Protein AF-0000000078517265 (afdb_homodimer)

Nearest PDB structures (foldseek):
  6vfk-assembly1_B  TM=3.745E-01  e=6.851E-01  synthetic construct
  5k7v-assembly1_B  TM=3.439E-01  e=7.958E-01  synthetic construct
  2j9q-assembly1_A  TM=2.031E-01  e=3.837E+00  Homo sapiens
  6vfk-assembly1_B  TM=3.744E-01  e=7.510E-01  synthetic construct
  5k7v-assembly1_B  TM=3.438E-01  e=9.396E-01  synthetic construct

Sequence (1140 aa):
MSFQGPTTSAFSFDLAKSSLQQRGIVERVEAGDERDMTQEPSPLASPSAPNEKLETRQTLDPLWTLPKAEALRLCQVYEEEMGIMYPVLELSEILEQVHLLYGPMDRALGPTHQPNGHNGLAREDIHILRVVFACALTAEASGLSEQAIALFDSVREVQDNCVWGSPEIKNIIFLTLVSMFYFQMDEEILAWRTVGIVERMCLEKGLHRRETLNQPTIIAVGKDRVLRLFWSIYILDMRWSFGTGMPFALEDTDIDPWLPEPTENTPYLRVMIRYSRIAAKVWKFIAAFNNTNEIKKEEMNYLDWQVLRWVHAIPDSLRLDNPSSAESGTAVEGTRSLRRLRALLYLRANQLRMLIHRPVLHTSAHVNQYPGESETVVEIAKDTIRFITRLNDTSDIYHLQQVAFNWFLVSALAALFLAVAQAPTQFSGSCKEEFYWALELVKGVSAQSYISRRLWKSIRSLRKLGPQLGLGVQKKRLNIEAGVESEHSNIHGSPQLPQSTIPESQTPQNGEQMTQELMEWFEAVGSLEDQIMGMGTGPVPDRGPYQQMPDGGFVFDYGEELSSVMKDFFMSFQGPTTSAFSFDLAKSSLQQRGIVERVEAGDERDMTQEPSPLASPSAPNEKLETRQTLDPLWTLPKAEALRLCQVYEEEMGIMYPVLELSEILEQVHLLYGPMDRALGPTHQPNGHNGLAREDIHILRVVFACALTAEASGLSEQAIALFDSVREVQDNCVWGSPEIKNIIFLTLVSMFYFQMDEEILAWRTVGIVERMCLEKGLHRRETLNQPTIIAVGKDRVLRLFWSIYILDMRWSFGTGMPFALEDTDIDPWLPEPTENTPYLRVMIRYSRIAAKVWKFIAAFNNTNEIKKEEMNYLDWQVLRWVHAIPDSLRLDNPSSAESGTAVEGTRSLRRLRALLYLRANQLRMLIHRPVLHTSAHVNQYPGESETVVEIAKDTIRFITRLNDTSDIYHLQQVAFNWFLVSALAALFLAVAQAPTQFSGSCKEEFYWALELVKGVSAQSYISRRLWKSIRSLRKLGPQLGLGVQKKRLNIEAGVESEHSNIHGSPQLPQSTIPESQTPQNGEQMTQELMEWFEAVGSLEDQIMGMGTGPVPDRGPYQQMPDGGFVFDYGEELSSVMKDFF

Foldseek 3Di:
DDDFADLALLNLLVLLVVLCVVVVLFPDPDPPPLVPQPCPDQPVRPPPPPPPCPDPPVPAQLQQVAWLVRLLVLLVLLCLPPCLQQVLDDSVVLNVVSCQQQPPHRTRDGCPVPVQAGSPHGPLSVLQSLLSSLLSQLLQVQADDPSSVSSNVVCVVVLVCLLPDQLDSSSLSNLLSVLSSCLSNVVLVVSLVSLLSSLVNCVVQPLLEPVSCPDPSNVVVPSLSSQSSNLSSLLSNQVSCSHRNHDGDDDPVNGDPPNDHHDPSNQSSVLSSLVSNLSNVLNVQLVVCVVPVDHDPVSLVVSLVSLVVSLVVRDPLQHQPPLPDLPSVSCPDDDPSSNLSNLLSLLSSLSSNLSSLLSCLSALVSCVVCVPSLVVSLVSLLSLLVSLLSCVVPHCSCVSRVSSSVSSLSSSLSSLSSNCSRPVQVRLVVCLVSNLSSLVVLQPRPLPRPSSSVSLSSLVVVLSSFVLLLPPPPPPPPCPPPPPPDPDDDDPDDDPDPPPPPVPPCSPDGSVVSSVSSSRRSVSSNVVVVVVVPPDPDPPDDDDDPPCPPPHDPPPCVPPVVVVVSVVSD/DDDFADLALLNLLVLLVVLCVVVVLFPDPDPPPVVPQPCPDQPPRPPPPPPPCPDPPVPAQLQQVAWLVRLLVLLVLLCLPPCLQQVLDDSVVLNVVSCQQQPPHRTRDPCPVPVQAGSPHGPLSVLQSLLSSLLSQLLQVQADDPSSVSSNVVCVVVLVCLLPDQLDSSSLSNLLSVLSSCLSNVVLVVSLVSLLSSLVNCVVQPLLEQVSCPDPSNVVVPSLSSQSSNLSSLLSNQVSCSHRNHDGDDDPVNGDPPNDHHDPSNQSSVLSSLVSNLSNVLNVQLVVCVVPVDHDVVSLVVSLVSLVVSLVVRDPQQHQPPLPDLPSVSCPDDDPSSNLSNLLSLLSSLSSNLSSLLSCLSALVSCVVCVPSLVVSLVSLLSLLVNLLSCVVPHCSCVSRVSSSVSSLSSSLSSLSSNCSRPVQVRLVVCLVSNLSSLVVLQPRPLPRPSSSVSLSSLVVVLSSFVLLLPPPDPPPPCPVPPPPDPDDDDDDDDPDPPPPPVPPCSPDGSVVSSVSSSRRSVSSNVVVVVVVPPDPDPPDDDDDPPPPPPHDPPPCVPPVVVVVSVVSD

Secondary structure (DSSP, 8-state):
-----TTSHHHHHHHHHHHHHHTTSS----TTTTTTTS----TTTS---S-----------GGGGSBHHHHHHHHHHHIIIIITTS-SS-HHHHHHHHHHHHTTSSB-------TT-BTTB-HHHHHHHHHHHHHHHHHHTTT--HHHHHHHHTTHHHHHHHHHS---HHHHHHHHHHHHHHHHTT-HHHHHHHHHHHHHHHHHHTTTSGGGGGSHHHHHH-HHHHHHHHHHHHHHHHHHHHHHT---S--GGGS-TTPPPPPTT-HHHHHHHHHHHHHHHHHHHHHHHHHH----HHHHHHHHHHHHHHHHHS-TTT----TTSTT-HHHHSS-HHHHHHHHHHHHHHHHHHHHHHGGGGSSHHHHHH-HHHHHHHHHHHHHHHHHHHHHHHH-SHHHH-HHHHHHHHHHHHHHHHHHHHH-HHHHTTTTHHHHHHHHHHHHHS-TTSHHHHHHHHHHHHHHTTSTTS-----------------------------------------HHHHHHHHHHHHHHHHHHHHHHHTS------S-S-----TTS-----THHHHHHHHHHH-/-----TTSHHHHHHHHHHHHHHTTSS----TTGGGTTS----TTTS---S-----------GGGGSBHHHHHHHHHHHIIIIITTS-SS-HHHHHHHHHHHHTTSSB-------TT-BTTB-HHHHHHHHHHHHHHHHHHTTT--HHHHHHHHTTHHHHHHHHHS---HHHHHHHHHHHHHHHHTT-HHHHHHHHHHHHHHHHHHTTTSGGGGGSHHHHHH-HHHHHHHHHHHHHHHHHHHHHHT---S--GGGS-TTPPPP-TT-HHHHHHHHHHHHHHHHHHHHHHHHHH-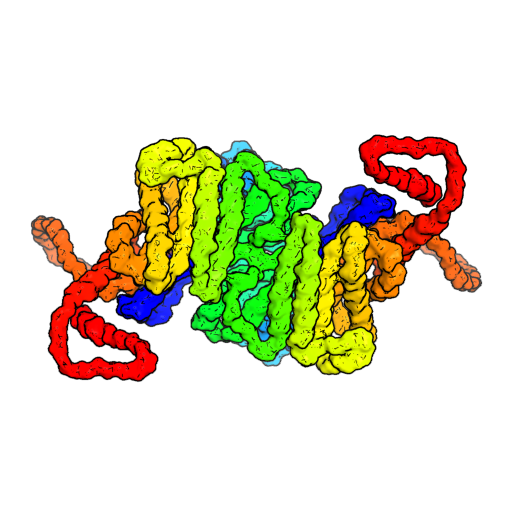---HHHHHHHHHHHHHHHHHS-TTT----TTSTT-HHHHSS-HHHHHHHHHHHHHHHHHHHHHHGGGGSSHHHHHH-HHHHHHHHHHHHHHHHHHHHHHHH-SHHHHTHHHHHHHHHHHHHHHHHHHHH-HHHHTTTTHHHHHHHHHHHHHS-TTSHHHHHHHHHHHHHHTTSTTS-----------------------------------------HHHHHHHHHHHHHHHHHHHHHHHTS------S-S-----SS------THHHHHHHHHHH-

Radius of gyration: 35.01 Å; Cα contacts (8 Å, |Δi|>4): 1255; chains: 2; bounding box: 109×111×101 Å

Organism: Penicillium expansum (NCBI:txid27334)

pLDDT: mean 73.61, std 25.41, range [21.16, 98.69]

Solvent-accessible surface area (backbone atoms only — not comparable to full-atom values): 63531 Å² total; per-residue (Å²): 129,72,40,64,20,85,64,18,41,63,33,36,45,50,52,26,48,50,51,31,35,74,69,63,69,30,79,83,72,72,79,72,70,66,63,71,70,72,64,63,69,49,88,79,56,55,63,72,60,77,71,64,74,66,65,82,61,81,72,72,59,58,66,54,72,42,41,45,70,54,51,55,49,27,51,51,45,26,35,66,73,41,31,64,62,42,44,64,63,55,68,71,57,54,52,52,49,48,49,40,49,19,46,96,45,61,42,36,61,67,83,60,80,44,93,82,19,45,75,84,36,46,57,68,54,52,55,40,47,38,42,44,43,19,37,21,43,14,44,73,47,57,31,62,34,71,68,20,49,49,31,42,60,74,43,47,67,56,54,50,49,43,72,76,43,70,64,43,68,69,44,43,48,38,46,45,45,49,17,52,33,32,38,49,50,59,34,50,65,60,15,40,52,41,36,50,52,39,48,49,34,38,50,39,52,23,66,48,36,55,79,45,51,73,35,68,76,38,51,72,73,28,53,59,54,52,37,29,34,49,52,35,51,54,43,50,37,46,54,37,16,47,63,46,25,43,84,53,55,78,56,72,70,72,36,38,85,76,41,72,74,56,61,83,90,40,56,59,41,55,55,43,53,55,48,46,57,51,48,52,53,52,48,53,52,51,37,49,25,73,65,69,74,55,85,55,63,68,60,42,53,50,53,45,49,50,51,54,50,51,58,68,66,42,56,73,88,50,43,66,61,59,76,85,46,92,70,28,62,58,68,69,43,72,54,71,62,49,31,49,53,17,51,48,53,53,51,48,52,43,49,52,43,33,60,59,35,42,69,33,41,74,39,47,69,38,32,71,75,36,50,70,53,39,51,49,30,49,50,43,25,41,50,53,37,51,47,52,51,49,41,45,73,75,39,64,58,46,75,55,40,43,76,71,51,42,54,56,49,46,40,24,49,24,50,48,48,21,38,28,57,44,38,22,80,72,35,26,74,77,44,44,66,44,52,51,52,47,38,53,55,56,39,68,41,55,75,80,22,64,57,37,44,51,52,42,49,57,46,44,68,50,35,78,44,20,74,78,55,70,74,75,74,74,79,75,72,83,69,79,66,80,72,80,71,82,74,86,82,82,80,82,78,77,87,74,75,82,69,82,72,66,79,66,76,73,66,82,77,56,48,60,58,54,37,50,39,50,48,49,29,51,52,46,54,31,46,52,47,53,58,62,65,61,66,68,86,65,83,71,78,87,64,83,78,81,79,69,65,81,93,68,75,79,74,77,75,63,60,58,67,60,45,52,62,50,48,75,75,98,129,71,40,64,19,85,64,17,41,64,33,36,45,50,49,28,48,51,52,30,36,73,69,65,70,30,80,82,71,72,80,72,70,65,64,70,69,72,64,62,70,50,89,79,54,55,64,73,61,75,70,64,73,62,65,81,60,83,71,72,58,56,66,54,72,41,40,44,70,55,51,54,49,27,54,51,47,26,35,66,73,43,30,63,62,41,44,64,65,54,68,73,58,54,50,51,49,50,49,40,49,19,47,95,45,61,43,36,61,65,82,59,79,42,93,82,19,45,75,83,35,46,59,67,54,52,54,38,47,36,41,43,42,19,38,21,43,14,45,73,47,58,32,62,32,72,66,21,50,50,31,42,60,73,42,47,68,55,54,50,49,42,72,76,43,70,66,42,67,68,44,43,49,39,46,45,46,50,17,51,33,31,39,48,49,60,32,50,66,61,15,40,53,40,36,52,54,39,49,50,35,38,49,39,51,22,67,49,37,55,77,44,50,74,35,67,76,37,50,72,73,30,54,60,54,52,37,30,34,48,52,35,50,55,44,51,37,47,54,38,16,46,61,47,26,43,86,53,56,78,55,72,70,72,35,40,85,75,40,72,74,55,60,82,89,40,57,60,41,56,54,41,53,56,49,46,58,52,48,52,54,50,49,52,52,51,37,49,25,72,65,68,73,53,84,55,63,68,60,42,52,50,52,45,49,50,50,54,51,50,58,69,65,43,56,75,89,51,43,66,60,59,76,86,46,92,70,27,60,58,67,69,44,71,54,70,63,49,33,48,52,18,50,49,52,54,50,49,52,44,51,53,44,32,62,60,36,43,69,33,42,72,39,50,68,37,32,69,74,36,52,69,54,40,49,48,30,48,49,44,27,42,49,52,36,51,45,53,52,50,40,46,73,74,41,65,58,46,76,55,39,43,76,71,51,42,54,57,48,47,41,26,49,24,50,46,48,20,38,29,57,45,36,23,79,73,35,27,73,76,44,43,66,45,52,52,52,47,40,54,55,56,39,69,40,55,76,77,23,63,56,37,44,51,52,43,49,58,48,42,70,51,34,78,45,18,74,78,55,72,74,74,75,74,78,74,71,82,68,77,70,78,71,80,72,83,73,89,78,86,84,85,80,74,88,77,76,85,70,82,74,66,79,68,76,74,63,80,77,57,51,60,58,54,37,50,38,50,49,50,28,51,51,46,54,30,46,51,48,54,59,62,65,61,65,66,86,65,85,73,79,86,66,84,78,79,81,71,69,80,90,72,72,80,75,77,75,64,61,58,66,60,48,52,62,51,47,76,74,99

Structure (mmCIF, N/CA/C/O backbone):
data_AF-0000000078517265-model_v1
#
loop_
_entity.id
_entity.type
_entity.pdbx_description
1 polymer 'Casein kinase II, regulatory subunit'
#
loop_
_atom_site.group_PDB
_atom_site.id
_atom_site.type_symbol
_atom_site.label_atom_id
_atom_site.label_alt_id
_atom_site.label_comp_id
_atom_site.label_asym_id
_atom_site.label_entity_id
_atom_site.label_seq_id
_atom_site.pdbx_PDB_ins_code
_atom_site.Cartn_x
_atom_site.Cartn_y
_atom_site.Cartn_z
_atom_site.occupancy
_atom_site.B_iso_or_equiv
_atom_site.auth_seq_id
_atom_site.auth_comp_id
_atom_site.auth_asym_id
_atom_site.auth_atom_id
_atom_site.pdbx_PDB_model_num
ATOM 1 N N . MET A 1 1 ? -18.078 10.227 -3.197 1 58.44 1 MET A N 1
ATOM 2 C CA . MET A 1 1 ? -17.828 10.281 -1.758 1 58.44 1 MET A CA 1
ATOM 3 C C . MET A 1 1 ? -16.672 9.367 -1.362 1 58.44 1 MET A C 1
ATOM 5 O O . MET A 1 1 ? -16.562 8.25 -1.874 1 58.44 1 MET A O 1
ATOM 9 N N . SER A 1 2 ? -15.664 10.016 -0.666 1 76.75 2 SER A N 1
ATOM 10 C CA . SER A 1 2 ? -14.523 9.234 -0.197 1 76.75 2 SER A CA 1
ATOM 11 C C . SER A 1 2 ? -14.734 8.758 1.236 1 76.75 2 SER A C 1
ATOM 13 O O . SER A 1 2 ? -15.383 9.438 2.033 1 76.75 2 SER A O 1
ATOM 15 N N . PHE A 1 3 ? -14.383 7.613 1.518 1 78.44 3 PHE A N 1
ATOM 16 C CA . PHE A 1 3 ? -14.484 6.996 2.834 1 78.44 3 PHE A CA 1
ATOM 17 C C . PHE A 1 3 ? -13.734 7.816 3.877 1 78.44 3 PHE A C 1
ATOM 19 O O . PHE A 1 3 ? -12.648 8.328 3.605 1 78.44 3 PHE A O 1
ATOM 26 N N . GLN A 1 4 ? -14.391 8.078 4.973 1 73.88 4 GLN A N 1
ATOM 27 C CA . GLN A 1 4 ? -13.773 8.75 6.109 1 73.88 4 GLN A CA 1
ATOM 28 C C . GLN A 1 4 ? -13.523 7.781 7.258 1 73.88 4 GLN A C 1
ATOM 30 O O . GLN A 1 4 ? -14.461 7.367 7.945 1 73.88 4 GLN A O 1
ATOM 35 N N . GLY A 1 5 ? -12.297 7.539 7.59 1 79.62 5 GLY A N 1
ATOM 36 C CA . GLY A 1 5 ? -11.938 6.574 8.617 1 79.62 5 GLY A CA 1
ATOM 37 C C . GLY A 1 5 ? -12.016 7.141 10.023 1 79.62 5 GLY A C 1
ATOM 38 O O . GLY A 1 5 ? -12.281 8.328 10.203 1 79.62 5 GLY A O 1
ATOM 39 N N . PRO A 1 6 ? -11.766 6.355 10.938 1 78.19 6 PRO A N 1
ATOM 40 C CA . PRO A 1 6 ? -12.016 6.688 12.344 1 78.19 6 PRO A CA 1
ATOM 41 C C . PRO A 1 6 ? -11.047 7.738 12.883 1 78.19 6 PRO A C 1
ATOM 43 O O . PRO A 1 6 ? -11.281 8.305 13.953 1 78.19 6 PRO A O 1
ATOM 46 N N . THR A 1 7 ? -10 7.984 12.234 1 82.44 7 THR A N 1
ATOM 47 C CA . THR A 1 7 ? -9.047 8.953 12.75 1 82.44 7 THR A CA 1
ATOM 48 C C . THR A 1 7 ? -9.328 10.344 12.195 1 82.44 7 THR A C 1
ATOM 50 O O . THR A 1 7 ? -8.688 11.32 12.594 1 82.44 7 THR A O 1
ATOM 53 N N . THR A 1 8 ? -10.281 10.422 11.32 1 78.5 8 THR A N 1
ATOM 54 C CA . THR A 1 8 ? -10.555 11.695 10.656 1 78.5 8 THR A CA 1
ATOM 55 C C . THR A 1 8 ? -11.477 12.555 11.508 1 78.5 8 THR A C 1
ATOM 57 O O . THR A 1 8 ? -12.219 12.039 12.352 1 78.5 8 THR A O 1
ATOM 60 N N . SER A 1 9 ? -11.367 13.812 11.281 1 74.06 9 SER A N 1
ATOM 61 C CA . SER A 1 9 ? -12.289 14.734 11.93 1 74.06 9 SER A CA 1
ATOM 62 C C . SER A 1 9 ? -13.711 14.555 11.406 1 74.06 9 SER A C 1
ATOM 64 O O . SER A 1 9 ? -14.68 14.672 12.156 1 74.06 9 SER A O 1
ATOM 66 N N . ALA A 1 10 ? -13.781 14.234 10.125 1 73.56 10 ALA A N 1
ATOM 67 C CA . ALA A 1 10 ? -15.094 14.008 9.516 1 73.56 10 ALA A CA 1
ATOM 68 C C . ALA A 1 10 ? -15.836 12.883 10.227 1 73.56 10 ALA A C 1
ATOM 70 O O . ALA A 1 10 ? -17.047 12.961 10.422 1 73.56 10 ALA A O 1
ATOM 71 N N . PHE A 1 11 ? -15.156 11.898 10.609 1 74.56 11 PHE A N 1
ATOM 72 C CA . PHE A 1 11 ? -15.742 10.797 11.352 1 74.56 11 PHE A CA 1
ATOM 73 C C . PHE A 1 11 ? -16.344 11.289 12.672 1 74.56 11 PHE A C 1
ATOM 75 O O . PHE A 1 11 ? -17.453 10.922 13.031 1 74.56 11 PHE A O 1
ATOM 82 N N . SER A 1 12 ? -15.594 12.117 13.344 1 73.69 12 SER A N 1
ATOM 83 C CA . SER A 1 12 ? -16.031 12.656 14.625 1 73.69 12 SER A CA 1
ATOM 84 C C . SER A 1 12 ? -17.266 13.539 14.453 1 73.69 12 SER A C 1
ATOM 86 O O . SER A 1 12 ? -18.219 13.453 15.25 1 73.69 12 SER A O 1
ATOM 88 N N . PHE A 1 13 ? -17.25 14.281 13.445 1 73.81 13 PHE A N 1
ATOM 89 C CA . PHE A 1 13 ? -18.391 15.156 13.188 1 73.81 13 PHE A CA 1
ATOM 90 C C . PHE A 1 13 ? -19.625 14.344 12.852 1 73.81 13 PHE A C 1
ATOM 92 O O . PHE A 1 13 ? -20.734 14.664 13.305 1 73.81 13 PHE A O 1
ATOM 99 N N . ASP A 1 14 ? -19.406 13.312 12.078 1 74.94 14 ASP A N 1
ATOM 100 C CA . ASP A 1 14 ? -20.531 12.445 11.703 1 74.94 14 ASP A CA 1
ATOM 101 C C . ASP A 1 14 ? -21.109 11.75 12.93 1 74.94 14 ASP A C 1
ATOM 103 O O . ASP A 1 14 ? -22.328 11.602 13.047 1 74.94 14 ASP A O 1
ATOM 107 N N . LEU A 1 15 ? -20.25 11.328 13.75 1 76.12 15 LEU A N 1
ATOM 108 C CA . LEU A 1 15 ? -20.688 10.688 14.984 1 76.12 15 LEU A CA 1
ATOM 109 C C . LEU A 1 15 ? -21.469 11.672 15.859 1 76.12 15 LEU A C 1
ATOM 111 O O . LEU A 1 15 ? -22.5 11.32 16.438 1 76.12 15 LEU A O 1
ATOM 115 N N . ALA A 1 16 ? -20.953 12.836 15.961 1 74 16 ALA A N 1
ATOM 116 C CA . ALA A 1 16 ? -21.625 13.867 16.734 1 74 16 ALA A CA 1
ATOM 117 C C . ALA A 1 16 ? -23 14.18 16.156 1 74 16 ALA A C 1
ATOM 119 O O . ALA A 1 16 ? -24 14.258 16.891 1 74 16 ALA A O 1
ATOM 120 N N . LYS A 1 17 ? -23.031 14.195 14.875 1 71.75 17 LYS A N 1
ATOM 121 C CA . LYS A 1 17 ? -24.281 14.484 14.188 1 71.75 17 LYS A CA 1
ATOM 122 C C . LYS A 1 17 ? -25.297 13.367 14.422 1 71.75 17 LYS A C 1
ATOM 124 O O . LYS A 1 17 ? -26.469 13.633 14.711 1 71.75 17 LYS A O 1
ATOM 129 N N . SER A 1 18 ? -24.844 12.203 14.266 1 74.94 18 SER A N 1
ATOM 130 C CA . SER A 1 18 ? -25.719 11.055 14.453 1 74.94 18 SER A CA 1
ATOM 131 C C . SER A 1 18 ? -26.266 10.992 15.875 1 74.94 18 SER A C 1
ATOM 133 O O . SER A 1 18 ? -27.438 10.664 16.078 1 74.94 18 SER A O 1
ATOM 135 N N . SER A 1 19 ? -25.422 11.273 16.797 1 71.25 19 SER A N 1
ATOM 136 C CA . SER A 1 19 ? -25.828 11.273 18.188 1 71.25 19 SER A CA 1
ATOM 137 C C . SER A 1 19 ? -26.875 12.359 18.469 1 71.25 19 SER A C 1
ATOM 139 O O . SER A 1 19 ? -27.844 12.133 19.172 1 71.25 19 SER A O 1
ATOM 141 N N . LEU A 1 20 ? -26.688 13.453 17.859 1 69.94 20 LEU A N 1
ATOM 142 C CA . LEU A 1 20 ? -27.609 14.562 18.047 1 69.94 20 LEU A CA 1
ATOM 143 C C . LEU A 1 20 ? -28.953 14.289 17.359 1 69.94 20 LEU A C 1
ATOM 145 O O . LEU A 1 20 ? -30 14.648 17.875 1 69.94 20 LEU A O 1
ATOM 149 N N . GLN A 1 21 ? -28.875 13.594 16.25 1 70.44 21 GLN A N 1
ATOM 150 C CA . GLN A 1 21 ? -30.094 13.203 15.547 1 70.44 21 GLN A CA 1
ATOM 151 C C . GLN A 1 21 ? -30.875 12.164 16.344 1 70.44 21 GLN A C 1
ATOM 153 O O . GLN A 1 21 ? -32.094 12.242 16.422 1 70.44 21 GLN A O 1
ATOM 158 N N . GLN A 1 22 ? -30.125 11.281 16.875 1 69.31 22 GLN A N 1
ATOM 159 C CA . GLN A 1 22 ? -30.766 10.234 17.672 1 69.31 22 GLN A CA 1
ATOM 160 C C . GLN A 1 22 ? -31.422 10.812 18.922 1 69.31 22 GLN A C 1
ATOM 162 O O . GLN A 1 22 ? -32.438 10.289 19.375 1 69.31 22 GLN A O 1
ATOM 167 N N . ARG A 1 23 ? -30.891 11.852 19.359 1 67.5 23 ARG A N 1
ATOM 168 C CA . ARG A 1 23 ? -31.422 12.477 20.562 1 67.5 23 ARG A CA 1
ATOM 169 C C . ARG A 1 23 ? -32.5 13.5 20.219 1 67.5 23 ARG A C 1
ATOM 171 O O . ARG A 1 23 ? -33.125 14.078 21.094 1 67.5 23 ARG A O 1
ATOM 178 N N . GLY A 1 24 ? -32.812 13.531 18.812 1 56.16 24 GLY A N 1
ATOM 179 C CA . GLY A 1 24 ? -33.875 14.383 18.359 1 56.16 24 GLY A CA 1
ATOM 180 C C . GLY A 1 24 ? -33.531 15.859 18.359 1 56.16 24 GLY A C 1
ATOM 181 O O . GLY A 1 24 ? -34.406 16.719 18.297 1 56.16 24 GLY A O 1
ATOM 182 N N . ILE A 1 25 ? -32.25 16.078 18.656 1 55.47 25 ILE A N 1
ATOM 183 C CA . ILE A 1 25 ? -31.781 17.453 18.75 1 55.47 25 ILE A CA 1
ATOM 184 C C . ILE A 1 25 ? -31.672 18.047 17.344 1 55.47 25 ILE A C 1
ATOM 186 O O . ILE A 1 25 ? -32 19.219 17.141 1 55.47 25 ILE A O 1
ATOM 190 N N . VAL A 1 26 ? -31.234 17.234 16.312 1 55.22 26 VAL A N 1
ATOM 191 C CA . VAL A 1 26 ? -31.094 17.672 14.93 1 55.22 26 VAL A CA 1
ATOM 192 C C . VAL A 1 26 ? -32.062 16.875 14.039 1 55.22 26 VAL A C 1
ATOM 194 O O . VAL A 1 26 ? -32.281 15.688 14.273 1 55.22 26 VAL A O 1
ATOM 197 N N . GLU A 1 27 ? -32.938 17.641 13.18 1 49.97 27 GLU A N 1
ATOM 198 C CA . GLU A 1 27 ? -33.844 16.953 12.266 1 49.97 27 GLU A CA 1
ATOM 199 C C . GLU A 1 27 ? -33.062 16.203 11.188 1 49.97 27 GLU A C 1
ATOM 201 O O . GLU A 1 27 ? -31.953 16.594 10.812 1 49.97 27 GLU A O 1
ATOM 206 N N . ARG A 1 28 ? -33.594 15.125 10.984 1 50.66 28 ARG A N 1
ATOM 207 C CA . ARG A 1 28 ? -33.062 14.297 9.906 1 50.66 28 ARG A CA 1
ATOM 208 C C . ARG A 1 28 ? -33.094 15.047 8.578 1 50.66 28 ARG A C 1
ATOM 210 O O . ARG A 1 28 ? -34.156 15.477 8.117 1 50.66 28 ARG A O 1
ATOM 217 N N . VAL A 1 29 ? -32.312 15.898 8.086 1 43.12 29 VAL A N 1
ATOM 218 C CA . VAL A 1 29 ? -32.281 16.516 6.758 1 43.12 29 VAL A CA 1
ATOM 219 C C . VAL A 1 29 ? -32.312 15.422 5.691 1 43.12 29 VAL A C 1
ATOM 221 O O . VAL A 1 29 ? -31.625 14.414 5.789 1 43.12 29 VAL A O 1
ATOM 224 N N . GLU A 1 30 ? -33.312 15.422 4.805 1 39.75 30 GLU A N 1
ATOM 225 C CA . GLU A 1 30 ? -33.438 14.531 3.658 1 39.75 30 GLU A CA 1
ATOM 226 C C . GLU A 1 30 ? -32.125 14.406 2.902 1 39.75 30 GLU A C 1
ATOM 228 O O . GLU A 1 30 ? -31.344 15.359 2.852 1 39.75 30 GLU A O 1
ATOM 233 N N . ALA A 1 31 ? -31.719 13.227 2.502 1 38.75 31 ALA A N 1
ATOM 234 C CA . ALA A 1 31 ? -30.578 12.672 1.776 1 38.75 31 ALA A CA 1
ATOM 235 C C . ALA A 1 31 ? -30.188 13.562 0.595 1 38.75 31 ALA A C 1
ATOM 237 O O . ALA A 1 31 ? -29.188 13.312 -0.073 1 38.75 31 ALA A O 1
ATOM 238 N N . GLY A 1 32 ? -31.078 14.312 -0.061 1 36.41 32 GLY A N 1
ATOM 239 C CA . GLY A 1 32 ? -30.891 14.953 -1.352 1 36.41 32 GLY A CA 1
ATOM 240 C C . GLY A 1 32 ? -29.766 15.977 -1.347 1 36.41 32 GLY A C 1
ATOM 241 O O . GLY A 1 32 ? -29.156 16.25 -2.383 1 36.41 32 GLY A O 1
ATOM 242 N N . ASP A 1 33 ? -29.734 16.938 -0.465 1 36.53 33 ASP A N 1
ATOM 243 C CA . ASP A 1 33 ? -28.891 18.125 -0.525 1 36.53 33 ASP A CA 1
ATOM 244 C C . ASP A 1 33 ? -27.438 17.781 -0.214 1 36.53 33 ASP A C 1
ATOM 246 O O . ASP A 1 33 ? -26.562 18.641 -0.272 1 36.53 33 ASP A O 1
ATOM 250 N N . GLU A 1 34 ? -27.188 16.859 0.436 1 36.44 34 GLU A N 1
ATOM 251 C CA . GLU A 1 34 ? -25.844 16.516 0.884 1 36.44 34 GLU A CA 1
ATOM 252 C C . GLU A 1 34 ? -24.984 16.031 -0.281 1 36.44 34 GLU A C 1
ATOM 254 O O . GLU A 1 34 ? -23.766 15.844 -0.128 1 36.44 34 GLU A O 1
ATOM 259 N N . ARG A 1 35 ? -25.609 15.68 -1.319 1 38.56 35 ARG A N 1
ATOM 260 C CA . ARG A 1 35 ? -24.891 15.188 -2.49 1 38.56 35 ARG A CA 1
ATOM 261 C C . ARG A 1 35 ? -23.953 16.25 -3.033 1 38.56 35 ARG A C 1
ATOM 263 O O . ARG A 1 35 ? -22.953 15.93 -3.691 1 38.56 35 ARG A O 1
ATOM 270 N N . ASP A 1 36 ? -24.422 17.453 -3.193 1 34.28 36 ASP A N 1
ATOM 271 C CA . ASP A 1 36 ? -23.766 18.516 -3.947 1 34.28 36 ASP A CA 1
ATOM 272 C C . ASP A 1 36 ? -22.453 18.953 -3.277 1 34.28 36 ASP A C 1
ATOM 274 O O . ASP A 1 36 ? -21.578 19.516 -3.928 1 34.28 36 ASP A O 1
ATOM 278 N N . MET A 1 37 ? -22.422 19.047 -1.951 1 34.25 37 MET A N 1
ATOM 279 C CA . MET A 1 37 ? -21.406 19.828 -1.273 1 34.25 37 MET A CA 1
ATOM 280 C C . MET A 1 37 ? -20.062 19.109 -1.272 1 34.25 37 MET A C 1
ATOM 282 O O . MET A 1 37 ? -19.016 19.719 -1.048 1 34.25 37 MET A O 1
ATOM 286 N N . THR A 1 38 ? -20.016 17.906 -1.103 1 36.75 38 THR A N 1
ATOM 287 C CA . THR A 1 38 ? -18.766 17.234 -0.768 1 36.75 38 THR A CA 1
ATOM 288 C C . THR A 1 38 ? -17.859 17.141 -1.992 1 36.75 38 THR A C 1
ATOM 290 O O . THR A 1 38 ? -16.688 16.797 -1.874 1 36.75 38 THR A O 1
ATOM 293 N N . GLN A 1 39 ? -18.438 16.922 -3.145 1 37.62 39 GLN A N 1
ATOM 294 C CA . GLN A 1 39 ? -17.484 16.562 -4.199 1 37.62 39 GLN A CA 1
ATOM 295 C C . GLN A 1 39 ? -17 17.812 -4.926 1 37.62 39 GLN A C 1
ATOM 297 O O . GLN A 1 39 ? -17.562 18.219 -5.938 1 37.62 39 GLN A O 1
ATOM 302 N N . GLU A 1 40 ? -16.766 18.891 -4.242 1 38.66 40 GLU A N 1
ATOM 303 C CA . GLU A 1 40 ? -16.141 19.812 -5.188 1 38.66 40 GLU A CA 1
ATOM 304 C C . GLU A 1 40 ? -15 19.141 -5.941 1 38.66 40 GLU A C 1
ATOM 306 O O . GLU A 1 40 ? -14.203 18.406 -5.348 1 38.66 40 GLU A O 1
ATOM 311 N N . PRO A 1 41 ? -15.109 19.188 -7.215 1 41.38 41 PRO A N 1
ATOM 312 C CA . PRO A 1 41 ? -14.094 18.547 -8.047 1 41.38 41 PRO A CA 1
ATOM 313 C C . PRO A 1 41 ? -12.672 18.984 -7.688 1 41.38 41 PRO A C 1
ATOM 315 O O . PRO A 1 41 ? -12.461 20.094 -7.219 1 41.38 41 PRO A O 1
ATOM 318 N N . SER A 1 42 ? -11.898 18.141 -7.23 1 47.06 42 SER A N 1
ATOM 319 C CA . SER A 1 42 ? -10.461 18.359 -7.094 1 47.06 42 SER A CA 1
ATOM 320 C C . SER A 1 42 ? -9.953 19.375 -8.125 1 47.06 42 SER A C 1
ATOM 322 O O . SER A 1 42 ? -10.414 19.391 -9.266 1 47.06 42 SER A O 1
ATOM 324 N N . PRO A 1 43 ? -9.523 20.594 -7.691 1 45.12 43 PRO A N 1
ATOM 325 C CA . PRO A 1 43 ? -8.977 21.484 -8.703 1 45.12 43 PRO A CA 1
ATOM 326 C C . PRO A 1 43 ? -8.25 20.75 -9.82 1 45.12 43 PRO A C 1
ATOM 328 O O . PRO A 1 43 ? -8.195 21.234 -10.961 1 45.12 43 PRO A O 1
ATOM 331 N N . LEU A 1 44 ? -7.551 19.719 -9.438 1 47.31 44 LEU A N 1
ATOM 332 C CA . LEU A 1 44 ? -6.773 19 -10.438 1 47.31 44 LEU A CA 1
ATOM 333 C C . LEU A 1 44 ? -7.664 18.062 -11.242 1 47.31 44 LEU A C 1
ATOM 335 O O . LEU A 1 44 ? -7.23 17.5 -12.258 1 47.31 44 LEU A O 1
ATOM 339 N N . ALA A 1 45 ? -8.805 17.625 -10.617 1 44.31 45 ALA A N 1
ATOM 340 C CA . ALA A 1 45 ? -9.617 16.625 -11.305 1 44.31 45 ALA A CA 1
ATOM 341 C C . ALA A 1 45 ? -10.195 17.188 -12.602 1 44.31 45 ALA A C 1
ATOM 343 O O . ALA A 1 45 ? -10.93 16.484 -13.305 1 44.31 45 ALA A O 1
ATOM 344 N N . SER A 1 46 ? -10.641 18.469 -12.68 1 33.91 46 SER A N 1
ATOM 345 C CA . SER A 1 46 ? -11.281 18.719 -13.969 1 33.91 46 SER A CA 1
ATOM 346 C C . SER A 1 46 ? -10.453 18.172 -15.125 1 33.91 46 SER A C 1
ATOM 348 O O . SER A 1 46 ? -9.281 18.547 -15.281 1 33.91 46 SER A O 1
ATOM 350 N N . PRO A 1 47 ? -10.742 17 -15.492 1 35.38 47 PRO A N 1
ATOM 351 C CA . PRO A 1 47 ? -10.117 16.781 -16.797 1 35.38 47 PRO A CA 1
ATOM 352 C C . PRO A 1 47 ? -9.914 18.062 -17.594 1 35.38 47 PRO A C 1
ATOM 354 O O . PRO A 1 47 ? -10.758 18.969 -17.547 1 35.38 47 PRO A O 1
ATOM 357 N N . SER A 1 48 ? -8.852 18.594 -17.703 1 32.81 48 SER A N 1
ATOM 358 C CA . SER A 1 48 ? -8.82 19.625 -18.734 1 32.81 48 SER A CA 1
ATOM 359 C C . SER A 1 48 ? -9.891 19.375 -19.797 1 32.81 48 SER A C 1
ATOM 361 O O . SER A 1 48 ? -10.008 18.266 -20.312 1 32.81 48 SER A O 1
ATOM 363 N N . ALA A 1 49 ? -11.172 19.891 -19.766 1 29.84 49 ALA A N 1
ATOM 364 C CA . ALA A 1 49 ? -11.859 19.938 -21.047 1 29.84 49 ALA A CA 1
ATOM 365 C C . ALA A 1 49 ? -10.914 19.578 -22.203 1 29.84 49 ALA A C 1
ATOM 367 O O . ALA A 1 49 ? -9.711 19.828 -22.109 1 29.84 49 ALA A O 1
ATOM 368 N N . PRO A 1 50 ? -11.367 18.672 -23.156 1 31.11 50 PRO A N 1
ATOM 369 C CA . PRO A 1 50 ? -10.508 18.781 -24.328 1 31.11 50 PRO A CA 1
ATOM 370 C C . PRO A 1 50 ? -9.82 20.141 -24.438 1 31.11 50 PRO A C 1
ATOM 372 O O . PRO A 1 50 ? -10.453 21.172 -24.203 1 31.11 50 PRO A O 1
ATOM 375 N N . ASN A 1 51 ? -8.688 20.297 -24.016 1 30.59 51 ASN A N 1
ATOM 376 C CA . ASN A 1 51 ? -8 21.469 -24.531 1 30.59 51 ASN A CA 1
ATOM 377 C C . ASN A 1 51 ? -8.68 22.016 -25.781 1 30.59 51 ASN A C 1
ATOM 379 O O . ASN A 1 51 ? -8.711 21.344 -26.812 1 30.59 51 ASN A O 1
ATOM 383 N N . GLU A 1 52 ? -9.828 22.625 -25.844 1 32.16 52 GLU A N 1
ATOM 384 C CA . GLU A 1 52 ? -9.828 23.547 -26.984 1 32.16 52 GLU A CA 1
ATOM 385 C C . GLU A 1 52 ? -8.414 23.781 -27.5 1 32.16 52 GLU A C 1
ATOM 387 O O . GLU A 1 52 ? -7.441 23.688 -26.734 1 32.16 52 GLU A O 1
ATOM 392 N N . LYS A 1 53 ? -8.266 23.656 -28.797 1 31.16 53 LYS A N 1
ATOM 393 C CA . LYS A 1 53 ? -7.113 24.188 -29.516 1 31.16 53 LYS A CA 1
ATOM 394 C C . LYS A 1 53 ? -6.504 25.359 -28.781 1 31.16 53 LYS A C 1
ATOM 396 O O . LYS A 1 53 ? -6.961 26.5 -28.938 1 31.16 53 LYS A O 1
ATOM 401 N N . LEU A 1 54 ? -6.492 25.406 -27.547 1 32.97 54 LEU A N 1
ATOM 402 C CA . LEU A 1 54 ? -5.559 26.531 -27.453 1 32.97 54 LEU A CA 1
ATOM 403 C C . LEU A 1 54 ? -4.617 26.562 -28.656 1 32.97 54 LEU A C 1
ATOM 405 O O . LEU A 1 54 ? -3.99 25.547 -28.984 1 32.97 54 LEU A O 1
ATOM 409 N N . GLU A 1 55 ? -4.914 27.234 -29.672 1 33.25 55 GLU A N 1
ATOM 410 C CA . GLU A 1 55 ? -3.977 27.688 -30.688 1 33.25 55 GLU A CA 1
ATOM 411 C C . GLU A 1 55 ? -2.533 27.438 -30.266 1 33.25 55 GLU A C 1
ATOM 413 O O . GLU A 1 55 ? -2.213 27.531 -29.078 1 33.25 55 GLU A O 1
ATOM 418 N N . THR A 1 56 ? -1.712 26.656 -30.875 1 34.38 56 THR A N 1
ATOM 419 C CA . THR A 1 56 ? -0.257 26.609 -30.969 1 34.38 56 THR A CA 1
ATOM 420 C C . THR A 1 56 ? 0.365 27.891 -30.422 1 34.38 56 THR A C 1
ATOM 422 O O . THR A 1 56 ? 0.895 28.703 -31.188 1 34.38 56 THR A O 1
ATOM 425 N N . ARG A 1 57 ? -0.417 28.734 -29.953 1 35.62 57 ARG A N 1
ATOM 426 C CA . ARG A 1 57 ? 0.514 29.766 -29.516 1 35.62 57 ARG A CA 1
ATOM 427 C C . ARG A 1 57 ? 1.652 29.172 -28.688 1 35.62 57 ARG A C 1
ATOM 429 O O . ARG A 1 57 ? 1.43 28.297 -27.859 1 35.62 57 ARG A O 1
ATOM 436 N N . GLN A 1 58 ? 2.799 29.016 -29.062 1 43.41 58 GLN A N 1
ATOM 437 C CA . GLN A 1 58 ? 4.117 28.703 -28.531 1 43.41 58 GLN A CA 1
ATOM 438 C C . GLN A 1 58 ? 4.18 28.969 -27.031 1 43.41 58 GLN A C 1
ATOM 440 O O . GLN A 1 58 ? 4.543 30.062 -26.594 1 43.41 58 GLN A O 1
ATOM 445 N N . THR A 1 59 ? 3.213 28.484 -26.188 1 54.25 59 THR A N 1
ATOM 446 C CA . THR A 1 59 ? 3.195 28.828 -24.766 1 54.25 59 THR A CA 1
ATOM 447 C C 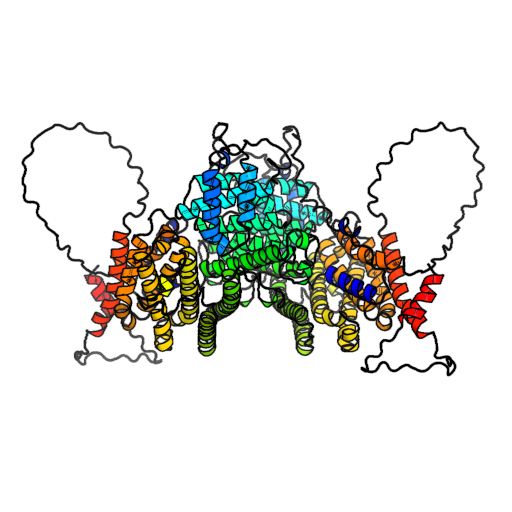. THR A 1 59 ? 4.543 28.531 -24.125 1 54.25 59 THR A C 1
ATOM 449 O O . THR A 1 59 ? 5.133 27.469 -24.359 1 54.25 59 THR A O 1
ATOM 452 N N . LEU A 1 60 ? 5.242 29.453 -23.719 1 68.81 60 LEU A N 1
ATOM 453 C CA . LEU A 1 60 ? 6.562 29.422 -23.094 1 68.81 60 LEU A CA 1
ATOM 454 C C . LEU A 1 60 ? 6.586 28.438 -21.922 1 68.81 60 LEU A C 1
ATOM 456 O O . LEU A 1 60 ? 5.617 28.344 -21.172 1 68.81 60 LEU A O 1
ATOM 460 N N . ASP A 1 61 ? 7.355 27.422 -21.953 1 84.38 61 ASP A N 1
ATOM 461 C CA . ASP A 1 61 ? 7.629 26.531 -20.828 1 84.38 61 ASP A CA 1
ATOM 462 C C . ASP A 1 61 ? 7.668 27.312 -19.516 1 84.38 61 ASP A C 1
ATOM 464 O O . ASP A 1 61 ? 8.445 28.266 -19.375 1 84.38 61 ASP A O 1
ATOM 468 N N . PRO A 1 62 ? 6.719 26.953 -18.672 1 89.38 62 PRO A N 1
ATOM 469 C CA . PRO A 1 62 ? 6.613 27.688 -17.406 1 89.38 62 PRO A CA 1
ATOM 470 C C . PRO A 1 62 ? 7.945 27.766 -16.656 1 89.38 62 PRO A C 1
ATOM 472 O O . PRO A 1 62 ? 8.148 28.672 -15.844 1 89.38 62 PRO A O 1
ATOM 475 N N . LEU A 1 63 ? 8.805 26.906 -16.906 1 88.81 63 LEU A N 1
ATOM 476 C CA . LEU A 1 63 ? 10.109 26.906 -16.234 1 88.81 63 LEU A CA 1
ATOM 477 C C . LEU A 1 63 ? 10.922 28.141 -16.641 1 88.81 63 LEU A C 1
ATOM 479 O O . LEU A 1 63 ? 11.656 28.703 -15.82 1 88.81 63 LEU A O 1
ATOM 483 N N . TRP A 1 64 ? 10.648 28.531 -17.891 1 81.62 64 TRP A N 1
ATOM 484 C CA . TRP A 1 64 ? 11.484 29.594 -18.422 1 81.62 64 TRP A CA 1
ATOM 485 C C . TRP A 1 64 ? 10.945 30.969 -18.031 1 81.62 64 TRP A C 1
ATOM 487 O O . TRP A 1 64 ? 11.617 31.984 -18.203 1 81.62 64 TRP A O 1
ATOM 497 N N . THR A 1 65 ? 9.828 30.906 -17.438 1 84.25 65 THR A N 1
ATOM 498 C CA . THR A 1 65 ? 9.258 32.156 -16.953 1 84.25 65 THR A CA 1
ATOM 499 C C . THR A 1 65 ? 9.797 32.5 -15.57 1 84.25 65 THR A C 1
ATOM 501 O O . THR A 1 65 ? 9.664 33.625 -15.102 1 84.25 65 THR A O 1
ATOM 504 N N . LEU A 1 66 ? 10.539 31.578 -14.953 1 89.88 66 LEU A N 1
ATOM 505 C CA . LEU A 1 66 ? 11.078 31.781 -13.617 1 89.88 66 LEU A CA 1
ATOM 506 C C . LEU A 1 66 ? 12.508 32.312 -13.68 1 89.88 66 LEU A C 1
ATOM 508 O O . LEU A 1 66 ? 13.398 31.641 -14.195 1 89.88 66 LEU A O 1
ATOM 512 N N . PRO A 1 67 ? 12.703 33.531 -13.219 1 91 67 PRO A N 1
ATOM 513 C CA . PRO A 1 67 ? 14.086 34.031 -13.164 1 91 67 PRO A CA 1
ATOM 514 C C . PRO A 1 67 ? 14.969 33.219 -12.219 1 91 67 PRO A C 1
ATOM 516 O O . PRO A 1 67 ? 14.461 32.562 -11.297 1 91 67 PRO A O 1
ATOM 519 N N . LYS A 1 68 ? 16.281 33.281 -12.406 1 92 68 LYS A N 1
ATOM 520 C CA . LYS A 1 68 ? 17.25 32.5 -11.641 1 92 68 LYS A CA 1
ATOM 521 C C . LYS A 1 68 ? 17.156 32.844 -10.148 1 92 68 LYS A C 1
ATOM 523 O O . LYS A 1 68 ? 17.172 31.922 -9.312 1 92 68 LYS A O 1
ATOM 528 N N . ALA A 1 69 ? 17.078 34.094 -9.852 1 93.5 69 ALA A N 1
ATOM 529 C CA . ALA A 1 69 ? 17.016 34.5 -8.453 1 93.5 69 ALA A CA 1
ATOM 530 C C . ALA A 1 69 ? 15.773 33.938 -7.766 1 93.5 69 ALA A C 1
ATOM 532 O O . ALA A 1 69 ? 15.836 33.531 -6.602 1 93.5 69 ALA A O 1
ATOM 533 N N . GLU A 1 70 ? 14.703 33.938 -8.523 1 94.75 70 GLU A N 1
ATOM 534 C CA . GLU A 1 70 ? 13.469 33.375 -7.988 1 94.75 70 GLU A CA 1
ATOM 535 C C . GLU A 1 70 ? 13.578 31.875 -7.801 1 94.75 70 GLU A C 1
ATOM 537 O O . GLU A 1 70 ? 13.086 31.312 -6.816 1 94.75 70 GLU A O 1
ATOM 542 N N . ALA A 1 71 ? 14.18 31.234 -8.727 1 95.19 71 ALA A N 1
ATOM 543 C CA . ALA A 1 71 ? 14.383 29.797 -8.633 1 95.19 71 ALA A CA 1
ATOM 544 C C . ALA A 1 71 ? 15.203 29.438 -7.391 1 95.19 71 ALA A C 1
ATOM 546 O O . ALA A 1 71 ? 14.867 28.5 -6.676 1 95.19 71 ALA A O 1
ATOM 547 N N . LEU A 1 72 ? 16.266 30.188 -7.137 1 96.31 72 LEU A N 1
ATOM 548 C CA . LEU A 1 72 ? 17.094 29.969 -5.965 1 96.31 72 LEU A CA 1
ATOM 549 C C . LEU A 1 72 ? 16.312 30.219 -4.68 1 96.31 72 LEU A C 1
ATOM 551 O O . LEU A 1 72 ? 16.438 29.453 -3.713 1 96.31 72 LEU A O 1
ATOM 555 N N . ARG A 1 73 ? 15.531 31.219 -4.68 1 97 73 ARG A N 1
ATOM 556 C CA . ARG A 1 73 ? 14.695 31.531 -3.525 1 97 73 ARG A CA 1
ATOM 557 C C . ARG A 1 73 ? 13.695 30.406 -3.258 1 97 73 ARG A C 1
ATOM 559 O O . ARG A 1 73 ? 13.469 30.031 -2.105 1 97 73 ARG A O 1
ATOM 566 N N . LEU A 1 74 ? 13.094 29.906 -4.305 1 96.69 74 LEU A N 1
ATOM 567 C CA . LEU A 1 74 ? 12.102 28.844 -4.172 1 96.69 74 LEU A CA 1
ATOM 568 C C . LEU A 1 74 ? 12.734 27.578 -3.596 1 96.69 74 LEU A C 1
ATOM 570 O O . LEU A 1 74 ? 12.086 26.844 -2.842 1 96.69 74 LEU A O 1
ATOM 574 N N . CYS A 1 75 ? 13.961 27.297 -3.963 1 97.62 75 CYS A N 1
ATOM 575 C CA . CYS A 1 75 ? 14.656 26.172 -3.371 1 97.62 75 CYS A CA 1
ATOM 576 C C . CYS A 1 75 ? 14.797 26.344 -1.862 1 97.62 75 CYS A C 1
ATOM 578 O O . CYS A 1 75 ? 14.656 25.375 -1.108 1 97.62 75 CYS A O 1
ATOM 580 N N . GLN A 1 76 ? 15.055 27.578 -1.438 1 95.94 76 GLN A N 1
ATOM 581 C CA . GLN A 1 76 ? 15.18 27.875 -0.014 1 95.94 76 GLN A CA 1
ATOM 582 C C . GLN A 1 76 ? 13.844 27.719 0.7 1 95.94 76 GLN A C 1
ATOM 584 O O . GLN A 1 76 ? 13.781 27.188 1.81 1 95.94 76 GLN A O 1
ATOM 589 N N . VAL A 1 77 ? 12.859 28.188 0.035 1 93.19 77 VAL A N 1
ATOM 590 C CA . VAL A 1 77 ? 11.523 28.062 0.6 1 93.19 77 VAL A CA 1
ATOM 591 C C . VAL A 1 77 ? 11.156 26.594 0.746 1 93.19 77 VAL A C 1
ATOM 593 O O . VAL A 1 77 ? 10.609 26.188 1.775 1 93.19 77 VAL A O 1
ATOM 596 N N . TYR A 1 78 ? 11.406 25.859 -0.286 1 95.12 78 TYR A N 1
ATOM 597 C CA . TYR A 1 78 ? 11.148 24.422 -0.231 1 95.12 78 TYR A CA 1
ATOM 598 C C . TYR A 1 78 ? 11.867 23.781 0.948 1 95.12 78 TYR A C 1
ATOM 600 O O . TYR A 1 78 ? 11.281 22.984 1.685 1 95.12 78 TYR A O 1
ATOM 608 N N . GLU A 1 79 ? 13.141 24.109 1.1 1 94.88 79 GLU A N 1
ATOM 609 C CA . GLU A 1 79 ? 13.945 23.547 2.176 1 94.88 79 GLU A CA 1
ATOM 610 C C . GLU A 1 79 ? 13.375 23.906 3.543 1 94.88 79 GLU A C 1
ATOM 612 O O . GLU A 1 79 ? 13.258 23.047 4.422 1 94.88 79 GLU A O 1
ATOM 617 N N . GLU A 1 80 ? 12.945 25.016 3.697 1 90.19 80 GLU A N 1
ATOM 618 C CA . GLU A 1 80 ? 12.445 25.484 4.984 1 90.19 80 GLU A CA 1
ATOM 619 C C . GLU A 1 80 ? 11.094 24.859 5.32 1 90.19 80 GLU A C 1
ATOM 621 O O . GLU A 1 80 ? 10.828 24.531 6.477 1 90.19 80 GLU A O 1
ATOM 626 N N . GLU A 1 81 ? 10.344 24.672 4.301 1 87.94 81 GLU A N 1
ATOM 627 C CA . GLU A 1 81 ? 8.969 24.266 4.559 1 87.94 81 GLU A CA 1
ATOM 628 C C . GLU A 1 81 ? 8.836 22.734 4.516 1 87.94 81 GLU A C 1
ATOM 630 O O . GLU A 1 81 ? 7.992 22.172 5.203 1 87.94 81 GLU A O 1
ATOM 635 N N . MET A 1 82 ? 9.586 22.094 3.703 1 92.69 82 MET A N 1
ATOM 636 C CA . MET A 1 82 ? 9.391 20.656 3.512 1 92.69 82 MET A CA 1
ATOM 637 C C . MET A 1 82 ? 10.711 19.906 3.658 1 92.69 82 MET A C 1
ATOM 639 O O . MET A 1 82 ? 10.773 18.875 4.348 1 92.69 82 MET A O 1
ATOM 643 N N . GLY A 1 83 ? 11.766 20.438 3.086 1 94.94 83 GLY A N 1
ATOM 644 C CA . GLY A 1 83 ? 13.039 19.734 3.006 1 94.94 83 GLY A CA 1
ATOM 645 C C . GLY A 1 83 ? 13.633 19.422 4.367 1 94.94 83 GLY A C 1
ATOM 646 O O . GLY A 1 83 ? 14.203 18.344 4.566 1 94.94 83 GLY A O 1
ATOM 647 N N . ILE A 1 84 ? 13.445 20.297 5.277 1 92.56 84 ILE A N 1
ATOM 648 C CA . ILE A 1 84 ? 14.023 20.125 6.605 1 92.56 84 ILE A CA 1
ATOM 649 C C . ILE A 1 84 ? 13.32 18.984 7.328 1 92.56 84 ILE A C 1
ATOM 651 O O . ILE A 1 84 ? 13.93 18.281 8.141 1 92.56 84 ILE A O 1
ATOM 655 N N . MET A 1 85 ? 12.094 18.812 7.074 1 94.56 85 MET A N 1
ATOM 656 C CA . MET A 1 85 ? 11.32 17.75 7.727 1 94.56 85 MET A CA 1
ATOM 657 C C . MET A 1 85 ? 11.5 16.422 7.012 1 94.56 85 MET A C 1
ATOM 659 O O . MET A 1 85 ? 11.656 15.383 7.656 1 94.56 85 MET A O 1
ATOM 663 N N . TYR A 1 86 ? 11.414 16.484 5.688 1 96.44 86 TYR A N 1
ATOM 664 C CA . TYR A 1 86 ? 11.539 15.305 4.84 1 96.44 86 TYR A CA 1
ATOM 665 C C . TYR A 1 86 ? 12.641 15.484 3.811 1 96.44 86 TYR A C 1
ATOM 667 O O . TYR A 1 86 ? 12.375 15.828 2.656 1 96.44 86 TYR A O 1
ATOM 675 N N . PRO A 1 87 ? 13.852 15.188 4.211 1 96.75 87 PRO A N 1
ATOM 676 C CA . PRO A 1 87 ? 15.023 15.492 3.389 1 96.75 87 PRO A CA 1
ATOM 677 C C . PRO A 1 87 ? 15.25 14.469 2.273 1 96.75 87 PRO A C 1
ATOM 679 O O . PRO A 1 87 ? 16.281 13.789 2.252 1 96.75 87 PRO A O 1
ATOM 682 N N . VAL A 1 88 ? 14.383 14.469 1.292 1 97.44 88 VAL A N 1
ATOM 683 C CA . VAL A 1 88 ? 14.523 13.57 0.152 1 97.44 88 VAL A CA 1
ATOM 684 C C . VAL A 1 88 ? 15.5 14.156 -0.86 1 97.44 88 VAL A C 1
ATOM 686 O O . VAL A 1 88 ? 15.977 13.453 -1.753 1 97.44 88 VAL A O 1
ATOM 689 N N . LEU A 1 89 ? 15.781 15.477 -0.761 1 96.94 89 LEU A N 1
ATOM 690 C CA . LEU A 1 89 ? 16.75 16.188 -1.573 1 96.94 89 LEU A CA 1
ATOM 691 C C . LEU A 1 89 ? 17.766 16.922 -0.693 1 96.94 89 LEU A C 1
ATOM 693 O O . LEU A 1 89 ? 17.5 17.156 0.49 1 96.94 89 LEU A O 1
ATOM 697 N N . GLU A 1 90 ? 18.891 17.172 -1.292 1 94.62 90 GLU A N 1
ATOM 698 C CA . GLU A 1 90 ? 19.891 18.016 -0.636 1 94.62 90 GLU A CA 1
ATOM 699 C C . GLU A 1 90 ? 19.859 19.438 -1.19 1 94.62 90 GLU A C 1
ATOM 701 O O . GLU A 1 90 ? 19.984 19.641 -2.4 1 94.62 90 GLU A O 1
ATOM 706 N N . LEU A 1 91 ? 19.75 20.344 -0.267 1 95.56 91 LEU A N 1
ATOM 707 C CA . LEU A 1 91 ? 19.609 21.734 -0.682 1 95.56 91 LEU A CA 1
ATOM 708 C C . LEU A 1 91 ? 20.812 22.172 -1.516 1 95.56 91 LEU A C 1
ATOM 710 O O . LEU A 1 91 ? 20.656 22.844 -2.541 1 95.56 91 LEU A O 1
ATOM 714 N N . SER A 1 92 ? 22.047 21.844 -1.062 1 95.38 92 SER A N 1
ATOM 715 C CA . SER A 1 92 ? 23.25 22.25 -1.781 1 95.38 92 SER A CA 1
ATOM 716 C C . SER A 1 92 ? 23.234 21.734 -3.215 1 95.38 92 SER A C 1
ATOM 718 O O . SER A 1 92 ? 23.625 22.438 -4.141 1 95.38 92 SER A O 1
ATOM 720 N N . GLU A 1 93 ? 22.703 20.578 -3.342 1 94.31 93 GLU A N 1
ATOM 721 C CA . GLU A 1 93 ? 22.672 19.953 -4.664 1 94.31 93 GLU A CA 1
ATOM 722 C C . GLU A 1 93 ? 21.656 20.641 -5.57 1 94.31 93 GLU A C 1
ATOM 724 O O . GLU A 1 93 ? 21.922 20.859 -6.754 1 94.31 93 GLU A O 1
ATOM 729 N N . ILE A 1 94 ? 20.484 20.922 -5.035 1 96.19 94 ILE A N 1
ATOM 730 C CA . ILE A 1 94 ? 19.453 21.516 -5.879 1 96.19 94 ILE A CA 1
ATOM 731 C C . ILE A 1 94 ? 19.844 22.953 -6.254 1 96.19 94 ILE A C 1
ATOM 733 O O . ILE A 1 94 ? 19.562 23.406 -7.359 1 96.19 94 ILE A O 1
ATOM 737 N N . LEU A 1 95 ? 20.531 23.672 -5.363 1 96.44 95 LEU A N 1
ATOM 738 C CA . LEU A 1 95 ? 21.031 25.016 -5.684 1 96.44 95 LEU A CA 1
ATOM 739 C C . LEU A 1 95 ? 22.062 24.953 -6.805 1 96.44 95 LEU A C 1
ATOM 741 O O . LEU A 1 95 ? 22.047 25.797 -7.711 1 96.44 95 LEU A O 1
ATOM 745 N N . GLU A 1 96 ? 22.953 23.984 -6.703 1 94.31 96 GLU A N 1
ATOM 746 C CA . GLU A 1 96 ? 23.938 23.797 -7.758 1 94.31 96 GLU A CA 1
ATOM 747 C C . GLU A 1 96 ? 23.266 23.484 -9.094 1 94.31 96 GLU A C 1
ATOM 749 O O . GLU A 1 96 ? 23.703 23.969 -10.141 1 94.31 96 GLU A O 1
ATOM 754 N N . GLN A 1 97 ? 22.266 22.688 -9.055 1 93.88 97 GLN A N 1
ATOM 755 C CA . GLN A 1 97 ? 21.531 22.328 -10.266 1 93.88 97 GLN A CA 1
ATOM 756 C C . GLN A 1 97 ? 20.859 23.547 -10.883 1 93.88 97 GLN A C 1
ATOM 758 O O . GLN A 1 97 ? 20.781 23.672 -12.109 1 93.88 97 GLN A O 1
ATOM 763 N N . VAL A 1 98 ? 20.328 24.453 -10.031 1 93.81 98 VAL A N 1
ATOM 764 C CA . VAL A 1 98 ? 19.719 25.688 -10.539 1 93.81 98 VAL A CA 1
ATOM 765 C C . VAL A 1 98 ? 20.781 26.531 -11.234 1 93.81 98 VAL A C 1
ATOM 767 O O . VAL A 1 98 ? 20.531 27.094 -12.305 1 93.81 98 VAL A O 1
ATOM 770 N N . HIS A 1 99 ? 21.969 26.641 -10.633 1 91.69 99 HIS A N 1
ATOM 771 C CA . HIS A 1 99 ? 23.047 27.391 -11.258 1 91.69 99 HIS A CA 1
ATOM 772 C C . HIS A 1 99 ? 23.406 26.812 -12.617 1 91.69 99 HIS A C 1
ATOM 774 O O . HIS A 1 99 ? 23.688 27.562 -13.562 1 91.69 99 HIS A O 1
ATOM 780 N N . LEU A 1 100 ? 23.391 25.5 -12.672 1 88.44 100 LEU A N 1
ATOM 781 C CA . LEU A 1 100 ? 23.703 24.844 -13.93 1 88.44 100 LEU A CA 1
ATOM 782 C C . LEU A 1 100 ? 22.594 25.062 -14.953 1 88.44 100 LEU A C 1
ATOM 784 O O . LEU A 1 100 ? 22.875 25.266 -16.141 1 88.44 100 LEU A O 1
ATOM 788 N N . LEU A 1 101 ? 21.391 24.969 -14.5 1 88.31 101 LEU A N 1
ATOM 789 C CA . LEU A 1 101 ? 20.234 25.094 -15.375 1 88.31 101 LEU A CA 1
ATOM 790 C C . LEU A 1 101 ? 20.172 26.484 -16 1 88.31 101 LEU A C 1
ATOM 792 O O . LEU A 1 101 ? 19.859 26.625 -17.188 1 88.31 101 LEU A O 1
ATOM 796 N N . TYR A 1 102 ? 20.438 27.484 -15.258 1 85.81 102 TYR A N 1
ATOM 797 C CA . TYR A 1 102 ? 20.297 28.859 -15.719 1 85.81 102 TYR A CA 1
ATOM 798 C C . TYR A 1 102 ? 21.609 29.391 -16.297 1 85.81 102 TYR A C 1
ATOM 800 O O . TYR A 1 102 ? 21.609 30.297 -17.125 1 85.81 102 TYR A O 1
ATOM 808 N N . GLY A 1 103 ? 22.672 28.719 -15.953 1 78.81 103 GLY A N 1
ATOM 809 C CA . GLY A 1 103 ? 23.953 29.234 -16.391 1 78.81 103 GLY A CA 1
ATOM 810 C C . GLY A 1 103 ? 24.203 30.672 -15.961 1 78.81 103 GLY A C 1
ATOM 811 O O . GLY A 1 103 ? 23.656 31.125 -14.945 1 78.81 103 GLY A O 1
ATOM 812 N N . PRO A 1 104 ? 25.047 31.266 -16.766 1 74.19 104 PRO A N 1
ATOM 813 C CA . PRO A 1 104 ? 25.359 32.656 -16.406 1 74.19 104 PRO A CA 1
ATOM 814 C C . PRO A 1 104 ? 24.219 33.625 -16.75 1 74.19 104 PRO A C 1
ATOM 816 O O . PRO A 1 104 ? 24.219 34.781 -16.281 1 74.19 104 PRO A O 1
ATOM 819 N N . MET A 1 105 ? 23.266 33 -17.484 1 65.75 105 MET A N 1
ATOM 820 C CA . MET A 1 105 ? 22.172 33.875 -17.891 1 65.75 105 MET A CA 1
ATOM 821 C C . MET A 1 105 ? 21.094 33.938 -16.812 1 65.75 105 MET A C 1
ATOM 823 O O . MET A 1 105 ? 21.016 33.031 -15.961 1 65.75 105 MET A O 1
ATOM 827 N N . ASP A 1 106 ? 20.484 35 -16.672 1 64.75 106 ASP A N 1
ATOM 828 C CA . ASP A 1 106 ? 19.438 35.25 -15.688 1 64.75 106 ASP A CA 1
ATOM 829 C C . ASP A 1 106 ? 18.141 34.531 -16.047 1 64.75 106 ASP A C 1
ATOM 831 O O . ASP A 1 106 ? 17.156 34.594 -15.305 1 64.75 106 ASP A O 1
ATOM 835 N N . ARG A 1 107 ? 18.109 34 -17.312 1 59.16 107 ARG A N 1
ATOM 836 C CA . ARG A 1 107 ? 16.922 33.219 -17.703 1 59.16 107 ARG A CA 1
ATOM 837 C C . ARG A 1 107 ? 17.281 31.797 -18.062 1 59.16 107 ARG A C 1
ATOM 839 O O . ARG A 1 107 ? 18.391 31.531 -18.531 1 59.16 107 ARG A O 1
ATOM 846 N N . ALA A 1 108 ? 16.406 30.875 -17.516 1 56.94 108 ALA A N 1
ATOM 847 C CA . ALA A 1 108 ? 16.641 29.469 -17.844 1 56.94 108 ALA A CA 1
ATOM 848 C C . ALA A 1 108 ? 16.875 29.297 -19.344 1 56.94 108 ALA A C 1
ATOM 850 O O . ALA A 1 108 ? 16.203 29.922 -20.156 1 56.94 108 ALA A O 1
ATOM 851 N N . LEU A 1 109 ? 18 28.844 -19.797 1 55.94 109 LEU A N 1
ATOM 852 C CA . LEU A 1 109 ? 18.344 28.672 -21.203 1 55.94 109 LEU A CA 1
ATOM 853 C C . LEU A 1 109 ? 17.328 27.781 -21.906 1 55.94 109 LEU A C 1
ATOM 855 O O . LEU A 1 109 ? 16.781 26.859 -21.297 1 55.94 109 LEU A O 1
ATOM 859 N N . GLY A 1 110 ? 16.438 28.375 -22.734 1 53.25 110 GLY A N 1
ATOM 860 C CA . GLY A 1 110 ? 15.43 27.703 -23.547 1 53.25 110 GLY A CA 1
ATOM 861 C C . GLY A 1 110 ? 15.727 26.234 -23.781 1 53.25 110 GLY A C 1
ATOM 862 O O . GLY A 1 110 ? 16.828 25.766 -23.484 1 53.25 110 GLY A O 1
ATOM 863 N N . PRO A 1 111 ? 14.648 25.406 -23.953 1 50.47 111 PRO A N 1
ATOM 864 C CA . PRO A 1 111 ? 14.789 23.969 -24.219 1 50.47 111 PRO A CA 1
ATOM 865 C C . PRO A 1 111 ? 15.945 23.672 -25.172 1 50.47 111 PRO A C 1
ATOM 867 O O . PRO A 1 111 ? 15.844 23.938 -26.375 1 50.47 111 PRO A O 1
ATOM 870 N N . THR A 1 112 ? 17.016 24.266 -25.047 1 47.03 112 THR A N 1
ATOM 871 C CA . THR A 1 112 ? 17.891 23.594 -26.016 1 47.03 112 THR A CA 1
ATOM 872 C C . THR A 1 112 ? 17.766 22.078 -25.906 1 47.03 112 THR A C 1
ATOM 874 O O . THR A 1 112 ? 17.953 21.516 -24.828 1 47.03 112 THR A O 1
ATOM 877 N N . HIS A 1 113 ? 16.797 21.578 -26.625 1 45.72 113 HIS A N 1
ATOM 878 C CA . HIS A 1 113 ? 16.469 20.172 -26.797 1 45.72 113 HIS A CA 1
ATOM 879 C C . HIS A 1 113 ? 17.719 19.297 -26.688 1 45.72 113 HIS A C 1
ATOM 881 O O . HIS A 1 113 ? 18.328 18.953 -27.719 1 45.72 113 HIS A O 1
ATOM 887 N N . GLN A 1 114 ? 18.609 19.516 -25.812 1 47.5 114 GLN A N 1
ATOM 888 C CA . GLN A 1 114 ? 19.609 18.453 -25.859 1 47.5 114 GLN A CA 1
ATOM 889 C C . GLN A 1 114 ? 19.109 17.172 -25.203 1 47.5 114 GLN A C 1
ATOM 891 O O . GLN A 1 114 ? 18.625 17.203 -24.078 1 47.5 114 GLN A O 1
ATOM 896 N N . PRO A 1 115 ? 18.875 16.156 -26.016 1 48.59 115 PRO A N 1
ATOM 897 C CA . PRO A 1 115 ? 18.312 14.844 -25.672 1 48.59 115 PRO A CA 1
ATOM 898 C C . PRO A 1 115 ? 18.719 14.375 -24.266 1 48.59 115 PRO A C 1
ATOM 900 O O . PRO A 1 115 ? 17.938 13.711 -23.578 1 48.59 115 PRO A O 1
ATOM 903 N N . ASN A 1 116 ? 20.062 14.57 -23.891 1 51.12 116 ASN A N 1
ATOM 904 C CA . ASN A 1 116 ? 20.672 13.906 -22.75 1 51.12 116 ASN A CA 1
ATOM 905 C C . ASN A 1 116 ? 20.828 14.859 -21.562 1 51.12 116 ASN A C 1
ATOM 907 O O . ASN A 1 116 ? 21.531 14.555 -20.609 1 51.12 116 ASN A O 1
ATOM 911 N N . GLY A 1 117 ? 20.141 15.977 -21.469 1 57.97 117 GLY A N 1
ATOM 912 C CA . GLY A 1 117 ? 20.359 16.891 -20.359 1 57.97 117 GLY A CA 1
ATOM 913 C C . GLY A 1 117 ? 20.641 18.312 -20.812 1 57.97 117 GLY A C 1
ATOM 914 O O . GLY A 1 117 ? 20.641 18.609 -22 1 57.97 117 GLY A O 1
ATOM 915 N N . HIS A 1 118 ? 20.312 19.234 -20.094 1 57.41 118 HIS A N 1
ATOM 916 C CA . HIS A 1 118 ? 20.578 20.656 -20.359 1 57.41 118 HIS A CA 1
ATOM 917 C C . HIS A 1 118 ? 21.75 21.172 -19.531 1 57.41 118 HIS A C 1
ATOM 919 O O . HIS A 1 118 ? 21.703 21.125 -18.297 1 57.41 118 HIS A O 1
ATOM 925 N N . ASN A 1 119 ? 22.656 21.609 -20.203 1 64.19 119 ASN A N 1
ATOM 926 C CA . ASN A 1 119 ? 23.797 22.234 -19.531 1 64.19 119 ASN A CA 1
ATOM 927 C C . ASN A 1 119 ? 24.406 21.297 -18.484 1 64.19 119 ASN A C 1
ATOM 929 O O . ASN A 1 119 ? 24.703 21.719 -17.359 1 64.19 119 ASN A O 1
ATOM 933 N N . GLY A 1 120 ? 24.344 19.969 -18.766 1 72.25 120 GLY A N 1
ATOM 934 C CA . GLY A 1 120 ? 24.953 19 -17.875 1 72.25 120 GLY A CA 1
ATOM 935 C C . GLY A 1 120 ? 23.969 18.438 -16.859 1 72.25 120 GLY A C 1
ATOM 936 O O . GLY A 1 120 ? 24.328 17.562 -16.078 1 72.25 120 GLY A O 1
ATOM 937 N N . LEU A 1 121 ? 22.844 18.984 -16.938 1 84.5 121 LEU A N 1
ATOM 938 C CA . LEU A 1 121 ? 21.844 18.516 -15.984 1 84.5 121 LEU A CA 1
ATOM 939 C C . LEU A 1 121 ? 20.969 17.438 -16.625 1 84.5 121 LEU A C 1
ATOM 941 O O . LEU A 1 121 ? 20.484 17.609 -17.75 1 84.5 121 LEU A O 1
ATOM 945 N N . ALA A 1 122 ? 20.906 16.344 -15.93 1 87.19 122 ALA A N 1
ATOM 946 C CA . ALA A 1 122 ? 20.047 15.25 -16.406 1 87.19 122 ALA A CA 1
ATOM 947 C C . ALA A 1 122 ? 18.578 15.695 -16.469 1 87.19 122 ALA A C 1
ATOM 949 O O . ALA A 1 122 ? 18.156 16.531 -15.68 1 87.19 122 ALA A O 1
ATOM 950 N N . ARG A 1 123 ? 17.844 15.211 -17.422 1 89.12 123 ARG A N 1
ATOM 951 C CA . ARG A 1 123 ? 16.438 15.547 -17.609 1 89.12 123 ARG A CA 1
ATOM 952 C C . ARG A 1 123 ? 15.633 15.289 -16.344 1 89.12 123 ARG A C 1
ATOM 954 O O . ARG A 1 123 ? 14.727 16.047 -16.016 1 89.12 123 ARG A O 1
ATOM 961 N N . GLU A 1 124 ? 15.938 14.195 -15.672 1 92.5 124 GLU A N 1
ATOM 962 C CA . GLU A 1 124 ? 15.234 13.836 -14.445 1 92.5 124 GLU A CA 1
ATOM 963 C C . GLU A 1 124 ? 15.406 14.898 -13.367 1 92.5 124 GLU A C 1
ATOM 965 O O . GLU A 1 124 ? 14.484 15.18 -12.602 1 92.5 124 GLU A O 1
ATOM 970 N N . ASP A 1 125 ? 16.547 15.508 -13.383 1 94.75 125 ASP A N 1
ATOM 971 C CA . ASP A 1 125 ? 16.812 16.547 -12.391 1 94.75 125 ASP A CA 1
ATOM 972 C C . ASP A 1 125 ? 16 17.797 -12.68 1 94.75 125 ASP A C 1
ATOM 974 O O . ASP A 1 125 ? 15.578 18.5 -11.75 1 94.75 125 ASP A O 1
ATOM 978 N N . ILE A 1 126 ? 15.828 18.078 -13.914 1 93.62 126 ILE A N 1
ATOM 979 C CA . ILE A 1 126 ? 15.031 19.234 -14.305 1 93.62 126 ILE A CA 1
ATOM 980 C C . ILE A 1 126 ? 13.578 19.016 -13.891 1 93.62 126 ILE A C 1
ATOM 982 O O . ILE A 1 126 ? 12.922 19.938 -13.383 1 93.62 126 ILE A O 1
ATOM 986 N N . HIS A 1 127 ? 13.047 17.766 -14.133 1 95.75 127 HIS A N 1
ATOM 987 C CA . HIS A 1 127 ? 11.695 17.438 -13.703 1 95.75 127 HIS A CA 1
ATOM 988 C C . HIS A 1 127 ? 11.531 17.625 -12.195 1 95.75 127 HIS A C 1
ATOM 990 O O . HIS A 1 127 ? 10.516 18.141 -11.727 1 95.75 127 HIS A O 1
ATOM 996 N N . ILE A 1 128 ? 12.531 17.156 -11.492 1 97.62 128 ILE A N 1
ATOM 997 C CA . ILE A 1 128 ? 12.508 17.266 -10.039 1 97.62 128 ILE A CA 1
ATOM 998 C C . ILE A 1 128 ? 12.477 18.734 -9.625 1 97.62 128 ILE A C 1
ATOM 1000 O O . ILE A 1 128 ? 11.695 19.109 -8.758 1 97.62 128 ILE A O 1
ATOM 1004 N N . LEU A 1 129 ? 13.305 19.562 -10.281 1 96.69 129 LEU A N 1
ATOM 1005 C CA . LEU A 1 129 ? 13.344 20.984 -9.969 1 96.69 129 LEU A CA 1
ATOM 1006 C C . LEU A 1 129 ? 11.984 21.625 -10.211 1 96.69 129 LEU A C 1
ATOM 1008 O O . LEU A 1 129 ? 11.539 22.469 -9.422 1 96.69 129 LEU A O 1
ATOM 1012 N N . ARG A 1 130 ? 11.375 21.281 -11.289 1 96.94 130 ARG A N 1
ATOM 1013 C CA . ARG A 1 130 ? 10.055 21.828 -11.602 1 96.94 130 ARG A CA 1
ATOM 1014 C C . ARG A 1 130 ? 9.078 21.562 -10.469 1 96.94 130 ARG A C 1
ATOM 1016 O O . ARG A 1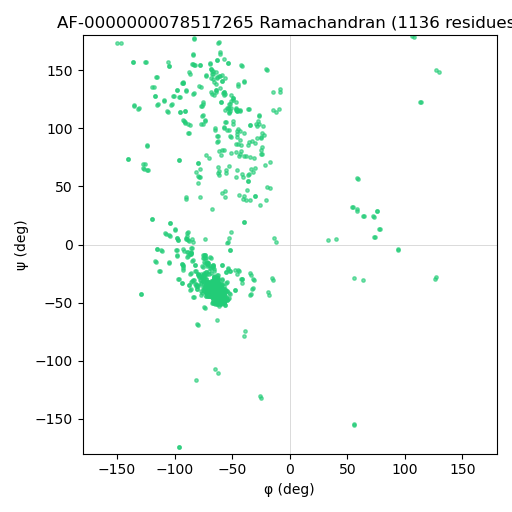 130 ? 8.312 22.453 -10.078 1 96.94 130 ARG A O 1
ATOM 1023 N N . VAL A 1 131 ? 9.039 20.344 -9.906 1 97.94 131 VAL A N 1
ATOM 1024 C CA . VAL A 1 131 ? 8.102 19.984 -8.852 1 97.94 131 VAL A CA 1
ATOM 1025 C C . VAL A 1 131 ? 8.508 20.672 -7.547 1 97.94 131 VAL A C 1
ATOM 1027 O O . VAL A 1 131 ? 7.652 21.062 -6.746 1 97.94 131 VAL A O 1
ATOM 1030 N N . VAL A 1 132 ? 9.844 20.797 -7.344 1 98 132 VAL A N 1
ATOM 1031 C CA . VAL A 1 132 ? 10.328 21.516 -6.168 1 98 132 VAL A CA 1
ATOM 1032 C C . VAL A 1 132 ? 9.797 22.953 -6.188 1 98 132 VAL A C 1
ATOM 1034 O O . VAL A 1 132 ? 9.273 23.438 -5.18 1 98 132 VAL A O 1
ATOM 1037 N N . PHE A 1 133 ? 9.922 23.594 -7.375 1 97.56 133 PHE A N 1
ATOM 1038 C CA . PHE A 1 133 ? 9.414 24.953 -7.52 1 97.56 133 PHE A CA 1
ATOM 1039 C C . PHE A 1 133 ? 7.91 25 -7.293 1 97.56 133 PHE A C 1
ATOM 1041 O O . PHE A 1 133 ? 7.402 25.906 -6.617 1 97.56 133 PHE A O 1
ATOM 1048 N N . ALA A 1 134 ? 7.203 24.047 -7.828 1 96.69 134 ALA A N 1
ATOM 1049 C CA . ALA A 1 134 ? 5.75 23.984 -7.68 1 96.69 134 ALA A CA 1
ATOM 1050 C C . ALA A 1 134 ? 5.355 23.844 -6.211 1 96.69 134 ALA A C 1
ATOM 1052 O O . ALA A 1 134 ? 4.43 24.516 -5.742 1 96.69 134 ALA A O 1
ATOM 1053 N N . CYS A 1 135 ? 6.031 22.984 -5.469 1 94.81 135 CYS A N 1
ATOM 1054 C CA . CYS A 1 135 ? 5.758 22.797 -4.051 1 94.81 135 CYS A CA 1
ATOM 1055 C C . CYS A 1 135 ? 5.984 24.078 -3.268 1 94.81 135 CYS A C 1
ATOM 1057 O O . CYS A 1 135 ? 5.16 24.469 -2.434 1 94.81 135 CYS A O 1
ATOM 1059 N N . ALA A 1 136 ? 7.102 24.75 -3.564 1 94.81 136 ALA A N 1
ATOM 1060 C CA . ALA A 1 136 ? 7.441 25.984 -2.865 1 94.81 136 ALA A CA 1
ATOM 1061 C C . ALA A 1 136 ? 6.418 27.078 -3.15 1 94.81 136 ALA A C 1
ATOM 1063 O O . ALA A 1 136 ? 5.969 27.766 -2.234 1 94.81 136 ALA A O 1
ATOM 1064 N N . LEU A 1 137 ? 6.066 27.203 -4.43 1 93.75 137 LEU A N 1
ATOM 1065 C CA . LEU A 1 137 ? 5.094 28.203 -4.832 1 93.75 137 LEU A CA 1
ATOM 1066 C C . LEU A 1 137 ? 3.75 27.969 -4.156 1 93.75 137 LEU A C 1
ATOM 1068 O O . LEU A 1 137 ? 3.1 28.922 -3.709 1 93.75 137 LEU A O 1
ATOM 1072 N N . THR A 1 138 ? 3.33 26.766 -4.094 1 89.5 138 THR A N 1
ATOM 1073 C CA . THR A 1 138 ? 2.053 26.422 -3.477 1 89.5 138 THR A CA 1
ATOM 1074 C C . THR A 1 138 ? 2.09 26.688 -1.974 1 89.5 138 THR A C 1
ATOM 1076 O O . THR A 1 138 ? 1.112 27.172 -1.398 1 89.5 138 THR A O 1
ATOM 1079 N N . ALA A 1 139 ? 3.176 26.344 -1.346 1 84.75 139 ALA A N 1
ATOM 1080 C CA . ALA A 1 139 ? 3.324 26.594 0.086 1 84.75 139 ALA A CA 1
ATOM 1081 C C . ALA A 1 139 ? 3.238 28.078 0.398 1 84.75 139 ALA A C 1
ATOM 1083 O O . ALA A 1 139 ? 2.604 28.484 1.377 1 84.75 139 ALA A O 1
ATOM 1084 N N . GLU A 1 140 ? 3.855 28.844 -0.469 1 84.31 140 GLU A N 1
ATOM 1085 C CA . GLU A 1 140 ? 3.863 30.297 -0.266 1 84.31 140 GLU A CA 1
ATOM 1086 C C . GLU A 1 140 ? 2.482 30.891 -0.522 1 84.31 140 GLU A C 1
ATOM 1088 O O . GLU A 1 140 ? 2.104 31.875 0.108 1 84.31 140 GLU A O 1
ATOM 1093 N N . ALA A 1 141 ? 1.827 30.281 -1.472 1 78.38 141 ALA A N 1
ATOM 1094 C CA . ALA A 1 141 ? 0.531 30.828 -1.867 1 78.38 141 ALA A CA 1
ATOM 1095 C C . ALA A 1 141 ? -0.595 30.234 -1.026 1 78.38 141 ALA A C 1
ATOM 1097 O O . ALA A 1 141 ? -1.774 30.438 -1.321 1 78.38 141 ALA A O 1
ATOM 1098 N N . SER A 1 142 ? -0.281 29.531 -0.002 1 73 142 SER A N 1
ATOM 1099 C CA . SER A 1 142 ? -1.246 28.922 0.912 1 73 142 SER A CA 1
ATOM 1100 C C . SER A 1 142 ? -2.188 27.984 0.177 1 73 142 SER A C 1
ATOM 1102 O O . SER A 1 142 ? -3.402 28.016 0.386 1 73 142 SER A O 1
ATOM 1104 N N . GLY A 1 143 ? -1.631 27.391 -0.903 1 70.38 143 GLY A N 1
ATOM 1105 C CA . GLY A 1 143 ? -2.355 26.25 -1.448 1 70.38 143 GLY A CA 1
ATOM 1106 C C . GLY A 1 143 ? -2.646 26.391 -2.932 1 70.38 143 GLY A C 1
ATOM 1107 O O . GLY A 1 143 ? -2.867 25.391 -3.617 1 70.38 143 GLY A O 1
ATOM 1108 N N . LEU A 1 144 ? -2.795 27.578 -3.396 1 75.12 144 LEU A N 1
ATOM 1109 C CA . LEU A 1 144 ? -3.141 27.672 -4.812 1 75.12 144 LEU A CA 1
ATOM 1110 C C . LEU A 1 144 ? -2.246 28.672 -5.531 1 75.12 144 LEU A C 1
ATOM 1112 O O . LEU A 1 144 ? -2.182 29.844 -5.145 1 75.12 144 LEU A O 1
ATOM 1116 N N . SER A 1 145 ? -1.533 28.141 -6.445 1 85.88 145 SER A N 1
ATOM 1117 C CA . SER A 1 145 ? -0.667 28.922 -7.312 1 85.88 145 SER A CA 1
ATOM 1118 C C . SER A 1 145 ? -0.79 28.484 -8.766 1 85.88 145 SER A C 1
ATOM 1120 O O . SER A 1 145 ? -0.503 27.344 -9.102 1 85.88 145 SER A O 1
ATOM 1122 N N . GLU A 1 146 ? -1.194 29.391 -9.57 1 88.25 146 GLU A N 1
ATOM 1123 C CA . GLU A 1 146 ? -1.341 29.078 -10.992 1 88.25 146 GLU A CA 1
ATOM 1124 C C . GLU A 1 146 ? -0.001 28.688 -11.617 1 88.25 146 GLU A C 1
ATOM 1126 O O . GLU A 1 146 ? 0.06 27.812 -12.477 1 88.25 146 GLU A O 1
ATOM 1131 N N . GLN A 1 147 ? 0.953 29.438 -11.156 1 91.94 147 GLN A N 1
ATOM 1132 C CA . GLN A 1 147 ? 2.289 29.125 -11.656 1 91.94 147 GLN A CA 1
ATOM 1133 C C . GLN A 1 147 ? 2.729 27.734 -11.234 1 91.94 147 GLN A C 1
ATOM 1135 O O . GLN A 1 147 ? 3.387 27.031 -12.008 1 91.94 147 GLN A O 1
ATOM 1140 N N . ALA A 1 148 ? 2.422 27.344 -10.023 1 94.06 148 ALA A N 1
ATOM 1141 C CA . ALA A 1 148 ? 2.75 26.016 -9.539 1 94.06 148 ALA A CA 1
ATOM 1142 C C . ALA A 1 148 ? 2.055 24.938 -10.367 1 94.06 148 ALA A C 1
ATOM 1144 O O . ALA A 1 148 ? 2.672 23.938 -10.742 1 94.06 148 ALA A O 1
ATOM 1145 N N . ILE A 1 149 ? 0.785 25.203 -10.734 1 92.5 149 ILE A N 1
ATOM 1146 C CA . ILE A 1 149 ? -0.003 24.25 -11.508 1 92.5 149 ILE A CA 1
ATOM 1147 C C . ILE A 1 149 ? 0.584 24.125 -12.914 1 92.5 149 ILE A C 1
ATOM 1149 O O . ILE A 1 149 ? 0.68 23.016 -13.453 1 92.5 149 ILE A O 1
ATOM 1153 N N . ALA A 1 150 ? 0.955 25.234 -13.445 1 93.69 150 ALA A N 1
ATOM 1154 C CA . ALA A 1 150 ? 1.539 25.234 -14.781 1 93.69 150 ALA A CA 1
ATOM 1155 C C . ALA A 1 150 ? 2.84 24.422 -14.812 1 93.69 150 ALA A C 1
ATOM 1157 O O . ALA A 1 150 ? 3.092 23.672 -15.75 1 93.69 150 ALA A O 1
ATOM 1158 N N . LEU A 1 151 ? 3.68 24.625 -13.797 1 94.81 151 LEU A N 1
ATOM 1159 C CA . LEU A 1 151 ? 4.93 23.891 -13.688 1 94.81 151 LEU A CA 1
ATOM 1160 C C . LEU A 1 151 ? 4.66 22.391 -13.562 1 94.81 151 LEU A C 1
ATOM 1162 O O . LEU A 1 151 ? 5.309 21.578 -14.227 1 94.81 151 LEU A O 1
ATOM 1166 N N . PHE A 1 152 ? 3.66 22.062 -12.828 1 94.44 152 PHE A N 1
ATOM 1167 C CA . PHE A 1 152 ? 3.324 20.656 -12.609 1 94.44 152 PHE A CA 1
ATOM 1168 C C . PHE A 1 152 ? 2.74 20.031 -13.867 1 94.44 152 PHE A C 1
ATOM 1170 O O . PHE A 1 152 ? 3.045 18.891 -14.195 1 94.44 152 PHE A O 1
ATOM 1177 N N . ASP A 1 153 ? 1.927 20.734 -14.523 1 92.5 153 ASP A N 1
ATOM 1178 C CA . ASP A 1 153 ? 1.305 20.234 -15.742 1 92.5 153 ASP A CA 1
ATOM 1179 C C . ASP A 1 153 ? 2.359 19.859 -16.781 1 92.5 153 ASP A C 1
ATOM 1181 O O . ASP A 1 153 ? 2.16 18.938 -17.578 1 92.5 153 ASP A O 1
ATOM 1185 N N . SER A 1 154 ? 3.408 20.531 -16.719 1 92.44 154 SER A N 1
ATOM 1186 C CA . SER A 1 154 ? 4.477 20.281 -17.688 1 92.44 154 SER A CA 1
ATOM 1187 C C . SER A 1 154 ? 5.168 18.953 -17.422 1 92.44 154 SER A C 1
ATOM 1189 O O . SER A 1 154 ? 5.883 18.438 -18.281 1 92.44 154 SER A O 1
ATOM 1191 N N . VAL A 1 155 ? 4.969 18.359 -16.234 1 94.44 155 VAL A N 1
ATOM 1192 C CA . VAL A 1 155 ? 5.645 17.109 -15.922 1 94.44 155 VAL A CA 1
ATOM 1193 C C . VAL A 1 155 ? 4.613 16.016 -15.648 1 94.44 155 VAL A C 1
ATOM 1195 O O . VAL A 1 155 ? 4.93 14.992 -15.039 1 94.44 155 VAL A O 1
ATOM 1198 N N . ARG A 1 156 ? 3.439 16.125 -16.094 1 91.81 156 ARG A N 1
ATOM 1199 C CA . ARG A 1 156 ? 2.385 15.141 -15.867 1 91.81 156 ARG A CA 1
ATOM 1200 C C . ARG A 1 156 ? 2.713 13.82 -16.562 1 91.81 156 ARG A C 1
ATOM 1202 O O . ARG A 1 156 ? 2.461 12.742 -16.016 1 91.81 156 ARG A O 1
ATOM 1209 N N . GLU A 1 157 ? 3.172 13.984 -17.719 1 90.81 157 GLU A N 1
ATOM 1210 C CA . GLU A 1 157 ? 3.543 12.781 -18.469 1 90.81 157 GLU A CA 1
ATOM 1211 C C . GLU A 1 157 ? 4.652 12.008 -17.75 1 90.81 157 GLU A C 1
ATOM 1213 O O . GLU A 1 157 ? 4.664 10.781 -17.766 1 90.81 157 GLU A O 1
ATOM 1218 N N . VAL A 1 158 ? 5.566 12.742 -17.172 1 93.38 158 VAL A N 1
ATOM 1219 C CA . VAL A 1 158 ? 6.66 12.125 -16.438 1 93.38 158 VAL A CA 1
ATOM 1220 C C . VAL A 1 158 ? 6.105 11.359 -15.234 1 93.38 158 VAL A C 1
ATOM 1222 O O . VAL A 1 158 ? 6.59 10.266 -14.906 1 93.38 158 VAL A O 1
ATOM 1225 N N . GLN A 1 159 ? 5.129 11.938 -14.648 1 94 159 GLN A N 1
ATOM 1226 C CA . GLN A 1 159 ? 4.469 11.289 -13.523 1 94 159 GLN A CA 1
ATOM 1227 C C . GLN A 1 159 ? 3.928 9.914 -13.922 1 94 159 GLN A C 1
ATOM 1229 O O . GLN A 1 159 ? 4.137 8.93 -13.211 1 94 159 GLN A O 1
ATOM 1234 N N . ASP A 1 160 ? 3.295 9.867 -15.055 1 92.31 160 ASP A N 1
ATOM 1235 C CA . ASP A 1 160 ? 2.744 8.617 -15.555 1 92.31 160 ASP A CA 1
ATOM 1236 C C . ASP A 1 160 ? 3.852 7.605 -15.852 1 92.31 160 ASP A C 1
ATOM 1238 O O . ASP A 1 160 ? 3.76 6.441 -15.453 1 92.31 160 ASP A O 1
ATOM 1242 N N . ASN A 1 161 ? 4.855 8.109 -16.438 1 92.25 161 ASN A N 1
ATOM 1243 C CA . ASN A 1 161 ? 5.965 7.238 -16.797 1 92.25 161 ASN A CA 1
ATOM 1244 C C . ASN A 1 161 ? 6.66 6.66 -15.578 1 92.25 161 ASN A C 1
ATOM 1246 O O . ASN A 1 161 ? 7.137 5.523 -15.602 1 92.25 161 ASN A O 1
ATOM 1250 N N . CYS A 1 162 ? 6.719 7.438 -14.547 1 93.94 162 CYS A N 1
ATOM 1251 C CA . CYS A 1 162 ? 7.383 6.984 -13.328 1 93.94 162 CYS A CA 1
ATOM 1252 C C . CYS A 1 162 ? 6.582 5.879 -12.656 1 93.94 162 CYS A C 1
ATOM 1254 O O . CYS A 1 162 ? 7.156 4.941 -12.102 1 93.94 162 CYS A O 1
ATOM 1256 N N . VAL A 1 163 ? 5.258 5.953 -12.758 1 94.5 163 VAL A N 1
ATOM 1257 C CA . VAL A 1 163 ? 4.391 4.977 -12.109 1 94.5 163 VAL A CA 1
ATOM 1258 C C . VAL A 1 163 ? 4.566 3.611 -12.766 1 94.5 163 VAL A C 1
ATOM 1260 O O . VAL A 1 163 ? 4.609 2.586 -12.086 1 94.5 163 VAL A O 1
ATOM 1263 N N . TRP A 1 164 ? 4.695 3.641 -14.055 1 92.94 164 TRP A N 1
ATOM 1264 C CA . TRP A 1 164 ? 4.707 2.385 -14.797 1 92.94 164 TRP A CA 1
ATOM 1265 C C . TRP A 1 164 ? 6.137 1.956 -15.117 1 92.94 164 TRP A C 1
ATOM 1267 O O . TRP A 1 164 ? 6.363 0.857 -15.625 1 92.94 164 TRP A O 1
ATOM 1277 N N . GLY A 1 165 ? 7.117 2.82 -14.766 1 90.06 165 GLY A N 1
ATOM 1278 C CA . GLY A 1 165 ? 8.508 2.527 -15.086 1 90.06 165 GLY A CA 1
ATOM 1279 C C . GLY A 1 165 ? 9.266 1.88 -13.945 1 90.06 165 GLY A C 1
ATOM 1280 O O . GLY A 1 165 ? 8.656 1.466 -12.953 1 90.06 165 GLY A O 1
ATOM 1281 N N . SER A 1 166 ? 10.547 1.712 -14.156 1 90.62 166 SER A N 1
ATOM 1282 C CA . SER A 1 166 ? 11.414 1.117 -13.148 1 90.62 166 SER A CA 1
ATOM 1283 C C . SER A 1 166 ? 11.547 2.02 -11.93 1 90.62 166 SER A C 1
ATOM 1285 O O . SER A 1 166 ? 11.562 3.246 -12.055 1 90.62 166 SER A O 1
ATOM 1287 N N . PRO A 1 167 ? 11.68 1.401 -10.797 1 93.44 167 PRO A N 1
ATOM 1288 C CA . PRO A 1 167 ? 11.766 2.193 -9.57 1 93.44 167 PRO A CA 1
ATOM 1289 C C . PRO A 1 167 ? 13.156 2.779 -9.344 1 93.44 167 PRO A C 1
ATOM 1291 O O . PRO A 1 167 ? 13.742 2.594 -8.273 1 93.44 167 PRO A O 1
ATOM 1294 N N . GLU A 1 168 ? 13.609 3.559 -10.281 1 93 168 GLU A N 1
ATOM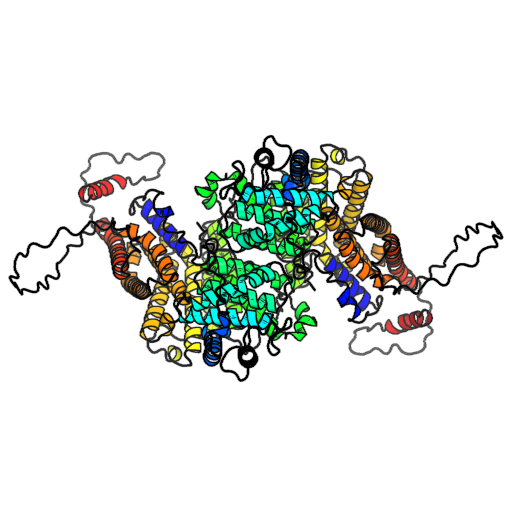 1295 C CA . GLU A 1 168 ? 14.875 4.254 -10.086 1 93 168 GLU A CA 1
ATOM 1296 C C . GLU A 1 168 ? 14.773 5.297 -8.984 1 93 168 GLU A C 1
ATOM 1298 O O . GLU A 1 168 ? 13.711 5.891 -8.773 1 93 168 GLU A O 1
ATOM 1303 N N . ILE A 1 169 ? 15.852 5.535 -8.305 1 95.12 169 ILE A N 1
ATOM 1304 C CA . ILE A 1 169 ? 15.859 6.414 -7.145 1 95.12 169 ILE A CA 1
ATOM 1305 C C . ILE A 1 169 ? 15.336 7.793 -7.539 1 95.12 169 ILE A C 1
ATOM 1307 O O . ILE A 1 169 ? 14.539 8.391 -6.812 1 95.12 169 ILE A O 1
ATOM 1311 N N . LYS A 1 170 ? 15.727 8.344 -8.664 1 94.88 170 LYS A N 1
ATOM 1312 C CA . LYS A 1 170 ? 15.273 9.656 -9.102 1 94.88 170 LYS A CA 1
ATOM 1313 C C . LYS A 1 170 ? 13.773 9.664 -9.367 1 94.88 170 LYS A C 1
ATOM 1315 O O . LYS A 1 170 ? 13.094 10.664 -9.125 1 94.88 170 LYS A O 1
ATOM 1320 N N . ASN A 1 171 ? 13.227 8.523 -9.906 1 96.44 171 ASN A N 1
ATOM 1321 C CA . ASN A 1 171 ? 11.789 8.398 -10.102 1 96.44 171 ASN A CA 1
ATOM 1322 C C . ASN A 1 171 ? 11.039 8.391 -8.773 1 96.44 171 ASN A C 1
ATOM 1324 O O . ASN A 1 171 ? 9.961 8.977 -8.656 1 96.44 171 ASN A O 1
ATOM 1328 N N . ILE A 1 172 ? 11.641 7.688 -7.793 1 97.69 172 ILE A N 1
ATOM 1329 C CA . ILE A 1 172 ? 11.055 7.625 -6.461 1 97.69 172 ILE A CA 1
ATOM 1330 C C . ILE A 1 172 ? 11.023 9.016 -5.84 1 97.69 172 ILE A C 1
ATOM 1332 O O . ILE A 1 172 ? 10 9.438 -5.289 1 97.69 172 ILE A O 1
ATOM 1336 N N . ILE A 1 173 ? 12.117 9.766 -5.969 1 98.12 173 ILE A N 1
ATOM 1337 C CA . ILE A 1 173 ? 12.203 11.125 -5.445 1 98.12 173 ILE A CA 1
ATOM 1338 C C . ILE A 1 173 ? 11.164 12.008 -6.125 1 98.12 173 ILE A C 1
ATOM 1340 O O . ILE A 1 173 ? 10.43 12.734 -5.453 1 98.12 173 ILE A O 1
ATOM 1344 N N . PHE A 1 174 ? 11.117 11.898 -7.43 1 98.06 174 PHE A N 1
ATOM 1345 C CA . PHE A 1 174 ? 10.18 12.703 -8.211 1 98.06 174 PHE A CA 1
ATOM 1346 C C . PHE A 1 174 ? 8.75 12.469 -7.746 1 98.06 174 PHE A C 1
ATOM 1348 O O . PHE A 1 174 ? 8.016 13.422 -7.473 1 98.06 174 PHE A O 1
ATOM 1355 N N . LEU A 1 175 ? 8.289 11.211 -7.621 1 98.5 175 LEU A N 1
ATOM 1356 C CA . LEU A 1 175 ? 6.914 10.883 -7.238 1 98.5 175 LEU A CA 1
ATOM 1357 C C . LEU A 1 175 ? 6.648 11.281 -5.793 1 98.5 175 LEU A C 1
ATOM 1359 O O . LEU A 1 175 ? 5.52 11.641 -5.441 1 98.5 175 LEU A O 1
ATOM 1363 N N . THR A 1 176 ? 7.66 11.18 -4.945 1 98.69 176 THR A N 1
ATOM 1364 C CA . THR A 1 176 ? 7.5 11.641 -3.572 1 98.69 176 THR A CA 1
ATOM 1365 C C . THR A 1 176 ? 7.172 13.133 -3.539 1 98.69 176 THR A C 1
ATOM 1367 O O . THR A 1 176 ? 6.285 13.562 -2.801 1 98.69 176 THR A O 1
ATOM 1370 N N . LEU A 1 177 ? 7.906 13.891 -4.371 1 98.56 177 LEU A N 1
ATOM 1371 C CA . LEU A 1 177 ? 7.66 15.32 -4.453 1 98.56 177 LEU A CA 1
ATOM 1372 C C . LEU A 1 177 ? 6.27 15.602 -5.016 1 98.56 177 LEU A C 1
ATOM 1374 O O . LEU A 1 177 ? 5.594 16.531 -4.574 1 98.56 177 LEU A O 1
ATOM 1378 N N . VAL A 1 178 ? 5.891 14.797 -5.973 1 98.12 178 VAL A N 1
ATOM 1379 C CA . VAL A 1 178 ? 4.547 14.922 -6.531 1 98.12 178 VAL A CA 1
ATOM 1380 C C . VAL A 1 178 ? 3.508 14.695 -5.434 1 98.12 178 VAL A C 1
ATOM 1382 O O . VAL A 1 178 ? 2.514 15.422 -5.355 1 98.12 178 VAL A O 1
ATOM 1385 N N . SER A 1 179 ? 3.725 13.703 -4.648 1 97.75 179 SER A N 1
ATOM 1386 C CA . SER A 1 179 ? 2.83 13.43 -3.529 1 97.75 179 SER A CA 1
ATOM 1387 C C . SER A 1 179 ? 2.766 14.609 -2.57 1 97.75 179 SER A C 1
ATOM 1389 O O . SER A 1 179 ? 1.683 15 -2.133 1 97.75 179 SER A O 1
ATOM 1391 N N . MET A 1 180 ? 3.889 15.164 -2.25 1 96.25 180 MET A N 1
ATOM 1392 C CA . MET A 1 180 ? 3.945 16.328 -1.372 1 96.25 180 MET A CA 1
ATOM 1393 C C . MET A 1 180 ? 3.215 17.516 -1.993 1 96.25 180 MET A C 1
ATOM 1395 O O . MET A 1 180 ? 2.545 18.281 -1.291 1 96.25 180 MET A O 1
ATOM 1399 N N . PHE A 1 181 ? 3.412 17.672 -3.289 1 95.5 181 PHE A N 1
ATOM 1400 C CA . PHE A 1 181 ? 2.725 18.75 -4.008 1 95.5 181 PHE A CA 1
ATOM 1401 C C . PHE A 1 181 ? 1.213 18.609 -3.867 1 95.5 181 PHE A C 1
ATOM 1403 O O . PHE A 1 181 ? 0.516 19.578 -3.588 1 95.5 181 PHE A O 1
ATOM 1410 N N . TYR A 1 182 ? 0.697 17.375 -4.062 1 92.25 182 TYR A N 1
ATOM 1411 C CA . TYR A 1 182 ? -0.73 17.125 -3.893 1 92.25 182 TYR A CA 1
ATOM 1412 C C . TYR A 1 182 ? -1.184 17.469 -2.48 1 92.25 182 TYR A C 1
ATOM 1414 O O . TYR A 1 182 ? -2.26 18.047 -2.293 1 92.25 182 TYR A O 1
ATOM 1422 N N . PHE A 1 183 ? -0.4 17.156 -1.557 1 90.5 183 PHE A N 1
ATOM 1423 C CA . PHE A 1 183 ? -0.757 17.484 -0.179 1 90.5 183 PHE A CA 1
ATOM 1424 C C . PHE A 1 183 ? -0.853 18.984 0.024 1 90.5 183 PHE A C 1
ATOM 1426 O O . PHE A 1 183 ? -1.772 19.469 0.686 1 90.5 183 PHE A O 1
ATOM 1433 N N . GLN A 1 184 ? 0.146 19.672 -0.542 1 86.5 184 GLN A N 1
ATOM 1434 C CA . GLN A 1 184 ? 0.162 21.125 -0.399 1 86.5 184 GLN A CA 1
ATOM 1435 C C . GLN A 1 184 ? -1.061 21.75 -1.058 1 86.5 184 GLN A C 1
ATOM 1437 O O . GLN A 1 184 ? -1.518 22.828 -0.639 1 86.5 184 GLN A O 1
ATOM 1442 N N . MET A 1 185 ? -1.572 21.047 -2.023 1 84.06 185 MET A N 1
ATOM 1443 C CA . MET A 1 185 ? -2.758 21.547 -2.719 1 84.06 185 MET A CA 1
ATOM 1444 C C . MET A 1 185 ? -4.031 21.078 -2.016 1 84.06 185 MET A C 1
ATOM 1446 O O . MET A 1 185 ? -5.129 21.219 -2.555 1 84.06 185 MET A O 1
ATOM 1450 N N . ASP A 1 186 ? -3.848 20.422 -0.929 1 80.12 186 ASP A N 1
ATOM 1451 C CA . ASP A 1 186 ? -4.941 19.953 -0.086 1 80.12 186 ASP A CA 1
ATOM 1452 C C . ASP A 1 186 ? -5.656 18.766 -0.73 1 80.12 186 ASP A C 1
ATOM 1454 O O . ASP A 1 186 ? -6.867 18.594 -0.566 1 80.12 186 ASP A O 1
ATOM 1458 N N . GLU A 1 187 ? -4.98 18.094 -1.558 1 86.56 187 GLU A N 1
ATOM 1459 C CA . GLU A 1 187 ? -5.445 16.812 -2.08 1 86.56 187 GLU A CA 1
ATOM 1460 C C . GLU A 1 187 ? -4.855 15.656 -1.285 1 86.56 187 GLU A C 1
ATOM 1462 O O . GLU A 1 187 ? -4.043 14.891 -1.806 1 86.56 187 GLU A O 1
ATOM 1467 N N . GLU A 1 188 ? -5.371 15.539 -0.134 1 87.25 188 GLU A N 1
ATOM 1468 C CA . GLU A 1 188 ? -4.773 14.617 0.831 1 87.25 188 GLU A CA 1
ATOM 1469 C C . GLU A 1 188 ? -4.93 13.172 0.382 1 87.25 188 GLU A C 1
ATOM 1471 O O . GLU A 1 188 ? -4.02 12.359 0.565 1 87.25 188 GLU A O 1
ATOM 1476 N N . ILE A 1 189 ? -6.09 12.875 -0.213 1 90.94 189 ILE A N 1
ATOM 1477 C CA . ILE A 1 189 ? -6.355 11.5 -0.619 1 90.94 189 ILE A CA 1
ATOM 1478 C C . ILE A 1 189 ? -5.422 11.117 -1.766 1 90.94 189 ILE A C 1
ATOM 1480 O O . ILE A 1 189 ? -4.852 10.023 -1.769 1 90.94 189 ILE A O 1
ATOM 1484 N N . LEU A 1 190 ? -5.293 12.031 -2.711 1 93.25 190 LEU A N 1
ATOM 1485 C CA . LEU A 1 190 ? -4.387 11.758 -3.822 1 93.25 190 LEU A CA 1
ATOM 1486 C C . LEU A 1 190 ? -2.943 11.672 -3.34 1 93.25 190 LEU A C 1
ATOM 1488 O O . LEU A 1 190 ? -2.156 10.883 -3.867 1 93.25 190 LEU A O 1
ATOM 1492 N N . ALA A 1 191 ? -2.57 12.57 -2.395 1 94.94 191 ALA A N 1
ATOM 1493 C CA . ALA A 1 191 ? -1.244 12.484 -1.791 1 94.94 191 ALA A CA 1
ATOM 1494 C C . ALA A 1 191 ? -1.025 11.125 -1.139 1 94.94 191 ALA A C 1
ATOM 1496 O O . ALA A 1 191 ? 0.019 10.5 -1.33 1 94.94 191 ALA A O 1
ATOM 1497 N N . TRP A 1 192 ? -2.043 10.656 -0.414 1 96.06 192 TRP A N 1
ATOM 1498 C CA . TRP A 1 192 ? -1.999 9.375 0.278 1 96.06 192 TRP A CA 1
ATOM 1499 C C . TRP A 1 192 ? -1.876 8.219 -0.716 1 96.06 192 TRP A C 1
ATOM 1501 O O . TRP A 1 192 ? -1.062 7.312 -0.527 1 96.06 192 TRP A O 1
ATOM 1511 N N . ARG A 1 193 ? -2.662 8.211 -1.798 1 96.75 193 ARG A N 1
ATOM 1512 C CA . ARG A 1 193 ? -2.59 7.172 -2.818 1 96.75 193 ARG A CA 1
ATOM 1513 C C . ARG A 1 193 ? -1.216 7.148 -3.48 1 96.75 193 ARG A C 1
ATOM 1515 O O . ARG A 1 193 ? -0.639 6.078 -3.688 1 96.75 193 ARG A O 1
ATOM 1522 N N . THR A 1 194 ? -0.676 8.359 -3.797 1 97.5 194 THR A N 1
ATOM 1523 C CA . THR A 1 194 ? 0.59 8.484 -4.508 1 97.5 194 THR A CA 1
ATOM 1524 C C . THR A 1 194 ? 1.747 7.992 -3.646 1 97.5 194 THR A C 1
ATOM 1526 O O . THR A 1 194 ? 2.639 7.293 -4.133 1 97.5 194 THR A O 1
ATOM 1529 N N . VAL A 1 195 ? 1.719 8.359 -2.379 1 98 195 VAL A N 1
ATOM 1530 C CA . VAL A 1 195 ? 2.818 7.945 -1.518 1 98 195 VAL A CA 1
ATOM 1531 C C . VAL A 1 195 ? 2.805 6.426 -1.361 1 98 195 VAL A C 1
ATOM 1533 O O . VAL A 1 195 ? 3.854 5.805 -1.173 1 98 195 VAL A O 1
ATOM 1536 N N . GLY A 1 196 ? 1.62 5.82 -1.452 1 97 196 GLY A N 1
ATOM 1537 C CA . GLY A 1 196 ? 1.539 4.371 -1.454 1 97 196 GLY A CA 1
ATOM 1538 C C . GLY A 1 196 ? 2.271 3.734 -2.621 1 97 196 GLY A C 1
ATOM 1539 O O . GLY A 1 196 ? 2.916 2.695 -2.463 1 97 196 GLY A O 1
ATOM 1540 N N . ILE A 1 197 ? 2.133 4.355 -3.797 1 97.38 197 ILE A N 1
ATOM 1541 C CA . ILE A 1 197 ? 2.844 3.867 -4.973 1 97.38 197 ILE A CA 1
ATOM 1542 C C . ILE A 1 197 ? 4.352 3.955 -4.738 1 97.38 197 ILE A C 1
ATOM 1544 O O . ILE A 1 197 ? 5.082 3.002 -5.016 1 97.38 197 ILE A O 1
ATOM 1548 N N . VAL A 1 198 ? 4.746 5.078 -4.184 1 97.75 198 VAL A N 1
ATOM 1549 C CA . VAL A 1 198 ? 6.164 5.348 -3.955 1 97.75 198 VAL A CA 1
ATOM 1550 C C . VAL A 1 198 ? 6.715 4.355 -2.932 1 97.75 198 VAL A C 1
ATOM 1552 O O . VAL A 1 198 ? 7.844 3.879 -3.068 1 97.75 198 VAL A O 1
ATOM 1555 N N . GLU A 1 199 ? 5.969 4.141 -1.951 1 97.25 199 GLU A N 1
ATOM 1556 C CA . GLU A 1 199 ? 6.391 3.193 -0.925 1 97.25 199 GLU A CA 1
ATOM 1557 C C . GLU A 1 199 ? 6.617 1.805 -1.516 1 97.25 199 GLU A C 1
ATOM 1559 O O . GLU A 1 199 ? 7.582 1.125 -1.166 1 97.25 199 GLU A O 1
ATOM 1564 N N . ARG A 1 200 ? 5.758 1.323 -2.387 1 96.62 200 ARG A N 1
ATOM 1565 C CA . ARG A 1 200 ? 5.93 0.028 -3.037 1 96.62 200 ARG A CA 1
ATOM 1566 C C . ARG A 1 200 ? 7.152 0.032 -3.947 1 96.62 200 ARG A C 1
ATOM 1568 O O . ARG A 1 200 ? 7.84 -0.984 -4.082 1 96.62 200 ARG A O 1
ATOM 1575 N N . MET A 1 201 ? 7.402 1.171 -4.574 1 96.81 201 MET A N 1
ATOM 1576 C CA . MET A 1 201 ? 8.617 1.282 -5.375 1 96.81 201 MET A CA 1
ATOM 1577 C C . MET A 1 201 ? 9.859 1.132 -4.504 1 96.81 201 MET A C 1
ATOM 1579 O O . MET A 1 201 ? 10.852 0.528 -4.926 1 96.81 201 MET A O 1
ATOM 1583 N N . CYS A 1 202 ? 9.828 1.665 -3.275 1 96.56 202 CYS A N 1
ATOM 1584 C CA . CYS A 1 202 ? 10.93 1.487 -2.34 1 96.56 202 CYS A CA 1
ATOM 1585 C C . CYS A 1 202 ? 11.125 0.015 -1.995 1 96.56 202 CYS A C 1
ATOM 1587 O O . CYS A 1 202 ? 12.258 -0.461 -1.897 1 96.56 202 CYS A O 1
ATOM 1589 N N . LEU A 1 203 ? 10.031 -0.66 -1.809 1 95.75 203 LEU A N 1
ATOM 1590 C CA . LEU A 1 203 ? 10.094 -2.08 -1.474 1 95.75 203 LEU A CA 1
ATOM 1591 C C . LEU A 1 203 ? 10.68 -2.887 -2.627 1 95.75 203 LEU A C 1
ATOM 1593 O O . LEU A 1 203 ? 11.445 -3.824 -2.404 1 95.75 203 LEU A O 1
ATOM 1597 N N . GLU A 1 204 ? 10.297 -2.459 -3.846 1 94.12 204 GLU A N 1
ATOM 1598 C CA . GLU A 1 204 ? 10.836 -3.123 -5.027 1 94.12 204 GLU A CA 1
ATOM 1599 C C . GLU A 1 204 ? 12.359 -3.021 -5.066 1 94.12 204 GLU A C 1
ATOM 1601 O O . GLU A 1 204 ? 13.039 -3.947 -5.516 1 94.12 204 GLU A O 1
ATOM 1606 N N . LYS A 1 205 ? 12.852 -1.896 -4.562 1 93.5 205 LYS A N 1
ATOM 1607 C CA . LYS A 1 205 ? 14.297 -1.68 -4.551 1 93.5 205 LYS A CA 1
ATOM 1608 C C . LYS A 1 205 ? 14.938 -2.283 -3.303 1 93.5 205 LYS A C 1
ATOM 1610 O O . LYS A 1 205 ? 16.156 -2.379 -3.207 1 93.5 205 LYS A O 1
ATOM 1615 N N . GLY A 1 206 ? 14.141 -2.734 -2.398 1 93.81 206 GLY A N 1
ATOM 1616 C CA . GLY A 1 206 ? 14.633 -3.357 -1.18 1 93.81 206 GLY A CA 1
ATOM 1617 C C . GLY A 1 206 ? 15.172 -2.357 -0.172 1 93.81 206 GLY A C 1
ATOM 1618 O O . GLY A 1 206 ? 16.016 -2.697 0.657 1 93.81 206 GLY A O 1
ATOM 1619 N N . LEU A 1 207 ? 14.664 -1.114 -0.155 1 95.56 207 LEU A N 1
ATOM 1620 C CA . LEU A 1 207 ? 15.227 -0.062 0.684 1 95.56 207 LEU A CA 1
ATOM 1621 C C . LEU A 1 207 ? 14.836 -0.266 2.145 1 95.56 207 LEU A C 1
ATOM 1623 O O . LEU A 1 207 ? 15.391 0.383 3.035 1 95.56 207 LEU A O 1
ATOM 1627 N N . HIS A 1 208 ? 13.906 -1.158 2.441 1 94.69 208 HIS A N 1
ATOM 1628 C CA . HIS A 1 208 ? 13.461 -1.438 3.803 1 94.69 208 HIS A CA 1
ATOM 1629 C C . HIS A 1 208 ? 14.367 -2.473 4.473 1 94.69 208 HIS A C 1
ATOM 1631 O O . HIS A 1 208 ? 14.133 -2.846 5.625 1 94.69 208 HIS A O 1
ATOM 1637 N N . ARG A 1 209 ? 15.297 -2.943 3.723 1 93.81 209 ARG A N 1
ATOM 1638 C CA . ARG A 1 209 ? 16.219 -3.967 4.211 1 93.81 209 ARG A CA 1
ATOM 1639 C C . ARG A 1 209 ? 17.641 -3.443 4.262 1 93.81 209 ARG A C 1
ATOM 1641 O O . ARG A 1 209 ? 18.094 -2.77 3.336 1 93.81 209 ARG A O 1
ATOM 1648 N N . ARG A 1 210 ? 18.438 -3.83 5.238 1 91.75 210 ARG A N 1
ATOM 1649 C CA . ARG A 1 210 ? 19.812 -3.367 5.406 1 91.75 210 ARG A CA 1
ATOM 1650 C C . ARG A 1 210 ? 20.734 -3.984 4.355 1 91.75 210 ARG A C 1
ATOM 1652 O O . ARG A 1 210 ? 21.703 -3.357 3.928 1 91.75 210 ARG A O 1
ATOM 1659 N N . GLU A 1 211 ? 20.438 -5.176 3.893 1 87.5 211 GLU A N 1
ATOM 1660 C CA . GLU A 1 211 ? 21.297 -5.902 2.955 1 87.5 211 GLU A CA 1
ATOM 1661 C C . GLU A 1 211 ? 21.406 -5.156 1.628 1 87.5 211 GLU A C 1
ATOM 1663 O O . GLU A 1 211 ? 22.438 -5.254 0.945 1 87.5 211 GLU A O 1
ATOM 1668 N N . THR A 1 212 ? 20.375 -4.426 1.291 1 90.25 212 THR A N 1
ATOM 1669 C CA . THR A 1 212 ? 20.344 -3.729 0.01 1 90.25 212 THR A CA 1
ATOM 1670 C C . THR A 1 212 ? 21.25 -2.496 0.039 1 90.25 212 THR A C 1
ATOM 1672 O O . THR A 1 212 ? 21.656 -2 -1.01 1 90.25 212 THR A O 1
ATOM 1675 N N . LEU A 1 213 ? 21.578 -2.029 1.21 1 89.94 213 LEU A N 1
ATOM 1676 C CA . LEU A 1 213 ? 22.359 -0.806 1.352 1 89.94 213 LEU A CA 1
ATOM 1677 C C . LEU A 1 213 ? 23.781 -1 0.822 1 89.94 213 LEU A C 1
ATOM 1679 O O . LEU A 1 213 ? 24.469 -0.027 0.5 1 89.94 213 LEU A O 1
ATOM 1683 N N . ASN A 1 214 ? 24.141 -2.225 0.694 1 88.5 214 ASN A N 1
ATOM 1684 C CA . ASN A 1 214 ? 25.516 -2.506 0.26 1 88.5 214 ASN A CA 1
ATOM 1685 C C . ASN A 1 214 ? 25.578 -2.797 -1.236 1 88.5 214 ASN A C 1
ATOM 1687 O O . ASN A 1 214 ? 26.656 -3.055 -1.777 1 88.5 214 ASN A O 1
ATOM 1691 N N . GLN A 1 215 ? 24.516 -2.652 -1.922 1 87.75 215 GLN A N 1
ATOM 1692 C CA . GLN A 1 215 ? 24.484 -2.824 -3.371 1 87.75 215 GLN A CA 1
ATOM 1693 C C . GLN A 1 215 ? 25.172 -1.653 -4.07 1 87.75 215 GLN A C 1
ATOM 1695 O O . GLN A 1 215 ? 25.062 -0.507 -3.635 1 87.75 215 GLN A O 1
ATOM 1700 N N . PRO A 1 216 ? 25.828 -1.898 -5.156 1 85.94 216 PRO A N 1
ATOM 1701 C CA . PRO A 1 216 ? 26.609 -0.866 -5.852 1 85.94 216 PRO A CA 1
ATOM 1702 C C . PRO A 1 216 ? 25.75 0.316 -6.293 1 85.94 216 PRO A C 1
ATOM 1704 O O . PRO A 1 216 ? 26.172 1.467 -6.207 1 85.94 216 PRO A O 1
ATOM 1707 N N . THR A 1 217 ? 24.547 0.016 -6.742 1 85.12 217 THR A N 1
ATOM 1708 C CA . THR A 1 217 ? 23.688 1.086 -7.219 1 85.12 217 THR A CA 1
ATOM 1709 C C . THR A 1 217 ? 23.297 2.018 -6.074 1 85.12 217 THR A C 1
ATOM 1711 O O . THR A 1 217 ? 23.141 3.227 -6.277 1 85.12 217 THR A O 1
ATOM 1714 N N . ILE A 1 218 ? 23.203 1.492 -4.887 1 90 218 ILE A N 1
ATOM 1715 C CA . ILE A 1 218 ? 22.828 2.27 -3.713 1 90 218 ILE A CA 1
ATOM 1716 C C . ILE A 1 218 ? 24.031 3.037 -3.189 1 90 218 ILE A C 1
ATOM 1718 O O . ILE A 1 218 ? 23.922 4.199 -2.801 1 90 218 ILE A O 1
ATOM 1722 N N . ILE A 1 219 ? 25.125 2.414 -3.242 1 90.31 219 ILE A N 1
ATOM 1723 C CA . ILE A 1 219 ? 26.375 3.055 -2.807 1 90.31 219 ILE A CA 1
ATOM 1724 C C . ILE A 1 219 ? 26.672 4.262 -3.695 1 90.31 219 ILE A C 1
ATOM 1726 O O . ILE A 1 219 ? 27.109 5.305 -3.209 1 90.31 219 ILE A O 1
ATOM 1730 N N . ALA A 1 220 ? 26.375 4.094 -4.953 1 89.62 220 ALA A N 1
ATOM 1731 C CA . ALA A 1 220 ? 26.609 5.176 -5.902 1 89.62 220 ALA A CA 1
ATOM 1732 C C . ALA A 1 220 ? 25.766 6.398 -5.566 1 89.62 220 ALA A C 1
ATOM 1734 O O . ALA A 1 220 ? 26.203 7.535 -5.719 1 89.62 220 ALA A O 1
ATOM 1735 N N . VAL A 1 221 ? 24.594 6.191 -5.105 1 90.75 221 VAL A N 1
ATOM 1736 C CA . VAL A 1 221 ? 23.688 7.281 -4.75 1 90.75 221 VAL A CA 1
ATOM 1737 C C . VAL A 1 221 ? 24.047 7.824 -3.369 1 90.75 221 VAL A C 1
ATOM 1739 O O . VAL A 1 221 ? 23.969 9.031 -3.131 1 90.75 221 VAL A O 1
ATOM 1742 N N . GLY A 1 222 ? 24.453 7 -2.492 1 92.12 222 GLY A N 1
ATOM 1743 C CA . GLY A 1 222 ? 24.75 7.332 -1.108 1 92.12 222 GLY A CA 1
ATOM 1744 C C . GLY A 1 222 ? 23.797 6.676 -0.123 1 92.12 222 GLY A C 1
ATOM 1745 O O . GLY A 1 222 ? 22.594 6.926 -0.153 1 92.12 222 GLY A O 1
ATOM 1746 N N . LYS A 1 223 ? 24.344 5.945 0.752 1 93.38 223 LYS A N 1
ATOM 1747 C CA . LYS A 1 223 ? 23.562 5.191 1.722 1 93.38 223 LYS A CA 1
ATOM 1748 C C . LYS A 1 223 ? 22.688 6.121 2.562 1 93.38 223 LYS A C 1
ATOM 1750 O O . LYS A 1 223 ? 21.5 5.859 2.762 1 93.38 223 LYS A O 1
ATOM 1755 N N . ASP A 1 224 ? 23.297 7.191 3.002 1 93.88 224 ASP A N 1
ATOM 1756 C CA . ASP A 1 224 ? 22.562 8.117 3.861 1 93.88 224 ASP A CA 1
ATOM 1757 C C . ASP A 1 224 ? 21.391 8.75 3.117 1 93.88 224 ASP A C 1
ATOM 1759 O O . ASP A 1 224 ? 20.312 8.93 3.686 1 93.88 224 ASP A O 1
ATOM 1763 N N . ARG A 1 225 ? 21.578 9.078 1.901 1 93.62 225 ARG A N 1
ATOM 1764 C CA . ARG A 1 225 ? 20.516 9.664 1.079 1 93.62 225 ARG A CA 1
ATOM 1765 C C . ARG A 1 225 ? 19.344 8.703 0.916 1 93.62 225 ARG A C 1
ATOM 1767 O O . ARG A 1 225 ? 18.188 9.109 1.007 1 93.62 225 ARG A O 1
ATOM 1774 N N . VAL A 1 226 ? 19.703 7.48 0.663 1 95.69 226 VAL A N 1
ATOM 1775 C CA . VAL A 1 226 ? 18.688 6.461 0.453 1 95.69 226 VAL A CA 1
ATOM 1776 C C . VAL A 1 226 ? 17.906 6.227 1.749 1 95.69 226 VAL A C 1
ATOM 1778 O O . VAL A 1 226 ? 16.688 6.055 1.729 1 95.69 226 VAL A O 1
ATOM 1781 N N . LEU A 1 227 ? 18.609 6.234 2.861 1 96.5 227 LEU A N 1
ATOM 1782 C CA . LEU A 1 227 ? 17.953 6.047 4.152 1 96.5 227 LEU A CA 1
ATOM 1783 C C . LEU A 1 227 ? 17 7.203 4.457 1 96.5 227 LEU A C 1
ATOM 1785 O O . LEU A 1 227 ? 15.883 6.984 4.914 1 96.5 227 LEU A O 1
ATOM 1789 N N . ARG A 1 228 ? 17.438 8.422 4.227 1 97 228 ARG A N 1
ATOM 1790 C CA . ARG A 1 228 ? 16.562 9.578 4.418 1 97 228 ARG A CA 1
ATOM 1791 C C . ARG A 1 228 ? 15.328 9.492 3.535 1 97 228 ARG A C 1
ATOM 1793 O O . ARG A 1 228 ? 14.227 9.82 3.971 1 97 228 ARG A O 1
ATOM 1800 N N . LEU A 1 229 ? 15.562 9.078 2.303 1 97.31 229 LEU A N 1
ATOM 1801 C CA . LEU A 1 229 ? 14.469 8.93 1.351 1 97.31 229 LEU A CA 1
ATOM 1802 C C . LEU A 1 229 ? 13.438 7.918 1.854 1 97.31 229 LEU A C 1
ATOM 1804 O O . LEU A 1 229 ? 12.25 8.227 1.932 1 97.31 229 LEU A O 1
ATOM 1808 N N . PHE A 1 230 ? 13.891 6.707 2.266 1 97.75 230 PHE A N 1
ATOM 1809 C CA . PHE A 1 230 ? 13 5.637 2.703 1 97.75 230 PHE A CA 1
ATOM 1810 C C . PHE A 1 230 ? 12.211 6.062 3.934 1 97.75 230 PHE A C 1
ATOM 1812 O O . PHE A 1 230 ? 10.992 5.906 3.979 1 97.75 230 PHE A O 1
ATOM 1819 N N . TRP A 1 231 ? 12.859 6.59 4.898 1 97.81 231 TRP A N 1
ATOM 1820 C CA . TRP A 1 231 ? 12.195 6.938 6.148 1 97.81 231 TRP A CA 1
ATOM 1821 C C . TRP A 1 231 ? 11.242 8.117 5.953 1 97.81 231 TRP A C 1
ATOM 1823 O O . TRP A 1 231 ? 10.195 8.188 6.602 1 97.81 231 TRP A O 1
ATOM 1833 N N . SER A 1 232 ? 11.633 9.109 5.09 1 98.31 232 SER A N 1
ATOM 1834 C CA . SER A 1 232 ? 10.703 10.195 4.781 1 98.31 232 SER A CA 1
ATOM 1835 C C . SER A 1 232 ? 9.398 9.656 4.207 1 98.31 232 SER A C 1
ATOM 1837 O O . SER A 1 232 ? 8.32 10.086 4.605 1 98.31 232 SER A O 1
ATOM 1839 N N . ILE A 1 233 ? 9.492 8.703 3.301 1 98.19 233 ILE A N 1
ATOM 1840 C CA . ILE A 1 233 ? 8.32 8.125 2.646 1 98.19 233 ILE A CA 1
ATOM 1841 C C . ILE A 1 233 ? 7.496 7.34 3.666 1 98.19 233 ILE A C 1
ATOM 1843 O O . ILE A 1 233 ? 6.27 7.434 3.684 1 98.19 233 ILE A O 1
ATOM 1847 N N . TYR A 1 234 ? 8.18 6.594 4.504 1 97.44 234 TYR A N 1
ATOM 1848 C CA . TYR A 1 234 ? 7.523 5.836 5.562 1 97.44 234 TYR A CA 1
ATOM 1849 C C . TYR A 1 234 ? 6.711 6.758 6.465 1 97.44 234 TYR A C 1
ATOM 1851 O O . TYR A 1 234 ? 5.551 6.473 6.773 1 97.44 234 TYR A O 1
ATOM 1859 N N . ILE A 1 235 ? 7.27 7.887 6.855 1 97.62 235 ILE A N 1
ATOM 1860 C CA . ILE A 1 235 ? 6.637 8.836 7.766 1 97.62 235 ILE A CA 1
ATOM 1861 C C . ILE A 1 235 ? 5.465 9.516 7.062 1 97.62 235 ILE A C 1
ATOM 1863 O O . ILE A 1 235 ? 4.398 9.703 7.656 1 97.62 235 ILE A O 1
ATOM 1867 N N . LEU A 1 236 ? 5.688 9.922 5.832 1 97.75 236 LEU A N 1
ATOM 1868 C CA . LEU A 1 236 ? 4.633 10.594 5.086 1 97.75 236 LEU A CA 1
ATOM 1869 C C . LEU A 1 236 ? 3.414 9.688 4.93 1 97.75 236 LEU A C 1
ATOM 1871 O O . LEU A 1 236 ? 2.275 10.148 5.066 1 97.75 236 LEU A O 1
ATOM 1875 N N . ASP A 1 237 ? 3.637 8.43 4.609 1 97.25 237 ASP A N 1
ATOM 1876 C CA . ASP A 1 237 ? 2.523 7.492 4.496 1 97.25 237 ASP A CA 1
ATOM 1877 C C . ASP A 1 237 ? 1.751 7.402 5.812 1 97.25 237 ASP A C 1
ATOM 1879 O O . ASP A 1 237 ? 0.518 7.398 5.812 1 97.25 237 ASP A O 1
ATOM 1883 N N . MET A 1 238 ? 2.449 7.332 6.91 1 96.06 238 MET A N 1
ATOM 1884 C CA . MET A 1 238 ? 1.829 7.254 8.227 1 96.06 238 MET A CA 1
ATOM 1885 C C . MET A 1 238 ? 1.012 8.508 8.523 1 96.06 238 MET A C 1
ATOM 1887 O O . MET A 1 238 ? -0.143 8.414 8.945 1 96.06 238 MET A O 1
ATOM 1891 N N . ARG A 1 239 ? 1.641 9.594 8.336 1 94.75 239 ARG A N 1
ATOM 1892 C CA . ARG A 1 239 ? 0.986 10.867 8.625 1 94.75 239 ARG A CA 1
ATOM 1893 C C . ARG A 1 239 ? -0.299 11.016 7.816 1 94.75 239 ARG A C 1
ATOM 1895 O O . ARG A 1 239 ? -1.345 11.367 8.367 1 94.75 239 ARG A O 1
ATOM 1902 N N . TRP A 1 240 ? -0.214 10.773 6.566 1 94.31 240 TRP A N 1
ATOM 1903 C CA . TRP A 1 240 ? -1.36 11.008 5.695 1 94.31 240 TRP A CA 1
ATOM 1904 C C . TRP A 1 240 ? -2.414 9.922 5.875 1 94.31 240 TRP A C 1
ATOM 1906 O O . TRP A 1 240 ? -3.596 10.141 5.605 1 94.31 240 TRP A O 1
ATOM 1916 N N . SER A 1 241 ? -2.014 8.719 6.297 1 94.69 241 SER A N 1
ATOM 1917 C CA . SER A 1 241 ? -2.99 7.703 6.664 1 94.69 241 SER A CA 1
ATOM 1918 C C . SER A 1 241 ? -3.85 8.164 7.84 1 94.69 241 SER A C 1
ATOM 1920 O O . SER A 1 241 ? -5.074 8.031 7.809 1 94.69 241 SER A O 1
ATOM 1922 N N . PHE A 1 242 ? -3.236 8.773 8.836 1 92.56 242 PHE A N 1
ATOM 1923 C CA . PHE A 1 242 ? -3.99 9.312 9.961 1 92.56 242 PHE A CA 1
ATOM 1924 C C . PHE A 1 242 ? -4.898 10.453 9.508 1 92.56 242 PHE A C 1
ATOM 1926 O O . PHE A 1 242 ? -6.008 10.609 10.023 1 92.56 242 PHE A O 1
ATOM 1933 N N . GLY A 1 243 ? -4.34 11.219 8.57 1 89.06 243 GLY A N 1
ATOM 1934 C CA . GLY A 1 243 ? -5.121 12.344 8.078 1 89.06 243 GLY A CA 1
ATOM 1935 C C . GLY A 1 243 ? -6.348 11.922 7.289 1 89.06 243 GLY A C 1
ATOM 1936 O O . GLY A 1 243 ? -7.406 12.539 7.395 1 89.06 243 GLY A O 1
ATOM 1937 N N . THR A 1 244 ? -6.25 10.883 6.527 1 88.31 244 THR A N 1
ATOM 1938 C CA . THR A 1 244 ? -7.344 10.43 5.676 1 88.31 244 THR A CA 1
ATOM 1939 C C . THR A 1 244 ? -8.18 9.367 6.383 1 88.31 244 THR A C 1
ATOM 1941 O O . THR A 1 244 ? -9.312 9.094 5.977 1 88.31 244 THR A O 1
ATOM 1944 N N . GLY A 1 245 ? -7.609 8.781 7.461 1 91 245 GLY A N 1
ATOM 1945 C CA . GLY A 1 245 ? -8.297 7.719 8.172 1 91 245 GLY A CA 1
ATOM 1946 C C . GLY A 1 245 ? -8.219 6.379 7.469 1 91 245 GLY A C 1
ATOM 1947 O O . GLY A 1 245 ? -9.008 5.477 7.742 1 91 245 GLY A O 1
ATOM 1948 N N . MET A 1 246 ? -7.348 6.285 6.492 1 93.62 246 MET A N 1
ATOM 1949 C CA . MET A 1 246 ? -7.133 5.039 5.762 1 93.62 246 MET A CA 1
ATOM 1950 C C . MET A 1 246 ? -5.824 4.379 6.188 1 93.62 246 MET A C 1
ATOM 1952 O O . MET A 1 246 ? -4.891 5.062 6.617 1 93.62 246 MET A O 1
ATOM 1956 N N . PRO A 1 247 ? -5.746 3.1 6.055 1 93.5 247 PRO A N 1
ATOM 1957 C CA . PRO A 1 247 ? -4.609 2.375 6.625 1 93.5 247 PRO A CA 1
ATOM 1958 C C . PRO A 1 247 ? -3.295 2.678 5.91 1 93.5 247 PRO A C 1
ATOM 1960 O O . PRO A 1 247 ? -3.299 3.031 4.727 1 93.5 247 PRO A O 1
ATOM 1963 N N . PHE A 1 248 ? -2.207 2.582 6.668 1 92.69 248 PHE A N 1
ATOM 1964 C CA . PHE A 1 248 ? -0.873 2.686 6.09 1 92.69 248 PHE A CA 1
ATOM 1965 C C . PHE A 1 248 ? -0.417 1.341 5.539 1 92.69 248 PHE A C 1
ATOM 1967 O O . PHE A 1 248 ? -0.978 0.299 5.883 1 92.69 248 PHE A O 1
ATOM 1974 N N . ALA A 1 249 ? 0.556 1.395 4.738 1 87.38 249 ALA A N 1
ATOM 1975 C CA . ALA A 1 249 ? 0.862 0.23 3.912 1 87.38 249 ALA A CA 1
ATOM 1976 C C . ALA A 1 249 ? 1.951 -0.625 4.551 1 87.38 249 ALA A C 1
ATOM 1978 O O . ALA A 1 249 ? 2.041 -1.827 4.289 1 87.38 249 ALA A O 1
ATOM 1979 N N . LEU A 1 250 ? 2.832 -0.076 5.285 1 92.19 250 LEU A N 1
ATOM 1980 C CA . LEU A 1 250 ? 4.027 -0.815 5.676 1 92.19 250 LEU A CA 1
ATOM 1981 C C . LEU A 1 250 ? 4.059 -1.047 7.184 1 92.19 250 LEU A C 1
ATOM 1983 O O . LEU A 1 250 ? 4.086 -0.091 7.961 1 92.19 250 LEU A O 1
ATOM 1987 N N . GLU A 1 251 ? 4.094 -2.307 7.531 1 91 251 GLU A N 1
ATOM 1988 C CA . GLU A 1 251 ? 4.18 -2.707 8.938 1 91 251 GLU A CA 1
ATOM 1989 C C . GLU A 1 251 ? 5.625 -2.686 9.422 1 91 251 GLU A C 1
ATOM 1991 O O . GLU A 1 251 ? 6.555 -2.887 8.641 1 91 251 GLU A O 1
ATOM 1996 N N . ASP A 1 252 ? 5.742 -2.514 10.711 1 87.94 252 ASP A N 1
ATOM 1997 C CA . ASP A 1 252 ? 7.07 -2.482 11.312 1 87.94 252 ASP A CA 1
ATOM 1998 C C . ASP A 1 252 ? 7.785 -3.82 11.133 1 87.94 252 ASP A C 1
ATOM 2000 O O . ASP A 1 252 ? 9.008 -3.863 11 1 87.94 252 ASP A O 1
ATOM 2004 N N . THR A 1 253 ? 7.035 -4.871 11.148 1 88.75 253 THR A N 1
ATOM 2005 C CA . THR A 1 253 ? 7.617 -6.203 11.023 1 88.75 253 THR A CA 1
ATOM 2006 C C . THR A 1 253 ? 8.219 -6.406 9.641 1 88.75 253 THR A C 1
ATOM 2008 O O . THR A 1 253 ? 9.055 -7.293 9.438 1 88.75 253 THR A O 1
ATOM 2011 N N . ASP A 1 254 ? 7.828 -5.613 8.695 1 92.5 254 ASP A N 1
ATOM 2012 C CA . ASP A 1 254 ? 8.32 -5.746 7.332 1 92.5 254 ASP A CA 1
ATOM 2013 C C . ASP A 1 254 ? 9.594 -4.934 7.125 1 92.5 254 ASP A C 1
ATOM 2015 O O . ASP A 1 254 ? 10.258 -5.059 6.094 1 92.5 254 ASP A O 1
ATOM 2019 N N . ILE A 1 255 ? 9.945 -4.098 8.078 1 94.19 255 ILE A N 1
ATOM 2020 C CA . ILE A 1 255 ? 11.164 -3.297 8.023 1 94.19 255 ILE A CA 1
ATOM 2021 C C . ILE A 1 255 ? 12.258 -3.975 8.836 1 94.19 255 ILE A C 1
ATOM 2023 O O . ILE A 1 255 ? 12.031 -4.398 9.969 1 94.19 255 ILE A O 1
ATOM 2027 N N . ASP A 1 256 ? 13.422 -4.086 8.281 1 94.06 256 ASP A N 1
ATOM 2028 C CA . ASP A 1 256 ? 14.57 -4.625 9 1 94.06 256 ASP A CA 1
ATOM 2029 C C . ASP A 1 256 ? 14.797 -3.879 10.312 1 94.06 256 ASP A C 1
ATOM 2031 O O . ASP A 1 256 ? 15.016 -2.666 10.32 1 94.06 256 ASP A O 1
ATOM 2035 N N . PRO A 1 257 ? 14.695 -4.566 11.43 1 91.38 257 PRO A N 1
ATOM 2036 C CA . PRO A 1 257 ? 14.891 -3.902 12.719 1 91.38 257 PRO A CA 1
ATOM 2037 C C . PRO A 1 257 ? 16.266 -3.266 12.852 1 91.38 257 PRO A C 1
ATOM 2039 O O . PRO A 1 257 ? 16.453 -2.355 13.664 1 91.38 257 PRO A O 1
ATOM 2042 N N . TRP A 1 258 ? 17.156 -3.682 12.031 1 92.12 258 TRP A N 1
ATOM 2043 C CA . TRP A 1 258 ? 18.531 -3.168 12.117 1 92.12 258 TRP A CA 1
ATOM 2044 C C . TRP A 1 258 ? 18.797 -2.162 11.008 1 92.12 258 TRP A C 1
ATOM 2046 O O . TRP A 1 258 ? 19.953 -1.8 10.766 1 92.12 258 TRP A O 1
ATOM 2056 N N . LEU A 1 259 ? 17.781 -1.844 10.328 1 94.12 259 LEU A N 1
ATOM 2057 C CA . LEU A 1 259 ? 17.953 -0.788 9.336 1 94.12 259 LEU A CA 1
ATOM 2058 C C . LEU A 1 259 ? 18.406 0.51 9.992 1 94.12 259 LEU A C 1
ATOM 2060 O O . LEU A 1 259 ? 17.719 1.028 10.883 1 94.12 259 LEU A O 1
ATOM 2064 N N . PRO A 1 260 ? 19.469 1.014 9.602 1 92.19 260 PRO A N 1
ATOM 2065 C CA . PRO A 1 260 ? 19.984 2.209 10.266 1 92.19 260 PRO A CA 1
ATOM 2066 C C . PRO A 1 260 ? 19.062 3.416 10.125 1 92.19 260 PRO A C 1
ATOM 2068 O O . PRO A 1 260 ? 18.391 3.561 9.102 1 92.19 260 PRO A O 1
ATOM 2071 N N . GLU A 1 261 ? 19.016 4.18 11.156 1 90.88 261 GLU A N 1
ATOM 2072 C CA . GLU A 1 261 ? 18.375 5.492 11.062 1 90.88 261 GLU A CA 1
ATOM 2073 C C . GLU A 1 261 ? 19.281 6.5 10.367 1 90.88 261 GLU A C 1
ATOM 2075 O O . GLU A 1 261 ? 20.5 6.301 10.297 1 90.88 261 GLU A O 1
ATOM 2080 N N . PRO A 1 262 ? 18.609 7.488 9.781 1 90.19 262 PRO A N 1
ATOM 2081 C CA . PRO A 1 262 ? 19.453 8.484 9.102 1 90.19 262 PRO A CA 1
ATOM 2082 C C . PRO A 1 262 ? 20.422 9.18 10.055 1 90.19 262 PRO A C 1
ATOM 2084 O O . PRO A 1 262 ? 20.281 9.078 11.273 1 90.19 262 PRO A O 1
ATOM 2087 N N . THR A 1 263 ? 21.422 9.867 9.539 1 82.56 263 THR A N 1
ATOM 2088 C CA . THR A 1 263 ? 22.516 10.484 10.281 1 82.56 263 THR A CA 1
ATOM 2089 C C . THR A 1 263 ? 21.984 11.562 11.227 1 82.56 263 THR A C 1
ATOM 2091 O O . THR A 1 263 ? 20.828 11.961 11.133 1 82.56 263 THR A O 1
ATOM 2094 N N . GLU A 1 264 ? 22.875 12.031 11.977 1 76.62 264 GLU A N 1
ATOM 2095 C CA . GLU A 1 264 ? 22.547 12.938 13.07 1 76.62 264 GLU A CA 1
ATOM 2096 C C . GLU A 1 264 ? 22.188 14.32 12.547 1 76.62 264 GLU A C 1
ATOM 2098 O O . GLU A 1 264 ? 21.531 15.109 13.242 1 76.62 264 GLU A O 1
ATOM 2103 N N . ASN A 1 265 ? 22.391 14.531 11.328 1 82.81 265 ASN A N 1
ATOM 2104 C CA . ASN A 1 265 ? 22.125 15.859 10.781 1 82.81 265 ASN A CA 1
ATOM 2105 C C . ASN A 1 265 ? 20.656 16.031 10.414 1 82.81 265 ASN A C 1
ATOM 2107 O O . ASN A 1 265 ? 20.25 17.078 9.922 1 82.81 265 ASN A O 1
ATOM 2111 N N . THR A 1 266 ? 19.859 15.062 10.664 1 89.81 266 THR A N 1
ATOM 2112 C CA . THR A 1 266 ? 18.422 15.148 10.422 1 89.81 266 THR A CA 1
ATOM 2113 C C . THR A 1 266 ? 17.641 14.805 11.68 1 89.81 266 THR A C 1
ATOM 2115 O O . THR A 1 266 ? 16.906 13.812 11.703 1 89.81 266 THR A O 1
ATOM 2118 N N . PRO A 1 267 ? 17.703 15.633 12.641 1 91.38 267 PRO A N 1
ATOM 2119 C CA . PRO A 1 267 ? 17.125 15.289 13.945 1 91.38 267 PRO A CA 1
ATOM 2120 C C . PRO A 1 267 ? 15.602 15.148 13.898 1 91.38 267 PRO A C 1
ATOM 2122 O O . PRO A 1 267 ? 15.039 14.258 14.547 1 91.38 267 PRO A O 1
ATOM 2125 N N . TYR A 1 268 ? 14.984 16.031 13.172 1 95.44 268 TYR A N 1
ATOM 2126 C CA . TYR A 1 268 ? 13.531 15.945 13.094 1 95.44 268 TYR A CA 1
ATOM 2127 C C . TYR A 1 268 ? 13.086 14.602 12.531 1 95.44 268 TYR A C 1
ATOM 2129 O O . TYR A 1 268 ? 12.156 13.977 13.055 1 95.44 268 TYR A O 1
ATOM 2137 N N . LEU A 1 269 ? 13.75 14.172 11.461 1 96.25 269 LEU A N 1
ATOM 2138 C CA . LEU A 1 269 ? 13.422 12.898 10.828 1 96.25 269 LEU A CA 1
ATOM 2139 C C . LEU A 1 269 ? 13.578 11.75 11.812 1 96.25 269 LEU A C 1
ATOM 2141 O O . LEU A 1 269 ? 12.734 10.852 11.867 1 96.25 269 LEU A O 1
ATOM 2145 N N . ARG A 1 270 ? 14.562 11.734 12.594 1 95.19 270 ARG A N 1
ATOM 2146 C CA . ARG A 1 270 ? 14.82 10.68 13.57 1 95.19 270 ARG A CA 1
ATOM 2147 C C . ARG A 1 270 ? 13.734 10.641 14.633 1 95.19 270 ARG A C 1
ATOM 2149 O O . ARG A 1 270 ? 13.258 9.57 15.016 1 95.19 270 ARG A O 1
ATOM 2156 N N . VAL A 1 271 ? 13.398 11.828 15.086 1 96.62 271 VAL A N 1
ATOM 2157 C CA . VAL A 1 271 ? 12.344 11.945 16.078 1 96.62 271 VAL A CA 1
ATOM 2158 C C . VAL A 1 271 ? 11.031 11.406 15.516 1 96.62 271 VAL A C 1
ATOM 2160 O O . VAL A 1 271 ? 10.289 10.703 16.203 1 96.62 271 VAL A O 1
ATOM 2163 N N . MET A 1 272 ? 10.82 11.68 14.242 1 97.5 272 MET A N 1
ATOM 2164 C CA . MET A 1 272 ? 9.555 11.297 13.609 1 97.5 272 MET A CA 1
ATOM 2165 C C . MET A 1 272 ? 9.523 9.805 13.32 1 97.5 272 MET A C 1
ATOM 2167 O O . MET A 1 272 ? 8.445 9.211 13.227 1 97.5 272 MET A O 1
ATOM 2171 N N . ILE A 1 273 ? 10.664 9.156 13.109 1 96.5 273 ILE A N 1
ATOM 2172 C CA . ILE A 1 273 ? 10.703 7.703 12.953 1 96.5 273 ILE A CA 1
ATOM 2173 C C . ILE A 1 273 ? 10.125 7.039 14.203 1 96.5 273 ILE A C 1
ATOM 2175 O O . ILE A 1 273 ? 9.258 6.168 14.109 1 96.5 273 ILE A O 1
ATOM 2179 N N . ARG A 1 274 ? 10.539 7.48 15.359 1 95.69 274 ARG A N 1
ATOM 2180 C CA . ARG A 1 274 ? 10.055 6.938 16.625 1 95.69 274 ARG A CA 1
ATOM 2181 C C . ARG A 1 274 ? 8.578 7.258 16.812 1 95.69 274 ARG A C 1
ATOM 2183 O O . ARG A 1 274 ? 7.809 6.414 17.297 1 95.69 274 ARG A O 1
ATOM 2190 N N . TYR A 1 275 ? 8.273 8.492 16.5 1 97.56 275 TYR A N 1
ATOM 2191 C CA . TYR A 1 275 ? 6.871 8.883 16.547 1 97.56 275 TYR A CA 1
ATOM 2192 C C . TYR A 1 275 ? 6.012 7.93 15.719 1 97.56 275 TYR A C 1
ATOM 2194 O O . TYR A 1 275 ? 4.953 7.492 16.172 1 97.56 275 TYR A O 1
ATOM 2202 N N . SER A 1 276 ? 6.445 7.617 14.516 1 96.62 276 SER A N 1
ATOM 2203 C CA . SER A 1 276 ? 5.672 6.809 13.578 1 96.62 276 SER A CA 1
ATOM 2204 C C . SER A 1 276 ? 5.52 5.379 14.078 1 96.62 276 SER A C 1
ATOM 2206 O O . SER A 1 276 ? 4.496 4.734 13.836 1 96.62 276 SER A O 1
ATOM 2208 N N . ARG A 1 277 ? 6.457 4.875 14.773 1 95.56 277 ARG A N 1
ATOM 2209 C CA . ARG A 1 277 ? 6.355 3.541 15.352 1 95.56 277 ARG A CA 1
ATOM 2210 C C . ARG A 1 277 ? 5.262 3.488 16.422 1 95.56 277 ARG A C 1
ATOM 2212 O O . ARG A 1 277 ? 4.508 2.516 16.484 1 95.56 277 ARG A O 1
ATOM 2219 N N . ILE A 1 278 ? 5.172 4.496 17.266 1 97.31 278 ILE A N 1
ATOM 2220 C CA . ILE A 1 278 ? 4.113 4.586 18.266 1 97.31 278 ILE A CA 1
ATOM 2221 C C . ILE A 1 278 ? 2.764 4.773 17.562 1 97.31 278 ILE A C 1
ATOM 2223 O O . ILE A 1 278 ? 1.765 4.176 17.969 1 97.31 278 ILE A O 1
ATOM 2227 N N . ALA A 1 279 ? 2.834 5.672 16.562 1 97.5 279 ALA A N 1
ATOM 2228 C CA . ALA A 1 279 ? 1.611 5.945 15.812 1 97.5 279 ALA A CA 1
ATOM 2229 C C . ALA A 1 279 ? 1.041 4.664 15.211 1 97.5 279 ALA A C 1
ATOM 2231 O O . ALA A 1 279 ? -0.178 4.488 15.148 1 97.5 279 ALA A O 1
ATOM 2232 N N . ALA A 1 280 ? 1.879 3.795 14.727 1 96 280 ALA A N 1
ATOM 2233 C CA . ALA A 1 280 ? 1.43 2.521 14.172 1 96 280 ALA A CA 1
ATOM 2234 C C . ALA A 1 280 ? 0.689 1.695 15.219 1 96 280 ALA A C 1
ATOM 2236 O O . ALA A 1 280 ? -0.329 1.068 14.914 1 96 280 ALA A O 1
ATOM 2237 N N . LYS A 1 281 ? 1.157 1.651 16.406 1 96.25 281 LYS A N 1
ATOM 2238 C CA . LYS A 1 281 ? 0.489 0.946 17.5 1 96.25 281 LYS A CA 1
ATOM 2239 C C . LYS A 1 281 ? -0.859 1.584 17.812 1 96.25 281 LYS A C 1
ATOM 2241 O O . LYS A 1 281 ? -1.834 0.881 18.094 1 96.25 281 LYS A O 1
ATOM 2246 N N . VAL A 1 282 ? -0.831 2.885 17.844 1 96.88 282 VAL A N 1
ATOM 2247 C CA . VAL A 1 282 ? -2.066 3.613 18.109 1 96.88 282 VAL A CA 1
ATOM 2248 C C . VAL A 1 282 ? -3.102 3.295 17.031 1 96.88 282 VAL A C 1
ATOM 2250 O O . VAL A 1 282 ? -4.285 3.125 17.344 1 96.88 282 VAL A O 1
ATOM 2253 N N . TRP A 1 283 ? -2.643 3.242 15.805 1 95.81 283 TRP A N 1
ATOM 2254 C CA . TRP A 1 283 ? -3.543 2.895 14.711 1 95.81 283 TRP A CA 1
ATOM 2255 C C . TRP A 1 283 ? -4.207 1.545 14.961 1 95.81 283 TRP A C 1
ATOM 2257 O O . TRP A 1 283 ? -5.422 1.402 14.781 1 95.81 283 TRP A O 1
ATOM 2267 N N . LYS A 1 284 ? -3.449 0.565 15.32 1 93.94 284 LYS A N 1
ATOM 2268 C CA . LYS A 1 284 ? -3.982 -0.769 15.586 1 93.94 284 LYS A CA 1
ATOM 2269 C C . LYS A 1 284 ? -4.98 -0.747 16.734 1 93.94 284 LYS A C 1
ATOM 2271 O O . LYS A 1 284 ? -5.984 -1.459 16.703 1 93.94 284 LYS A O 1
ATOM 2276 N N . PHE A 1 285 ? -4.672 0.048 17.734 1 95.5 285 PHE A N 1
ATOM 2277 C CA . PHE A 1 285 ? -5.562 0.208 18.875 1 95.5 285 PHE A CA 1
ATOM 2278 C C . PHE A 1 285 ? -6.906 0.779 18.438 1 95.5 285 PHE A C 1
ATOM 2280 O O . PHE A 1 285 ? -7.961 0.267 18.812 1 95.5 285 PHE A O 1
ATOM 2287 N N . ILE A 1 286 ? -6.848 1.779 17.625 1 93.81 286 ILE A N 1
ATOM 2288 C CA . ILE A 1 286 ? -8.062 2.441 17.156 1 93.81 286 ILE A CA 1
ATOM 2289 C C . ILE A 1 286 ? -8.852 1.496 16.266 1 93.81 286 ILE A C 1
ATOM 2291 O O . ILE A 1 286 ? -10.07 1.398 16.375 1 93.81 286 ILE A O 1
ATOM 2295 N N . ALA A 1 287 ? -8.141 0.842 15.383 1 90.75 287 ALA A N 1
ATOM 2296 C CA . ALA A 1 287 ? -8.789 -0.104 14.484 1 90.75 287 ALA A CA 1
ATOM 2297 C C . ALA A 1 287 ? -9.477 -1.222 15.258 1 90.75 287 ALA A C 1
ATOM 2299 O O . ALA A 1 287 ? -10.594 -1.624 14.922 1 90.75 287 ALA A O 1
ATOM 2300 N N . ALA A 1 288 ? -8.812 -1.722 16.25 1 90.69 288 ALA A N 1
ATOM 2301 C CA . ALA A 1 288 ? -9.383 -2.777 17.078 1 90.69 288 ALA A CA 1
ATOM 2302 C C . ALA A 1 288 ? -10.656 -2.301 17.781 1 90.69 288 ALA A C 1
ATOM 2304 O O . ALA A 1 288 ? -11.648 -3.033 17.844 1 90.69 288 ALA A O 1
ATOM 2305 N N . PHE A 1 289 ? -10.633 -1.129 18.266 1 90.75 289 PHE A N 1
ATOM 2306 C CA . PHE A 1 289 ? -11.805 -0.549 18.906 1 90.75 289 PHE A CA 1
ATOM 2307 C C . PHE A 1 289 ? -12.961 -0.416 17.922 1 90.75 289 PHE A C 1
ATOM 2309 O O . PHE A 1 289 ? -14.102 -0.732 18.25 1 90.75 289 PHE A O 1
ATOM 2316 N N . ASN A 1 290 ? -12.625 0.071 16.781 1 87.31 290 ASN A N 1
ATOM 2317 C CA . ASN A 1 290 ? -13.656 0.266 15.766 1 87.31 290 ASN A CA 1
ATOM 2318 C C . ASN A 1 290 ? -14.305 -1.057 15.359 1 87.31 290 ASN A C 1
ATOM 2320 O O . ASN A 1 290 ? -15.469 -1.09 14.961 1 87.31 290 ASN A O 1
ATOM 2324 N N . ASN A 1 291 ? -13.539 -2.09 15.453 1 88.06 291 ASN A N 1
ATOM 2325 C CA . ASN A 1 291 ? -14.031 -3.408 15.07 1 88.06 291 ASN A CA 1
ATOM 2326 C C . ASN A 1 291 ? -14.859 -4.047 16.188 1 88.06 291 ASN A C 1
ATOM 2328 O O . ASN A 1 291 ? -15.836 -4.742 15.914 1 88.06 291 ASN A O 1
ATOM 2332 N N . THR A 1 292 ? -14.539 -3.828 17.469 1 88.31 292 THR A N 1
ATOM 2333 C CA . THR A 1 292 ? -15.148 -4.566 18.578 1 88.31 292 THR A CA 1
ATOM 2334 C C . THR A 1 292 ? -16.016 -3.65 19.422 1 88.31 292 THR A C 1
ATOM 2336 O O . THR A 1 292 ? -16.844 -4.121 20.203 1 88.31 292 THR A O 1
ATOM 2339 N N . ASN A 1 293 ? -15.75 -2.342 19.375 1 85.62 293 ASN A N 1
ATOM 2340 C CA . ASN A 1 293 ? -16.406 -1.343 20.219 1 85.62 293 ASN A CA 1
ATOM 2341 C C . ASN A 1 293 ? -16.094 -1.557 21.688 1 85.62 293 ASN A C 1
ATOM 2343 O O . ASN A 1 293 ? -16.906 -1.227 22.562 1 85.62 293 ASN A O 1
ATOM 2347 N N . GLU A 1 294 ? -14.953 -2.213 21.906 1 89.44 294 GLU A N 1
ATOM 2348 C CA . GLU A 1 294 ? -14.492 -2.436 23.281 1 89.44 294 GLU A CA 1
ATOM 2349 C C . GLU A 1 294 ? -13.266 -1.577 23.594 1 89.44 294 GLU A C 1
ATOM 2351 O O . GLU A 1 294 ? -12.266 -1.62 22.875 1 89.44 294 GLU A O 1
ATOM 2356 N N . ILE A 1 295 ? -13.445 -0.814 24.656 1 91.38 295 ILE A N 1
ATOM 2357 C CA . ILE A 1 295 ? -12.328 0.042 25.062 1 91.38 295 ILE A CA 1
ATOM 2358 C C . ILE A 1 295 ? -11.445 -0.698 26.062 1 91.38 295 ILE A C 1
ATOM 2360 O O . ILE A 1 295 ? -11.898 -1.082 27.141 1 91.38 295 ILE A O 1
ATOM 2364 N N . LYS A 1 296 ? -10.273 -0.961 25.688 1 94.25 296 LYS A N 1
ATOM 2365 C CA . LYS A 1 296 ? -9.273 -1.514 26.594 1 94.25 296 LYS A CA 1
ATOM 2366 C C . LYS A 1 296 ? -8.516 -0.404 27.328 1 94.25 296 LYS A C 1
ATOM 2368 O O . LYS A 1 296 ? -7.469 0.05 26.859 1 94.25 296 LYS A O 1
ATOM 2373 N N . LYS A 1 297 ? -8.922 -0.067 28.5 1 94.12 297 LYS A N 1
ATOM 2374 C CA . LYS A 1 297 ? -8.445 1.09 29.25 1 94.12 297 LYS A CA 1
ATOM 2375 C C . LYS A 1 297 ? -6.949 0.986 29.531 1 94.12 297 LYS A C 1
ATOM 2377 O O . LYS A 1 297 ? -6.219 1.974 29.406 1 94.12 297 LYS A O 1
ATOM 2382 N N . GLU A 1 298 ? -6.48 -0.208 29.859 1 95 298 GLU A N 1
ATOM 2383 C CA . GLU A 1 298 ? -5.066 -0.392 30.172 1 95 298 GLU A CA 1
ATOM 2384 C C . GLU A 1 298 ? -4.184 -0.128 28.969 1 95 298 GLU A C 1
ATOM 2386 O O . GLU A 1 298 ? -3.145 0.524 29.078 1 95 298 GLU A O 1
ATOM 2391 N N . GLU A 1 299 ? -4.629 -0.636 27.875 1 96.25 299 GLU A N 1
ATOM 2392 C CA . GLU A 1 299 ? -3.885 -0.405 26.641 1 96.25 299 GLU A CA 1
ATOM 2393 C C . GLU A 1 299 ? -3.916 1.068 26.25 1 96.25 299 GLU A C 1
ATOM 2395 O O . GLU A 1 299 ? -2.924 1.605 25.75 1 96.25 299 GLU A O 1
ATOM 2400 N N . MET A 1 300 ? -5.074 1.711 26.422 1 96.69 300 MET A N 1
ATOM 2401 C CA . MET A 1 300 ? -5.238 3.133 26.125 1 96.69 300 MET A CA 1
ATOM 2402 C C . MET A 1 300 ? -4.246 3.969 26.938 1 96.69 300 MET A C 1
ATOM 2404 O O . MET A 1 300 ? -3.537 4.805 26.375 1 96.69 300 MET A O 1
ATOM 2408 N N . ASN A 1 301 ? -4.195 3.707 28.188 1 96.19 301 ASN A N 1
ATOM 2409 C CA . ASN A 1 301 ? -3.312 4.461 29.078 1 96.19 301 ASN A CA 1
ATOM 2410 C C . ASN A 1 301 ? -1.846 4.148 28.797 1 96.19 301 ASN A C 1
ATOM 2412 O O . ASN A 1 301 ? -0.985 5.02 28.922 1 96.19 301 ASN A O 1
ATOM 2416 N N . TYR A 1 302 ? -1.594 2.928 28.484 1 97.56 302 TYR A N 1
ATOM 2417 C CA . TYR A 1 302 ? -0.227 2.545 28.156 1 97.56 302 TYR A CA 1
ATOM 2418 C C . TYR A 1 302 ? 0.256 3.287 26.906 1 97.56 302 TYR A C 1
ATOM 2420 O O . TYR A 1 302 ? 1.395 3.758 26.859 1 97.56 302 TYR A O 1
ATOM 2428 N N . LEU A 1 303 ? -0.55 3.355 25.875 1 97.81 303 LEU A N 1
ATOM 2429 C CA . LEU A 1 303 ? -0.196 4.066 24.656 1 97.81 303 LEU A CA 1
ATOM 2430 C C . LEU A 1 303 ? -0.007 5.555 24.922 1 97.81 303 LEU A C 1
ATOM 2432 O O . LEU A 1 303 ? 0.904 6.18 24.375 1 97.81 303 LEU A O 1
ATOM 2436 N N . ASP A 1 304 ? -0.915 6.133 25.734 1 97.75 304 ASP A N 1
ATOM 2437 C CA . ASP A 1 304 ? -0.758 7.531 26.109 1 97.75 304 ASP A CA 1
ATOM 2438 C C . ASP A 1 304 ? 0.582 7.762 26.812 1 97.75 304 ASP A C 1
ATOM 2440 O O . ASP A 1 304 ? 1.261 8.758 26.547 1 97.75 304 ASP A O 1
ATOM 2444 N N . TRP A 1 305 ? 0.879 6.848 27.672 1 97.56 305 TRP A N 1
ATOM 2445 C CA . TRP A 1 305 ? 2.16 6.918 28.375 1 97.56 305 TRP A CA 1
ATOM 2446 C C . TRP A 1 305 ? 3.32 6.844 27.391 1 97.56 305 TRP A C 1
ATOM 2448 O O . TRP A 1 305 ? 4.324 7.547 27.547 1 97.56 305 TRP A O 1
ATOM 2458 N N . GLN A 1 306 ? 3.277 6.008 26.391 1 98.06 306 GLN A N 1
ATOM 2459 C CA . GLN A 1 306 ? 4.324 5.895 25.375 1 98.06 306 GLN A CA 1
ATOM 2460 C C . GLN A 1 306 ? 4.52 7.211 24.641 1 98.06 306 GLN A C 1
ATOM 2462 O O . GLN A 1 306 ? 5.645 7.578 24.297 1 98.06 306 GLN A O 1
ATOM 2467 N N . VAL A 1 307 ? 3.432 7.902 24.344 1 97.88 307 VAL A N 1
ATOM 2468 C CA . VAL A 1 307 ? 3.523 9.188 23.656 1 97.88 307 VAL A CA 1
ATOM 2469 C C . VAL A 1 307 ? 4.23 10.203 24.562 1 97.88 307 VAL A C 1
ATOM 2471 O O . VAL A 1 307 ? 5.098 10.945 24.094 1 97.88 307 VAL A O 1
ATOM 2474 N N . LEU A 1 308 ? 3.844 10.219 25.828 1 96.75 308 LEU A N 1
ATOM 2475 C CA . LEU A 1 308 ? 4.461 11.156 26.766 1 96.75 308 LEU A CA 1
ATOM 2476 C C . LEU A 1 308 ? 5.941 10.844 26.953 1 96.75 308 LEU A C 1
ATOM 2478 O O . LEU A 1 308 ? 6.762 11.758 27.062 1 96.75 308 LEU A O 1
ATOM 2482 N N . ARG A 1 309 ? 6.266 9.586 26.969 1 96.88 309 ARG A N 1
ATOM 2483 C CA . ARG A 1 309 ? 7.668 9.188 27.047 1 96.88 309 ARG A CA 1
ATOM 2484 C C . ARG A 1 309 ? 8.438 9.648 25.812 1 96.88 309 ARG A C 1
ATOM 2486 O O . ARG A 1 309 ? 9.586 10.07 25.906 1 96.88 309 ARG A O 1
ATOM 2493 N N . TRP A 1 310 ? 7.84 9.484 24.656 1 97.19 310 TRP A N 1
ATOM 2494 C CA . TRP A 1 310 ? 8.43 9.961 23.422 1 97.19 310 TRP A CA 1
ATOM 2495 C C . TRP A 1 310 ? 8.688 11.469 23.469 1 97.19 310 TRP A C 1
ATOM 2497 O O . TRP A 1 310 ? 9.742 11.938 23.031 1 97.19 310 TRP A O 1
ATOM 2507 N N . VAL A 1 311 ? 7.777 12.273 24.031 1 96.06 311 VAL A N 1
ATOM 2508 C CA . VAL A 1 311 ? 7.93 13.727 24.141 1 96.06 311 VAL A CA 1
ATOM 2509 C C . VAL A 1 311 ? 9.148 14.039 25.016 1 96.06 311 VAL A C 1
ATOM 2511 O O . VAL A 1 311 ? 9.93 14.938 24.688 1 96.06 311 VAL A O 1
ATOM 2514 N N . HIS A 1 312 ? 9.297 13.273 26 1 94.31 312 HIS A N 1
ATOM 2515 C CA . HIS A 1 312 ? 10.398 13.5 26.938 1 94.31 312 HIS A CA 1
ATOM 2516 C C . HIS A 1 312 ? 11.734 13.109 26.297 1 94.31 312 HIS A C 1
ATOM 2518 O O . HIS A 1 312 ? 12.781 13.625 26.688 1 94.31 312 HIS A O 1
ATOM 2524 N N . ALA A 1 313 ? 11.68 12.266 25.344 1 94.25 313 ALA A N 1
ATOM 2525 C CA . ALA A 1 313 ? 12.906 11.773 24.719 1 94.25 313 ALA A CA 1
ATOM 2526 C C . ALA A 1 313 ? 13.32 12.664 23.547 1 94.25 313 ALA A C 1
ATOM 2528 O O . ALA A 1 313 ? 14.414 12.5 23 1 94.25 313 ALA A O 1
ATOM 2529 N N . ILE A 1 314 ? 12.477 13.625 23.203 1 95.19 314 ILE A N 1
ATOM 2530 C CA . ILE A 1 314 ? 12.82 14.555 22.125 1 95.19 314 ILE A CA 1
ATOM 2531 C C . ILE A 1 314 ? 14.047 15.375 22.531 1 95.19 314 ILE A C 1
ATOM 2533 O O . ILE A 1 314 ? 14.133 15.867 23.656 1 95.19 314 ILE A O 1
ATOM 2537 N N . PRO A 1 315 ? 15.039 15.492 21.625 1 92.44 315 PRO A N 1
ATOM 2538 C CA . PRO A 1 315 ? 16.203 16.312 21.938 1 92.44 315 PRO A CA 1
ATOM 2539 C C . PRO A 1 315 ? 15.836 17.734 22.359 1 92.44 315 PRO A C 1
ATOM 2541 O O . PRO A 1 315 ? 14.852 18.297 21.859 1 92.44 315 PRO A O 1
ATOM 2544 N N . ASP A 1 316 ? 16.672 18.391 23.094 1 89.12 316 ASP A N 1
ATOM 2545 C CA . ASP A 1 316 ? 16.391 19.688 23.688 1 89.12 316 ASP A CA 1
ATOM 2546 C C . ASP A 1 316 ? 16.188 20.75 22.609 1 89.12 316 ASP A C 1
ATOM 2548 O O . ASP A 1 316 ? 15.375 21.672 22.781 1 89.12 316 ASP A O 1
ATOM 2552 N N . SER A 1 317 ? 16.906 20.578 21.641 1 87.81 317 SER A N 1
ATOM 2553 C CA . SER A 1 317 ? 16.828 21.594 20.578 1 87.81 317 SER A CA 1
ATOM 2554 C C . SER A 1 317 ? 15.453 21.578 19.906 1 87.81 317 SER A C 1
ATOM 2556 O O . SER A 1 317 ? 15.023 22.594 19.359 1 87.81 317 SER A O 1
ATOM 2558 N N . LEU A 1 318 ? 14.703 20.438 20.016 1 91.94 318 LEU A N 1
ATOM 2559 C CA . LEU A 1 318 ? 13.438 20.281 19.312 1 91.94 318 LEU A CA 1
ATOM 2560 C C . LEU A 1 318 ? 12.273 20.172 20.297 1 91.94 318 LEU A C 1
ATOM 2562 O O . LEU A 1 318 ? 11.109 20.172 19.891 1 91.94 318 LEU A O 1
ATOM 2566 N N . ARG A 1 319 ? 12.562 20.156 21.531 1 89.81 319 ARG A N 1
ATOM 2567 C CA . ARG A 1 319 ? 11.516 19.969 22.531 1 89.81 319 ARG A CA 1
ATOM 2568 C C . ARG A 1 319 ? 10.938 21.312 22.969 1 89.81 319 ARG A C 1
ATOM 2570 O O . ARG A 1 319 ? 11.672 22.281 23.141 1 89.81 319 ARG A O 1
ATOM 2577 N N . LEU A 1 320 ? 9.633 21.359 23 1 84.38 320 LEU A N 1
ATOM 2578 C CA . LEU A 1 320 ? 8.977 22.531 23.547 1 84.38 320 LEU A CA 1
ATOM 2579 C C . LEU A 1 320 ? 8.719 22.375 25.047 1 84.38 320 LEU A C 1
ATOM 2581 O O . LEU A 1 320 ? 7.953 21.5 25.453 1 84.38 320 LEU A O 1
ATOM 2585 N N . ASP A 1 321 ? 9.5 23.047 25.812 1 71.62 321 ASP A N 1
ATOM 2586 C CA . ASP A 1 321 ? 9.336 22.969 27.25 1 71.62 321 ASP A CA 1
ATOM 2587 C C . ASP A 1 321 ? 8.25 23.922 27.734 1 71.62 321 ASP A C 1
ATOM 2589 O O . ASP A 1 321 ? 8.227 25.094 27.344 1 71.62 321 ASP A O 1
ATOM 2593 N N . ASN A 1 322 ? 7.324 23.594 28.484 1 64.38 322 ASN A N 1
ATOM 2594 C CA . ASN A 1 322 ? 6.285 24.344 29.188 1 64.38 322 ASN A CA 1
ATOM 2595 C C . ASN A 1 322 ? 5.422 25.141 28.203 1 64.38 322 ASN A C 1
ATOM 2597 O O . ASN A 1 322 ? 5.43 26.375 28.234 1 64.38 322 ASN A O 1
ATOM 2601 N N . PRO A 1 323 ? 4.762 24.516 27.188 1 61.75 323 PRO A N 1
ATOM 2602 C CA . PRO A 1 323 ? 4.047 25.203 26.109 1 61.75 323 PRO A CA 1
ATOM 2603 C C . PRO A 1 323 ? 2.986 26.172 26.625 1 61.75 323 PRO A C 1
ATOM 2605 O O . PRO A 1 323 ? 2.621 27.125 25.922 1 61.75 323 PRO A O 1
ATOM 2608 N N . SER A 1 324 ? 2.33 25.859 27.781 1 55.34 324 SER A N 1
ATOM 2609 C CA . SER A 1 324 ? 1.258 26.688 28.312 1 55.34 324 SER A CA 1
ATOM 2610 C C . SER A 1 324 ? 1.791 28.031 28.812 1 55.34 324 SER A C 1
ATOM 2612 O O . SER A 1 324 ? 1.021 28.969 29.016 1 55.34 324 SER A O 1
ATOM 2614 N N . SER A 1 325 ? 3.068 28.094 29.172 1 49.81 325 SER A N 1
ATOM 2615 C CA . SER A 1 325 ? 3.516 29.344 29.766 1 49.81 325 SER A CA 1
ATOM 2616 C C . SER A 1 325 ? 3.951 30.344 28.688 1 49.81 325 SER A C 1
ATOM 2618 O O . SER A 1 325 ? 4.676 29.984 27.766 1 49.81 325 SER A O 1
ATOM 2620 N N . ALA A 1 326 ? 3.088 31.328 28.406 1 48.31 326 ALA A N 1
ATOM 2621 C CA . ALA A 1 326 ? 3.336 32.5 27.562 1 48.31 326 ALA A CA 1
ATOM 2622 C C . ALA A 1 326 ? 4.832 32.75 27.375 1 48.31 326 ALA A C 1
ATOM 2624 O O . ALA A 1 326 ? 5.266 33.25 26.344 1 48.31 326 ALA A O 1
ATOM 2625 N N . GLU A 1 327 ? 5.535 32.594 28.406 1 46 327 GLU A N 1
ATOM 2626 C CA . GLU A 1 327 ? 6.926 32.969 28.641 1 46 327 GLU A CA 1
ATOM 2627 C C . GLU A 1 327 ? 7.879 31.844 28.234 1 46 327 GLU A C 1
ATOM 2629 O O . GLU A 1 327 ? 9.062 31.875 28.578 1 46 327 GLU A O 1
ATOM 2634 N N . SER A 1 328 ? 7.328 30.812 27.672 1 52.56 328 SER A N 1
ATOM 2635 C CA . SER A 1 328 ? 8.328 29.766 27.484 1 52.56 328 SER A CA 1
ATOM 2636 C C . SER A 1 328 ? 9.43 30.219 26.531 1 52.56 328 SER A C 1
ATOM 2638 O O . SER A 1 328 ? 9.148 30.547 25.375 1 52.56 328 SER A O 1
ATOM 2640 N N . GLY A 1 329 ? 10.336 30.781 27.094 1 52.84 329 GLY A N 1
ATOM 2641 C CA . GLY A 1 329 ? 11.547 31.25 26.422 1 52.84 329 GLY A CA 1
ATOM 2642 C C . GLY A 1 329 ? 11.945 30.391 25.234 1 52.84 329 GLY A C 1
ATOM 2643 O O . GLY A 1 329 ? 12.398 30.906 24.219 1 52.84 329 GLY A O 1
ATOM 2644 N N . THR A 1 330 ? 11.617 29.141 25.344 1 54.06 330 THR A N 1
ATOM 2645 C CA . THR A 1 330 ? 12.055 28.234 24.281 1 54.06 330 THR A CA 1
ATOM 2646 C C . THR A 1 330 ? 11.156 28.359 23.062 1 54.06 330 THR A C 1
ATOM 2648 O O . THR A 1 330 ? 11.586 28.078 21.938 1 54.06 330 THR A O 1
ATOM 2651 N N . ALA A 1 331 ? 9.938 28.734 23.297 1 56.75 331 ALA A N 1
ATOM 2652 C CA . ALA A 1 331 ? 9.016 28.859 22.172 1 56.75 331 ALA A CA 1
ATOM 2653 C C . ALA A 1 331 ? 9.414 30.031 21.266 1 56.75 331 ALA A C 1
ATOM 2655 O O . ALA A 1 331 ? 9.117 30.016 20.078 1 56.75 331 ALA A O 1
ATOM 2656 N N . VAL A 1 332 ? 10.156 30.859 21.891 1 62.31 332 VAL A N 1
ATOM 2657 C CA . VAL A 1 332 ? 10.477 32.062 21.141 1 62.31 332 VAL A CA 1
ATOM 2658 C C . VAL A 1 332 ? 11.953 32.062 20.766 1 62.31 332 VAL A C 1
ATOM 2660 O O . VAL A 1 332 ? 12.375 32.781 19.875 1 62.31 332 VAL A O 1
ATOM 2663 N N . GLU A 1 333 ? 12.617 31.078 21.281 1 71.56 333 GLU A N 1
ATOM 2664 C CA . GLU A 1 333 ? 14.047 31.062 21 1 71.56 333 GLU A CA 1
ATOM 2665 C C . GLU A 1 333 ? 14.359 30.234 19.766 1 71.56 333 GLU A C 1
ATOM 2667 O O . GLU A 1 333 ? 13.711 29.219 19.516 1 71.56 333 GLU A O 1
ATOM 2672 N N . GLY A 1 334 ? 15.242 30.766 19.016 1 77.75 334 GLY A N 1
ATOM 2673 C CA . GLY A 1 334 ? 15.734 30.016 17.875 1 77.75 334 GLY A CA 1
ATOM 2674 C C . GLY A 1 334 ? 15.227 30.562 16.547 1 77.75 334 GLY A C 1
ATOM 2675 O O . GLY A 1 334 ? 14.508 31.562 16.516 1 77.75 334 GLY A O 1
ATOM 2676 N N . THR A 1 335 ? 15.688 29.906 15.484 1 84.5 335 THR A N 1
ATOM 2677 C CA . THR A 1 335 ? 15.273 30.312 14.141 1 84.5 335 THR A CA 1
ATOM 2678 C C . THR A 1 335 ? 13.797 30 13.914 1 84.5 335 THR A C 1
ATOM 2680 O O . THR A 1 335 ? 13.211 29.203 14.648 1 84.5 335 THR A O 1
ATOM 2683 N N . ARG A 1 336 ? 13.172 30.641 13.055 1 86.69 336 ARG A N 1
ATOM 2684 C CA . ARG A 1 336 ? 11.766 30.422 12.727 1 86.69 336 ARG A CA 1
ATOM 2685 C C . ARG A 1 336 ? 11.508 28.953 12.398 1 86.69 336 ARG A C 1
ATOM 2687 O O . ARG A 1 336 ? 10.492 28.391 12.82 1 86.69 336 ARG A O 1
ATOM 2694 N N . SER A 1 337 ? 12.438 28.406 11.648 1 87.12 337 SER A N 1
ATOM 2695 C CA . SER A 1 337 ? 12.305 27 11.258 1 87.12 337 SER A CA 1
ATOM 2696 C C . SER A 1 337 ? 12.312 26.094 12.477 1 87.12 337 SER A C 1
ATOM 2698 O O . SER A 1 337 ? 11.547 25.125 12.531 1 87.12 337 SER A O 1
ATOM 2700 N N . LEU A 1 338 ? 13.102 26.391 13.383 1 89.5 338 LEU A N 1
ATOM 2701 C CA . LEU A 1 338 ? 13.195 25.578 14.586 1 89.5 338 LEU A CA 1
ATOM 2702 C C . LEU A 1 338 ? 11.93 25.703 15.43 1 89.5 338 LEU A C 1
ATOM 2704 O O . LEU A 1 338 ? 11.438 24.719 15.977 1 89.5 338 LEU A O 1
ATOM 2708 N N . ARG A 1 339 ? 11.445 26.922 15.562 1 89.19 339 ARG A N 1
ATOM 2709 C CA . ARG A 1 339 ? 10.219 27.141 16.312 1 89.19 339 ARG A CA 1
ATOM 2710 C C . ARG A 1 339 ? 9.047 26.406 15.68 1 89.19 339 ARG A C 1
ATOM 2712 O O . ARG A 1 339 ? 8.195 25.859 16.391 1 89.19 339 ARG A O 1
ATOM 2719 N N . ARG A 1 340 ? 9.047 26.422 14.414 1 91.12 340 ARG A N 1
ATOM 2720 C CA . ARG A 1 340 ? 7.996 25.719 13.695 1 91.12 340 ARG A CA 1
ATOM 2721 C C . ARG A 1 340 ? 8.07 24.219 13.953 1 91.12 340 ARG A C 1
ATOM 2723 O O . ARG A 1 340 ? 7.047 23.562 14.18 1 91.12 340 ARG A O 1
ATOM 2730 N N . LEU A 1 341 ? 9.281 23.672 13.883 1 92.81 341 LEU A N 1
ATOM 2731 C CA . LEU A 1 341 ? 9.461 22.234 14.117 1 92.81 341 LEU A CA 1
ATOM 2732 C C . LEU A 1 341 ? 9.039 21.859 15.531 1 92.81 341 LEU A C 1
ATOM 2734 O O . LEU A 1 341 ? 8.406 20.828 15.734 1 92.81 341 LEU A O 1
ATOM 2738 N N . ARG A 1 342 ? 9.344 22.734 16.469 1 92.75 342 ARG A N 1
ATOM 2739 C CA . ARG A 1 342 ? 8.953 22.484 17.859 1 92.75 342 ARG A CA 1
ATOM 2740 C C . ARG A 1 342 ? 7.438 22.5 18.016 1 92.75 342 ARG A C 1
ATOM 2742 O O . ARG A 1 342 ? 6.875 21.641 18.703 1 92.75 342 ARG A O 1
ATOM 2749 N N . ALA A 1 343 ? 6.844 23.469 17.359 1 92.5 343 ALA A N 1
ATOM 2750 C CA . ALA A 1 343 ? 5.391 23.578 17.406 1 92.5 343 ALA A CA 1
ATOM 2751 C C . ALA A 1 343 ? 4.73 22.344 16.797 1 92.5 343 ALA A C 1
ATOM 2753 O O . ALA A 1 343 ? 3.764 21.812 17.359 1 92.5 343 ALA A O 1
ATOM 2754 N N . LEU A 1 344 ? 5.273 21.875 15.688 1 93.44 344 LEU A N 1
ATOM 2755 C CA . LEU A 1 344 ? 4.719 20.703 15.008 1 93.44 344 LEU A CA 1
ATOM 2756 C C . LEU A 1 344 ? 4.828 19.453 15.875 1 93.44 344 LEU A C 1
ATOM 2758 O O . LEU A 1 344 ? 3.883 18.672 15.961 1 93.44 344 LEU A O 1
ATOM 2762 N N . LEU A 1 345 ? 5.961 19.234 16.484 1 95.81 345 LEU A N 1
ATOM 2763 C CA . LEU A 1 345 ? 6.168 18.047 17.312 1 95.81 345 LEU A CA 1
ATOM 2764 C C . LEU A 1 345 ? 5.246 18.062 18.531 1 95.81 345 LEU A C 1
ATOM 2766 O O . LEU A 1 345 ? 4.707 17.016 18.906 1 95.81 345 LEU A O 1
ATOM 2770 N N . TYR A 1 346 ? 5.082 19.266 19.062 1 94.94 346 TYR A N 1
ATOM 2771 C CA . TYR A 1 346 ? 4.172 19.406 20.203 1 94.94 346 TYR A CA 1
ATOM 2772 C C . TYR A 1 346 ? 2.744 19.062 19.797 1 94.94 346 TYR A C 1
ATOM 2774 O O . TYR A 1 346 ? 2.061 18.312 20.516 1 94.94 346 TYR A O 1
ATOM 2782 N N . LEU A 1 347 ? 2.346 19.609 18.703 1 95.44 347 LEU A N 1
ATOM 2783 C CA . LEU A 1 347 ? 0.981 19.391 18.234 1 95.44 347 LEU A CA 1
ATOM 2784 C C . LEU A 1 347 ? 0.78 17.938 17.828 1 95.44 347 LEU A C 1
ATOM 2786 O O . LEU A 1 347 ? -0.311 17.375 17.984 1 95.44 347 LEU A O 1
ATOM 2790 N N . ARG A 1 348 ? 1.785 17.328 17.281 1 96.25 348 ARG A N 1
ATOM 2791 C CA . ARG A 1 348 ? 1.694 15.922 16.906 1 96.25 348 ARG A CA 1
ATOM 2792 C C . ARG A 1 348 ? 1.505 15.039 18.125 1 96.25 348 ARG A C 1
ATOM 2794 O O . ARG A 1 348 ? 0.76 14.062 18.094 1 96.25 348 ARG A O 1
ATOM 2801 N N . ALA A 1 349 ? 2.203 15.328 19.188 1 96.88 349 ALA A N 1
ATOM 2802 C CA . ALA A 1 349 ? 2.004 14.602 20.438 1 96.88 349 ALA A CA 1
ATOM 2803 C C . ALA A 1 349 ? 0.557 14.711 20.906 1 96.88 349 ALA A C 1
ATOM 2805 O O . ALA A 1 349 ? -0.064 13.711 21.266 1 96.88 349 ALA A O 1
ATOM 2806 N N . ASN A 1 350 ? 0.057 15.945 20.891 1 96.44 350 ASN A N 1
ATOM 2807 C CA . ASN A 1 350 ? -1.32 16.172 21.312 1 96.44 350 ASN A CA 1
ATOM 2808 C C . ASN A 1 350 ? -2.311 15.422 20.422 1 96.44 350 ASN A C 1
ATOM 2810 O O . ASN A 1 350 ? -3.291 14.859 20.922 1 96.44 350 ASN A O 1
ATOM 2814 N N . GLN A 1 351 ? -2.014 15.492 19.172 1 95.81 351 GLN A N 1
ATOM 2815 C CA . GLN A 1 351 ? -2.902 14.828 18.234 1 95.81 351 GLN A CA 1
ATOM 2816 C C . GLN A 1 351 ? -2.986 13.328 18.5 1 95.81 351 GLN A C 1
ATOM 2818 O O . GLN A 1 351 ? -4.078 12.758 18.516 1 95.81 351 GLN A O 1
ATOM 2823 N N . LEU A 1 352 ? -1.879 12.688 18.703 1 97.31 352 LEU A N 1
ATOM 2824 C CA . LEU A 1 352 ? -1.857 11.25 18.953 1 97.31 352 LEU A CA 1
ATOM 2825 C C . LEU A 1 352 ? -2.576 10.922 20.266 1 97.31 352 LEU A C 1
ATOM 2827 O O . LEU A 1 352 ? -3.326 9.945 20.328 1 97.31 352 LEU A O 1
ATOM 2831 N N . ARG A 1 353 ? -2.32 11.711 21.25 1 97.62 353 ARG A N 1
ATOM 2832 C CA . ARG A 1 353 ? -2.98 11.492 22.531 1 97.62 353 ARG A CA 1
ATOM 2833 C C . ARG A 1 353 ? -4.488 11.688 22.406 1 97.62 353 ARG A C 1
ATOM 2835 O O . ARG A 1 353 ? -5.266 10.938 23 1 97.62 353 ARG A O 1
ATOM 2842 N N . MET A 1 354 ? -4.918 12.688 21.688 1 96.62 354 MET A N 1
ATOM 2843 C CA . MET A 1 354 ? -6.34 12.922 21.469 1 96.62 354 MET A CA 1
ATOM 2844 C C . MET A 1 354 ? -6.984 11.719 20.781 1 96.62 354 MET A C 1
ATOM 2846 O O . MET A 1 354 ? -8.078 11.297 21.156 1 96.62 354 MET A O 1
ATOM 2850 N N . LEU A 1 355 ? -6.301 11.156 19.797 1 95.88 355 LEU A N 1
ATOM 2851 C CA . LEU A 1 355 ? -6.824 10.023 19.047 1 95.88 355 LEU A CA 1
ATOM 2852 C C . LEU A 1 355 ? -6.902 8.781 19.938 1 95.88 355 LEU A C 1
ATOM 2854 O O . LEU A 1 355 ? -7.824 7.973 19.797 1 95.88 355 LEU A O 1
ATOM 2858 N N . ILE A 1 356 ? -5.941 8.609 20.828 1 97.38 356 ILE A N 1
ATOM 2859 C CA . ILE A 1 356 ? -5.91 7.473 21.75 1 97.38 356 ILE A CA 1
ATOM 2860 C C . ILE A 1 356 ? -7.141 7.508 22.656 1 97.38 356 ILE A C 1
ATOM 2862 O O . ILE A 1 356 ? -7.789 6.48 22.875 1 97.38 356 ILE A O 1
ATOM 2866 N N . HIS A 1 357 ? -7.551 8.695 23.062 1 96.5 357 HIS A N 1
ATOM 2867 C CA . HIS A 1 357 ? -8.602 8.828 24.078 1 96.5 357 HIS A CA 1
ATOM 2868 C C . HIS A 1 357 ? -9.961 9.086 23.422 1 96.5 357 HIS A C 1
ATOM 2870 O O . HIS A 1 357 ? -11 8.977 24.078 1 96.5 357 HIS A O 1
ATOM 2876 N N . ARG A 1 358 ? -10.008 9.328 22.219 1 93.44 358 ARG A N 1
ATOM 2877 C CA . ARG A 1 358 ? -11.203 9.758 21.516 1 93.44 358 ARG A CA 1
ATOM 2878 C C . ARG A 1 358 ? -12.312 8.711 21.625 1 93.44 358 ARG A C 1
ATOM 2880 O O . ARG A 1 358 ? -13.492 9.047 21.703 1 93.44 358 ARG A O 1
ATOM 2887 N N . PRO A 1 359 ? -12 7.438 21.625 1 92.38 359 PRO A N 1
ATOM 2888 C CA . PRO A 1 359 ? -13.055 6.418 21.688 1 92.38 359 PRO A CA 1
ATOM 2889 C C . PRO A 1 359 ? -13.977 6.602 22.891 1 92.38 359 PRO A C 1
ATOM 2891 O O . PRO A 1 359 ? -15.156 6.254 22.828 1 92.38 359 PRO A O 1
ATOM 2894 N N . VAL A 1 360 ? -13.578 7.223 23.922 1 94.81 360 VAL A N 1
ATOM 2895 C CA . VAL A 1 360 ? -14.367 7.402 25.125 1 94.81 360 VAL A CA 1
ATOM 2896 C C . VAL A 1 360 ? -15.469 8.43 24.875 1 94.81 360 VAL A C 1
ATOM 2898 O O . VAL A 1 360 ? -16.438 8.5 25.641 1 94.81 360 VAL A O 1
ATOM 2901 N N . LEU A 1 361 ? -15.305 9.18 23.797 1 92.94 361 LEU A N 1
ATOM 2902 C CA . LEU A 1 361 ? -16.281 10.227 23.484 1 92.94 361 LEU A CA 1
ATOM 2903 C C . LEU A 1 361 ? -17.297 9.727 22.469 1 92.94 361 LEU A C 1
ATOM 2905 O O . LEU A 1 361 ? -18.172 10.477 22.047 1 92.94 361 LEU A O 1
ATOM 2909 N N . HIS A 1 362 ? -17.281 8.516 22.047 1 89.62 362 HIS A N 1
ATOM 2910 C CA . HIS A 1 362 ? -18.109 8.039 20.938 1 89.62 362 HIS A CA 1
ATOM 2911 C C . HIS A 1 362 ? -19.578 7.945 21.344 1 89.62 362 HIS A C 1
ATOM 2913 O O . HIS A 1 362 ? -20.453 8.109 20.5 1 89.62 362 HIS A O 1
ATOM 2919 N N . THR A 1 363 ? -19.797 7.613 22.625 1 88.25 363 THR A N 1
ATOM 2920 C CA . THR A 1 363 ? -21.172 7.535 23.125 1 88.25 363 THR A CA 1
ATOM 2921 C C . THR A 1 363 ? -21.281 8.195 24.484 1 88.25 363 THR A C 1
ATOM 2923 O O . THR A 1 363 ? -20.281 8.359 25.188 1 88.25 363 THR A O 1
ATOM 2926 N N . SER A 1 364 ? -22.484 8.586 24.797 1 88.31 364 SER A N 1
ATOM 2927 C CA . SER A 1 364 ? -22.719 9.164 26.109 1 88.31 364 SER A CA 1
ATOM 2928 C C . SER A 1 364 ? -22.422 8.156 27.219 1 88.31 364 SER A C 1
ATOM 2930 O O . SER A 1 364 ? -21.969 8.531 28.312 1 88.31 364 SER A O 1
ATOM 2932 N N . ALA A 1 365 ? -22.656 6.895 26.938 1 90.5 365 ALA A N 1
ATOM 2933 C CA . ALA A 1 365 ? -22.391 5.828 27.906 1 90.5 365 ALA A CA 1
ATOM 2934 C C . ALA A 1 365 ? -20.906 5.719 28.203 1 90.5 365 ALA A C 1
ATOM 2936 O O . ALA A 1 365 ? -20.516 5.523 29.359 1 90.5 365 ALA A O 1
ATOM 2937 N N . HIS A 1 366 ? -20.094 5.891 27.219 1 92.56 366 HIS A N 1
ATOM 2938 C CA . HIS A 1 366 ? -18.641 5.816 27.406 1 92.56 366 HIS A CA 1
ATOM 2939 C C . HIS A 1 366 ? -18.125 7 28.219 1 92.56 366 HIS A C 1
ATOM 2941 O O . HIS A 1 366 ? -17.234 6.848 29.047 1 92.56 366 HIS A O 1
ATOM 2947 N N . VAL A 1 367 ? -18.688 8.148 27.969 1 93 367 VAL A N 1
ATOM 2948 C CA . VAL A 1 367 ?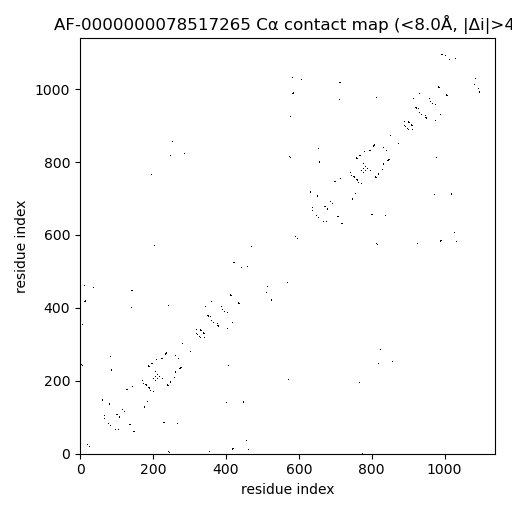 -18.266 9.352 28.672 1 93 367 VAL A CA 1
ATOM 2949 C C . VAL A 1 367 ? -18.5 9.188 30.172 1 93 367 VAL A C 1
ATOM 2951 O O . VAL A 1 367 ? -17.672 9.57 30.984 1 93 367 VAL A O 1
ATOM 2954 N N . ASN A 1 368 ? -19.641 8.578 30.453 1 92.44 368 ASN A N 1
ATOM 2955 C CA . ASN A 1 368 ? -20 8.375 31.844 1 92.44 368 ASN A CA 1
ATOM 2956 C C . ASN A 1 368 ? -19.141 7.277 32.5 1 92.44 368 ASN A C 1
ATOM 2958 O O . ASN A 1 368 ? -18.828 7.352 33.688 1 92.44 368 ASN A O 1
ATOM 2962 N N . GLN A 1 369 ? -18.812 6.297 31.75 1 93.69 369 GLN A N 1
ATOM 2963 C CA . GLN A 1 369 ? -18.047 5.16 32.25 1 93.69 369 GLN A CA 1
ATOM 2964 C C . GLN A 1 369 ? -16.578 5.531 32.469 1 93.69 369 GLN A C 1
ATOM 2966 O O . GLN A 1 369 ? -15.914 4.969 33.312 1 93.69 369 GLN A O 1
ATOM 2971 N N . TYR A 1 370 ? -16.094 6.48 31.672 1 94.69 370 TYR A N 1
ATOM 2972 C CA . TYR A 1 370 ? -14.688 6.867 31.703 1 94.69 370 TYR A CA 1
ATOM 2973 C C . TYR A 1 370 ? -14.539 8.375 31.891 1 94.69 370 TYR A C 1
ATOM 2975 O O . TYR A 1 370 ? -13.961 9.055 31.031 1 94.69 370 TYR A O 1
ATOM 2983 N N . PRO A 1 371 ? -14.922 8.945 32.969 1 94.25 371 PRO A N 1
ATOM 2984 C CA . PRO A 1 371 ? -14.914 10.398 33.125 1 94.25 371 PRO A CA 1
ATOM 2985 C C . PRO A 1 371 ? -13.508 10.992 33.125 1 94.25 371 PRO A C 1
ATOM 2987 O O . PRO A 1 371 ? -13.305 12.07 32.562 1 94.25 371 PRO A O 1
ATOM 2990 N N . GLY A 1 372 ? -12.531 10.242 33.719 1 94.88 372 GLY A N 1
ATOM 2991 C CA . GLY A 1 372 ? -11.156 10.734 33.75 1 94.88 372 GLY A CA 1
ATOM 2992 C C . GLY A 1 372 ? -10.562 10.859 32.344 1 94.88 372 GLY A C 1
ATOM 2993 O O . GLY A 1 372 ? -9.984 11.883 32 1 94.88 372 GLY A O 1
ATOM 2994 N N . GLU A 1 373 ? -10.727 9.844 31.594 1 95.5 373 GLU A N 1
ATOM 2995 C CA . GLU A 1 373 ? -10.203 9.82 30.234 1 95.5 373 GLU A CA 1
ATOM 2996 C C . GLU A 1 373 ? -10.93 10.828 29.344 1 95.5 373 GLU A C 1
ATOM 2998 O O . GLU A 1 373 ? -10.328 11.422 28.453 1 95.5 373 GLU A O 1
ATOM 3003 N N . SER A 1 374 ? -12.219 11.031 29.578 1 95.56 374 SER A N 1
ATOM 3004 C CA . SER A 1 374 ? -12.992 12.008 28.812 1 95.56 374 SER A CA 1
ATOM 3005 C C . SER A 1 374 ? -12.492 13.422 29.078 1 95.56 374 SER A C 1
ATOM 3007 O O . SER A 1 374 ? -12.398 14.234 28.141 1 95.56 374 SER A O 1
ATOM 3009 N N . GLU A 1 375 ? -12.188 13.695 30.266 1 95.75 375 GLU A N 1
ATOM 3010 C CA . GLU A 1 375 ? -11.641 15 30.594 1 95.75 375 GLU A CA 1
ATOM 3011 C C . GLU A 1 375 ? -10.258 15.203 29.969 1 95.75 375 GLU A C 1
ATOM 3013 O O . GLU A 1 375 ? -9.898 16.312 29.578 1 95.75 375 GLU A O 1
ATOM 3018 N N . THR A 1 376 ? -9.539 14.133 29.984 1 96.38 376 THR A N 1
ATOM 3019 C CA . THR A 1 376 ? -8.195 14.195 29.422 1 96.38 376 THR A CA 1
ATOM 3020 C C . THR A 1 376 ? -8.242 14.594 27.938 1 96.38 376 THR A C 1
ATOM 3022 O O . THR A 1 376 ? -7.5 15.477 27.516 1 96.38 376 THR A O 1
ATOM 3025 N N . VAL A 1 377 ? -9.07 13.93 27.172 1 96.62 377 VAL A N 1
ATOM 3026 C CA . VAL A 1 377 ? -9.141 14.203 25.734 1 96.62 377 VAL A CA 1
ATOM 3027 C C . VAL A 1 377 ? -9.625 15.641 25.5 1 96.62 377 VAL A C 1
ATOM 3029 O O . VAL A 1 377 ? -9.117 16.344 24.625 1 96.62 377 VAL A O 1
ATOM 3032 N N . VAL A 1 378 ? -10.547 16.125 26.266 1 96.19 378 VAL A N 1
ATOM 3033 C CA . VAL A 1 378 ? -11.07 17.484 26.125 1 96.19 378 VAL A CA 1
ATOM 3034 C C . VAL A 1 378 ? -9.984 18.5 26.484 1 96.19 378 VAL A C 1
ATOM 3036 O O . VAL A 1 378 ? -9.812 19.5 25.781 1 96.19 378 VAL A O 1
ATOM 3039 N N . GLU A 1 379 ? -9.25 18.203 27.516 1 96.75 379 GLU A N 1
ATOM 3040 C CA . GLU A 1 379 ? -8.188 19.125 27.922 1 96.75 379 GLU A CA 1
ATOM 3041 C C . GLU A 1 379 ? -7.09 19.203 26.859 1 96.75 379 GLU A C 1
ATOM 3043 O O . GLU A 1 379 ? -6.5 20.266 26.656 1 96.75 379 GLU A O 1
ATOM 3048 N N . ILE A 1 380 ? -6.766 18.109 26.297 1 96.81 380 ILE A N 1
ATOM 3049 C CA . ILE A 1 380 ? -5.758 18.094 25.234 1 96.81 380 ILE A CA 1
ATOM 3050 C C . ILE A 1 380 ? -6.25 18.922 24.047 1 96.81 380 ILE A C 1
ATOM 3052 O O . ILE A 1 380 ? -5.477 19.672 23.453 1 96.81 380 ILE A O 1
ATOM 3056 N N . ALA A 1 381 ? -7.492 18.719 23.688 1 96.06 381 ALA A N 1
ATOM 3057 C CA . ALA A 1 381 ? -8.078 19.5 22.578 1 96.06 381 ALA A CA 1
ATOM 3058 C C . ALA A 1 381 ? -8.031 20.984 22.875 1 96.06 381 ALA A C 1
ATOM 3060 O O . ALA A 1 381 ? -7.656 21.781 22.016 1 96.06 381 ALA A O 1
ATOM 3061 N N . LYS A 1 382 ? -8.43 21.359 24.078 1 95.75 382 LYS A N 1
ATOM 3062 C CA . LYS A 1 382 ? -8.375 22.75 24.5 1 95.75 382 LYS A CA 1
ATOM 3063 C C . LYS A 1 382 ? -6.953 23.297 24.406 1 95.75 382 LYS A C 1
ATOM 3065 O O . LYS A 1 382 ? -6.73 24.391 23.891 1 95.75 382 LYS A O 1
ATOM 3070 N N . ASP A 1 383 ? -6.051 22.516 24.953 1 95.5 383 ASP A N 1
ATOM 3071 C CA . ASP A 1 383 ? -4.645 22.922 24.953 1 95.5 383 ASP A CA 1
ATOM 3072 C C . ASP A 1 383 ? -4.148 23.141 23.516 1 95.5 383 ASP A C 1
ATOM 3074 O O . ASP A 1 383 ? -3.381 24.062 23.25 1 95.5 383 ASP A O 1
ATOM 3078 N N . THR A 1 384 ? -4.473 22.281 22.594 1 95.44 384 THR A N 1
ATOM 3079 C CA . THR A 1 384 ? -4.094 22.391 21.188 1 95.44 384 THR A CA 1
ATOM 3080 C C . THR A 1 384 ? -4.598 23.703 20.594 1 95.44 384 THR A C 1
ATOM 3082 O O . THR A 1 384 ? -3.852 24.422 19.922 1 95.44 384 THR A O 1
ATOM 3085 N N . ILE A 1 385 ? -5.84 24.031 20.891 1 93.81 385 ILE A N 1
ATOM 3086 C CA . ILE A 1 385 ? -6.445 25.25 20.375 1 93.81 385 ILE A CA 1
ATOM 3087 C C . ILE A 1 385 ? -5.766 26.469 21 1 93.81 385 ILE A C 1
ATOM 3089 O O . ILE A 1 385 ? -5.438 27.438 20.297 1 93.81 385 ILE A O 1
ATOM 3093 N N . ARG A 1 386 ? -5.566 26.422 22.297 1 94.31 386 ARG A N 1
ATOM 3094 C CA . ARG A 1 386 ? -4.883 27.516 22.984 1 94.31 386 ARG A CA 1
ATOM 3095 C C . ARG A 1 386 ? -3.492 27.75 22.391 1 94.31 386 ARG A C 1
ATOM 3097 O O . ARG A 1 386 ? -3.09 28.891 22.156 1 94.31 386 ARG A O 1
ATOM 3104 N N . PHE A 1 387 ? -2.822 26.703 22.203 1 93.44 387 PHE A N 1
ATOM 3105 C CA . PHE A 1 387 ? -1.462 26.781 21.672 1 93.44 387 PHE A CA 1
ATOM 3106 C C . PHE A 1 387 ? -1.452 27.391 20.281 1 93.44 387 PHE A C 1
ATOM 3108 O O . PHE A 1 387 ? -0.642 28.266 19.984 1 93.44 387 PHE A O 1
ATOM 3115 N N . ILE A 1 388 ? -2.295 26.891 19.375 1 92.12 388 ILE A N 1
ATOM 3116 C CA . ILE A 1 388 ? -2.334 27.375 18 1 92.12 388 ILE A CA 1
ATOM 3117 C C . ILE A 1 388 ? -2.73 28.859 18 1 92.12 388 ILE A C 1
ATOM 3119 O O . ILE A 1 388 ? -2.215 29.641 17.203 1 92.12 388 ILE A O 1
ATOM 3123 N N . THR A 1 389 ? -3.67 29.234 18.844 1 90.94 389 THR A N 1
ATOM 3124 C CA . THR A 1 389 ? -4.086 30.625 18.953 1 90.94 389 THR A CA 1
ATOM 3125 C C . THR A 1 389 ? -2.916 31.5 19.375 1 90.94 389 THR A C 1
ATOM 3127 O O . THR A 1 389 ? -2.695 32.562 18.797 1 90.94 389 THR A O 1
ATOM 3130 N N . ARG A 1 390 ? -2.256 31.031 20.359 1 90.12 390 ARG A N 1
ATOM 3131 C CA . ARG A 1 390 ? -1.084 31.781 20.812 1 90.12 390 ARG A CA 1
ATOM 3132 C C . ARG A 1 390 ? -0.031 31.859 19.719 1 90.12 390 ARG A C 1
ATOM 3134 O O . ARG A 1 390 ? 0.604 32.906 19.531 1 90.12 390 ARG A O 1
ATOM 3141 N N . LEU A 1 391 ? 0.213 30.797 19.078 1 88.94 391 LEU A N 1
ATOM 3142 C CA . LEU A 1 391 ? 1.162 30.766 17.969 1 88.94 391 LEU A CA 1
ATOM 3143 C C . LEU A 1 391 ? 0.775 31.766 16.891 1 88.94 391 LEU A C 1
ATOM 3145 O O . LEU A 1 391 ? 1.639 32.438 16.328 1 88.94 391 LEU A O 1
ATOM 3149 N N . ASN A 1 392 ? -0.434 31.797 16.562 1 86.81 392 ASN A N 1
ATOM 3150 C CA . ASN A 1 392 ? -0.94 32.75 15.562 1 86.81 392 ASN A CA 1
ATOM 3151 C C . ASN A 1 392 ? -0.76 34.188 16 1 86.81 392 ASN A C 1
ATOM 3153 O O . ASN A 1 392 ? -0.488 35.062 15.18 1 86.81 392 ASN A O 1
ATOM 3157 N N . ASP A 1 393 ? -0.907 34.438 17.25 1 86.19 393 ASP A N 1
ATOM 3158 C CA . ASP A 1 393 ? -0.838 35.781 17.797 1 86.19 393 ASP A CA 1
ATOM 3159 C C . ASP A 1 393 ? 0.61 36.25 17.906 1 86.19 393 ASP A C 1
ATOM 3161 O O . ASP A 1 393 ? 0.888 37.438 17.797 1 86.19 393 ASP A O 1
ATOM 3165 N N . THR A 1 394 ? 1.481 35.344 18.109 1 85.38 394 THR A N 1
ATOM 3166 C CA . THR A 1 394 ? 2.842 35.719 18.469 1 85.38 394 THR A CA 1
ATOM 3167 C C . THR A 1 394 ? 3.783 35.531 17.281 1 85.38 394 THR A C 1
ATOM 3169 O O . THR A 1 394 ? 4.918 36 17.297 1 85.38 394 THR A O 1
ATOM 3172 N N . SER A 1 395 ? 3.301 34.812 16.312 1 85 395 SER A N 1
ATOM 3173 C CA . SER A 1 395 ? 4.195 34.562 15.195 1 85 395 SER A CA 1
ATOM 3174 C C . SER A 1 395 ? 3.418 34.406 13.891 1 85 395 SER A C 1
ATOM 3176 O O . SER A 1 395 ? 2.186 34.438 13.891 1 85 395 SER A O 1
ATOM 3178 N N . ASP A 1 396 ? 4.184 34.312 12.812 1 82.06 396 ASP A N 1
ATOM 3179 C CA . ASP A 1 396 ? 3.561 34.125 11.5 1 82.06 396 ASP A CA 1
ATOM 3180 C C . ASP A 1 396 ? 3.596 32.688 11.07 1 82.06 396 ASP A C 1
ATOM 3182 O O . ASP A 1 396 ? 3.309 32.344 9.906 1 82.06 396 ASP A O 1
ATOM 3186 N N . ILE A 1 397 ? 3.9 31.828 11.945 1 83.19 397 ILE A N 1
ATOM 3187 C CA . ILE A 1 397 ? 4.082 30.422 11.625 1 83.19 397 ILE A CA 1
ATOM 3188 C C . ILE A 1 397 ? 2.75 29.812 11.203 1 83.19 397 ILE A C 1
ATOM 3190 O O . ILE A 1 397 ? 2.658 29.172 10.156 1 83.19 397 ILE A O 1
ATOM 3194 N N . TYR A 1 398 ? 1.787 30.016 11.977 1 82.38 398 TYR A N 1
ATOM 3195 C CA . TYR A 1 398 ? 0.482 29.422 11.68 1 82.38 398 TYR A CA 1
ATOM 3196 C C . TYR A 1 398 ? -0.083 29.984 10.383 1 82.38 398 TYR A C 1
ATOM 3198 O O . TYR A 1 398 ? -0.578 29.234 9.539 1 82.38 398 TYR A O 1
ATOM 3206 N N . HIS A 1 399 ? 0.073 31.234 10.164 1 74.5 399 HIS A N 1
ATOM 3207 C CA . HIS A 1 399 ? -0.501 31.891 8.992 1 74.5 399 HIS A CA 1
ATOM 3208 C C . HIS A 1 399 ? 0.17 31.406 7.707 1 74.5 399 HIS A C 1
ATOM 3210 O O . HIS A 1 399 ? -0.482 31.297 6.668 1 74.5 399 HIS A O 1
ATOM 3216 N N . LEU A 1 400 ? 1.382 31.094 7.809 1 70.38 400 LEU A N 1
ATOM 3217 C CA . LEU A 1 400 ? 2.139 30.719 6.621 1 70.38 400 LEU A CA 1
ATOM 3218 C C . LEU A 1 400 ? 1.978 29.234 6.324 1 70.38 400 LEU A C 1
ATOM 3220 O O . LEU A 1 400 ? 2.156 28.797 5.184 1 70.38 400 LEU A O 1
ATOM 3224 N N . GLN A 1 401 ? 1.693 28.469 7.309 1 76.19 401 GLN A N 1
ATOM 3225 C CA . GLN A 1 401 ? 1.56 27.031 7.129 1 76.19 401 GLN A CA 1
ATOM 3226 C C . GLN A 1 401 ? 0.19 26.547 7.594 1 76.19 401 GLN A C 1
ATOM 3228 O O . GLN A 1 401 ? 0.095 25.578 8.359 1 76.19 401 GLN A O 1
ATOM 3233 N N . GLN A 1 402 ? -0.745 26.969 6.973 1 71.94 402 GLN A N 1
ATOM 3234 C CA . GLN A 1 402 ? -2.111 26.719 7.418 1 71.94 402 GLN A CA 1
ATOM 3235 C C . GLN A 1 402 ? -2.537 25.297 7.121 1 71.94 402 GLN A C 1
ATOM 3237 O O . GLN A 1 402 ? -3.262 24.672 7.906 1 71.94 402 GLN A O 1
ATOM 3242 N N . VAL A 1 403 ? -2.004 24.75 6.043 1 72.19 403 VAL A N 1
ATOM 3243 C CA . VAL A 1 403 ? -2.457 23.422 5.652 1 72.19 403 VAL A CA 1
ATOM 3244 C C . VAL A 1 403 ? -2.035 22.391 6.703 1 72.19 403 VAL A C 1
ATOM 3246 O O . VAL A 1 403 ? -2.822 21.516 7.082 1 72.19 403 VAL A O 1
ATOM 3249 N N . ALA A 1 404 ? -0.89 22.469 7.164 1 75.31 404 ALA A N 1
ATOM 3250 C CA . ALA A 1 404 ? -0.385 21.516 8.156 1 75.31 404 ALA A CA 1
ATOM 3251 C C . ALA A 1 404 ? -1.031 21.75 9.516 1 75.31 404 ALA A C 1
ATOM 3253 O O . ALA A 1 404 ? -1.458 20.797 10.18 1 75.31 404 ALA A O 1
ATOM 3254 N N . PHE A 1 405 ? -1.188 23.016 9.938 1 82.56 405 PHE A N 1
ATOM 3255 C CA . PHE A 1 405 ? -1.641 23.312 11.289 1 82.56 405 PHE A CA 1
ATOM 3256 C C . PHE A 1 405 ? -3.158 23.203 11.391 1 82.56 405 PHE A C 1
ATOM 3258 O O . PHE A 1 405 ? -3.695 22.906 12.461 1 82.56 405 PHE A O 1
ATOM 3265 N N . ASN A 1 406 ? -3.801 23.328 10.305 1 80.12 406 ASN A N 1
ATOM 3266 C CA . ASN A 1 406 ? -5.254 23.219 10.32 1 80.12 406 ASN A CA 1
ATOM 3267 C C . ASN A 1 406 ? -5.703 21.797 10.648 1 80.12 406 ASN A C 1
ATOM 3269 O O . ASN A 1 406 ? -6.777 21.594 11.211 1 80.12 406 ASN A O 1
ATOM 3273 N N . TRP A 1 407 ? -4.93 20.953 10.25 1 82.81 407 TRP A N 1
ATOM 3274 C CA . TRP A 1 407 ? -5.254 19.578 10.586 1 82.81 407 TRP A CA 1
ATOM 3275 C C . TRP A 1 407 ? -5.391 19.406 12.102 1 82.81 407 TRP A C 1
ATOM 3277 O O . TRP A 1 407 ? -6.32 18.734 12.57 1 82.81 407 TRP A O 1
ATOM 3287 N N . PHE A 1 408 ? -4.508 19.984 12.797 1 90.62 408 PHE A N 1
ATOM 3288 C CA . PHE A 1 408 ? -4.535 19.891 14.25 1 90.62 408 PHE A CA 1
ATOM 3289 C C . PHE A 1 408 ? -5.715 20.656 14.828 1 90.62 408 PHE A C 1
ATOM 3291 O O . PHE A 1 408 ? -6.379 20.188 15.75 1 90.62 408 PHE A O 1
ATOM 3298 N N . LEU A 1 409 ? -5.922 21.812 14.234 1 88.19 409 LEU A N 1
ATOM 3299 C CA . LEU A 1 409 ? -6.996 22.672 14.711 1 88.19 409 LEU A CA 1
ATOM 3300 C C . LEU A 1 409 ? -8.352 22.016 14.523 1 88.19 409 LEU A C 1
ATOM 3302 O O . LEU A 1 409 ? -9.164 21.953 15.453 1 88.19 409 LEU A O 1
ATOM 3306 N N . VAL A 1 410 ? -8.578 21.469 13.391 1 83.44 410 VAL A N 1
ATOM 3307 C CA . VAL A 1 410 ? -9.867 20.859 13.07 1 83.44 410 VAL A CA 1
ATOM 3308 C C . VAL A 1 410 ? -10.062 19.594 13.898 1 83.44 410 VAL A C 1
ATOM 3310 O O . VAL A 1 410 ? -11.18 19.281 14.32 1 83.44 410 VAL A O 1
ATOM 3313 N N . SER A 1 411 ? -9.031 18.875 14.047 1 88.5 411 SER A N 1
ATOM 3314 C CA . SER A 1 411 ? -9.117 17.672 14.867 1 88.5 411 SER A CA 1
ATOM 3315 C C . SER A 1 411 ? -9.5 18 16.297 1 88.5 411 SER A C 1
ATOM 3317 O O . SER A 1 411 ? -10.305 17.297 16.922 1 88.5 411 SER A O 1
ATOM 3319 N N . ALA A 1 412 ? -8.867 19.047 16.797 1 91.88 412 ALA A N 1
ATOM 3320 C CA . ALA A 1 412 ? -9.195 19.469 18.156 1 91.88 412 ALA A CA 1
ATOM 3321 C C . ALA A 1 412 ? -10.633 19.969 18.25 1 91.88 412 ALA A C 1
ATOM 3323 O O . ALA A 1 412 ? -11.344 19.656 19.219 1 91.88 412 ALA A O 1
ATOM 3324 N N . LEU A 1 413 ? -11.016 20.672 17.312 1 86.56 413 LEU A N 1
ATOM 3325 C CA . LEU A 1 413 ? -12.383 21.188 17.266 1 86.56 413 LEU A CA 1
ATOM 3326 C C . LEU A 1 413 ? -13.383 20.031 17.188 1 86.56 413 LEU A C 1
ATOM 3328 O O . LEU A 1 413 ? -14.43 20.062 17.844 1 86.56 413 LEU A O 1
ATOM 3332 N N . ALA A 1 414 ? -13.102 19.094 16.375 1 84.81 414 ALA A N 1
ATOM 3333 C CA . ALA A 1 414 ? -13.977 17.938 16.234 1 84.81 414 ALA A CA 1
ATOM 3334 C C . ALA A 1 414 ? -14.109 17.188 17.562 1 84.81 414 ALA A C 1
ATOM 3336 O O . ALA A 1 414 ? -15.188 16.703 17.891 1 84.81 414 ALA A O 1
ATOM 3337 N N . ALA A 1 415 ? -13.016 17.062 18.234 1 90.06 415 ALA A N 1
ATOM 3338 C CA . ALA A 1 415 ? -13.047 16.391 19.531 1 90.06 415 ALA A CA 1
ATOM 3339 C C . ALA A 1 415 ? -13.93 17.156 20.516 1 90.06 415 ALA A C 1
ATOM 3341 O O . ALA A 1 415 ? -14.695 16.547 21.281 1 90.06 415 ALA A O 1
ATOM 3342 N N . LEU A 1 416 ? -13.82 18.484 20.562 1 89.44 416 LEU A N 1
ATOM 3343 C CA . LEU A 1 416 ? -14.648 19.297 21.438 1 89.44 416 LEU A CA 1
ATOM 3344 C C . LEU A 1 416 ? -16.125 19.172 21.078 1 89.44 416 LEU A C 1
ATOM 3346 O O . LEU A 1 416 ? -16.984 19.047 21.953 1 89.44 416 LEU A O 1
ATOM 3350 N N . PHE A 1 417 ? -16.328 19.188 19.859 1 82.38 417 PHE A N 1
ATOM 3351 C CA . PHE A 1 417 ? -17.703 19.047 19.375 1 82.38 417 PHE A CA 1
ATOM 3352 C C . PHE A 1 417 ? -18.281 17.703 19.797 1 82.38 417 PHE A C 1
ATOM 3354 O O . PHE A 1 417 ? -19.453 17.625 20.203 1 82.38 417 PHE A O 1
ATOM 3361 N N . LEU A 1 418 ? -17.516 16.703 19.578 1 86.19 418 LEU A N 1
ATOM 3362 C CA . LEU A 1 418 ? -17.953 15.359 19.969 1 86.19 418 LEU A CA 1
ATOM 3363 C C . LEU A 1 418 ? -18.219 15.281 21.453 1 86.19 418 LEU A C 1
ATOM 3365 O O . LEU A 1 418 ? -19.219 14.695 21.875 1 86.19 418 LEU A O 1
ATOM 3369 N N . ALA A 1 419 ? -17.391 15.883 22.25 1 90.06 419 ALA A N 1
ATOM 3370 C CA . ALA A 1 419 ? -17.562 15.891 23.703 1 90.06 419 ALA A CA 1
ATOM 3371 C C . ALA A 1 419 ? -18.844 16.625 24.094 1 90.06 419 ALA A C 1
ATOM 3373 O O . ALA A 1 419 ? -19.609 16.141 24.922 1 90.06 419 ALA A O 1
ATOM 3374 N N . VAL A 1 420 ? -19.094 17.688 23.484 1 83.62 420 VAL A N 1
ATOM 3375 C CA . VAL A 1 420 ? -20.266 18.516 23.812 1 83.62 420 VAL A CA 1
ATOM 3376 C C . VAL A 1 420 ? -21.531 17.812 23.328 1 83.62 420 VAL A C 1
ATOM 3378 O O . VAL A 1 420 ? -22.562 17.859 24 1 83.62 420 VAL A O 1
ATOM 3381 N N . ALA A 1 421 ? -21.422 17.156 22.172 1 78.94 421 ALA A N 1
ATOM 3382 C CA . ALA A 1 421 ? -22.578 16.438 21.641 1 78.94 421 ALA A CA 1
ATOM 3383 C C . ALA A 1 421 ? -22.969 15.273 22.547 1 78.94 421 ALA A C 1
ATOM 3385 O O . ALA A 1 421 ? -24.156 14.977 22.719 1 78.94 421 ALA A O 1
ATOM 3386 N N . GLN A 1 422 ? -22 14.625 23.156 1 85.56 422 GLN A N 1
ATOM 3387 C CA . GLN A 1 422 ? -22.25 13.43 23.969 1 85.56 422 GLN A CA 1
ATOM 3388 C C . GLN A 1 422 ? -22.578 13.797 25.406 1 85.56 422 GLN A C 1
ATOM 3390 O O . GLN A 1 422 ? -23.359 13.102 26.062 1 85.56 422 GLN A O 1
ATOM 3395 N N . ALA A 1 423 ? -21.938 14.859 25.891 1 87.44 423 ALA A N 1
ATOM 3396 C CA . ALA A 1 423 ? -22.141 15.289 27.281 1 87.44 423 ALA A CA 1
ATOM 3397 C C . ALA A 1 423 ? -22.188 16.812 27.375 1 87.44 423 ALA A C 1
ATOM 3399 O O . ALA A 1 423 ? -21.281 17.422 27.953 1 87.44 423 ALA A O 1
ATOM 3400 N N . PRO A 1 424 ? -23.188 17.391 26.969 1 81.75 424 PRO A N 1
ATOM 3401 C CA . PRO A 1 424 ? -23.281 18.859 26.906 1 81.75 424 PRO A CA 1
ATOM 3402 C C . PRO A 1 424 ? -23.203 19.516 28.281 1 81.75 424 PRO A C 1
ATOM 3404 O O . PRO A 1 424 ? -22.578 20.562 28.438 1 81.75 424 PRO A O 1
ATOM 3407 N N . THR A 1 425 ? -23.812 18.906 29.25 1 80 425 THR A N 1
ATOM 3408 C CA . THR A 1 425 ? -23.844 19.484 30.594 1 80 425 THR A CA 1
ATOM 3409 C C . THR A 1 425 ? -22.438 19.562 31.172 1 80 425 THR A C 1
ATOM 3411 O O . THR A 1 425 ? -22.109 20.516 31.891 1 80 425 THR A O 1
ATOM 3414 N N . GLN A 1 426 ? -21.734 18.688 30.781 1 87 426 GLN A N 1
ATOM 3415 C CA . GLN A 1 426 ? -20.391 18.609 31.359 1 87 426 GLN A CA 1
ATOM 3416 C C . GLN A 1 426 ? -19.422 19.5 30.609 1 87 426 GLN A C 1
ATOM 3418 O O . GLN A 1 426 ? -18.547 20.125 31.219 1 87 426 GLN A O 1
ATOM 3423 N N . PHE A 1 427 ? -19.516 19.578 29.312 1 89.44 427 PHE A N 1
ATOM 3424 C CA . PHE A 1 427 ? -18.391 20.094 28.547 1 89.44 427 PHE A CA 1
ATOM 3425 C C . PHE A 1 427 ? -18.766 21.391 27.828 1 89.44 427 PHE A C 1
ATOM 3427 O O . PHE A 1 427 ? -17.906 22.141 27.391 1 89.44 427 PHE A O 1
ATOM 3434 N N . SER A 1 428 ? -20 21.75 27.703 1 80.12 428 SER A N 1
ATOM 3435 C CA . SER A 1 428 ? -20.406 22.938 26.953 1 80.12 428 SER A CA 1
ATOM 3436 C C . SER A 1 428 ? -19.812 24.203 27.578 1 80.12 428 SER A C 1
ATOM 3438 O O . SER A 1 428 ? -19.266 25.047 26.875 1 80.12 428 SER A O 1
ATOM 3440 N N . GLY A 1 429 ? -19.922 24.328 28.859 1 81.5 429 GLY A N 1
ATOM 3441 C CA . GLY A 1 429 ? -19.406 25.5 29.547 1 81.5 429 GLY A CA 1
ATOM 3442 C C . GLY A 1 429 ? -17.891 25.531 29.609 1 81.5 429 GLY A C 1
ATOM 3443 O O . GLY A 1 429 ? -17.281 26.594 29.422 1 81.5 429 GLY A O 1
ATOM 3444 N N . SER A 1 430 ? -17.328 24.469 29.797 1 88.12 430 SER A N 1
ATOM 3445 C CA . SER A 1 430 ? -15.891 24.391 30.031 1 88.12 430 SER A CA 1
ATOM 3446 C C . SER A 1 430 ? -15.109 24.609 28.75 1 88.12 430 SER A C 1
ATOM 3448 O O . SER A 1 430 ? -13.938 25 28.797 1 88.12 430 SER A O 1
ATOM 3450 N N . CYS A 1 431 ? -15.695 24.328 27.625 1 89.19 431 CYS A N 1
ATOM 3451 C CA . CYS A 1 431 ? -14.945 24.391 26.375 1 89.19 431 CYS A CA 1
ATOM 3452 C C . CYS A 1 431 ? -15.352 25.594 25.531 1 89.19 431 CYS A C 1
ATOM 3454 O O . CYS A 1 431 ? -14.859 25.781 24.422 1 89.19 431 CYS A O 1
ATOM 3456 N N . LYS A 1 432 ? -16.094 26.453 26 1 83.88 432 LYS A N 1
ATOM 3457 C CA . LYS A 1 432 ? -16.688 27.547 25.234 1 83.88 432 LYS A CA 1
ATOM 3458 C C . LYS A 1 432 ? -15.617 28.484 24.703 1 83.88 432 LYS A C 1
ATOM 3460 O O . LYS A 1 432 ? -15.633 28.844 23.516 1 83.88 432 LYS A O 1
ATOM 3465 N N . GLU A 1 433 ? -14.742 28.906 25.547 1 88.25 433 GLU A N 1
ATOM 3466 C CA . GLU A 1 433 ? -13.719 29.859 25.156 1 88.25 433 GLU A CA 1
ATOM 3467 C C . GLU A 1 433 ? -12.844 29.297 24.031 1 88.25 433 GLU A C 1
ATOM 3469 O O . GLU A 1 433 ? -12.602 29.984 23.031 1 88.25 433 GLU A O 1
ATOM 3474 N N . GLU A 1 434 ? -12.367 28.141 24.234 1 91.12 434 GLU A N 1
ATOM 3475 C CA . GLU A 1 434 ? -11.5 27.516 23.234 1 91.12 434 GLU A CA 1
ATOM 3476 C C . GLU A 1 434 ? -12.25 27.281 21.938 1 91.12 434 GLU A C 1
ATOM 3478 O O . GLU A 1 434 ? -11.68 27.406 20.844 1 91.12 434 GLU A O 1
ATOM 3483 N N . PHE A 1 435 ? -13.445 26.953 22.094 1 83.88 435 PHE A N 1
ATOM 3484 C CA . PHE A 1 435 ? -14.273 26.781 20.906 1 83.88 435 PHE A CA 1
ATOM 3485 C C . PHE A 1 435 ? -14.344 28.062 20.109 1 83.88 435 PHE A C 1
ATOM 3487 O O . PHE A 1 435 ? -14.18 28.047 18.875 1 83.88 435 PHE A O 1
ATOM 3494 N N . TYR A 1 436 ? -14.508 29.188 20.766 1 80.75 436 TYR A N 1
ATOM 3495 C CA . TYR A 1 436 ? -14.57 30.484 20.094 1 80.75 436 TYR A CA 1
ATOM 3496 C C . TYR A 1 436 ? -13.234 30.844 19.469 1 80.75 436 TYR A C 1
ATOM 3498 O O . TYR A 1 436 ? -13.195 31.391 18.359 1 80.75 436 TYR A O 1
ATOM 3506 N N . TRP A 1 437 ? -12.195 30.562 20.172 1 87.19 437 TRP A N 1
ATOM 3507 C CA . TRP A 1 437 ? -10.867 30.812 19.609 1 87.19 437 TRP A CA 1
ATOM 3508 C C . TRP A 1 437 ? -10.648 30.031 18.328 1 87.19 437 TRP A C 1
ATOM 3510 O O . TRP A 1 437 ? -10.094 30.562 17.359 1 87.19 437 TRP A O 1
ATOM 3520 N N . ALA A 1 438 ? -11.031 28.797 18.359 1 85.88 438 ALA A N 1
ATOM 3521 C CA . ALA A 1 438 ? -10.859 27.953 17.188 1 85.88 438 ALA A CA 1
ATOM 3522 C C . ALA A 1 438 ? -11.656 28.484 16 1 85.88 438 ALA A C 1
ATOM 3524 O O . ALA A 1 438 ? -11.18 28.469 14.867 1 85.88 438 ALA A O 1
ATOM 3525 N N . LEU A 1 439 ? -12.82 28.984 16.234 1 77 439 LEU A N 1
ATOM 3526 C CA . LEU A 1 439 ? -13.664 29.516 15.172 1 77 439 LEU A CA 1
ATOM 3527 C C . LEU A 1 439 ? -13.062 30.797 14.594 1 77 439 LEU A C 1
ATOM 3529 O O . LEU A 1 439 ? -13.148 31.031 13.383 1 77 439 LEU A O 1
ATOM 3533 N N . GLU A 1 440 ? -12.516 31.562 15.461 1 80.81 440 GLU A N 1
ATOM 3534 C CA . GLU A 1 440 ? -11.867 32.781 15 1 80.81 440 GLU A CA 1
ATOM 3535 C C . GLU A 1 440 ? -10.672 32.469 14.102 1 80.81 440 GLU A C 1
ATOM 3537 O O . GLU A 1 440 ? -10.414 33.188 13.125 1 80.81 440 GLU A O 1
ATOM 3542 N N . LEU A 1 441 ? -9.953 31.469 14.461 1 82.31 441 LEU A N 1
ATOM 3543 C CA . LEU A 1 441 ? -8.812 31.047 13.648 1 82.31 441 LEU A CA 1
ATOM 3544 C C . LEU A 1 441 ? -9.266 30.547 12.281 1 82.31 441 LEU A C 1
ATOM 3546 O O . LEU A 1 441 ? -8.625 30.844 11.273 1 82.31 441 LEU A O 1
ATOM 3550 N N . VAL A 1 442 ? -10.305 29.859 12.266 1 73.69 442 VAL A N 1
ATOM 3551 C CA . VAL A 1 442 ? -10.82 29.281 11.031 1 73.69 442 VAL A CA 1
ATOM 3552 C C . VAL A 1 442 ? -11.328 30.406 10.117 1 73.69 442 VAL A C 1
ATOM 3554 O O . VAL A 1 442 ? -11.195 30.312 8.891 1 73.69 442 VAL A O 1
ATOM 3557 N N . LYS A 1 443 ? -11.914 31.438 10.734 1 67.88 443 LYS A N 1
ATOM 3558 C CA . LYS A 1 443 ? -12.406 32.594 9.984 1 67.88 443 LYS A CA 1
ATOM 3559 C C . LYS A 1 443 ? -11.266 33.281 9.25 1 67.88 443 LYS A C 1
ATOM 3561 O O . LYS A 1 443 ? -11.461 33.812 8.148 1 67.88 443 LYS A O 1
ATOM 3566 N N . GLY A 1 444 ? -10.164 33.375 9.891 1 63.38 444 GLY A N 1
ATOM 3567 C CA . GLY A 1 444 ? -9.016 34.031 9.312 1 63.38 444 GLY A CA 1
ATOM 3568 C C . GLY A 1 444 ? -8.406 33.281 8.141 1 63.38 444 GLY A C 1
ATOM 3569 O O . GLY A 1 444 ? -7.586 33.844 7.402 1 63.38 444 GLY A O 1
ATOM 3570 N N . VAL A 1 445 ? -8.75 32.031 8.07 1 60.88 445 VAL A N 1
ATOM 3571 C CA . VAL A 1 445 ? -8.172 31.25 6.98 1 60.88 445 VAL A CA 1
ATOM 3572 C C . VAL A 1 445 ? -8.883 31.578 5.672 1 60.88 445 VAL A C 1
ATOM 3574 O O . VAL A 1 445 ? -10.102 31.734 5.645 1 60.88 445 VAL A O 1
ATOM 3577 N N . SER A 1 446 ? -8.102 32.094 4.711 1 54.53 446 SER A N 1
ATOM 3578 C CA . SER A 1 446 ? -8.625 32.562 3.426 1 54.53 446 SER A CA 1
ATOM 3579 C C . SER A 1 446 ? -9.664 31.578 2.877 1 54.53 446 SER A C 1
ATOM 3581 O O . SER A 1 446 ? -9.43 30.375 2.838 1 54.53 446 SER A O 1
ATOM 3583 N N . ALA A 1 447 ? -10.93 32.031 2.773 1 50.94 447 ALA A N 1
ATOM 3584 C CA . ALA A 1 447 ? -12.055 31.328 2.174 1 50.94 447 ALA A CA 1
ATOM 3585 C C . ALA A 1 447 ? -11.648 30.672 0.858 1 50.94 447 ALA A C 1
ATOM 3587 O O . ALA A 1 447 ? -12.305 29.75 0.391 1 50.94 447 ALA A O 1
ATOM 3588 N N . GLN A 1 448 ? -10.648 31.234 0.361 1 49.75 448 GLN A N 1
ATOM 3589 C CA . GLN A 1 448 ? -10.242 30.75 -0.959 1 49.75 448 GLN A CA 1
ATOM 3590 C C . GLN A 1 448 ? -9.359 29.516 -0.852 1 49.75 448 GLN A C 1
ATOM 3592 O O . GLN A 1 448 ? -9.078 28.859 -1.857 1 49.75 448 GLN A O 1
ATOM 3597 N N . SER A 1 449 ? -8.953 29.344 0.351 1 53.31 449 SER A N 1
ATOM 3598 C CA . SER A 1 449 ? -8.078 28.188 0.478 1 53.31 449 SER A CA 1
ATOM 3599 C C . SER A 1 449 ? -8.883 26.891 0.425 1 53.31 449 SER A C 1
ATOM 3601 O O . SER A 1 449 ? -10.016 26.828 0.893 1 53.31 449 SER A O 1
ATOM 3603 N N . TYR A 1 450 ? -8.594 26.078 -0.486 1 52.22 450 TYR A N 1
ATOM 3604 C CA . TYR A 1 450 ? -9.227 24.766 -0.619 1 52.22 450 TYR A CA 1
ATOM 3605 C C . TYR A 1 450 ? -9.383 24.094 0.741 1 52.22 450 TYR A C 1
ATOM 3607 O O . TYR A 1 450 ? -10.414 23.484 1.02 1 52.22 450 TYR A O 1
ATOM 3615 N N . ILE A 1 451 ? -8.453 24.422 1.636 1 54.12 451 ILE A N 1
ATOM 3616 C CA . ILE A 1 451 ? -8.453 23.859 2.98 1 54.12 451 ILE A CA 1
ATOM 3617 C C . ILE A 1 451 ? -9.625 24.438 3.781 1 54.12 451 ILE A C 1
ATOM 3619 O O . ILE A 1 451 ? -10.32 23.703 4.492 1 54.12 451 ILE A O 1
ATOM 3623 N N . SER A 1 452 ? -9.656 25.703 3.555 1 56.97 452 SER A N 1
ATOM 3624 C CA . SER A 1 452 ? -10.727 26.375 4.289 1 56.97 452 SER A CA 1
ATOM 3625 C C . SER A 1 452 ? -12.094 25.875 3.85 1 56.97 452 SER A C 1
ATOM 3627 O O . SER A 1 452 ? -12.984 25.656 4.68 1 56.97 452 SER A O 1
ATOM 3629 N N . ARG A 1 453 ? -12.086 25.547 2.646 1 58.94 453 ARG A N 1
ATOM 3630 C CA . ARG A 1 453 ? -13.367 25.078 2.127 1 58.94 453 ARG A CA 1
ATOM 3631 C C . ARG A 1 453 ? -13.719 23.703 2.711 1 58.94 453 ARG A C 1
ATOM 3633 O O . ARG A 1 453 ? -14.867 23.469 3.092 1 58.94 453 ARG A O 1
ATOM 3640 N N . ARG A 1 454 ? -12.781 22.969 2.836 1 58.31 454 ARG A N 1
ATOM 3641 C CA . ARG A 1 454 ? -13.016 21.641 3.385 1 58.31 454 ARG A CA 1
ATOM 3642 C C . ARG A 1 454 ? -13.367 21.703 4.867 1 58.31 454 ARG A C 1
ATOM 3644 O O . ARG A 1 454 ? -14.25 20.984 5.336 1 58.31 454 ARG A O 1
ATOM 3651 N N . LEU A 1 455 ? -12.57 22.547 5.453 1 60.47 455 LEU A N 1
ATOM 3652 C CA . LEU A 1 455 ? -12.852 22.75 6.871 1 60.47 455 LEU A CA 1
ATOM 3653 C C . LEU A 1 455 ? -14.266 23.266 7.074 1 60.47 455 LEU A C 1
ATOM 3655 O O . LEU A 1 455 ? -14.992 22.781 7.945 1 60.47 455 LEU A O 1
ATOM 3659 N N . TRP A 1 456 ? -14.555 24.078 6.211 1 60.97 456 TRP A N 1
ATOM 3660 C CA . TRP A 1 456 ? -15.875 24.703 6.316 1 60.97 456 TRP A CA 1
ATOM 3661 C C . TRP A 1 456 ? -16.969 23.688 5.973 1 60.97 456 TRP A C 1
ATOM 3663 O O . TRP A 1 456 ? -18.016 23.672 6.617 1 60.97 456 TRP A O 1
ATOM 3673 N N . LYS A 1 457 ? -16.625 22.938 5.09 1 59.12 457 LYS A N 1
ATOM 3674 C CA . LYS A 1 457 ? -17.594 21.906 4.73 1 59.12 457 LYS A CA 1
ATOM 3675 C C . LYS A 1 457 ? -17.844 20.969 5.902 1 59.12 457 LYS A C 1
ATOM 3677 O O . LYS A 1 457 ? -18.984 20.578 6.152 1 59.12 457 LYS A O 1
ATOM 3682 N N . SER A 1 458 ? -16.812 20.688 6.496 1 56.44 458 SER A N 1
ATOM 3683 C CA . SER A 1 458 ? -16.938 19.797 7.656 1 56.44 458 SER A CA 1
ATOM 3684 C C . SER A 1 458 ? -17.719 20.484 8.773 1 56.44 458 SER A C 1
ATOM 3686 O O . SER A 1 458 ? -18.562 19.844 9.422 1 56.44 458 SER A O 1
ATOM 3688 N N . ILE A 1 459 ? -17.5 21.734 8.875 1 58.88 459 ILE A N 1
ATOM 3689 C CA . ILE A 1 459 ? -18.125 22.484 9.961 1 58.88 459 ILE A CA 1
ATOM 3690 C C . ILE A 1 459 ? -19.562 22.828 9.594 1 58.88 459 ILE A C 1
ATOM 3692 O O . ILE A 1 459 ? -20.453 22.781 10.445 1 58.88 459 ILE A O 1
ATOM 3696 N N . ARG A 1 460 ? -19.781 23.109 8.328 1 56.72 460 ARG A N 1
ATOM 3697 C CA . ARG A 1 460 ? -21.125 23.406 7.852 1 56.72 460 ARG A CA 1
ATOM 3698 C C . ARG A 1 460 ? -22.078 22.234 8.109 1 56.72 460 ARG A C 1
ATOM 3700 O O . ARG A 1 460 ? -23.25 22.438 8.414 1 56.72 460 ARG A O 1
ATOM 3707 N N . SER A 1 461 ? -21.531 21.141 7.836 1 52.06 461 SER A N 1
ATOM 3708 C CA . SER A 1 461 ? -22.359 19.984 8.141 1 52.06 461 SER A CA 1
ATOM 3709 C C . SER A 1 461 ? -22.844 20.016 9.586 1 52.06 461 SER A C 1
ATOM 3711 O O . SER A 1 461 ? -23.891 19.453 9.906 1 52.06 461 SER A O 1
ATOM 3713 N N . LEU A 1 462 ? -22.109 20.781 10.336 1 51.53 462 LEU A N 1
ATOM 3714 C CA . LEU A 1 462 ? -22.469 20.969 11.734 1 51.53 462 LEU A CA 1
ATOM 3715 C C . LEU A 1 462 ? -23.484 22.094 11.891 1 51.53 462 LEU A C 1
ATOM 3717 O O . LEU A 1 462 ? -24.297 22.094 12.82 1 51.53 462 LEU A O 1
ATOM 3721 N N . ARG A 1 463 ? -23.391 23.125 10.984 1 50.56 463 ARG A N 1
ATOM 3722 C CA . ARG A 1 463 ? -24.266 24.281 10.961 1 50.56 463 ARG A CA 1
ATOM 3723 C C . ARG A 1 463 ? -25.719 23.875 10.859 1 50.56 463 ARG A C 1
ATOM 3725 O O . ARG A 1 463 ? -26.594 24.484 11.477 1 50.56 463 ARG A O 1
ATOM 3732 N N . LYS A 1 464 ? -25.891 23.094 9.906 1 46.31 464 LYS A N 1
ATOM 3733 C CA . LYS A 1 464 ? -27.266 22.672 9.703 1 46.31 464 LYS A CA 1
ATOM 3734 C C . LYS A 1 464 ? -27.875 22.125 10.992 1 46.31 464 LYS A C 1
ATOM 3736 O O . LYS A 1 464 ? -29.094 21.953 11.086 1 46.31 464 LYS A O 1
ATOM 3741 N N . LEU A 1 465 ? -26.922 22.125 11.82 1 44.59 465 LEU A N 1
ATOM 3742 C CA . LEU A 1 465 ? -27.375 21.641 13.125 1 44.59 465 LEU A CA 1
ATOM 3743 C C . LEU A 1 465 ? -27.812 22.797 14.008 1 44.59 465 LEU A C 1
ATOM 3745 O O . LEU A 1 465 ? -28.641 22.625 14.906 1 44.59 465 LEU A O 1
ATOM 3749 N N . GLY A 1 466 ? -27.359 24.172 13.781 1 38.56 466 GLY A N 1
ATOM 3750 C CA . GLY A 1 466 ? -27.531 25.328 14.641 1 38.56 466 GLY A CA 1
ATOM 3751 C C . GLY A 1 466 ? -28.906 25.953 14.516 1 38.56 466 GLY A C 1
ATOM 3752 O O . GLY A 1 466 ? 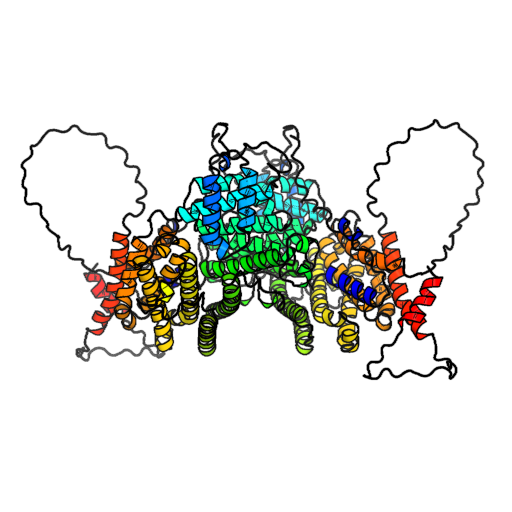-29.594 26.172 15.523 1 38.56 466 GLY A O 1
ATOM 3753 N N . PRO A 1 467 ? -29.203 26.609 13.266 1 38 467 PRO A N 1
ATOM 3754 C CA . PRO A 1 467 ? -30.406 27.453 13.219 1 38 467 PRO A CA 1
ATOM 3755 C C . PRO A 1 467 ? -31.641 26.75 13.82 1 38 467 PRO A C 1
ATOM 3757 O O . PRO A 1 467 ? -32.531 27.422 14.359 1 38 467 PRO A O 1
ATOM 3760 N N . GLN A 1 468 ? -31.719 25.547 13.547 1 36.16 468 GLN A N 1
ATOM 3761 C CA . GLN A 1 468 ? -33.031 25 13.914 1 36.16 468 GLN A CA 1
ATOM 3762 C C . GLN A 1 468 ? -33.188 24.938 15.43 1 36.16 468 GLN A C 1
ATOM 3764 O O . GLN A 1 468 ? -34.219 24.516 15.938 1 36.16 468 GLN A O 1
ATOM 3769 N N . LEU A 1 469 ? -32.062 25.172 16.062 1 32.97 469 LEU A N 1
ATOM 3770 C CA . LEU A 1 469 ? -32.219 25.125 17.5 1 32.97 469 LEU A CA 1
ATOM 3771 C C . LEU A 1 469 ? -32.812 26.438 18.031 1 32.97 469 LEU A C 1
ATOM 3773 O O . LEU A 1 469 ? -32.094 27.438 18.141 1 32.97 469 LEU A O 1
ATOM 3777 N N . GLY A 1 470 ? -33.938 27.047 17.609 1 30.75 470 GLY A N 1
ATOM 3778 C CA . GLY A 1 470 ? -34.906 28.062 18.016 1 30.75 470 GLY A CA 1
ATOM 3779 C C . GLY A 1 470 ? -34.25 29.25 18.688 1 30.75 470 GLY A C 1
ATOM 3780 O O . GLY A 1 470 ? -34.906 29.969 19.438 1 30.75 470 GLY A O 1
ATOM 3781 N N . LEU A 1 471 ? -32.906 29.422 18.812 1 31.03 471 LEU A N 1
ATOM 3782 C CA . LEU A 1 471 ? -32.594 30.641 19.547 1 31.03 471 LEU A CA 1
ATOM 3783 C C . LEU A 1 471 ? -33.031 31.875 18.797 1 31.03 471 LEU A C 1
ATOM 3785 O O . LEU A 1 471 ? -32.781 32 17.594 1 31.03 471 LEU A O 1
ATOM 3789 N N . GLY A 1 472 ? -34.125 32.5 19.094 1 27.8 472 GLY A N 1
ATOM 3790 C CA . GLY A 1 472 ? -34.625 33.875 18.891 1 27.8 472 GLY A CA 1
ATOM 3791 C C . GLY A 1 472 ? -33.531 34.906 19.031 1 27.8 472 GLY A C 1
ATOM 3792 O O . GLY A 1 472 ? -33.094 35.25 20.141 1 27.8 472 GLY A O 1
ATOM 3793 N N . VAL A 1 473 ? -32.406 34.875 18.344 1 29.61 473 VAL A N 1
ATOM 3794 C CA . VAL A 1 473 ? -31.688 36.156 18.297 1 29.61 473 VAL A CA 1
ATOM 3795 C C . VAL A 1 473 ? -32.688 37.312 18.125 1 29.61 473 VAL A C 1
ATOM 3797 O O . VAL A 1 473 ? -33.406 37.375 17.125 1 29.61 473 VAL A O 1
ATOM 3800 N N . GLN A 1 474 ? -33.125 37.969 19.125 1 26.7 474 GLN A N 1
ATOM 3801 C CA . GLN A 1 474 ? -33.5 39.375 19.062 1 26.7 474 GLN A CA 1
ATOM 3802 C C . GLN A 1 474 ? -32.438 40.188 18.312 1 26.7 474 GLN A C 1
ATOM 3804 O O . GLN A 1 474 ? -31.25 40.125 18.641 1 26.7 474 GLN A O 1
ATOM 3809 N N . LYS A 1 475 ? -32.594 40.469 17.078 1 29.78 475 LYS A N 1
ATOM 3810 C CA . LYS A 1 475 ? -32.062 41.656 16.406 1 29.78 475 LYS A CA 1
ATOM 3811 C C . LYS A 1 475 ? -32 42.844 17.375 1 29.78 475 LYS A C 1
ATOM 3813 O O . LYS A 1 475 ? -33 43.531 17.578 1 29.78 475 LYS A O 1
ATOM 3818 N N . LYS A 1 476 ? -31.297 42.906 18.438 1 27.84 476 LYS A N 1
ATOM 3819 C CA . LYS A 1 476 ? -30.922 44.281 18.734 1 27.84 476 LYS A CA 1
ATOM 3820 C C . LYS A 1 476 ? -30.172 44.906 17.562 1 27.84 476 LYS A C 1
ATOM 3822 O O . LYS A 1 476 ? -29.156 44.406 17.125 1 27.84 476 LYS A O 1
ATOM 3827 N N . ARG A 1 477 ? -30.812 45.75 16.703 1 25.67 477 ARG A N 1
ATOM 3828 C CA . ARG A 1 477 ? -30.484 46.906 15.891 1 25.67 477 ARG A CA 1
ATOM 3829 C C . ARG A 1 477 ? -29.422 47.781 16.578 1 25.67 477 ARG A C 1
ATOM 3831 O O . ARG A 1 477 ? -29.641 48.312 17.672 1 25.67 477 ARG A O 1
ATOM 3838 N N . LEU A 1 478 ? -28.109 47.406 16.609 1 23.09 478 LEU A N 1
ATOM 3839 C CA . LEU A 1 478 ? -27.25 48.594 16.641 1 23.09 478 LEU A CA 1
ATOM 3840 C C . LEU A 1 478 ? -27.703 49.625 15.609 1 23.09 478 LEU A C 1
ATOM 3842 O O . LEU A 1 478 ? -27.578 49.406 14.398 1 23.09 478 LEU A O 1
ATOM 3846 N N . ASN A 1 479 ? -28.891 50.219 15.68 1 22.91 479 ASN A N 1
ATOM 3847 C CA . ASN A 1 479 ? -29.359 51.562 15.281 1 22.91 479 ASN A CA 1
ATOM 3848 C C . ASN A 1 479 ? -28.281 52.625 15.477 1 22.91 479 ASN A C 1
ATOM 3850 O O . ASN A 1 479 ? -28.25 53.281 16.516 1 22.91 479 ASN A O 1
ATOM 3854 N N . ILE A 1 480 ? -26.922 52.375 15.203 1 22.72 480 ILE A N 1
ATOM 3855 C CA . ILE A 1 480 ? -26.234 53.625 14.859 1 22.72 480 ILE A CA 1
ATOM 3856 C C . ILE A 1 480 ? -26.938 54.281 13.68 1 22.72 480 ILE A C 1
ATOM 3858 O O . ILE A 1 480 ? -26.828 53.812 12.539 1 22.72 480 ILE A O 1
ATOM 3862 N N . GLU A 1 481 ? -28.281 54.375 13.672 1 22.88 481 GLU A N 1
ATOM 3863 C CA . GLU A 1 481 ? -29.047 55.312 12.867 1 22.88 481 GLU A CA 1
ATOM 3864 C C . GLU A 1 481 ? -28.328 56.656 12.758 1 22.88 481 GLU A C 1
ATOM 3866 O O . GLU A 1 481 ? -28.047 57.312 13.773 1 22.88 481 GLU A O 1
ATOM 3871 N N . ALA A 1 482 ? -27.297 56.781 11.664 1 23.08 482 ALA A N 1
ATOM 3872 C CA . ALA A 1 482 ? -27.141 58.062 10.961 1 23.08 482 ALA A CA 1
ATOM 3873 C C . ALA A 1 482 ? -28.469 58.812 10.906 1 23.08 482 ALA A C 1
ATOM 3875 O O . ALA A 1 482 ? -29.469 58.312 10.422 1 23.08 482 ALA A O 1
ATOM 3876 N N . GLY A 1 483 ? -28.891 59.625 11.836 1 21.45 483 GLY A N 1
ATOM 3877 C CA . GLY A 1 483 ? -29.812 60.75 11.805 1 21.45 483 GLY A CA 1
ATOM 3878 C C . GLY A 1 483 ? -29.766 61.531 10.5 1 21.45 483 GLY A C 1
ATOM 3879 O O . GLY A 1 483 ? -30.438 62.562 10.359 1 21.45 483 GLY A O 1
ATOM 3880 N N . VAL A 1 484 ? -28.641 61.562 9.695 1 23.66 484 VAL A N 1
ATOM 3881 C CA . VAL A 1 484 ? -28.812 62.75 8.844 1 23.66 484 VAL A CA 1
ATOM 3882 C C . VAL A 1 484 ? -29.859 62.438 7.77 1 23.66 484 VAL A C 1
ATOM 3884 O O . VAL A 1 484 ? -29.75 61.438 7.051 1 23.66 484 VAL A O 1
ATOM 3887 N N . GLU A 1 485 ? -31.141 62.906 7.832 1 22.39 485 GLU A N 1
ATOM 3888 C CA . GLU A 1 485 ? -32.344 63.125 7.055 1 22.39 485 GLU A CA 1
ATOM 3889 C C . GLU A 1 485 ? -32.031 63.625 5.652 1 22.39 485 GLU A C 1
ATOM 3891 O O . GLU A 1 485 ? -32.938 64.062 4.922 1 22.39 485 GLU A O 1
ATOM 3896 N N . SER A 1 486 ? -30.844 63.531 4.977 1 22.09 486 SER A N 1
ATOM 3897 C CA . SER A 1 486 ? -30.953 64.438 3.84 1 22.09 486 SER A CA 1
ATOM 3898 C C . SER A 1 486 ? -32.031 64 2.871 1 22.09 486 SER A C 1
ATOM 3900 O O . SER A 1 486 ? -32.281 62.812 2.734 1 22.09 486 SER A O 1
ATOM 3902 N N . GLU A 1 487 ? -33.031 64.812 2.334 1 21.55 487 GLU A N 1
ATOM 3903 C CA . GLU A 1 487 ? -34.188 65.062 1.48 1 21.55 487 GLU A CA 1
ATOM 3904 C C . GLU A 1 487 ? -33.906 64.625 0.044 1 21.55 487 GLU A C 1
ATOM 3906 O O . GLU A 1 487 ? -34.719 64.875 -0.849 1 21.55 487 GLU A O 1
ATOM 3911 N N . HIS A 1 488 ? -32.812 63.969 -0.469 1 21.97 488 HIS A N 1
ATOM 3912 C CA . HIS A 1 488 ? -32.719 64.25 -1.9 1 21.97 488 HIS A CA 1
ATOM 3913 C C . HIS A 1 488 ? -33.875 63.594 -2.658 1 21.97 488 HIS A C 1
ATOM 3915 O O . HIS A 1 488 ? -34.406 62.562 -2.236 1 21.97 488 HIS A O 1
ATOM 3921 N N . SER A 1 489 ? -34.469 64.25 -3.75 1 22.8 489 SER A N 1
ATOM 3922 C CA . SER A 1 489 ? -35.5 64.375 -4.75 1 22.8 489 SER A CA 1
ATOM 3923 C C . SER A 1 489 ? -35.594 63.125 -5.621 1 22.8 489 SER A C 1
ATOM 3925 O O . SER A 1 489 ? -34.625 62.344 -5.715 1 22.8 489 SER A O 1
ATOM 3927 N N . ASN A 1 490 ? -36.812 62.844 -6.367 1 22.08 490 ASN A N 1
ATOM 3928 C CA . ASN A 1 490 ? -37.719 61.938 -7.031 1 22.08 490 ASN A CA 1
ATOM 3929 C C . ASN A 1 490 ? -37.188 61.438 -8.375 1 22.08 490 ASN A C 1
ATOM 3931 O O . ASN A 1 490 ? -37.938 61 -9.227 1 22.08 490 ASN A O 1
ATOM 3935 N N . ILE A 1 491 ? -35.938 61.719 -8.875 1 23.45 491 ILE A N 1
ATOM 3936 C CA . ILE A 1 491 ? -35.938 61.75 -10.328 1 23.45 491 ILE A CA 1
ATOM 3937 C C . ILE A 1 491 ? -36.281 60.375 -10.883 1 23.45 491 ILE A C 1
ATOM 3939 O O . ILE A 1 491 ? -35.938 59.344 -10.289 1 23.45 491 ILE A O 1
ATOM 3943 N N . HIS A 1 492 ? -36.969 60.188 -12.094 1 24.84 492 HIS A N 1
ATOM 3944 C CA . HIS A 1 492 ? -37.75 59.406 -13.047 1 24.84 492 HIS A CA 1
ATOM 3945 C C . HIS A 1 492 ? -36.906 58.25 -13.633 1 24.84 492 HIS A C 1
ATOM 3947 O O . HIS A 1 492 ? -37.312 57.625 -14.602 1 24.84 492 HIS A O 1
ATOM 3953 N N . GLY A 1 493 ? -35.906 57.625 -12.938 1 21.69 493 GLY A N 1
ATOM 3954 C CA . GLY A 1 493 ? -34.938 56.906 -13.734 1 21.69 493 GLY A CA 1
ATOM 3955 C C . GLY A 1 493 ? -35.5 55.75 -14.5 1 21.69 493 GLY A C 1
ATOM 3956 O O . GLY A 1 493 ? -36.594 55.25 -14.172 1 21.69 493 GLY A O 1
ATOM 3957 N N . SER A 1 494 ? -35.094 55.531 -15.828 1 27.33 494 SER A N 1
ATOM 3958 C CA . SER A 1 494 ? -35.438 54.688 -16.984 1 27.33 494 SER A CA 1
ATOM 3959 C C . SER A 1 494 ? -35.375 53.219 -16.641 1 27.33 494 SER A C 1
ATOM 3961 O O . SER A 1 494 ? -34.625 52.781 -15.781 1 27.33 494 SER A O 1
ATOM 3963 N N . PRO A 1 495 ? -36.312 52.312 -17.188 1 26.52 495 PRO A N 1
ATOM 3964 C CA . PRO A 1 495 ? -36.656 50.938 -16.938 1 26.52 495 PRO A CA 1
ATOM 3965 C C . PRO A 1 495 ? -35.5 49.969 -17.188 1 26.52 495 PRO A C 1
ATOM 3967 O O . PRO A 1 495 ? -35.031 49.844 -18.328 1 26.52 495 PRO A O 1
ATOM 3970 N N . GLN A 1 496 ? -34.344 50.031 -16.531 1 24.17 496 GLN A N 1
ATOM 3971 C CA . GLN A 1 496 ? -33.219 49.219 -16.984 1 24.17 496 GLN A CA 1
ATOM 3972 C C . GLN A 1 496 ? -33.594 47.719 -17.031 1 24.17 496 GLN A C 1
ATOM 3974 O O . GLN A 1 496 ? -34.344 47.25 -16.203 1 24.17 496 GLN A O 1
ATOM 3979 N N . LEU A 1 497 ? -33.312 47.031 -18.188 1 27.78 497 LEU A N 1
ATOM 3980 C CA . LEU A 1 497 ? -33.5 45.688 -18.703 1 27.78 497 LEU A CA 1
ATOM 3981 C C . LEU A 1 497 ? -33.031 44.656 -17.703 1 27.78 497 LEU A C 1
ATOM 3983 O O . LEU A 1 497 ? -31.984 44.812 -17.062 1 27.78 497 LEU A O 1
ATOM 3987 N N . PRO A 1 498 ? -33.875 43.656 -17.312 1 27.77 498 PRO A N 1
ATOM 3988 C CA . PRO A 1 498 ? -33.688 42.656 -16.25 1 27.77 498 PRO A CA 1
ATOM 3989 C C . PRO A 1 498 ? -32.5 41.75 -16.516 1 27.77 498 PRO A C 1
ATOM 3991 O O . PRO A 1 498 ? -32.438 41.031 -17.516 1 27.77 498 PRO A O 1
ATOM 3994 N N . GLN A 1 499 ? -31.219 42.25 -16.5 1 25.33 499 GLN A N 1
ATOM 3995 C CA . GLN A 1 499 ? -30.094 41.375 -16.781 1 25.33 499 GLN A CA 1
ATOM 3996 C C . GLN A 1 499 ? -30.203 40.062 -16.016 1 25.33 499 GLN A C 1
ATOM 3998 O O . GLN A 1 499 ? -30.531 40.062 -14.836 1 25.33 499 GLN A O 1
ATOM 4003 N N . SER A 1 500 ? -30.359 38.906 -16.766 1 28.75 500 SER A N 1
ATOM 4004 C CA . SER A 1 500 ? -30.453 37.531 -16.375 1 28.75 500 SER A CA 1
ATOM 4005 C C . SER A 1 500 ? -29.453 37.156 -15.289 1 28.75 500 SER A C 1
ATOM 4007 O O . SER A 1 500 ? -28.234 37.281 -15.508 1 28.75 500 SER A O 1
ATOM 4009 N N . THR A 1 501 ? -29.703 37.438 -14.07 1 27.83 501 THR A N 1
ATOM 4010 C CA . THR A 1 501 ? -28.922 37.156 -12.867 1 27.83 501 THR A CA 1
ATOM 4011 C C . THR A 1 501 ? -28.562 35.688 -12.766 1 27.83 501 THR A C 1
ATOM 4013 O O . THR A 1 501 ? -29.438 34.844 -12.562 1 27.83 501 THR A O 1
ATOM 4016 N N . ILE A 1 502 ? -27.688 35.188 -13.695 1 30.19 502 ILE A N 1
ATOM 4017 C CA . ILE A 1 502 ? -27.109 33.875 -13.492 1 30.19 502 ILE A CA 1
ATOM 4018 C C . ILE A 1 502 ? -26.875 33.625 -12.008 1 30.19 502 ILE A C 1
ATOM 4020 O O . ILE A 1 502 ? -26.234 34.438 -11.328 1 30.19 502 ILE A O 1
ATOM 4024 N N . PRO A 1 503 ? -27.797 32.812 -11.477 1 29.72 503 PRO A N 1
ATOM 4025 C CA . PRO A 1 503 ? -27.656 32.562 -10.039 1 29.72 503 PRO A CA 1
ATOM 4026 C C . PRO A 1 503 ? -26.203 32.281 -9.633 1 29.72 503 PRO A C 1
ATOM 4028 O O . PRO A 1 503 ? -25.594 31.359 -10.156 1 29.72 503 PRO A O 1
ATOM 4031 N N . GLU A 1 504 ? -25.359 33.281 -9.547 1 28.59 504 GLU A N 1
ATOM 4032 C CA . GLU A 1 504 ? -24.016 33.219 -8.953 1 28.59 504 GLU A CA 1
ATOM 4033 C C . GLU A 1 504 ? -24 32.219 -7.781 1 28.59 504 GLU A C 1
ATOM 4035 O O . GLU A 1 504 ? -24.812 32.312 -6.867 1 28.59 504 GLU A O 1
ATOM 4040 N N . SER A 1 505 ? -23.719 30.953 -8.102 1 31.62 505 SER A N 1
ATOM 4041 C CA . SER A 1 505 ? -23.469 29.938 -7.09 1 31.62 505 SER A CA 1
ATOM 4042 C C . SER A 1 505 ? -22.969 30.562 -5.793 1 31.62 505 SER A C 1
ATOM 4044 O O . SER A 1 505 ? -21.938 31.25 -5.781 1 31.62 505 SER A O 1
ATOM 4046 N N . GLN A 1 506 ? -23.844 31.062 -4.977 1 30.7 506 GLN A N 1
ATOM 4047 C CA . GLN A 1 506 ? -23.594 31.641 -3.66 1 30.7 506 GLN A CA 1
ATOM 4048 C C . GLN A 1 506 ? -22.469 30.906 -2.943 1 30.7 506 GLN A C 1
ATOM 4050 O O . GLN A 1 506 ? -22.641 29.766 -2.504 1 30.7 506 GLN A O 1
ATOM 4055 N N . THR A 1 507 ? -21.281 30.891 -3.484 1 34.41 507 THR A N 1
ATOM 4056 C CA . THR A 1 507 ? -20.062 30.656 -2.713 1 34.41 507 THR A CA 1
ATOM 4057 C C . THR A 1 507 ? -20.266 31.031 -1.251 1 34.41 507 THR A C 1
ATOM 4059 O O . THR A 1 507 ? -20.578 32.188 -0.943 1 34.41 507 THR A O 1
ATOM 4062 N N . PRO A 1 508 ? -20.922 30.172 -0.546 1 37.09 508 PRO A N 1
ATOM 4063 C CA . PRO A 1 508 ? -21.266 30.641 0.797 1 37.09 508 PRO A CA 1
ATOM 4064 C C . PRO A 1 508 ? -20.266 31.656 1.341 1 37.09 508 PRO A C 1
ATOM 4066 O O . PRO A 1 508 ? -19.047 31.406 1.296 1 37.09 508 PRO A O 1
ATOM 4069 N N . GLN A 1 509 ? -20.422 32.906 1.388 1 39.47 509 GLN A N 1
ATOM 4070 C CA . GLN A 1 509 ? -19.906 34.188 1.925 1 39.47 509 GLN A CA 1
ATOM 4071 C C . GLN A 1 509 ? -19.125 33.938 3.221 1 39.47 509 GLN A C 1
ATOM 4073 O O . GLN A 1 509 ? -19.172 32.844 3.779 1 39.47 509 GLN A O 1
ATOM 4078 N N . ASN A 1 510 ? -19.297 34.719 4.547 1 43.75 510 ASN A N 1
ATOM 4079 C CA . ASN A 1 510 ? -18.406 35.281 5.547 1 43.75 510 ASN A CA 1
ATOM 4080 C C . ASN A 1 510 ? -18.125 34.312 6.68 1 43.75 510 ASN A C 1
ATOM 4082 O O . ASN A 1 510 ? -19.031 33.625 7.148 1 43.75 510 ASN A O 1
ATOM 4086 N N . GLY A 1 511 ? -16.828 33.688 6.742 1 50.53 511 GLY A N 1
ATOM 4087 C CA . GLY A 1 511 ? -16.25 33.188 7.98 1 50.53 511 GLY A CA 1
ATOM 4088 C C . GLY A 1 511 ? -16.953 33.688 9.219 1 50.53 511 GLY A C 1
ATOM 4089 O O . GLY A 1 511 ? -17.141 32.969 10.188 1 50.53 511 GLY A O 1
ATOM 4090 N N . GLU A 1 512 ? -17.469 34.906 8.984 1 52.94 512 GLU A N 1
ATOM 4091 C CA . GLU A 1 512 ? -18.125 35.531 10.117 1 52.94 512 GLU A CA 1
ATOM 4092 C C . GLU A 1 512 ? -19.5 34.938 10.391 1 52.94 512 GLU A C 1
ATOM 4094 O O . GLU A 1 512 ? -19.859 34.688 11.547 1 52.94 512 GLU A O 1
ATOM 4099 N N . GLN A 1 513 ? -20.172 34.719 9.344 1 54.03 513 GLN A N 1
ATOM 4100 C CA . GLN A 1 513 ? -21.5 34.156 9.531 1 54.03 513 GLN A CA 1
ATOM 4101 C C . GLN A 1 513 ? -21.438 32.719 10.039 1 54.03 513 GLN A C 1
ATOM 4103 O O . GLN A 1 513 ? -22.203 32.344 10.922 1 54.03 513 GLN A O 1
ATOM 4108 N N . MET A 1 514 ? -20.531 32.031 9.562 1 54.53 514 MET A N 1
ATOM 4109 C CA . MET A 1 514 ? -20.359 30.641 9.953 1 54.53 514 MET A CA 1
ATOM 4110 C C . MET A 1 514 ? -19.922 30.531 11.406 1 54.53 514 MET A C 1
ATOM 4112 O O . MET A 1 514 ? -20.406 29.688 12.148 1 54.53 514 MET A O 1
ATOM 4116 N N . THR A 1 515 ? -19.016 31.391 11.75 1 57.25 515 THR A N 1
ATOM 4117 C CA . THR A 1 515 ? -18.547 31.453 13.133 1 57.25 515 THR A CA 1
ATOM 4118 C C . THR A 1 515 ? -19.703 31.766 14.078 1 57.25 515 THR A C 1
ATOM 4120 O O . THR A 1 515 ? -19.797 31.172 15.156 1 57.25 515 THR A O 1
ATOM 4123 N N . GLN A 1 516 ? -20.469 32.625 13.594 1 57.84 516 GLN A N 1
ATOM 4124 C CA . GLN A 1 516 ? -21.609 33.031 14.422 1 57.84 516 GLN A CA 1
ATOM 4125 C C . GLN A 1 516 ? -22.594 31.875 14.594 1 57.84 516 GLN A C 1
ATOM 4127 O O . GLN A 1 516 ? -23.078 31.625 15.695 1 57.84 516 GLN A O 1
ATOM 4132 N N . GLU A 1 517 ? -22.766 31.125 13.586 1 58.06 517 GLU A N 1
ATOM 4133 C CA . GLU A 1 517 ? -23.703 30 13.648 1 58.06 517 GLU A CA 1
ATOM 4134 C C . GLU A 1 517 ? -23.172 28.875 14.523 1 58.06 517 GLU A C 1
ATOM 4136 O O . GLU A 1 517 ? -23.922 28.281 15.297 1 58.06 517 GLU A O 1
ATOM 4141 N N . LEU A 1 518 ? -21.938 28.594 14.461 1 61.81 518 LEU A N 1
ATOM 4142 C CA . LEU A 1 518 ? -21.328 27.547 15.281 1 61.81 518 LEU A CA 1
ATOM 4143 C C . LEU A 1 518 ? -21.312 27.953 16.75 1 61.81 518 LEU A C 1
ATOM 4145 O O . LEU A 1 518 ? -21.516 27.109 17.625 1 61.81 518 LEU A O 1
ATOM 4149 N N . MET A 1 519 ? -21.156 29.266 16.922 1 61.62 519 MET A N 1
ATOM 4150 C CA . MET A 1 519 ? -21.203 29.797 18.281 1 61.62 519 MET A CA 1
ATOM 4151 C C . MET A 1 519 ? -22.594 29.641 18.875 1 61.62 519 MET A C 1
ATOM 4153 O O . MET A 1 519 ? -22.75 29.25 20.031 1 61.62 519 MET A O 1
ATOM 4157 N N . GLU A 1 520 ? -23.484 29.922 18.078 1 57.88 520 GLU A N 1
ATOM 4158 C CA . GLU A 1 520 ? -24.875 29.812 18.516 1 57.88 520 GLU A CA 1
ATOM 4159 C C . GLU A 1 520 ? -25.234 28.359 18.828 1 57.88 520 GLU A C 1
ATOM 4161 O O . GLU A 1 520 ? -25.938 28.094 19.812 1 57.88 520 GLU A O 1
ATOM 4166 N N . TRP A 1 521 ? -24.734 27.562 18.078 1 58.94 521 TRP A N 1
ATOM 4167 C CA . TRP A 1 521 ? -24.969 26.141 18.297 1 58.94 521 TRP A CA 1
ATOM 4168 C C . TRP A 1 521 ? -24.344 25.688 19.625 1 58.94 521 TRP A C 1
ATOM 4170 O O . TRP A 1 521 ? -25 24.984 20.406 1 58.94 521 TRP A O 1
ATOM 4180 N N . PHE A 1 522 ? -23.219 25.984 19.766 1 59.94 522 PHE A N 1
ATOM 4181 C CA . PHE A 1 522 ? -22.484 25.594 20.969 1 59.94 522 PHE A CA 1
ATOM 4182 C C . PHE A 1 522 ? -23.203 26.094 22.219 1 59.94 522 PHE A C 1
ATOM 4184 O O . PHE A 1 522 ? -23.328 25.359 23.203 1 59.94 522 PHE A O 1
ATOM 4191 N N . GLU A 1 523 ? -23.688 27.281 22.078 1 59 523 GLU A N 1
ATOM 4192 C CA . GLU A 1 523 ? -24.422 27.875 23.203 1 59 523 GLU A CA 1
ATOM 4193 C C . GLU A 1 523 ? -25.781 27.219 23.406 1 59 523 GLU A C 1
ATOM 4195 O O . GLU A 1 523 ? -26.203 27.016 24.531 1 59 523 GLU A O 1
ATOM 4200 N N . ALA A 1 524 ? -26.359 26.797 22.281 1 58.16 524 ALA A N 1
ATOM 4201 C CA . ALA A 1 524 ? -27.672 26.172 22.344 1 58.16 524 ALA A CA 1
ATOM 4202 C C . ALA A 1 524 ? -27.594 24.781 22.969 1 58.16 524 ALA A C 1
ATOM 4204 O O . ALA A 1 524 ? -28.438 24.422 23.797 1 58.16 524 ALA A O 1
ATOM 4205 N N . VAL A 1 525 ? -26.672 24.062 22.609 1 55.53 525 VAL A N 1
ATOM 4206 C CA . VAL A 1 525 ? -26.516 22.703 23.125 1 55.53 525 VAL A CA 1
ATOM 4207 C C . VAL A 1 525 ? -26.219 22.75 24.625 1 55.53 525 VAL A C 1
ATOM 4209 O O . VAL A 1 525 ? -26.734 21.938 25.375 1 55.53 525 VAL A O 1
ATOM 4212 N N . GLY A 1 526 ? -25.469 23.719 25.016 1 55.09 526 GLY A N 1
ATOM 4213 C CA . GLY A 1 526 ? -25.172 23.891 26.422 1 55.09 526 GLY A CA 1
ATOM 4214 C C . GLY A 1 526 ? -26.391 24.328 27.234 1 55.09 526 GLY A C 1
ATOM 4215 O O . GLY A 1 526 ? -26.578 23.875 28.359 1 55.09 526 GLY A O 1
ATOM 4216 N N . SER A 1 527 ? -27.203 25.172 26.641 1 53.53 527 SER A N 1
ATOM 4217 C CA . SER A 1 527 ? -28.375 25.719 27.328 1 53.53 527 SER A CA 1
ATOM 4218 C C . SER A 1 527 ? -29.5 24.688 27.375 1 53.53 527 SER A C 1
ATOM 4220 O O . SER A 1 527 ? -30.312 24.703 28.312 1 53.53 527 SER A O 1
ATOM 4222 N N . LEU A 1 528 ? -29.625 23.891 26.438 1 47.91 528 LEU A N 1
ATOM 4223 C CA . LEU A 1 528 ? -30.688 22.906 26.406 1 47.91 528 LEU A CA 1
ATOM 4224 C C . LEU A 1 528 ? -30.656 22.016 27.641 1 47.91 528 LEU A C 1
ATOM 4226 O O . LEU A 1 528 ? -31.688 21.703 28.219 1 47.91 528 LEU A O 1
ATOM 4230 N N . GLU A 1 529 ? -29.625 21.672 28.078 1 44.09 529 GLU A N 1
ATOM 4231 C CA . GLU A 1 529 ? -29.578 20.828 29.281 1 44.09 529 GLU A CA 1
ATOM 4232 C C . GLU A 1 529 ? -30 21.625 30.516 1 44.09 529 GLU A C 1
ATOM 4234 O O . GLU A 1 529 ? -30.703 21.094 31.391 1 44.09 529 GLU A O 1
ATOM 4239 N N . ASP A 1 530 ? -29.734 22.922 30.609 1 45.22 530 ASP A N 1
ATOM 4240 C CA . ASP A 1 530 ? -30.172 23.719 31.766 1 45.22 530 ASP A CA 1
ATOM 4241 C C . ASP A 1 530 ? -31.688 23.812 31.812 1 45.22 530 ASP A C 1
ATOM 4243 O O . ASP A 1 530 ? -32.281 23.797 32.906 1 45.22 530 ASP A O 1
ATOM 4247 N N . GLN A 1 531 ? -32.312 23.938 30.734 1 40.16 531 GLN A N 1
ATOM 4248 C CA . GLN A 1 531 ? -33.75 24.031 30.719 1 40.16 531 GLN A CA 1
ATOM 4249 C C . GLN A 1 531 ? -34.406 22.672 31.047 1 40.16 531 GLN A C 1
ATOM 4251 O O . GLN A 1 531 ? -35.438 22.609 31.703 1 40.16 531 GLN A O 1
ATOM 4256 N N . ILE A 1 532 ? -33.75 21.625 30.594 1 37.41 532 ILE A N 1
ATOM 4257 C CA . ILE A 1 532 ? -34.281 20.312 30.938 1 37.41 532 ILE A CA 1
ATOM 4258 C C . ILE A 1 532 ? -34.094 20.031 32.406 1 37.41 532 ILE A C 1
ATOM 4260 O O . ILE A 1 532 ? -34.969 19.516 33.094 1 37.41 532 ILE A O 1
ATOM 4264 N N . MET A 1 533 ? -33.031 20.422 33.031 1 36.25 533 MET A N 1
ATOM 4265 C CA . MET A 1 533 ? -32.812 20.188 34.438 1 36.25 533 MET A CA 1
ATOM 4266 C C . MET A 1 533 ? -33.594 21.188 35.281 1 36.25 533 MET A C 1
ATOM 4268 O O . MET A 1 533 ? -33.781 20.969 36.469 1 36.25 533 MET A O 1
ATOM 4272 N N . GLY A 1 534 ? -33.938 22.391 34.875 1 32.75 534 GLY A N 1
ATOM 4273 C CA . GLY A 1 534 ? -34.719 23.297 35.688 1 32.75 534 GLY A CA 1
ATOM 4274 C C . GLY A 1 534 ? -36.188 22.875 35.812 1 32.75 534 GLY A C 1
ATOM 4275 O O . GLY A 1 534 ? -36.969 23.578 36.438 1 32.75 534 GLY A O 1
ATOM 4276 N N . MET A 1 535 ? -36.844 22.125 34.906 1 32.5 535 MET A N 1
ATOM 4277 C CA . MET A 1 535 ? -38.188 21.703 35.25 1 32.5 535 MET A CA 1
ATOM 4278 C C . MET A 1 535 ? -38.188 20.828 36.5 1 32.5 535 MET A C 1
ATOM 4280 O O . MET A 1 535 ? -37.656 19.719 36.5 1 32.5 535 MET A O 1
ATOM 4284 N N . GLY A 1 536 ? -38.125 21.344 37.688 1 27.55 536 GLY A N 1
ATOM 4285 C CA . GLY A 1 536 ? -38.312 20.844 39.031 1 27.55 536 GLY A CA 1
ATOM 4286 C C . GLY A 1 536 ? -39.469 19.875 39.156 1 27.55 536 GLY A C 1
ATOM 4287 O O . GLY A 1 536 ? -40.375 19.859 38.312 1 27.55 536 GLY A O 1
ATOM 4288 N N . THR A 1 537 ? -39.469 18.766 39.906 1 30.77 537 THR A N 1
ATOM 4289 C CA . THR A 1 537 ? -40.375 17.781 40.5 1 30.77 537 THR A CA 1
ATOM 4290 C C . THR A 1 537 ? -41.625 18.453 41.062 1 30.77 537 THR A C 1
ATOM 4292 O O . THR A 1 537 ? -41.719 18.688 42.25 1 30.77 537 THR A O 1
ATOM 4295 N N . GLY A 1 538 ? -42.219 19.391 40.531 1 29.17 538 GLY A N 1
ATOM 4296 C CA . GLY A 1 538 ? -43.5 19.594 41.219 1 29.17 538 GLY A CA 1
ATOM 4297 C C . GLY A 1 538 ? -44.406 18.375 41.188 1 29.17 538 GLY A C 1
ATOM 4298 O O . GLY A 1 538 ? -44.188 17.469 40.375 1 29.17 538 GLY A O 1
ATOM 4299 N N . PRO A 1 539 ? -45.188 17.984 42.312 1 28.78 539 PRO A N 1
ATOM 4300 C CA . PRO A 1 539 ? -46.031 16.828 42.531 1 28.78 539 PRO A CA 1
ATOM 4301 C C . PRO A 1 539 ? -47.031 16.609 41.406 1 28.78 539 PRO A C 1
ATOM 4303 O O . PRO A 1 539 ? -47.781 17.516 41.062 1 28.78 539 PRO A O 1
ATOM 4306 N N . VAL A 1 540 ? -46.656 16.047 40.281 1 29.14 540 VAL A N 1
ATOM 4307 C CA . VAL A 1 540 ? -47.781 15.633 39.438 1 29.14 540 VAL A CA 1
ATOM 4308 C C . VAL A 1 540 ? -48.812 14.891 40.25 1 29.14 540 VAL A C 1
ATOM 4310 O O . VAL A 1 540 ? -48.469 14.039 41.094 1 29.14 540 VAL A O 1
ATOM 4313 N N . PRO A 1 541 ? -50 15.352 40.406 1 28.84 541 PRO A N 1
ATOM 4314 C CA . PRO A 1 541 ? -51.062 14.633 41.094 1 28.84 541 PRO A CA 1
ATOM 4315 C C . PRO A 1 541 ? -51.094 13.148 40.75 1 28.84 541 PRO A C 1
ATOM 4317 O O . PRO A 1 541 ? -50.562 12.75 39.719 1 28.84 541 PRO A O 1
ATOM 4320 N N . ASP A 1 542 ? -51.594 12.18 41.594 1 27.09 542 ASP A N 1
ATOM 4321 C CA . ASP A 1 542 ? -51.75 10.758 41.844 1 27.09 542 ASP A CA 1
ATOM 4322 C C . ASP A 1 542 ? -52.25 10.016 40.594 1 27.09 542 ASP A C 1
ATOM 4324 O O . ASP A 1 542 ? -52.625 8.859 40.688 1 27.09 542 ASP A O 1
ATOM 4328 N N . ARG A 1 543 ? -52.906 10.703 39.594 1 27.31 543 ARG A N 1
ATOM 4329 C CA . ARG A 1 543 ? -53.844 9.828 38.906 1 27.31 543 ARG A CA 1
ATOM 4330 C C . ARG A 1 543 ? -53.125 8.672 38.219 1 27.31 543 ARG A C 1
ATOM 4332 O O . ARG A 1 543 ? -53.5 7.512 38.406 1 27.31 543 ARG A O 1
ATOM 4339 N N . GLY A 1 544 ? -53.062 8.609 36.906 1 28.56 544 GLY A N 1
ATOM 4340 C CA . GLY A 1 544 ? -53.219 7.316 36.281 1 28.56 544 GLY A CA 1
ATOM 4341 C C . GLY A 1 544 ? -51.969 6.449 36.375 1 28.56 544 GLY A C 1
ATOM 4342 O O . GLY A 1 544 ? -50.875 6.949 36.656 1 28.56 544 GLY A O 1
ATOM 4343 N N . PRO A 1 545 ? -52.125 5.16 36.719 1 26.84 545 PRO A N 1
ATOM 4344 C CA . PRO A 1 545 ? -51.219 4.039 37.031 1 26.84 545 PRO A CA 1
ATOM 4345 C C . PRO A 1 545 ? -50.094 3.9 36.031 1 26.84 545 PRO A C 1
ATOM 4347 O O . PRO A 1 545 ? -50.219 4.32 34.875 1 26.84 545 PRO A O 1
ATOM 4350 N N . TYR A 1 546 ? -48.812 3.961 36.531 1 28.36 546 TYR A N 1
ATOM 4351 C CA . TYR A 1 546 ? -47.5 3.605 36 1 28.36 546 TYR A CA 1
ATOM 4352 C C . TYR A 1 546 ? -47.562 2.295 35.25 1 28.36 546 TYR A C 1
ATOM 4354 O O . TYR A 1 546 ? -47.688 1.221 35.844 1 28.36 546 TYR A O 1
ATOM 4362 N N . GLN A 1 547 ? -48.375 2.16 34.156 1 28.14 547 GLN A N 1
ATOM 4363 C CA . GLN A 1 547 ? -48.469 0.81 33.594 1 28.14 547 GLN A CA 1
ATOM 4364 C C . GLN A 1 547 ? -47.062 0.253 33.312 1 28.14 547 GLN A C 1
ATOM 4366 O O . GLN A 1 547 ? -46.281 0.899 32.625 1 28.14 547 GLN A O 1
ATOM 4371 N N . GLN A 1 548 ? -46.5 -0.549 34.156 1 27.67 548 GLN A N 1
ATOM 4372 C CA . GLN A 1 548 ? -45.375 -1.477 34.219 1 27.67 548 GLN A CA 1
ATOM 4373 C C . GLN A 1 548 ? -45.25 -2.27 32.906 1 27.67 548 GLN A C 1
ATOM 4375 O O . GLN A 1 548 ? -46.188 -2.963 32.531 1 27.67 548 GLN A O 1
ATOM 4380 N N . MET A 1 549 ? -44.781 -1.751 31.891 1 30.2 549 MET A N 1
ATOM 4381 C CA . MET A 1 549 ? -44.719 -2.809 30.891 1 30.2 549 MET A CA 1
ATOM 4382 C C . MET A 1 549 ? -43.906 -3.994 31.375 1 30.2 549 MET A C 1
ATOM 4384 O O . MET A 1 549 ? -43.062 -3.838 32.25 1 30.2 549 MET A O 1
ATOM 4388 N N . PRO A 1 550 ? -44.469 -5.25 31.234 1 31.72 550 PRO A N 1
ATOM 4389 C CA . PRO A 1 550 ? -43.875 -6.449 31.828 1 31.72 550 PRO A CA 1
ATOM 4390 C C . PRO A 1 550 ? -42.344 -6.441 31.75 1 31.72 550 PRO A C 1
ATOM 4392 O O . PRO A 1 550 ? -41.656 -6.797 32.719 1 31.72 550 PRO A O 1
ATOM 4395 N N . ASP A 1 551 ? -41.844 -6.699 30.516 1 30.72 551 ASP A N 1
ATOM 4396 C CA . ASP A 1 551 ? -40.5 -7.277 30.422 1 30.72 551 ASP A CA 1
ATOM 4397 C C . ASP A 1 551 ? -39.438 -6.215 30.641 1 30.72 551 ASP A C 1
ATOM 4399 O O . ASP A 1 551 ? -38.281 -6.406 30.25 1 30.72 551 ASP A O 1
ATOM 4403 N N . GLY A 1 552 ? -39.312 -5.406 31.781 1 29.03 552 GLY A N 1
ATOM 4404 C CA . GLY A 1 552 ? -38.531 -4.535 32.656 1 29.03 552 GLY A CA 1
ATOM 4405 C C . GLY A 1 552 ? -38.094 -3.248 31.969 1 29.03 552 GLY A C 1
ATOM 4406 O O . GLY A 1 552 ? -37.344 -2.463 32.531 1 29.03 552 GLY A O 1
ATOM 4407 N N . GLY A 1 553 ? -37.844 -3.143 30.656 1 27.77 553 GLY A N 1
ATOM 4408 C CA . GLY A 1 553 ? -37.062 -2.023 30.125 1 27.77 553 GLY A CA 1
ATOM 4409 C C . GLY A 1 553 ? -37.844 -0.72 30.125 1 27.77 553 GLY A C 1
ATOM 4410 O O . GLY A 1 553 ? -39.094 -0.723 30.031 1 27.77 553 GLY A O 1
ATOM 4411 N N . PHE A 1 554 ? -37.562 0.252 31 1 26.78 554 PHE A N 1
ATOM 4412 C CA . PHE A 1 554 ? -38.25 1.526 31.156 1 26.78 554 PHE A CA 1
ATOM 4413 C C . PHE A 1 554 ? -38.125 2.371 29.891 1 26.78 554 PHE A C 1
ATOM 4415 O O . PHE A 1 554 ? -37.031 2.537 29.359 1 26.78 554 PHE A O 1
ATOM 4422 N N . VAL A 1 555 ? -39.094 2.299 28.984 1 29.3 555 VAL A N 1
ATOM 4423 C CA . VAL A 1 555 ? -39.156 3.186 27.828 1 29.3 555 VAL A CA 1
ATOM 4424 C C . VAL A 1 555 ? -39.5 4.602 28.266 1 29.3 555 VAL A C 1
ATOM 4426 O O . VAL A 1 555 ? -40.594 4.844 28.812 1 29.3 555 VAL A O 1
ATOM 4429 N N . PHE A 1 556 ? -38.625 5.324 28.844 1 27.84 556 PHE A N 1
ATOM 4430 C CA . PHE A 1 556 ? -38.938 6.715 29.141 1 27.84 556 PHE A CA 1
ATOM 4431 C C . PHE A 1 556 ? -39.469 7.422 27.891 1 27.84 556 PHE A C 1
ATOM 4433 O O . PHE A 1 556 ? -38.844 7.383 26.844 1 27.84 556 PHE A O 1
ATOM 4440 N N . ASP A 1 557 ? -40.812 7.406 27.75 1 28.5 557 ASP A N 1
ATOM 4441 C CA . ASP A 1 557 ? -41.562 8.102 26.703 1 28.5 557 ASP A CA 1
ATOM 4442 C C . ASP A 1 557 ? -41.25 9.594 26.703 1 28.5 557 ASP A C 1
ATOM 4444 O O . ASP A 1 557 ? -41.969 10.383 27.328 1 28.5 557 ASP A O 1
ATOM 4448 N N . TYR A 1 558 ? -39.969 9.922 26.891 1 29.09 558 TYR A N 1
ATOM 4449 C CA . TYR A 1 558 ? -39.625 11.336 26.906 1 29.09 558 TYR A CA 1
ATOM 4450 C C . TYR A 1 558 ? -40.125 12.039 25.641 1 29.09 558 TYR A C 1
ATOM 4452 O O . TYR A 1 558 ? -39.875 13.234 25.453 1 29.09 558 TYR A O 1
ATOM 4460 N N . GLY A 1 559 ? -40.812 11.32 24.75 1 28.95 559 GLY A N 1
ATOM 4461 C CA . GLY A 1 559 ? -41.156 11.812 23.438 1 28.95 559 GLY A CA 1
ATOM 4462 C C . GLY A 1 559 ? -42.125 12.977 23.469 1 28.95 559 GLY A C 1
ATOM 4463 O O . GLY A 1 559 ? -42.031 13.883 22.641 1 28.95 559 GLY A O 1
ATOM 4464 N N . GLU A 1 560 ? -43.125 12.891 24.406 1 31.44 560 GLU A N 1
ATOM 4465 C CA . GLU A 1 560 ? -44.25 13.773 24.203 1 31.44 560 GLU A CA 1
ATOM 4466 C C . GLU A 1 560 ? -43.906 15.219 24.547 1 31.44 560 GLU A C 1
ATOM 4468 O O . GLU A 1 560 ? -44.312 16.141 23.844 1 31.44 560 GLU A O 1
ATOM 4473 N N . GLU A 1 561 ? -43.406 15.383 25.797 1 30.69 561 GLU A N 1
ATOM 4474 C CA . GLU A 1 561 ? -43.281 16.766 26.25 1 30.69 561 GLU A CA 1
ATOM 4475 C C . GLU A 1 561 ? -42.219 17.516 25.438 1 30.69 561 GLU A C 1
ATOM 4477 O O . GLU A 1 561 ? -42.406 18.703 25.141 1 30.69 561 GLU A O 1
ATOM 4482 N N . LEU A 1 562 ? -41.25 16.781 25.109 1 29.17 562 LEU A N 1
ATOM 4483 C CA . LEU A 1 562 ? -40.281 17.438 24.234 1 29.17 562 LEU A CA 1
ATOM 4484 C C . LEU A 1 562 ? -40.906 17.766 22.875 1 29.17 562 LEU A C 1
ATOM 4486 O O . LEU A 1 562 ? -40.625 18.828 22.312 1 29.17 562 LEU A O 1
ATOM 4490 N N . SER A 1 563 ? -41.875 17.016 22.453 1 28.98 563 SER A N 1
ATOM 4491 C CA . SER A 1 563 ? -42.625 17.281 21.219 1 28.98 563 SER A CA 1
ATOM 4492 C C . SER A 1 563 ? -43.5 18.516 21.344 1 28.98 563 SER A C 1
ATOM 4494 O O . SER A 1 563 ? -43.594 19.297 20.391 1 28.98 563 SER A O 1
ATOM 4496 N N . SER A 1 564 ? -44.188 18.75 22.438 1 32.59 564 SER A N 1
ATOM 4497 C CA . SER A 1 564 ? -45.094 19.875 22.578 1 32.59 564 SER A CA 1
ATOM 4498 C C . SER A 1 564 ? -44.375 21.203 22.562 1 32.59 564 SER A C 1
ATOM 4500 O O . SER A 1 564 ? -44.812 22.156 21.922 1 32.59 564 SER A O 1
ATOM 4502 N N . VAL A 1 565 ? -43.375 21.297 23.312 1 29.77 565 VAL A N 1
ATOM 4503 C CA . VAL A 1 565 ? -42.656 22.562 23.406 1 29.77 565 VAL A CA 1
ATOM 4504 C C . VAL A 1 565 ? -42.031 22.906 22.047 1 29.77 565 VAL A C 1
ATOM 4506 O O . VAL A 1 565 ? -42.031 24.062 21.625 1 29.77 565 VAL A O 1
ATOM 4509 N N . MET A 1 566 ? -41.719 21.875 21.344 1 26.86 566 MET A N 1
ATOM 4510 C CA . MET A 1 566 ? -41.156 22.094 20.016 1 26.86 566 MET A CA 1
ATOM 4511 C C . MET A 1 566 ? -42.219 22.5 19.016 1 26.86 566 MET A C 1
ATOM 4513 O O . MET A 1 566 ? -41.969 23.219 18.062 1 26.86 566 MET A O 1
ATOM 4517 N N . LYS A 1 567 ? -43.469 22.125 19.188 1 29.08 567 LYS A N 1
ATOM 4518 C CA . LYS A 1 567 ? -44.594 22.562 18.344 1 29.08 567 LYS A CA 1
ATOM 4519 C C . LYS A 1 567 ? -44.781 24.078 18.422 1 29.08 567 LYS A C 1
ATOM 4521 O O . LYS A 1 567 ? -45.094 24.719 17.422 1 29.08 567 LYS A O 1
ATOM 4526 N N . ASP A 1 568 ? -44.781 24.562 19.656 1 28.83 568 ASP A N 1
ATOM 4527 C CA . ASP A 1 568 ? -45.125 25.984 19.781 1 28.83 568 ASP A CA 1
ATOM 4528 C C . ASP A 1 568 ? -44.031 26.844 19.141 1 28.83 568 ASP A C 1
ATOM 4530 O O . ASP A 1 568 ? -44.25 28 18.797 1 28.83 568 ASP A O 1
ATOM 4534 N N . PHE A 1 569 ? -42.875 26.344 19.188 1 24.78 569 PHE A N 1
ATOM 4535 C CA . PHE A 1 569 ? -41.812 27.219 18.688 1 24.78 569 PHE A CA 1
ATOM 4536 C C . PHE A 1 569 ? -41.719 27.109 17.172 1 24.78 569 PHE A C 1
ATOM 4538 O O . PHE A 1 569 ? -41.125 27.984 16.516 1 24.78 569 PHE A O 1
ATOM 4545 N N . PHE A 1 570 ? -42.062 25.875 16.5 1 22.88 570 PHE A N 1
ATOM 4546 C CA . PHE A 1 570 ? -42.125 25.891 15.039 1 22.88 570 PHE A CA 1
ATOM 4547 C C . PHE A 1 570 ? -43.594 26.094 14.578 1 22.88 570 PHE A C 1
ATOM 4549 O O . PHE A 1 570 ? -44.469 25.344 14.992 1 22.88 570 PHE A O 1
ATOM 4556 N N . MET B 1 1 ? 17.953 -3.891 -10.633 1 57.72 1 MET B N 1
ATOM 4557 C CA . MET B 1 1 ? 17.75 -5.082 -9.812 1 57.72 1 MET B CA 1
ATOM 4558 C C . MET B 1 1 ? 16.594 -4.867 -8.828 1 57.72 1 MET B C 1
ATOM 4560 O O . MET B 1 1 ? 16.484 -3.795 -8.227 1 57.72 1 MET B O 1
ATOM 4564 N N . SER B 1 2 ? 15.586 -5.816 -8.938 1 76.44 2 SER B N 1
ATOM 4565 C CA . SER B 1 2 ? 14.461 -5.734 -8.008 1 76.44 2 SER B CA 1
ATOM 4566 C C . SER B 1 2 ? 14.703 -6.59 -6.773 1 76.44 2 SER B C 1
ATOM 4568 O O . SER B 1 2 ? 15.375 -7.621 -6.844 1 76.44 2 SER B O 1
ATOM 4570 N N . PHE B 1 3 ? 14.352 -6.129 -5.684 1 77.94 3 PHE B N 1
ATOM 4571 C CA . PHE B 1 3 ? 14.484 -6.805 -4.398 1 77.94 3 PHE B CA 1
ATOM 4572 C C . PHE B 1 3 ? 13.75 -8.141 -4.41 1 77.94 3 PHE B C 1
ATOM 4574 O O . PHE B 1 3 ? 12.656 -8.25 -4.965 1 77.94 3 PHE B O 1
ATOM 4581 N N . GLN B 1 4 ? 14.453 -9.156 -3.98 1 74.19 4 GLN B N 1
ATOM 4582 C CA . GLN B 1 4 ? 13.859 -10.484 -3.832 1 74.19 4 GLN B CA 1
ATOM 4583 C C . GLN B 1 4 ? 13.633 -10.82 -2.361 1 74.19 4 GLN B C 1
ATOM 4585 O O . GLN B 1 4 ? 14.578 -11.102 -1.627 1 74.19 4 GLN B O 1
ATOM 4590 N N . GLY B 1 5 ? 12.406 -10.953 -1.956 1 79.31 5 GLY B N 1
ATOM 4591 C CA . GLY B 1 5 ? 12.062 -11.203 -0.564 1 79.31 5 GLY B CA 1
ATOM 4592 C C . GLY B 1 5 ? 12.164 -12.664 -0.177 1 79.31 5 GLY B C 1
ATOM 4593 O O . GLY B 1 5 ? 12.43 -13.516 -1.024 1 79.31 5 GLY B O 1
ATOM 4594 N N . PRO B 1 6 ? 11.938 -12.938 1.003 1 77 6 PRO B N 1
ATOM 4595 C CA . PRO B 1 6 ? 12.211 -14.258 1.57 1 77 6 PRO B CA 1
ATOM 4596 C C . PRO B 1 6 ? 11.242 -15.328 1.067 1 77 6 PRO B C 1
ATOM 4598 O O . PRO B 1 6 ? 11.484 -16.531 1.247 1 77 6 PRO B O 1
ATOM 4601 N N . THR B 1 7 ? 10.172 -14.969 0.509 1 82.38 7 THR B N 1
ATOM 4602 C CA . THR B 1 7 ? 9.211 -15.977 0.062 1 82.38 7 THR B CA 1
ATOM 4603 C C . THR B 1 7 ? 9.477 -16.359 -1.392 1 82.38 7 THR B C 1
ATOM 4605 O O . THR B 1 7 ? 8.836 -17.281 -1.921 1 82.38 7 THR B O 1
ATOM 4608 N N . THR B 1 8 ? 10.391 -15.68 -1.997 1 78.19 8 THR B N 1
ATOM 4609 C CA . THR B 1 8 ? 10.648 -15.914 -3.416 1 78.19 8 THR B CA 1
ATOM 4610 C C . THR B 1 8 ? 11.586 -17.094 -3.613 1 78.19 8 THR B C 1
ATOM 4612 O O . THR B 1 8 ? 12.344 -17.453 -2.709 1 78.19 8 THR B O 1
ATOM 4615 N N . SER B 1 9 ? 11.469 -17.656 -4.75 1 74.06 9 SER B N 1
ATOM 4616 C CA . SER B 1 9 ? 12.398 -18.719 -5.121 1 74.06 9 SER B CA 1
ATOM 4617 C C . SER B 1 9 ? 13.805 -18.188 -5.316 1 74.06 9 SER B C 1
ATOM 4619 O O . SER B 1 9 ? 14.789 -18.859 -4.984 1 74.06 9 SER B O 1
ATOM 4621 N N . ALA B 1 10 ? 13.852 -16.969 -5.828 1 73.69 10 ALA B N 1
ATOM 4622 C CA . ALA B 1 10 ? 15.156 -16.328 -6.035 1 73.69 10 ALA B CA 1
ATOM 4623 C C . ALA B 1 10 ? 15.922 -16.219 -4.723 1 73.69 10 ALA B C 1
ATOM 4625 O O . ALA B 1 10 ? 17.141 -16.406 -4.691 1 73.69 10 ALA B O 1
ATOM 4626 N N . PHE B 1 11 ? 15.266 -15.953 -3.689 1 74.75 11 PHE B N 1
ATOM 4627 C CA . PHE B 1 11 ? 15.883 -15.883 -2.369 1 74.75 11 PHE B CA 1
ATOM 4628 C C . PHE B 1 11 ? 16.5 -17.234 -1.988 1 74.75 11 PHE B C 1
ATOM 4630 O O . PHE B 1 11 ? 17.625 -17.281 -1.497 1 74.75 11 PHE B O 1
ATOM 4637 N N . SER B 1 12 ? 15.758 -18.281 -2.24 1 73.5 12 SER B N 1
ATOM 4638 C CA . SER B 1 12 ? 16.219 -19.625 -1.913 1 73.5 12 SER B CA 1
ATOM 4639 C C . SER B 1 12 ? 17.438 -20 -2.744 1 73.5 12 SER B C 1
ATOM 4641 O O . SER B 1 12 ? 18.406 -20.578 -2.223 1 73.5 12 SER B O 1
ATOM 4643 N N . PHE B 1 13 ? 17.391 -19.625 -3.934 1 73.5 13 PHE B N 1
ATOM 4644 C CA . PHE B 1 13 ? 18.516 -19.938 -4.809 1 73.5 13 PHE B CA 1
ATOM 4645 C C . PHE B 1 13 ? 19.766 -19.156 -4.387 1 73.5 13 PHE B C 1
ATOM 4647 O O . PHE B 1 13 ? 20.859 -19.703 -4.391 1 73.5 13 PHE B O 1
ATOM 4654 N N . ASP B 1 14 ? 19.531 -17.922 -4.023 1 74.62 14 ASP B N 1
ATOM 4655 C CA . ASP B 1 14 ? 20.641 -17.094 -3.576 1 74.62 14 ASP B CA 1
ATOM 4656 C C . ASP B 1 14 ? 21.266 -17.656 -2.295 1 74.62 14 ASP B C 1
ATOM 4658 O O . ASP B 1 14 ? 22.484 -17.641 -2.131 1 74.62 14 ASP B O 1
ATOM 4662 N N . LEU B 1 15 ? 20.406 -18.062 -1.452 1 76.38 15 LEU B N 1
ATOM 4663 C CA . LEU B 1 15 ? 20.891 -18.656 -0.21 1 76.38 15 LEU B CA 1
ATOM 4664 C C . LEU B 1 15 ? 21.672 -19.938 -0.487 1 76.38 15 LEU B C 1
ATOM 4666 O O . LEU B 1 15 ? 22.719 -20.188 0.122 1 76.38 15 LEU B O 1
ATOM 4670 N N . ALA B 1 16 ? 21.156 -20.719 -1.351 1 74.25 16 ALA B N 1
ATOM 4671 C CA . ALA B 1 16 ? 21.828 -21.953 -1.724 1 74.25 16 ALA B CA 1
ATOM 4672 C C . ALA B 1 16 ? 23.188 -21.656 -2.35 1 74.25 16 ALA B C 1
ATOM 4674 O O . ALA B 1 16 ? 24.203 -22.281 -1.992 1 74.25 16 ALA B O 1
ATOM 4675 N N . LYS B 1 17 ? 23.203 -20.641 -3.131 1 71.56 17 LYS B N 1
ATOM 4676 C CA . LYS B 1 17 ? 24.438 -20.25 -3.789 1 71.56 17 LYS B CA 1
ATOM 4677 C C . LYS B 1 17 ? 25.469 -19.75 -2.775 1 71.56 17 LYS B C 1
ATOM 4679 O O . LYS B 1 17 ? 26.641 -20.141 -2.838 1 71.56 17 LYS B O 1
ATOM 4684 N N . SER B 1 18 ? 25.016 -18.953 -1.915 1 74.62 18 SER B N 1
ATOM 4685 C CA . SER B 1 18 ? 25.906 -18.391 -0.897 1 74.62 18 SER B CA 1
ATOM 4686 C C . SER B 1 18 ? 26.484 -19.5 -0.012 1 74.62 18 SER B C 1
ATOM 4688 O O . SER B 1 18 ? 27.656 -19.438 0.358 1 74.62 18 SER B O 1
ATOM 4690 N N . SER B 1 19 ? 25.656 -20.406 0.32 1 71.25 19 SER B N 1
ATOM 4691 C CA . SER B 1 19 ? 26.094 -21.516 1.15 1 71.25 19 SER B CA 1
ATOM 4692 C C . SER B 1 19 ? 27.125 -22.375 0.425 1 71.25 19 SER B C 1
ATOM 4694 O O . SER B 1 19 ? 28.125 -22.781 1.019 1 71.25 19 SER B O 1
ATOM 4696 N N . LEU B 1 20 ? 26.922 -22.547 -0.807 1 69.88 20 LEU B N 1
ATOM 4697 C CA . LEU B 1 20 ? 27.844 -23.344 -1.605 1 69.88 20 LEU B CA 1
ATOM 4698 C C . LEU B 1 20 ? 29.156 -22.625 -1.821 1 69.88 20 LEU B C 1
ATOM 4700 O O . LEU B 1 20 ? 30.234 -23.234 -1.819 1 69.88 20 LEU B O 1
ATOM 4704 N N . GLN B 1 21 ? 29.062 -21.312 -1.918 1 70.25 21 GLN B N 1
ATOM 4705 C CA . GLN B 1 21 ? 30.266 -20.5 -2.049 1 70.25 21 GLN B CA 1
ATOM 4706 C C . GLN B 1 21 ? 31.094 -20.5 -0.758 1 70.25 21 GLN B C 1
ATOM 4708 O O . GLN B 1 21 ? 32.312 -20.609 -0.795 1 70.25 21 GLN B O 1
ATOM 4713 N N . GLN B 1 22 ? 30.359 -20.406 0.283 1 69.31 22 GLN B N 1
ATOM 4714 C CA . GLN B 1 22 ? 31.016 -20.406 1.585 1 69.31 22 GLN B CA 1
ATOM 4715 C C . GLN B 1 22 ? 31.703 -21.75 1.864 1 69.31 22 GLN B C 1
ATOM 4717 O O . GLN B 1 22 ? 32.719 -21.797 2.539 1 69.31 22 GLN B O 1
ATOM 4722 N N . ARG B 1 23 ? 31.156 -22.719 1.29 1 67.44 23 ARG B N 1
ATOM 4723 C CA . ARG B 1 23 ? 31.719 -24.062 1.497 1 67.44 23 ARG B CA 1
ATOM 4724 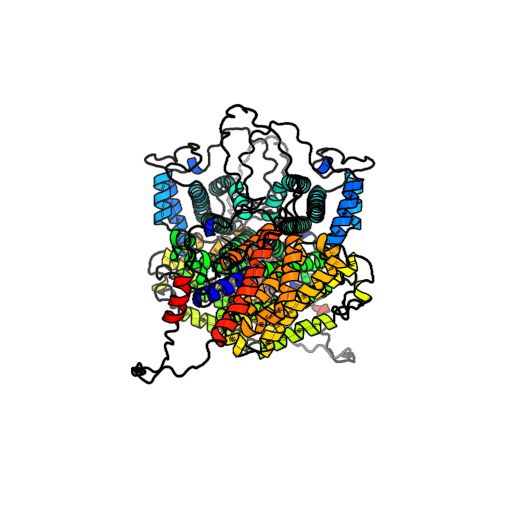C C . ARG B 1 23 ? 32.781 -24.375 0.451 1 67.44 23 ARG B C 1
ATOM 4726 O O . ARG B 1 23 ? 33.406 -25.438 0.505 1 67.44 23 ARG B O 1
ATOM 4733 N N . GLY B 1 24 ? 33.094 -23.281 -0.402 1 55.62 24 GLY B N 1
ATOM 4734 C CA . GLY B 1 24 ? 34.156 -23.422 -1.383 1 55.62 24 GLY B CA 1
ATOM 4735 C C . GLY B 1 24 ? 33.781 -24.297 -2.559 1 55.62 24 GLY B C 1
ATOM 4736 O O . GLY B 1 24 ? 34.625 -24.75 -3.303 1 55.62 24 GLY B O 1
ATOM 4737 N N . ILE B 1 25 ? 32.5 -24.656 -2.531 1 55.53 25 ILE B N 1
ATOM 4738 C CA . ILE B 1 25 ? 32.031 -25.562 -3.58 1 55.53 25 ILE B CA 1
ATOM 4739 C C . ILE B 1 25 ? 31.875 -24.781 -4.891 1 55.53 25 ILE B C 1
ATOM 4741 O O . ILE B 1 25 ? 32.188 -25.297 -5.961 1 55.53 25 ILE B O 1
ATOM 4745 N N . VAL B 1 26 ? 31.422 -23.484 -4.84 1 55.06 26 VAL B N 1
ATOM 4746 C CA . VAL B 1 26 ? 31.25 -22.625 -6.012 1 55.06 26 VAL B CA 1
ATOM 4747 C C . VAL B 1 26 ? 32.188 -21.422 -5.914 1 55.06 26 VAL B C 1
ATOM 4749 O O . VAL B 1 26 ? 32.438 -20.891 -4.824 1 55.06 26 VAL B O 1
ATOM 4752 N N . GLU B 1 27 ? 33.031 -21.203 -7.09 1 50.19 27 GLU B N 1
ATOM 4753 C CA . GLU B 1 27 ? 33.938 -20.062 -7.102 1 50.19 27 GLU B CA 1
ATOM 4754 C C . GLU B 1 27 ? 33.156 -18.75 -7.125 1 50.19 27 GLU B C 1
ATOM 4756 O O . GLU B 1 27 ? 32.031 -18.688 -7.652 1 50.19 27 GLU B O 1
ATOM 4761 N N . ARG B 1 28 ? 33.719 -17.906 -6.434 1 48.78 28 ARG B N 1
ATOM 4762 C CA . ARG B 1 28 ? 33.188 -16.562 -6.398 1 48.78 28 ARG B CA 1
ATOM 4763 C C . ARG B 1 28 ? 33.156 -15.945 -7.793 1 48.78 28 ARG B C 1
ATOM 4765 O O . ARG B 1 28 ? 34.188 -15.805 -8.438 1 48.78 28 ARG B O 1
ATOM 4772 N N . VAL B 1 29 ? 32.312 -16.094 -8.719 1 42.56 29 VAL B N 1
ATOM 4773 C CA . VAL B 1 29 ? 32.25 -15.367 -9.984 1 42.56 29 VAL B CA 1
ATOM 4774 C C . VAL B 1 29 ? 32.25 -13.867 -9.727 1 42.56 29 VAL B C 1
ATOM 4776 O O . VAL B 1 29 ? 31.578 -13.383 -8.82 1 42.56 29 VAL B O 1
ATOM 4779 N N . GLU B 1 30 ? 33.219 -13.086 -10.234 1 39.41 30 GLU B N 1
ATOM 4780 C CA . GLU B 1 30 ? 33.312 -11.633 -10.195 1 39.41 30 GLU B CA 1
ATOM 4781 C C . GLU B 1 30 ? 31.984 -10.984 -10.539 1 39.41 30 GLU B C 1
ATOM 4783 O O . GLU B 1 30 ? 31.203 -11.523 -11.328 1 39.41 30 GLU B O 1
ATOM 4788 N N . ALA B 1 31 ? 31.672 -9.961 -9.789 1 39.09 31 ALA B N 1
ATOM 4789 C CA . ALA B 1 31 ? 30.516 -9.07 -9.781 1 39.09 31 ALA B CA 1
ATOM 4790 C C . ALA B 1 31 ? 30.109 -8.695 -11.203 1 39.09 31 ALA B C 1
ATOM 4792 O O . ALA B 1 31 ? 29.078 -8.047 -11.398 1 39.09 31 ALA B O 1
ATOM 4793 N N . GLY B 1 32 ? 30.953 -8.562 -12.18 1 36.12 32 GLY B N 1
ATOM 4794 C CA . GLY B 1 32 ? 30.719 -7.914 -13.461 1 36.12 32 GLY B CA 1
ATOM 4795 C C . GLY B 1 32 ? 29.641 -8.578 -14.289 1 36.12 32 GLY B C 1
ATOM 4796 O O . GLY B 1 32 ? 29.031 -7.945 -15.156 1 36.12 32 GLY B O 1
ATOM 4797 N N . ASP B 1 33 ? 29.625 -9.859 -14.508 1 35.69 33 ASP B N 1
ATOM 4798 C CA . ASP B 1 33 ? 28.781 -10.539 -15.492 1 35.69 33 ASP B CA 1
ATOM 4799 C C . ASP B 1 33 ? 27.328 -10.602 -15.023 1 35.69 33 ASP B C 1
ATOM 4801 O O . ASP B 1 33 ? 26.453 -11.031 -15.773 1 35.69 33 ASP B O 1
ATOM 4805 N N . GLU B 1 34 ? 27.094 -10.547 -13.914 1 36 34 GLU B N 1
ATOM 4806 C CA . GLU B 1 34 ? 25.75 -10.719 -13.352 1 36 34 GLU B CA 1
ATOM 4807 C C . GLU B 1 34 ? 24.875 -9.508 -13.656 1 36 34 GLU B C 1
ATOM 4809 O O . GLU B 1 34 ? 23.672 -9.516 -13.367 1 36 34 GLU B O 1
ATOM 4814 N N . ARG B 1 35 ? 25.484 -8.453 -13.984 1 37.09 35 ARG B N 1
ATOM 4815 C CA . ARG B 1 35 ? 24.75 -7.238 -14.305 1 37.09 35 ARG B CA 1
ATOM 4816 C C . ARG B 1 35 ? 23.781 -7.469 -15.469 1 37.09 35 ARG B C 1
ATOM 4818 O O . ARG B 1 35 ? 22.781 -6.777 -15.594 1 37.09 35 ARG B O 1
ATOM 4825 N N . ASP B 1 36 ? 24.25 -8.062 -16.531 1 33.81 36 ASP B N 1
ATOM 4826 C CA . ASP B 1 36 ? 23.562 -8.109 -17.828 1 33.81 36 ASP B CA 1
ATOM 4827 C C . ASP B 1 36 ? 22.281 -8.938 -17.734 1 33.81 36 ASP B C 1
ATOM 4829 O O . ASP B 1 36 ? 21.391 -8.812 -18.578 1 33.81 36 ASP B O 1
ATOM 4833 N N . MET B 1 37 ? 22.281 -10.008 -16.969 1 34.31 37 MET B N 1
ATOM 4834 C CA . MET B 1 37 ? 21.281 -11.047 -17.156 1 34.31 37 MET B CA 1
ATOM 4835 C C . MET B 1 37 ? 19.953 -10.633 -16.562 1 34.31 37 MET B C 1
ATOM 4837 O O . MET B 1 37 ? 18.906 -11.195 -16.906 1 34.31 37 MET B O 1
ATOM 4841 N N . THR B 1 38 ? 19.906 -10.055 -15.523 1 36.56 38 THR B N 1
ATOM 4842 C CA . THR B 1 38 ? 18.672 -9.961 -14.758 1 36.56 38 THR B CA 1
ATOM 4843 C C . THR B 1 38 ? 17.703 -8.961 -15.398 1 36.56 38 THR B C 1
ATOM 4845 O O . THR B 1 38 ? 16.531 -8.914 -15.047 1 36.56 38 THR B O 1
ATOM 4848 N N . GLN B 1 39 ? 18.219 -7.863 -15.875 1 37.16 39 GLN B N 1
ATOM 4849 C CA . GLN B 1 39 ? 17.203 -6.852 -16.188 1 37.16 39 GLN B CA 1
ATOM 4850 C C . GLN B 1 39 ? 16.719 -7 -17.625 1 37.16 39 GLN B C 1
ATOM 4852 O O . GLN B 1 39 ? 17.266 -6.398 -18.547 1 37.16 39 GLN B O 1
ATOM 4857 N N . GLU B 1 40 ? 16.516 -8.188 -18.109 1 38.03 40 GLU B N 1
ATOM 4858 C CA . GLU B 1 40 ? 15.891 -7.961 -19.406 1 38.03 40 GLU B CA 1
ATOM 4859 C C . GLU B 1 40 ? 14.734 -6.977 -19.297 1 38.03 40 GLU B C 1
ATOM 4861 O O . GLU B 1 40 ? 13.945 -7.035 -18.344 1 38.03 40 GLU B O 1
ATOM 4866 N N . PRO B 1 41 ? 14.789 -5.98 -20.078 1 40.62 41 PRO B N 1
ATOM 4867 C CA . PRO B 1 41 ? 13.758 -4.938 -20.047 1 40.62 41 PRO B CA 1
ATOM 4868 C C . PRO B 1 41 ? 12.344 -5.504 -20.172 1 40.62 41 PRO B C 1
ATOM 4870 O O . PRO B 1 41 ? 12.156 -6.551 -20.797 1 40.62 41 PRO B O 1
ATOM 4873 N N . SER B 1 42 ? 11.594 -5.398 -19.219 1 46.91 42 SER B N 1
ATOM 4874 C CA . SER B 1 42 ? 10.156 -5.656 -19.297 1 46.91 42 SER B CA 1
ATOM 4875 C C . SER B 1 42 ? 9.648 -5.422 -20.719 1 46.91 42 SER B C 1
ATOM 4877 O O . SER B 1 42 ? 10.07 -4.484 -21.391 1 46.91 42 SER B O 1
ATOM 4879 N N . PRO B 1 43 ? 9.258 -6.5 -21.438 1 44.69 43 PRO B N 1
ATOM 4880 C CA . PRO B 1 43 ? 8.703 -6.203 -22.766 1 44.69 43 PRO B CA 1
ATOM 4881 C C . PRO B 1 43 ? 7.969 -4.867 -22.812 1 44.69 43 PRO B C 1
ATOM 4883 O O . PRO B 1 43 ? 7.879 -4.242 -23.875 1 44.69 43 PRO B O 1
ATOM 4886 N N . LEU B 1 44 ? 7.293 -4.59 -21.734 1 47.16 44 LEU B N 1
ATOM 4887 C CA . LEU B 1 44 ? 6.512 -3.355 -21.719 1 47.16 44 LEU B CA 1
ATOM 4888 C C . LEU B 1 44 ? 7.402 -2.15 -21.438 1 47.16 44 LEU B C 1
ATOM 4890 O O . LEU B 1 44 ? 6.965 -1.005 -21.562 1 47.16 44 LEU B O 1
ATOM 4894 N N . ALA B 1 45 ? 8.539 -2.355 -20.766 1 43.69 45 ALA B N 1
ATOM 4895 C CA . ALA B 1 45 ? 9.328 -1.206 -20.344 1 43.69 45 ALA B CA 1
ATOM 4896 C C . ALA B 1 45 ? 9.875 -0.436 -21.531 1 43.69 45 ALA B C 1
ATOM 4898 O O . ALA B 1 45 ? 10.578 0.563 -21.375 1 43.69 45 ALA B O 1
ATOM 4899 N N . SER B 1 46 ? 10.336 -1.114 -22.641 1 33.84 46 SER B N 1
ATOM 4900 C CA . SER B 1 46 ? 10.953 -0.203 -23.594 1 33.84 46 SER B CA 1
ATOM 4901 C C . SER B 1 46 ? 10.094 1.038 -23.812 1 33.84 46 SER B C 1
ATOM 4903 O O . SER B 1 46 ? 8.922 0.933 -24.188 1 33.84 46 SER B O 1
ATOM 4905 N N . PRO B 1 47 ? 10.406 2.033 -23.094 1 35.34 47 PRO B N 1
ATOM 4906 C CA . PRO B 1 47 ? 9.719 3.197 -23.672 1 35.34 47 PRO B CA 1
ATOM 4907 C C . PRO B 1 47 ? 9.469 3.062 -25.172 1 35.34 47 PRO B C 1
ATOM 4909 O O . PRO B 1 47 ? 10.297 2.486 -25.891 1 35.34 47 PRO B O 1
ATOM 4912 N N . SER B 1 48 ? 8.375 2.848 -25.641 1 33.16 48 SER B N 1
ATOM 4913 C CA . SER B 1 48 ? 8.297 3.031 -27.094 1 33.16 48 SER B CA 1
ATOM 4914 C C . SER B 1 48 ? 9.367 4 -27.578 1 33.16 48 SER B C 1
ATOM 4916 O O . SER B 1 48 ? 9.523 5.09 -27.031 1 33.16 48 SER B O 1
ATOM 4918 N N . ALA B 1 49 ? 10.625 3.629 -28.031 1 30.39 49 ALA B N 1
ATOM 4919 C CA . ALA B 1 49 ? 11.281 4.605 -28.891 1 30.39 49 ALA B CA 1
ATOM 4920 C C . ALA B 1 49 ? 10.336 5.746 -29.266 1 30.39 49 ALA B C 1
ATOM 4922 O O . ALA B 1 49 ? 9.117 5.555 -29.312 1 30.39 49 ALA B O 1
ATOM 4923 N N . PRO B 1 50 ? 10.789 7.043 -29.125 1 30.52 50 PRO B N 1
ATOM 4924 C CA . PRO B 1 50 ? 9.891 7.926 -29.859 1 30.52 50 PRO B CA 1
ATOM 4925 C C . PRO B 1 50 ? 9.125 7.195 -30.969 1 30.52 50 PRO B C 1
ATOM 4927 O O . PRO B 1 50 ? 9.695 6.363 -31.672 1 30.52 50 PRO B O 1
ATOM 4930 N N . ASN B 1 51 ? 7.98 6.887 -30.797 1 29.98 51 ASN B N 1
ATOM 4931 C CA . ASN B 1 51 ? 7.23 6.57 -32 1 29.98 51 ASN B CA 1
ATOM 4932 C C . ASN B 1 51 ? 7.879 7.188 -33.25 1 29.98 51 ASN B C 1
ATOM 4934 O O . ASN B 1 51 ? 7.992 8.414 -33.344 1 29.98 51 ASN B O 1
ATOM 4938 N N . GLU B 1 52 ? 9.023 6.844 -33.781 1 31.42 52 GLU B N 1
ATOM 4939 C CA . GLU B 1 52 ? 8.906 7.258 -35.188 1 31.42 52 GLU B CA 1
ATOM 4940 C C . GLU B 1 52 ? 7.453 7.559 -35.562 1 31.42 52 GLU B C 1
ATOM 4942 O O . GLU B 1 52 ? 6.539 6.863 -35.094 1 31.42 52 GLU B O 1
ATOM 4947 N N . LYS B 1 53 ? 7.18 8.734 -35.875 1 31.72 53 LYS B N 1
ATOM 4948 C CA . LYS B 1 53 ? 5.965 9.008 -36.625 1 31.72 53 LYS B CA 1
ATOM 4949 C C . LYS B 1 53 ? 5.477 7.754 -37.344 1 31.72 53 LYS B C 1
ATOM 4951 O O . LYS B 1 53 ? 5.996 7.398 -38.406 1 31.72 53 LYS B O 1
ATOM 4956 N N . LEU B 1 54 ? 5.582 6.703 -36.75 1 31.17 54 LEU B N 1
ATOM 4957 C CA . LEU B 1 54 ? 4.793 5.824 -37.625 1 31.17 54 LEU B CA 1
ATOM 4958 C C . LEU B 1 54 ? 3.805 6.629 -38.469 1 31.17 54 LEU B C 1
ATOM 4960 O O . LEU B 1 54 ? 3.053 7.449 -37.938 1 31.17 54 LEU B O 1
ATOM 4964 N N . GLU B 1 55 ? 4.121 6.996 -39.625 1 32.94 55 GLU B N 1
ATOM 4965 C CA . GLU B 1 55 ? 3.184 7.508 -40.594 1 32.94 55 GLU B CA 1
ATOM 4966 C C . GLU B 1 55 ? 1.739 7.285 -40.156 1 32.94 55 GLU B C 1
ATOM 4968 O O . GLU B 1 55 ? 1.427 6.277 -39.531 1 32.94 55 GLU B O 1
ATOM 4973 N N . THR B 1 56 ? 0.959 8.281 -39.875 1 34.78 56 THR B N 1
ATOM 4974 C CA . THR B 1 56 ? -0.498 8.344 -39.906 1 34.78 56 THR B CA 1
ATOM 4975 C C . THR B 1 56 ? -1.073 7.156 -40.656 1 34.78 56 THR B C 1
ATOM 4977 O O . THR B 1 56 ? -1.56 7.312 -41.781 1 34.78 56 THR B O 1
ATOM 4980 N N . ARG B 1 57 ? -0.268 6.281 -41.031 1 35.38 57 ARG B N 1
ATOM 4981 C CA . ARG B 1 57 ? -1.191 5.316 -41.625 1 35.38 57 ARG B CA 1
ATOM 4982 C C . ARG B 1 57 ? -2.348 5.016 -40.688 1 35.38 57 ARG B C 1
ATOM 4984 O O . ARG B 1 57 ? -2.146 4.871 -39.469 1 35.38 57 ARG B O 1
ATOM 4991 N N . GLN B 1 58 ? -3.475 5.441 -40.781 1 43.56 58 GLN B N 1
ATOM 4992 C CA . GLN B 1 58 ? -4.797 5.195 -40.219 1 43.56 58 GLN B CA 1
ATOM 4993 C C . GLN B 1 58 ? -4.863 3.822 -39.531 1 43.56 58 GLN B C 1
ATOM 4995 O O . GLN B 1 58 ? -5.242 2.836 -40.188 1 43.56 58 GLN B O 1
ATOM 5000 N N . THR B 1 59 ? -3.896 3.42 -38.625 1 54.41 59 THR B N 1
ATOM 5001 C CA . THR B 1 59 ? -3.881 2.062 -38.094 1 54.41 59 THR B CA 1
ATOM 5002 C C . THR B 1 59 ? -5.219 1.719 -37.438 1 54.41 59 THR B C 1
ATOM 5004 O O . THR B 1 59 ? -5.797 2.543 -36.75 1 54.41 59 THR B O 1
ATOM 5007 N N . LEU B 1 60 ? -5.91 0.833 -37.906 1 68.81 60 LEU B N 1
ATOM 5008 C CA . LEU B 1 60 ? -7.219 0.345 -37.5 1 68.81 60 LEU B CA 1
ATOM 5009 C C . LEU B 1 60 ? -7.219 -0.002 -36 1 68.81 60 LEU B C 1
ATOM 5011 O O . LEU B 1 60 ? -6.242 -0.553 -35.5 1 68.81 60 LEU B O 1
ATOM 5015 N N . ASP B 1 61 ? -7.98 0.624 -35.219 1 84.38 61 ASP B N 1
ATOM 5016 C CA . ASP B 1 61 ? -8.227 0.245 -33.812 1 84.38 61 ASP B CA 1
ATOM 5017 C C . ASP B 1 61 ? -8.258 -1.274 -33.656 1 84.38 61 ASP B C 1
ATOM 5019 O O . ASP B 1 61 ? -9.039 -1.959 -34.312 1 84.38 61 ASP B O 1
ATOM 5023 N N . PRO B 1 62 ? -7.289 -1.734 -32.875 1 89.31 62 PRO B N 1
ATOM 5024 C CA . PRO B 1 62 ? -7.168 -3.184 -32.719 1 89.31 62 PRO B CA 1
ATOM 5025 C C . PRO B 1 62 ? -8.484 -3.844 -32.312 1 89.31 62 PRO B C 1
ATOM 5027 O O . PRO B 1 62 ? -8.68 -5.039 -32.531 1 89.31 62 PRO B O 1
ATOM 5030 N N . LEU B 1 63 ? -9.352 -3.141 -31.75 1 88.62 63 LEU B N 1
ATOM 5031 C CA . LEU B 1 63 ? -10.633 -3.689 -31.344 1 88.62 63 LEU B CA 1
ATOM 5032 C C . LEU B 1 63 ? -11.469 -4.105 -32.562 1 88.62 63 LEU B C 1
ATOM 5034 O O . LEU B 1 63 ? -12.195 -5.102 -32.5 1 88.62 63 LEU B O 1
ATOM 5038 N N . TRP B 1 64 ? -11.219 -3.342 -33.625 1 81.44 64 TRP B N 1
ATOM 5039 C CA . TRP B 1 64 ? -12.07 -3.561 -34.781 1 81.44 64 TRP B CA 1
ATOM 5040 C C . TRP B 1 64 ? -11.531 -4.699 -35.656 1 81.44 64 TRP B C 1
ATOM 5042 O O . TRP B 1 64 ? -12.219 -5.18 -36.562 1 81.44 64 TRP B O 1
ATOM 5052 N N . THR B 1 65 ? -10.398 -5.117 -35.281 1 84.12 65 THR B N 1
ATOM 5053 C CA . THR B 1 65 ? -9.828 -6.258 -36 1 84.12 65 THR B CA 1
ATOM 5054 C C . THR B 1 65 ? -10.352 -7.57 -35.406 1 84.12 65 THR B C 1
ATOM 5056 O O . THR B 1 65 ? -10.227 -8.625 -36.031 1 84.12 65 THR B O 1
ATOM 5059 N N . LEU B 1 66 ? -11.07 -7.52 -34.312 1 89.75 66 LEU B N 1
ATOM 5060 C CA . LEU B 1 66 ? -11.594 -8.711 -33.656 1 89.75 66 LEU B CA 1
ATOM 5061 C C . LEU B 1 66 ? -13.031 -8.992 -34.094 1 89.75 66 LEU B C 1
ATOM 5063 O O . LEU B 1 66 ? -13.93 -8.188 -33.844 1 89.75 66 LEU B O 1
ATOM 5067 N N . PRO B 1 67 ? -13.234 -10.086 -34.781 1 90.88 67 PRO B N 1
ATOM 5068 C CA . PRO B 1 67 ? -14.617 -10.438 -35.125 1 90.88 67 PRO B CA 1
ATOM 5069 C C . PRO B 1 67 ? -15.477 -10.719 -33.875 1 90.88 67 PRO B C 1
ATOM 5071 O O . PRO B 1 67 ? -14.953 -11.07 -32.812 1 90.88 67 PRO B O 1
ATOM 5074 N N . LYS B 1 68 ? -16.781 -10.609 -34.031 1 91.94 68 LYS B N 1
ATOM 5075 C CA . LYS B 1 68 ? -17.734 -10.773 -32.938 1 91.94 68 LYS B CA 1
ATOM 5076 C C . LYS B 1 68 ? -17.609 -12.156 -32.312 1 91.94 68 LYS B C 1
ATOM 5078 O O . LYS B 1 68 ? -17.609 -12.289 -31.078 1 91.94 68 LYS B O 1
ATOM 5083 N N . ALA B 1 69 ? -17.562 -13.148 -33.125 1 93.44 69 ALA B N 1
ATOM 5084 C CA . ALA B 1 69 ? -17.469 -14.523 -32.625 1 93.44 69 ALA B CA 1
ATOM 5085 C C . ALA B 1 69 ? -16.219 -14.703 -31.781 1 93.44 69 ALA B C 1
ATOM 5087 O O . ALA B 1 69 ? -16.25 -15.398 -30.75 1 93.44 69 ALA B O 1
ATOM 5088 N N . GLU B 1 70 ? -15.164 -14.094 -32.25 1 94.62 70 GLU B N 1
ATOM 5089 C CA . GLU B 1 70 ? -13.914 -14.18 -31.5 1 94.62 70 GLU B CA 1
ATOM 5090 C C . GLU B 1 70 ? -14.008 -13.422 -30.172 1 94.62 70 GLU B C 1
ATOM 5092 O O . GLU B 1 70 ? -13.484 -13.875 -29.156 1 94.62 70 GLU B O 1
ATOM 5097 N N . ALA B 1 71 ? -14.609 -12.32 -30.219 1 95.12 71 ALA B N 1
ATOM 5098 C CA . ALA B 1 71 ? -14.805 -11.539 -29.016 1 95.12 71 ALA B CA 1
ATOM 5099 C C . ALA B 1 71 ? -15.594 -12.32 -27.969 1 95.12 71 ALA B C 1
ATOM 5101 O O . ALA B 1 71 ? -15.242 -12.328 -26.781 1 95.12 71 ALA B O 1
ATOM 5102 N N . LEU B 1 72 ? -16.641 -12.984 -28.391 1 96.38 72 LEU B N 1
ATOM 5103 C CA . LEU B 1 72 ? -17.469 -13.789 -27.5 1 96.38 72 LEU B CA 1
ATOM 5104 C C . LEU B 1 72 ? -16.656 -14.961 -26.938 1 96.38 72 LEU B C 1
ATOM 5106 O O . LEU B 1 72 ? -16.766 -15.281 -25.75 1 96.38 72 LEU B O 1
ATOM 5110 N N . ARG B 1 73 ? -15.891 -15.555 -27.75 1 96.94 73 ARG B N 1
ATOM 5111 C CA . ARG B 1 73 ? -15.031 -16.656 -27.328 1 96.94 73 ARG B CA 1
ATOM 5112 C C . ARG B 1 73 ? -14.016 -16.188 -26.281 1 96.94 73 ARG B C 1
ATOM 5114 O O . ARG B 1 73 ? -13.766 -16.875 -25.297 1 96.94 73 ARG B O 1
ATOM 5121 N N . LEU B 1 74 ? -13.43 -15.047 -26.516 1 96.56 74 LEU B N 1
ATOM 5122 C CA . LEU B 1 74 ? -12.43 -14.508 -25.609 1 96.56 74 LEU B CA 1
ATOM 5123 C C . LEU B 1 74 ? -13.031 -14.211 -24.234 1 96.56 74 LEU B C 1
ATOM 5125 O O . LEU B 1 74 ? -12.367 -14.375 -23.219 1 96.56 74 LEU B O 1
ATOM 5129 N N . CYS B 1 75 ? -14.266 -13.781 -24.219 1 97.62 75 CYS B N 1
ATOM 5130 C CA . CYS B 1 75 ? -14.945 -13.578 -22.938 1 97.62 75 CYS B CA 1
ATOM 5131 C C . CYS B 1 75 ? -15.055 -14.891 -22.172 1 97.62 75 CYS B C 1
ATOM 5133 O O . CYS B 1 75 ? -14.891 -14.914 -20.953 1 97.62 75 CYS B O 1
ATOM 5135 N N . GLN B 1 76 ? -15.312 -15.969 -22.906 1 95.94 76 GLN B N 1
ATOM 5136 C CA . GLN B 1 76 ? -15.414 -17.281 -22.281 1 95.94 76 GLN B CA 1
ATOM 5137 C C . GLN B 1 76 ? -14.062 -17.75 -21.75 1 95.94 76 GLN B C 1
ATOM 5139 O O . GLN B 1 76 ? -13.977 -18.328 -20.656 1 95.94 76 GLN B O 1
ATOM 5144 N N . VAL B 1 77 ? -13.109 -17.5 -22.547 1 93.19 77 VAL B N 1
ATOM 5145 C CA . VAL B 1 77 ? -11.758 -17.859 -22.141 1 93.19 77 VAL B CA 1
ATOM 5146 C C . VAL B 1 77 ? -11.375 -17.094 -20.875 1 93.19 77 VAL B C 1
ATOM 5148 O O . VAL B 1 77 ? -10.812 -17.672 -19.938 1 93.19 77 VAL B O 1
ATOM 5151 N N . TYR B 1 78 ? -11.633 -15.828 -20.906 1 95.06 78 TYR B N 1
ATOM 5152 C CA . TYR B 1 78 ? -11.359 -15.008 -19.734 1 95.06 78 TYR B CA 1
ATOM 5153 C C . TYR B 1 78 ? -12.055 -15.578 -18.5 1 95.06 78 TYR B C 1
ATOM 5155 O O . TYR B 1 78 ? -11.453 -15.688 -17.438 1 95.06 78 TYR B O 1
ATOM 5163 N N . GLU B 1 79 ? -13.32 -15.906 -18.641 1 94.88 79 GLU B N 1
ATOM 5164 C CA . GLU B 1 79 ? -14.109 -16.438 -17.531 1 94.88 79 GLU B CA 1
ATOM 5165 C C . GLU B 1 79 ? -13.516 -17.734 -17.016 1 94.88 79 GLU B C 1
ATOM 5167 O O . GLU B 1 79 ? -13.383 -17.922 -15.797 1 94.88 79 GLU B O 1
ATOM 5172 N N . GLU B 1 80 ? -13.094 -18.516 -17.812 1 90.19 80 GLU B N 1
ATOM 5173 C CA . GLU B 1 80 ? -12.57 -19.828 -17.422 1 90.19 80 GLU B CA 1
ATOM 5174 C C . GLU B 1 80 ? -11.211 -19.703 -16.75 1 90.19 80 GLU B C 1
ATOM 5176 O O . GLU B 1 80 ? -10.93 -20.438 -15.789 1 90.19 80 GLU B O 1
ATOM 5181 N N . GLU B 1 81 ? -10.477 -18.781 -17.234 1 87.94 81 GLU B N 1
ATOM 5182 C CA . GLU B 1 81 ? -9.094 -18.734 -16.766 1 87.94 81 GLU B CA 1
ATOM 5183 C C . GLU B 1 81 ? -8.953 -17.781 -15.578 1 87.94 81 GLU B C 1
ATOM 5185 O O . GLU B 1 81 ? -8.102 -17.984 -14.711 1 87.94 81 GLU B O 1
ATOM 5190 N N . MET B 1 82 ? -9.711 -16.75 -15.539 1 92.69 82 MET B N 1
ATOM 5191 C CA . MET B 1 82 ? -9.508 -15.734 -14.508 1 92.69 82 MET B CA 1
ATOM 5192 C C . MET B 1 82 ? -10.812 -15.414 -13.789 1 92.69 82 MET B C 1
ATOM 5194 O O . MET B 1 82 ? -10.852 -15.352 -12.562 1 92.69 82 MET B O 1
ATOM 5198 N N . GLY B 1 83 ? -11.883 -15.289 -14.539 1 94.88 83 GLY B N 1
ATOM 5199 C CA . GLY B 1 83 ? -13.148 -14.82 -14 1 94.88 83 GLY B CA 1
ATOM 5200 C C . GLY B 1 83 ? -13.719 -15.727 -12.922 1 94.88 83 GLY B C 1
ATOM 5201 O O . GLY B 1 83 ? -14.281 -15.25 -11.938 1 94.88 83 GLY B O 1
ATOM 5202 N N . ILE B 1 84 ? -13.5 -16.969 -13.086 1 92.5 84 ILE B N 1
ATOM 5203 C CA . ILE B 1 84 ? -14.062 -17.938 -12.133 1 92.5 84 ILE B CA 1
ATOM 5204 C C . ILE B 1 84 ? -13.328 -17.828 -10.797 1 92.5 84 ILE B C 1
ATOM 5206 O O . ILE B 1 84 ? -13.922 -18.062 -9.742 1 92.5 84 ILE B O 1
ATOM 5210 N N . MET B 1 85 ? -12.109 -17.5 -10.836 1 94.56 85 MET B N 1
ATOM 5211 C CA . MET B 1 85 ? -11.312 -17.391 -9.617 1 94.56 85 MET B CA 1
ATOM 5212 C C . MET B 1 85 ? -11.492 -16.016 -8.969 1 94.56 85 MET B C 1
ATOM 5214 O O . MET B 1 85 ? -11.633 -15.914 -7.75 1 94.56 85 MET B O 1
ATOM 5218 N N . TYR B 1 86 ? -11.43 -15.008 -9.82 1 96.5 86 TYR B N 1
ATOM 5219 C CA . TYR B 1 86 ? -11.562 -13.617 -9.375 1 96.5 86 TYR B CA 1
ATOM 5220 C C . TYR B 1 86 ? -12.688 -12.914 -10.117 1 96.5 86 TYR B C 1
ATOM 5222 O O . TYR B 1 86 ? -12.445 -12.188 -11.086 1 96.5 86 TYR B O 1
ATOM 5230 N N . PRO B 1 87 ? -13.883 -13.062 -9.617 1 96.75 87 PRO B N 1
ATOM 5231 C CA . PRO B 1 87 ? -15.07 -12.594 -10.328 1 96.75 87 PRO B CA 1
ATOM 5232 C C . PRO B 1 87 ? -15.305 -11.094 -10.18 1 96.75 87 PRO B C 1
ATOM 5234 O O . PRO B 1 87 ? -16.328 -10.672 -9.625 1 96.75 87 PRO B O 1
ATOM 5237 N N . VAL B 1 88 ? -14.469 -10.305 -10.781 1 97.44 88 VAL B N 1
ATOM 5238 C CA . VAL B 1 88 ? -14.609 -8.852 -10.742 1 97.44 88 VAL B CA 1
ATOM 5239 C C . VAL B 1 88 ? -15.617 -8.406 -11.805 1 97.44 88 VAL B C 1
ATOM 5241 O O . VAL B 1 88 ? -16.109 -7.273 -11.758 1 97.44 88 VAL B O 1
ATOM 5244 N N . LEU B 1 89 ? -15.914 -9.266 -12.805 1 96.88 89 LEU B N 1
ATOM 5245 C CA . LEU B 1 89 ? -16.906 -9.055 -13.844 1 96.88 89 LEU B CA 1
ATOM 5246 C C . LEU B 1 89 ? -17.906 -10.211 -13.883 1 96.88 89 LEU B C 1
ATOM 5248 O O . LEU B 1 89 ? -17.625 -11.289 -13.359 1 96.88 89 LEU B O 1
ATOM 5252 N N . GLU B 1 90 ? -19.047 -9.891 -14.422 1 94.62 90 GLU B N 1
ATOM 5253 C CA . GLU B 1 90 ? -20.031 -10.93 -14.68 1 94.62 90 GLU B CA 1
ATOM 5254 C C . GLU B 1 90 ? -20.031 -11.336 -16.156 1 94.62 90 GLU B C 1
ATOM 5256 O O . GLU B 1 90 ? -20.188 -10.492 -17.031 1 94.62 90 GLU B O 1
ATOM 5261 N N . LEU B 1 91 ? -19.906 -12.625 -16.328 1 95.56 91 LEU B N 1
ATOM 5262 C CA . LEU B 1 91 ? -19.797 -13.125 -17.688 1 95.56 91 LEU B CA 1
ATOM 5263 C C . LEU B 1 91 ? -21.016 -12.727 -18.516 1 95.56 91 LEU B C 1
ATOM 5265 O O . LEU B 1 91 ? -20.891 -12.297 -19.672 1 95.56 91 LEU B O 1
ATOM 5269 N N . SER B 1 92 ? -22.234 -12.891 -17.953 1 95.44 92 SER B N 1
ATOM 5270 C CA . SER B 1 92 ? -23.453 -12.57 -18.688 1 95.44 92 SER B CA 1
ATOM 5271 C C . SER B 1 92 ? -23.469 -11.109 -19.125 1 95.44 92 SER B C 1
ATOM 5273 O O . SER B 1 92 ? -23.891 -10.797 -20.25 1 95.44 92 SER B O 1
ATOM 5275 N N . GLU B 1 93 ? -22.922 -10.312 -18.297 1 94.25 93 GLU B N 1
ATOM 5276 C CA . GLU B 1 93 ? -22.906 -8.883 -18.594 1 94.25 93 GLU B CA 1
ATOM 5277 C C . GLU B 1 93 ? -21.922 -8.57 -19.703 1 94.25 93 GLU B C 1
ATOM 5279 O O . GLU B 1 93 ? -22.203 -7.762 -20.594 1 94.25 93 GLU B O 1
ATOM 5284 N N . ILE B 1 94 ? -20.734 -9.156 -19.641 1 96.25 94 ILE B N 1
ATOM 5285 C CA . ILE B 1 94 ? -19.734 -8.828 -20.641 1 96.25 94 ILE B CA 1
ATOM 5286 C C . ILE B 1 94 ? -20.156 -9.383 -22 1 96.25 94 ILE B C 1
ATOM 5288 O O . ILE B 1 94 ? -19.891 -8.781 -23.031 1 96.25 94 ILE B O 1
ATOM 5292 N N . LEU B 1 95 ? -20.828 -10.531 -22.031 1 96.5 95 LEU B N 1
ATOM 5293 C CA . LEU B 1 95 ? -21.344 -11.078 -23.281 1 96.5 95 LEU B CA 1
ATOM 5294 C C . LEU B 1 95 ? -22.391 -10.156 -23.891 1 96.5 95 LEU B C 1
ATOM 5296 O O . LEU B 1 95 ? -22.406 -9.93 -25.094 1 96.5 95 LEU B O 1
ATOM 5300 N N . GLU B 1 96 ? -23.266 -9.672 -23.031 1 94.38 96 GLU B N 1
ATOM 5301 C CA . GLU B 1 96 ? -24.281 -8.719 -23.5 1 94.38 96 GLU B CA 1
ATOM 5302 C C . GLU B 1 96 ? -23.625 -7.461 -24.062 1 94.38 96 GLU B C 1
ATOM 5304 O O . GLU B 1 96 ? -24.094 -6.914 -25.062 1 94.38 96 GLU B O 1
ATOM 5309 N N . GLN B 1 97 ? -22.609 -7.012 -23.422 1 93.81 97 GLN B N 1
ATOM 5310 C CA . GLN B 1 97 ? -21.906 -5.816 -23.875 1 93.81 97 GLN B CA 1
ATOM 5311 C C . GLN B 1 97 ? -21.25 -6.047 -25.234 1 93.81 97 GLN B C 1
ATOM 5313 O O . GLN B 1 97 ? -21.188 -5.133 -26.062 1 93.81 97 GLN B O 1
ATOM 5318 N N . VAL B 1 98 ? -20.719 -7.262 -25.453 1 93.69 98 VAL B N 1
ATOM 5319 C CA . VAL B 1 98 ? -20.141 -7.586 -26.75 1 93.69 98 VAL B CA 1
ATOM 5320 C C . VAL B 1 98 ? -21.219 -7.543 -27.828 1 93.69 98 VAL B C 1
ATOM 5322 O O . VAL B 1 98 ? -20.984 -7.027 -28.922 1 93.69 98 VAL B O 1
ATOM 5325 N N . HIS B 1 99 ? -22.375 -8.109 -27.531 1 91.62 99 HIS B N 1
ATOM 5326 C CA . HIS B 1 99 ? -23.484 -8.062 -28.484 1 91.62 99 HIS B CA 1
ATOM 5327 C C . HIS B 1 99 ? -23.859 -6.629 -28.828 1 91.62 99 HIS B C 1
ATOM 5329 O O . HIS B 1 99 ? -24.156 -6.324 -29.984 1 91.62 99 HIS B O 1
ATOM 5335 N N . LEU B 1 100 ? -23.828 -5.797 -27.828 1 88.44 100 LEU B N 1
ATOM 5336 C CA . LEU B 1 100 ? -24.156 -4.391 -28.047 1 88.44 100 LEU B CA 1
ATOM 5337 C C . LEU B 1 100 ? -23.062 -3.699 -28.859 1 88.44 100 LEU B C 1
ATOM 5339 O O . LEU B 1 100 ? -23.359 -2.885 -29.734 1 88.44 100 LEU B O 1
ATOM 5343 N N . LEU B 1 101 ? -21.859 -4 -28.531 1 88.31 101 LEU B N 1
ATOM 5344 C CA . LEU B 1 101 ? -20.719 -3.365 -29.172 1 88.31 101 LEU B CA 1
ATOM 5345 C C . LEU B 1 101 ? -20.688 -3.693 -30.672 1 88.31 101 LEU B C 1
ATOM 5347 O O . LEU B 1 101 ? -20.391 -2.826 -31.5 1 88.31 101 LEU B O 1
ATOM 5351 N N . TYR B 1 102 ? -20.953 -4.895 -31.016 1 85.88 102 TYR B N 1
ATOM 5352 C CA . TYR B 1 102 ? -20.828 -5.348 -32.406 1 85.88 102 TYR B CA 1
ATOM 5353 C C . TYR B 1 102 ? -22.156 -5.207 -33.125 1 85.88 102 TYR B C 1
ATOM 5355 O O . TYR B 1 102 ? -22.172 -5.105 -34.375 1 85.88 102 TYR B O 1
ATOM 5363 N N . GLY B 1 103 ? -23.203 -5.074 -32.375 1 78.94 103 GLY B N 1
ATOM 5364 C CA . GLY B 1 103 ? -24.5 -5.043 -33.031 1 78.94 103 GLY B CA 1
ATOM 5365 C C . GLY B 1 103 ? -24.75 -6.258 -33.906 1 78.94 103 GLY B C 1
ATOM 5366 O O . GLY B 1 103 ? -24.188 -7.328 -33.656 1 78.94 103 GLY B O 1
ATOM 5367 N N . PRO B 1 104 ? -25.625 -5.992 -34.844 1 74.38 104 PRO B N 1
ATOM 5368 C CA . PRO B 1 104 ? -25.938 -7.121 -35.75 1 74.38 104 PRO B CA 1
ATOM 5369 C C . PRO B 1 104 ? -24.828 -7.418 -36.75 1 74.38 104 PRO B C 1
ATOM 5371 O O . PRO B 1 104 ? -24.828 -8.477 -37.375 1 74.38 104 PRO B O 1
ATOM 5374 N N . MET B 1 105 ? -23.875 -6.449 -36.719 1 65.75 105 MET B N 1
ATOM 5375 C CA . MET B 1 105 ? -22.797 -6.652 -37.688 1 65.75 105 MET B CA 1
ATOM 5376 C C . MET B 1 105 ? -21.703 -7.531 -37.094 1 65.75 105 MET B C 1
ATOM 5378 O O . MET B 1 105 ? -21.594 -7.668 -35.875 1 65.75 105 MET B O 1
ATOM 5382 N N . ASP B 1 106 ? -21.078 -8.266 -37.875 1 65.31 106 ASP B N 1
ATOM 5383 C CA . ASP B 1 106 ? -20.016 -9.195 -37.5 1 65.31 106 ASP B CA 1
ATOM 5384 C C . ASP B 1 106 ? -18.734 -8.438 -37.156 1 65.31 106 ASP B C 1
ATOM 5386 O O . ASP B 1 106 ? -17.734 -9.055 -36.781 1 65.31 106 ASP B O 1
ATOM 5390 N N . ARG B 1 107 ? -18.734 -7.113 -37.5 1 59.88 107 ARG B N 1
ATOM 5391 C CA . ARG B 1 107 ? -17.562 -6.332 -37.156 1 59.88 107 ARG B CA 1
ATOM 5392 C C . ARG B 1 107 ? -17.906 -5.199 -36.188 1 59.88 107 ARG B C 1
ATOM 5394 O O . ARG B 1 107 ? -19.031 -4.688 -36.219 1 59.88 107 ARG B O 1
ATOM 5401 N N . ALA B 1 108 ? -17.016 -5.078 -35.156 1 57.62 108 ALA B N 1
ATOM 5402 C CA . ALA B 1 108 ? -17.234 -3.984 -34.219 1 57.62 108 ALA B CA 1
ATOM 5403 C C . ALA B 1 108 ? -17.516 -2.676 -34.938 1 57.62 108 ALA B C 1
ATOM 5405 O O . ALA B 1 108 ? -16.875 -2.373 -35.938 1 57.62 108 ALA B O 1
ATOM 5406 N N . LEU B 1 109 ? -18.656 -2.078 -34.812 1 56.25 109 LEU B N 1
ATOM 5407 C CA . LEU B 1 109 ? -19.047 -0.843 -35.5 1 56.25 109 LEU B CA 1
ATOM 5408 C C . LEU B 1 109 ? -18.031 0.264 -35.219 1 56.25 109 LEU B C 1
ATOM 5410 O O . LEU B 1 109 ? -17.453 0.335 -34.156 1 56.25 109 LEU B O 1
ATOM 5414 N N . GLY B 1 110 ? -17.172 0.588 -36.219 1 53.31 110 GLY B N 1
ATOM 5415 C CA . GLY B 1 110 ? -16.172 1.646 -36.188 1 53.31 110 GLY B CA 1
ATOM 5416 C C . GLY B 1 110 ? -16.438 2.703 -35.156 1 53.31 110 GLY B C 1
ATOM 5417 O O . GLY B 1 110 ? -17.516 2.727 -34.562 1 53.31 110 GLY B O 1
ATOM 5418 N N . PRO B 1 111 ? -15.367 3.361 -34.625 1 50.41 111 PRO B N 1
ATOM 5419 C CA . PRO B 1 111 ? -15.484 4.445 -33.656 1 50.41 111 PRO B CA 1
ATOM 5420 C C . PRO B 1 111 ? -16.656 5.371 -33.938 1 50.41 111 PRO B C 1
ATOM 5422 O O . PRO B 1 111 ? -16.594 6.203 -34.844 1 50.41 111 PRO B O 1
ATOM 5425 N N . THR B 1 112 ? -17.734 4.887 -34.344 1 46.97 112 THR B N 1
ATOM 5426 C CA . THR B 1 112 ? -18.625 6.055 -34.375 1 46.97 112 THR B CA 1
ATOM 5427 C C . THR B 1 112 ? -18.469 6.879 -33.094 1 46.97 112 THR B C 1
ATOM 5429 O O . THR B 1 112 ? -18.641 6.355 -31.984 1 46.97 112 THR B O 1
ATOM 5432 N N . HIS B 1 113 ? -17.516 7.746 -33.156 1 45.38 113 HIS B N 1
ATOM 5433 C CA . HIS B 1 113 ? -17.188 8.734 -32.125 1 45.38 113 HIS B CA 1
ATOM 5434 C C . HIS B 1 113 ? -18.422 9.164 -31.344 1 45.38 113 HIS B C 1
ATOM 5436 O O . HIS B 1 113 ? -19.047 10.172 -31.688 1 45.38 113 HIS B O 1
ATOM 5442 N N . GLN B 1 114 ? -19.297 8.336 -30.984 1 47.44 114 GLN B N 1
ATOM 5443 C CA . GLN B 1 114 ? -20.281 9 -30.156 1 47.44 114 GLN B CA 1
ATOM 5444 C C . GLN B 1 114 ? -19.75 9.266 -28.75 1 47.44 114 GLN B C 1
ATOM 5446 O O . GLN B 1 114 ? -19.234 8.359 -28.094 1 47.44 114 GLN B O 1
ATOM 5451 N N . PRO B 1 115 ? -19.531 10.523 -28.422 1 48.5 115 PRO B N 1
ATOM 5452 C CA . PRO B 1 115 ? -18.938 11.047 -27.188 1 48.5 115 PRO B CA 1
ATOM 5453 C C . PRO B 1 115 ? -19.297 10.211 -25.953 1 48.5 115 PRO B C 1
ATOM 5455 O O . PRO B 1 115 ? -18.484 10.062 -25.047 1 48.5 115 PRO B O 1
ATOM 5458 N N . ASN B 1 116 ? -20.609 9.805 -25.844 1 50.94 116 ASN B N 1
ATOM 5459 C CA . ASN B 1 116 ? -21.188 9.289 -24.609 1 50.94 116 ASN B CA 1
ATOM 5460 C C . ASN B 1 116 ? -21.344 7.773 -24.656 1 50.94 116 ASN B C 1
ATOM 5462 O O . ASN B 1 116 ? -22.047 7.191 -23.828 1 50.94 116 ASN B O 1
ATOM 5466 N N . GLY B 1 117 ? -20.688 7.016 -25.516 1 57.59 117 GLY B N 1
ATOM 5467 C CA . GLY B 1 117 ? -20.938 5.582 -25.578 1 57.59 117 GLY B CA 1
ATOM 5468 C C . GLY B 1 117 ? -21.203 5.082 -26.984 1 57.59 117 GLY B C 1
ATOM 5469 O O . GLY B 1 117 ? -21.219 5.859 -27.938 1 57.59 117 GLY B O 1
ATOM 5470 N N . HIS B 1 118 ? -20.875 3.959 -27.312 1 57.16 118 HIS B N 1
ATOM 5471 C CA . HIS B 1 118 ? -21.141 3.32 -28.609 1 57.16 118 HIS B CA 1
ATOM 5472 C C . HIS B 1 118 ? -22.281 2.326 -28.5 1 57.16 118 HIS B C 1
ATOM 5474 O O . HIS B 1 118 ? -22.203 1.36 -27.734 1 57.16 118 HIS B O 1
ATOM 5480 N N . ASN B 1 119 ? -23.234 2.57 -29.219 1 63.84 119 ASN B N 1
ATOM 5481 C CA . ASN B 1 119 ? -24.359 1.644 -29.297 1 63.84 119 ASN B CA 1
ATOM 5482 C C . ASN B 1 119 ? -24.938 1.358 -27.906 1 63.84 119 ASN B C 1
ATOM 5484 O O . ASN B 1 119 ? -25.203 0.206 -27.578 1 63.84 119 ASN B O 1
ATOM 5488 N N . GLY B 1 120 ? -24.859 2.389 -27.016 1 72.25 120 GLY B N 1
ATOM 5489 C CA . GLY B 1 120 ? -25.438 2.242 -25.688 1 72.25 120 GLY B CA 1
ATOM 5490 C C . GLY B 1 120 ? -24.438 1.774 -24.656 1 72.25 120 GLY B C 1
ATOM 5491 O O . GLY B 1 120 ? -24.766 1.655 -23.469 1 72.25 120 GLY B O 1
ATOM 5492 N N . LEU B 1 121 ? -23.312 1.517 -25.172 1 84.38 121 LEU B N 1
ATOM 5493 C CA . LEU B 1 121 ? -22.297 1.051 -24.234 1 84.38 121 LEU B CA 1
ATOM 5494 C C . LEU B 1 121 ? -21.406 2.203 -23.781 1 84.38 121 LEU B C 1
ATOM 5496 O O . LEU B 1 121 ? -20.953 3.006 -24.594 1 84.38 121 LEU B O 1
ATOM 5500 N N . ALA B 1 122 ? -21.328 2.318 -22.484 1 87 122 ALA B N 1
ATOM 5501 C CA . ALA B 1 122 ? -20.469 3.352 -21.906 1 87 122 ALA B CA 1
ATOM 5502 C C . ALA B 1 122 ? -19.016 3.152 -22.328 1 87 122 ALA B C 1
ATOM 5504 O O . ALA B 1 122 ? -18.578 2.02 -22.547 1 87 122 ALA B O 1
ATOM 5505 N N . ARG B 1 123 ? -18.281 4.199 -22.531 1 89.06 123 ARG B N 1
ATOM 5506 C CA . ARG B 1 123 ? -16.875 4.168 -22.938 1 89.06 123 ARG B CA 1
ATOM 5507 C C . ARG B 1 123 ? -16.047 3.314 -21.984 1 89.06 123 ARG B C 1
ATOM 5509 O O . ARG B 1 123 ? -15.141 2.6 -22.422 1 89.06 123 ARG B O 1
ATOM 5516 N N . GLU B 1 124 ? -16.328 3.428 -20.719 1 92.44 124 GLU B N 1
ATOM 5517 C CA . GLU B 1 124 ? -15.602 2.67 -19.703 1 92.44 124 GLU B CA 1
ATOM 5518 C C . GLU B 1 124 ? -15.766 1.168 -19.906 1 92.44 124 GLU B C 1
ATOM 5520 O O . GLU B 1 124 ? -14.828 0.398 -19.688 1 92.44 124 GLU B O 1
ATOM 5525 N N . ASP B 1 125 ? -16.906 0.811 -20.375 1 94.81 125 ASP B N 1
ATOM 5526 C CA . ASP B 1 125 ? -17.172 -0.606 -20.609 1 94.81 125 ASP B CA 1
ATOM 5527 C C . ASP B 1 125 ? -16.375 -1.125 -21.797 1 94.81 125 ASP B C 1
ATOM 5529 O O . ASP B 1 125 ? -15.938 -2.277 -21.812 1 94.81 125 ASP B O 1
ATOM 5533 N N . ILE B 1 126 ? -16.219 -0.304 -22.766 1 93.5 126 ILE B N 1
ATOM 5534 C CA . ILE B 1 126 ? -15.445 -0.68 -23.938 1 93.5 126 ILE B CA 1
ATOM 5535 C C . ILE B 1 126 ? -13.984 -0.868 -23.547 1 93.5 126 ILE B C 1
ATOM 5537 O O . ILE B 1 126 ? -13.328 -1.815 -23.984 1 93.5 126 ILE B O 1
ATOM 5541 N N . HIS B 1 127 ? -13.453 0.075 -22.703 1 95.75 127 HIS B N 1
ATOM 5542 C CA . HIS B 1 127 ? -12.086 -0.06 -22.219 1 95.75 127 HIS B CA 1
ATOM 5543 C C . HIS B 1 127 ? -11.898 -1.369 -21.453 1 95.75 127 HIS B C 1
ATOM 5545 O O . HIS B 1 127 ? -10.883 -2.047 -21.609 1 95.75 127 HIS B O 1
ATOM 5551 N N . ILE B 1 128 ? -12.875 -1.658 -20.641 1 97.56 128 ILE B N 1
ATOM 5552 C CA . ILE B 1 128 ? -12.828 -2.883 -19.859 1 97.56 128 ILE B CA 1
ATOM 5553 C C . ILE B 1 128 ? -12.805 -4.098 -20.781 1 97.56 128 ILE B C 1
ATOM 5555 O O . ILE B 1 128 ? -12.008 -5.016 -20.578 1 97.56 128 ILE B O 1
ATOM 5559 N N . LEU B 1 129 ? -13.648 -4.074 -21.828 1 96.62 129 LEU B N 1
ATOM 5560 C CA . LEU B 1 129 ? -13.695 -5.184 -22.766 1 96.62 129 LEU B CA 1
ATOM 5561 C C . LEU B 1 129 ? -12.344 -5.359 -23.469 1 96.62 129 LEU B C 1
ATOM 5563 O O . LEU B 1 129 ? -11.891 -6.488 -23.656 1 96.62 129 LEU B O 1
ATOM 5567 N N . ARG B 1 130 ? -11.758 -4.289 -23.844 1 96.88 130 ARG B N 1
ATOM 5568 C CA . ARG B 1 130 ? -10.453 -4.352 -24.484 1 96.88 130 ARG B CA 1
ATOM 5569 C C . ARG B 1 130 ? -9.445 -5.102 -23.625 1 96.88 130 ARG B C 1
ATOM 5571 O O . ARG B 1 130 ? -8.688 -5.938 -24.109 1 96.88 130 ARG B O 1
ATOM 5578 N N . VAL B 1 131 ? -9.391 -4.812 -22.312 1 97.94 131 VAL B N 1
ATOM 5579 C CA . VAL B 1 131 ? -8.43 -5.441 -21.406 1 97.94 131 VAL B CA 1
ATOM 5580 C C . VAL B 1 131 ? -8.82 -6.898 -21.172 1 97.94 131 VAL B C 1
ATOM 5582 O O . VAL B 1 131 ? -7.953 -7.762 -21.016 1 97.94 131 VAL B O 1
ATOM 5585 N N . VAL B 1 132 ? -10.148 -7.137 -21.125 1 98 132 VAL B N 1
ATOM 5586 C CA . VAL B 1 132 ? -10.617 -8.516 -20.984 1 98 132 VAL B CA 1
ATOM 5587 C C . VAL B 1 132 ? -10.102 -9.352 -22.156 1 98 132 VAL B C 1
ATOM 5589 O O . VAL B 1 132 ? -9.57 -10.445 -21.953 1 98 132 VAL B O 1
ATOM 5592 N N . PHE B 1 133 ? -10.258 -8.789 -23.359 1 97.5 133 PHE B N 1
ATOM 5593 C CA . PHE B 1 133 ? -9.766 -9.492 -24.547 1 97.5 133 PHE B CA 1
ATOM 5594 C C . PHE B 1 133 ? -8.258 -9.688 -24.484 1 97.5 133 PHE B C 1
ATOM 5596 O O . PHE B 1 133 ? -7.75 -10.758 -24.797 1 97.5 133 PHE B O 1
ATOM 5603 N N . ALA B 1 134 ? -7.547 -8.672 -24.062 1 96.62 134 ALA B N 1
ATOM 5604 C CA . ALA B 1 134 ? -6.094 -8.75 -23.953 1 96.62 134 ALA B CA 1
ATOM 5605 C C . ALA B 1 134 ? -5.672 -9.836 -22.969 1 96.62 134 ALA B C 1
ATOM 5607 O O . ALA B 1 134 ? -4.746 -10.602 -23.234 1 96.62 134 ALA B O 1
ATOM 5608 N N . CYS B 1 135 ? -6.324 -9.914 -21.828 1 94.81 135 CYS B N 1
ATOM 5609 C CA . CYS B 1 135 ? -6.027 -10.93 -20.828 1 94.81 135 CYS B CA 1
ATOM 5610 C C . CYS B 1 135 ? -6.254 -12.336 -21.375 1 94.81 135 CYS B C 1
ATOM 5612 O O . CYS B 1 135 ? -5.422 -13.227 -21.188 1 94.81 135 CYS B O 1
ATOM 5614 N N . ALA B 1 136 ? -7.379 -12.492 -22.062 1 94.75 136 ALA B N 1
ATOM 5615 C CA . ALA B 1 136 ? -7.723 -13.797 -22.625 1 94.75 136 ALA B CA 1
ATOM 5616 C C . ALA B 1 136 ? -6.711 -14.219 -23.688 1 94.75 136 ALA B C 1
ATOM 5618 O O . ALA B 1 136 ? -6.254 -15.367 -23.703 1 94.75 136 ALA B O 1
ATOM 5619 N N . LEU B 1 137 ? -6.383 -13.273 -24.562 1 93.75 137 LEU B N 1
ATOM 5620 C CA . LEU B 1 137 ? -5.426 -13.547 -25.625 1 93.75 137 LEU B CA 1
ATOM 5621 C C . LEU B 1 137 ? -4.07 -13.938 -25.062 1 93.75 137 LEU B C 1
ATOM 5623 O O . LEU B 1 137 ? -3.42 -14.859 -25.562 1 93.75 137 LEU B O 1
ATOM 5627 N N . THR B 1 138 ? -3.643 -13.258 -24.062 1 89.38 138 THR B N 1
ATOM 5628 C CA . THR B 1 138 ? -2.352 -13.539 -23.438 1 89.38 138 THR B CA 1
ATOM 5629 C C . THR B 1 138 ? -2.367 -14.898 -22.75 1 89.38 138 THR B C 1
ATOM 5631 O O . THR B 1 138 ? -1.384 -15.641 -22.812 1 89.38 138 THR B O 1
ATOM 5634 N N . ALA B 1 139 ? -3.439 -15.211 -22.094 1 84.69 139 ALA B N 1
ATOM 5635 C CA . ALA B 1 139 ? -3.566 -16.516 -21.422 1 84.69 139 ALA B CA 1
ATOM 5636 C C . ALA B 1 139 ? -3.486 -17.656 -22.438 1 84.69 139 ALA B C 1
ATOM 5638 O O . ALA B 1 139 ? -2.846 -18.672 -22.172 1 84.69 139 ALA B O 1
ATOM 5639 N N . GLU B 1 140 ? -4.113 -17.406 -23.547 1 84.31 140 GLU B N 1
ATOM 5640 C CA . GLU B 1 140 ? -4.125 -18.438 -24.578 1 84.31 140 GLU B CA 1
ATOM 5641 C C . GLU B 1 140 ? -2.754 -18.578 -25.234 1 84.31 140 GLU B C 1
ATOM 5643 O O . GLU B 1 140 ? -2.369 -19.672 -25.656 1 84.31 140 GLU B O 1
ATOM 5648 N N . ALA B 1 141 ? -2.113 -17.438 -25.344 1 78.06 141 ALA B N 1
ATOM 5649 C CA . ALA B 1 141 ? -0.827 -17.438 -26.031 1 78.06 141 ALA B CA 1
ATOM 5650 C C . ALA B 1 141 ? 0.318 -17.734 -25.062 1 78.06 141 ALA B C 1
ATOM 5652 O O . ALA B 1 141 ? 1.49 -17.594 -25.422 1 78.06 141 ALA B O 1
ATOM 5653 N N . SER B 1 142 ? 0.034 -18.141 -23.891 1 72.69 142 SER B N 1
ATOM 5654 C CA . SER B 1 142 ? 1.021 -18.5 -22.875 1 72.69 142 SER B CA 1
ATOM 5655 C C . SER B 1 142 ? 1.951 -17.328 -22.578 1 72.69 142 SER B C 1
ATOM 5657 O O . SER B 1 142 ? 3.168 -17.5 -22.484 1 72.69 142 SER B O 1
ATOM 5659 N N . GLY B 1 143 ? 1.38 -16.125 -22.766 1 70.12 143 GLY B N 1
ATOM 5660 C CA . GLY B 1 143 ? 2.096 -15 -22.188 1 70.12 143 GLY B CA 1
ATOM 5661 C C . GLY B 1 143 ? 2.373 -13.898 -23.203 1 70.12 143 GLY B C 1
ATOM 5662 O O . GLY B 1 143 ? 2.605 -12.75 -22.828 1 70.12 143 GLY B O 1
ATOM 5663 N N . LEU B 1 144 ? 2.482 -14.258 -24.438 1 74.69 144 LEU B N 1
ATOM 5664 C CA . LEU B 1 144 ? 2.814 -13.18 -25.359 1 74.69 144 LEU B CA 1
ATOM 5665 C C . LEU B 1 144 ? 1.89 -13.211 -26.578 1 74.69 144 LEU B C 1
ATOM 5667 O O . LEU B 1 144 ? 1.81 -14.219 -27.281 1 74.69 144 LEU B O 1
ATOM 5671 N N . SER B 1 145 ? 1.175 -12.172 -26.672 1 85.69 145 SER B N 1
ATOM 5672 C CA . SER B 1 145 ? 0.281 -11.953 -27.812 1 85.69 145 SER B CA 1
ATOM 5673 C C . SER B 1 145 ? 0.384 -10.523 -28.328 1 85.69 145 SER B C 1
ATOM 5675 O O . SER B 1 145 ? 0.1 -9.57 -27.609 1 85.69 145 SER B O 1
ATOM 5677 N N . GLU B 1 146 ? 0.762 -10.398 -29.547 1 88.38 146 GLU B N 1
ATOM 5678 C CA . GLU B 1 146 ? 0.886 -9.078 -30.156 1 88.38 146 GLU B CA 1
ATOM 5679 C C . GLU B 1 146 ? -0.46 -8.359 -30.188 1 88.38 146 GLU B C 1
ATOM 5681 O O . GLU B 1 146 ? -0.528 -7.141 -30 1 88.38 146 GLU B O 1
ATOM 5686 N N . GLN B 1 147 ? -1.41 -9.18 -30.484 1 91.88 147 GLN B N 1
ATOM 5687 C CA . GLN B 1 147 ? -2.752 -8.609 -30.516 1 91.88 147 GLN B CA 1
ATOM 5688 C C . GLN B 1 147 ? -3.17 -8.109 -29.141 1 91.88 147 GLN B C 1
ATOM 5690 O O . GLN B 1 147 ? -3.832 -7.078 -29.016 1 91.88 147 GLN B O 1
ATOM 5695 N N . ALA B 1 148 ? -2.838 -8.844 -28.109 1 94.06 148 ALA B N 1
ATOM 5696 C CA . ALA B 1 148 ? -3.146 -8.438 -26.734 1 94.06 148 ALA B CA 1
ATOM 5697 C C . ALA B 1 148 ? -2.455 -7.125 -26.391 1 94.06 148 ALA B C 1
ATOM 5699 O O . ALA B 1 148 ? -3.07 -6.23 -25.812 1 94.06 148 ALA B O 1
ATOM 5700 N N . ILE B 1 149 ? -1.191 -6.988 -26.844 1 92.5 149 ILE B N 1
ATOM 5701 C CA . ILE B 1 149 ? -0.408 -5.789 -26.562 1 92.5 149 ILE B CA 1
ATOM 5702 C C . ILE B 1 149 ? -1.018 -4.594 -27.281 1 92.5 149 ILE B C 1
ATOM 5704 O O . ILE B 1 149 ? -1.113 -3.5 -26.719 1 92.5 149 ILE B O 1
ATOM 5708 N N . ALA B 1 150 ? -1.408 -4.836 -28.484 1 93.62 150 ALA B N 1
ATOM 5709 C CA . ALA B 1 150 ? -2.016 -3.766 -29.266 1 93.62 150 ALA B CA 1
ATOM 5710 C C . ALA B 1 150 ? -3.311 -3.279 -28.625 1 93.62 150 ALA B C 1
ATOM 5712 O O . ALA B 1 150 ? -3.57 -2.074 -28.562 1 93.62 150 ALA B O 1
ATOM 5713 N N . LEU B 1 151 ? -4.129 -4.219 -28.156 1 94.81 151 LEU B N 1
ATOM 5714 C CA . LEU B 1 151 ? -5.367 -3.875 -27.484 1 94.81 151 LEU B CA 1
ATOM 5715 C C . LEU B 1 151 ? -5.086 -3.08 -26.203 1 94.81 151 LEU B C 1
ATOM 5717 O O . LEU B 1 151 ? -5.742 -2.068 -25.953 1 94.81 151 LEU B O 1
ATOM 5721 N N . PHE B 1 152 ? -4.066 -3.465 -25.531 1 94.56 152 PHE B N 1
ATOM 5722 C CA . PHE B 1 152 ? -3.719 -2.801 -24.281 1 94.56 152 PHE B CA 1
ATOM 5723 C C . PHE B 1 152 ? -3.148 -1.412 -24.547 1 94.56 152 PHE B C 1
ATOM 5725 O O . PHE B 1 152 ? -3.451 -0.464 -23.812 1 94.56 152 PHE B O 1
ATOM 5732 N N . ASP B 1 153 ? -2.357 -1.286 -25.5 1 92.5 153 ASP B N 1
ATOM 5733 C CA . ASP B 1 153 ? -1.749 -0.002 -25.844 1 92.5 153 ASP B CA 1
ATOM 5734 C C . ASP B 1 153 ? -2.814 1.046 -26.156 1 92.5 153 ASP B C 1
ATOM 5736 O O . ASP B 1 153 ? -2.617 2.234 -25.891 1 92.5 153 ASP B O 1
ATOM 5740 N N . SER B 1 154 ? -3.873 0.575 -26.625 1 92.56 154 SER B N 1
ATOM 5741 C CA . SER B 1 154 ? -4.953 1.486 -26.984 1 92.56 154 SER B CA 1
ATOM 5742 C C . SER B 1 154 ? -5.625 2.07 -25.75 1 92.56 154 SER B C 1
ATOM 5744 O O . SER B 1 154 ? -6.348 3.064 -25.844 1 92.56 154 SER B O 1
ATOM 5746 N N . VAL B 1 155 ? -5.406 1.479 -24.562 1 94.56 155 VAL B N 1
ATOM 5747 C CA . VAL B 1 155 ? -6.066 1.979 -23.359 1 94.56 155 VAL B CA 1
ATOM 5748 C C . VAL B 1 155 ? -5.02 2.424 -22.344 1 94.56 155 VAL B C 1
ATOM 5750 O O . VAL B 1 155 ? -5.316 2.545 -21.156 1 94.56 155 VAL B O 1
ATOM 5753 N N . ARG B 1 156 ? -3.857 2.725 -22.719 1 91.94 156 ARG B N 1
ATOM 5754 C CA . ARG B 1 156 ? -2.791 3.15 -21.812 1 91.94 156 ARG B CA 1
ATOM 5755 C C . ARG B 1 156 ? -3.117 4.496 -21.172 1 91.94 156 ARG B C 1
ATOM 5757 O O . ARG B 1 156 ? -2.85 4.707 -20 1 91.94 156 ARG B O 1
ATOM 5764 N N . GLU B 1 157 ? -3.605 5.324 -22 1 90.88 157 GLU B N 1
ATOM 5765 C CA . GLU B 1 157 ? -3.98 6.637 -21.469 1 90.88 157 GLU B CA 1
ATOM 5766 C C . GLU B 1 157 ? -5.066 6.516 -20.406 1 90.88 157 GLU B C 1
ATOM 5768 O O . GLU B 1 157 ? -5.066 7.262 -19.422 1 90.88 157 GLU B O 1
ATOM 5773 N N . VAL B 1 158 ? -5.973 5.594 -20.625 1 93.56 158 VAL B N 1
ATOM 5774 C CA . VAL B 1 158 ? -7.047 5.359 -19.672 1 93.56 158 VAL B CA 1
ATOM 5775 C C . VAL B 1 158 ? -6.465 4.867 -18.359 1 93.56 158 VAL B C 1
ATOM 5777 O O . VAL B 1 158 ? -6.938 5.246 -17.281 1 93.56 158 VAL B O 1
ATOM 5780 N N . GLN B 1 159 ? -5.473 4.055 -18.484 1 94.25 159 GLN B N 1
ATOM 5781 C CA . GLN B 1 159 ? -4.785 3.553 -17.297 1 94.25 159 GLN B CA 1
ATOM 5782 C C . GLN B 1 159 ? -4.242 4.699 -16.453 1 94.25 159 GLN B C 1
ATOM 5784 O O . GLN B 1 159 ? -4.434 4.719 -15.227 1 94.25 159 GLN B O 1
ATOM 5789 N N . ASP B 1 160 ? -3.637 5.648 -17.109 1 92.38 160 ASP B N 1
ATOM 5790 C CA . ASP B 1 160 ? -3.086 6.809 -16.422 1 92.38 160 ASP B CA 1
ATOM 5791 C C . ASP B 1 160 ? -4.191 7.637 -15.766 1 92.38 160 ASP B C 1
ATOM 5793 O O . ASP B 1 160 ? -4.086 8.023 -14.602 1 92.38 160 ASP B O 1
ATOM 5797 N N . ASN B 1 161 ? -5.219 7.793 -16.5 1 92.44 161 ASN B N 1
ATOM 5798 C CA . ASN B 1 161 ? -6.332 8.602 -16.016 1 92.44 161 ASN B CA 1
ATOM 5799 C C . ASN B 1 161 ? -7.004 7.957 -14.797 1 92.44 161 ASN B C 1
ATOM 5801 O O . ASN B 1 161 ? -7.465 8.656 -13.898 1 92.44 161 ASN B O 1
ATOM 5805 N N . CYS B 1 162 ? -7.039 6.664 -14.797 1 94 162 CYS B N 1
ATOM 5806 C CA . CYS B 1 162 ? -7.676 5.953 -13.688 1 94 162 CYS B CA 1
ATOM 5807 C C . CYS B 1 162 ? -6.852 6.086 -12.414 1 94 162 CYS B C 1
ATOM 5809 O O . CYS B 1 162 ? -7.406 6.199 -11.32 1 94 162 CYS B O 1
ATOM 5811 N N . VAL B 1 163 ? -5.531 6.125 -12.562 1 94.62 163 VAL B N 1
ATOM 5812 C CA . VAL B 1 163 ? -4.645 6.199 -11.406 1 94.62 163 VAL B CA 1
ATOM 5813 C C . VAL B 1 163 ? -4.816 7.547 -10.703 1 94.62 163 VAL B C 1
ATOM 5815 O O . VAL B 1 163 ? -4.84 7.617 -9.477 1 94.62 163 VAL B O 1
ATOM 5818 N N . TRP B 1 164 ? -4.961 8.562 -11.492 1 92.81 164 TRP B N 1
ATOM 5819 C CA . TRP B 1 164 ? -4.977 9.914 -10.938 1 92.81 164 TRP B CA 1
ATOM 5820 C C . TRP B 1 164 ? -6.41 10.406 -10.758 1 92.81 164 TRP B C 1
ATOM 5822 O O . TRP B 1 164 ? -6.633 11.477 -10.188 1 92.81 164 TRP B O 1
ATOM 5832 N N . GLY B 1 165 ? -7.395 9.594 -11.219 1 90.12 165 GLY B N 1
ATOM 5833 C CA . GLY B 1 165 ? -8.789 10.016 -11.148 1 90.12 165 GLY B CA 1
ATOM 5834 C C . GLY B 1 165 ? -9.516 9.484 -9.93 1 90.12 165 GLY B C 1
ATOM 5835 O O . GLY B 1 165 ? -8.891 8.93 -9.023 1 90.12 165 GLY B O 1
ATOM 5836 N N . SER B 1 166 ? -10.797 9.742 -9.898 1 90.56 166 SER B N 1
ATOM 5837 C CA . SER B 1 166 ? -11.641 9.289 -8.797 1 90.56 166 SER B CA 1
ATOM 5838 C C . SER B 1 166 ? -11.758 7.766 -8.789 1 90.56 166 SER B C 1
ATOM 5840 O O . SER B 1 166 ? -11.789 7.133 -9.844 1 90.56 166 SER B O 1
ATOM 5842 N N . PRO B 1 167 ? -11.859 7.227 -7.621 1 93.44 167 PRO B N 1
ATOM 5843 C CA . PRO B 1 167 ? -11.938 5.766 -7.52 1 93.44 167 PRO B CA 1
ATOM 5844 C C . PRO B 1 167 ? -13.328 5.223 -7.828 1 93.44 167 PRO B C 1
ATOM 5846 O O . PRO B 1 167 ? -13.891 4.473 -7.027 1 93.44 167 PRO B O 1
ATOM 5849 N N . GLU B 1 168 ? -13.805 5.508 -9 1 92.94 168 GLU B N 1
ATOM 5850 C CA . GLU B 1 168 ? -15.078 4.926 -9.422 1 92.94 168 GLU B CA 1
ATOM 5851 C C . GLU B 1 168 ? -14.961 3.412 -9.594 1 92.94 168 GLU B C 1
ATOM 5853 O O . GLU B 1 168 ? -13.898 2.904 -9.969 1 92.94 168 GLU B O 1
ATOM 5858 N N . ILE B 1 169 ? -16.031 2.723 -9.359 1 95.06 169 ILE B N 1
ATOM 5859 C CA . ILE B 1 169 ? -16.016 1.263 -9.367 1 95.06 169 ILE B CA 1
ATOM 5860 C C . ILE B 1 169 ? -15.516 0.757 -10.719 1 95.06 169 ILE B C 1
ATOM 5862 O O . ILE B 1 169 ? -14.711 -0.178 -10.781 1 95.06 169 ILE B O 1
ATOM 5866 N N . LYS B 1 170 ? -15.938 1.323 -11.828 1 94.88 170 LYS B N 1
ATOM 5867 C CA . LYS B 1 170 ? -15.5 0.885 -13.148 1 94.88 170 LYS B CA 1
ATOM 5868 C C . LYS B 1 170 ? -14.008 1.11 -13.344 1 94.88 170 LYS B C 1
ATOM 5870 O O . LYS B 1 170 ? -13.336 0.319 -14.008 1 94.88 170 LYS B O 1
ATOM 5875 N N . ASN B 1 171 ? -13.461 2.236 -12.766 1 96.5 171 ASN B N 1
ATOM 5876 C CA . ASN B 1 171 ? -12.023 2.482 -12.812 1 96.5 171 ASN B CA 1
ATOM 5877 C C . ASN B 1 171 ? -11.25 1.431 -12.016 1 96.5 171 ASN B C 1
ATOM 5879 O O . ASN B 1 171 ? -10.18 0.993 -12.438 1 96.5 171 ASN B O 1
ATOM 5883 N N . ILE B 1 172 ? -11.836 1.058 -10.867 1 97.69 172 ILE B N 1
ATOM 5884 C CA . ILE B 1 172 ? -11.219 0.036 -10.023 1 97.69 172 ILE B CA 1
ATOM 5885 C C . ILE B 1 172 ? -11.188 -1.298 -10.766 1 97.69 172 ILE B C 1
ATOM 5887 O O . ILE B 1 172 ? -10.164 -1.98 -10.797 1 97.69 172 ILE B O 1
ATOM 5891 N N . ILE B 1 173 ? -12.297 -1.645 -11.422 1 98.12 173 ILE B N 1
ATOM 5892 C CA . ILE B 1 173 ? -12.391 -2.879 -12.195 1 98.12 173 ILE B CA 1
ATOM 5893 C C . ILE B 1 173 ? -11.367 -2.855 -13.328 1 98.12 173 ILE B C 1
ATOM 5895 O O . ILE B 1 173 ? -10.625 -3.824 -13.523 1 98.12 173 ILE B O 1
ATOM 5899 N N . PHE B 1 174 ? -11.336 -1.753 -14.023 1 98.06 174 PHE B N 1
ATOM 5900 C CA . PHE B 1 174 ? -10.43 -1.597 -15.148 1 98.06 174 PHE B CA 1
ATOM 5901 C C . PHE B 1 174 ? -8.984 -1.815 -14.711 1 98.06 174 PHE B C 1
ATOM 5903 O O . PHE B 1 174 ? -8.258 -2.598 -15.328 1 98.06 174 PHE B O 1
ATOM 5910 N N . LEU B 1 175 ? -8.516 -1.16 -13.641 1 98.5 175 LEU B N 1
ATOM 5911 C CA . LEU B 1 175 ? -7.137 -1.258 -13.18 1 98.5 175 LEU B CA 1
ATOM 5912 C C . LEU B 1 175 ? -6.844 -2.65 -12.633 1 98.5 175 LEU B C 1
ATOM 5914 O O . LEU B 1 175 ? -5.715 -3.137 -12.734 1 98.5 175 LEU B O 1
ATOM 5918 N N . THR B 1 176 ? -7.832 -3.279 -12.031 1 98.69 176 THR B N 1
ATOM 5919 C CA . THR B 1 176 ? -7.652 -4.656 -11.578 1 98.69 176 THR B CA 1
ATOM 5920 C C . THR B 1 176 ? -7.34 -5.574 -12.758 1 98.69 176 THR B C 1
ATOM 5922 O O . THR B 1 176 ? -6.441 -6.414 -12.672 1 98.69 176 THR B O 1
ATOM 5925 N N . LEU B 1 177 ? -8.086 -5.355 -13.836 1 98.56 177 LEU B N 1
ATOM 5926 C CA . LEU B 1 177 ? -7.855 -6.148 -15.039 1 98.56 177 LEU B CA 1
ATOM 5927 C C . LEU B 1 177 ? -6.477 -5.855 -15.625 1 98.56 177 LEU B C 1
ATOM 5929 O O . LEU B 1 177 ? -5.801 -6.762 -16.109 1 98.56 177 LEU B O 1
ATOM 5933 N N . VAL B 1 178 ? -6.113 -4.609 -15.57 1 98.12 178 VAL B N 1
ATOM 5934 C CA . VAL B 1 178 ? -4.781 -4.23 -16.031 1 98.12 178 VAL B CA 1
ATOM 5935 C C . VAL B 1 178 ? -3.723 -4.965 -15.211 1 98.12 178 VAL B C 1
ATOM 5937 O O . VAL B 1 178 ? -2.734 -5.457 -15.766 1 98.12 178 VAL B O 1
ATOM 5940 N N . SER B 1 179 ? -3.924 -4.988 -13.938 1 97.75 179 SER B N 1
ATOM 5941 C CA . SER B 1 179 ? -3.006 -5.711 -13.062 1 97.75 179 SER B CA 1
ATOM 5942 C C . SER B 1 179 ? -2.936 -7.188 -13.438 1 97.75 179 SER B C 1
ATOM 5944 O O . SER B 1 179 ? -1.848 -7.766 -13.508 1 97.75 179 SER B O 1
ATOM 5946 N N . MET B 1 180 ? -4.051 -7.793 -13.68 1 96.25 180 MET B N 1
ATOM 5947 C CA . MET B 1 180 ? -4.102 -9.195 -14.086 1 96.25 180 MET B CA 1
ATOM 5948 C C . MET B 1 180 ? -3.391 -9.398 -15.414 1 96.25 180 MET B C 1
ATOM 5950 O O . MET B 1 180 ? -2.715 -10.406 -15.617 1 96.25 180 MET B O 1
ATOM 5954 N N . PHE B 1 181 ? -3.615 -8.461 -16.312 1 95.38 181 PHE B N 1
ATOM 5955 C CA . PHE B 1 181 ? -2.947 -8.523 -17.609 1 95.38 181 PHE B CA 1
ATOM 5956 C C . PHE B 1 181 ? -1.434 -8.539 -17.438 1 95.38 181 PHE B C 1
ATOM 5958 O O . PHE B 1 181 ? -0.741 -9.336 -18.062 1 95.38 181 PHE B O 1
ATOM 5965 N N . TYR B 1 182 ? -0.909 -7.637 -16.578 1 92.31 182 TYR B N 1
ATOM 5966 C CA . TYR B 1 182 ? 0.523 -7.609 -16.312 1 92.31 182 TYR B CA 1
ATOM 5967 C C . TYR B 1 182 ? 0.998 -8.945 -15.75 1 92.31 182 TYR B C 1
ATOM 5969 O O . TYR B 1 182 ? 2.068 -9.438 -16.125 1 92.31 182 TYR B O 1
ATOM 5977 N N . PHE B 1 183 ? 0.235 -9.516 -14.922 1 90.44 183 PHE B N 1
ATOM 5978 C CA . PHE B 1 183 ? 0.613 -10.797 -14.352 1 90.44 183 PHE B CA 1
ATOM 5979 C C . PHE B 1 183 ? 0.697 -11.867 -15.438 1 90.44 183 PHE B C 1
ATOM 5981 O O . PHE B 1 183 ? 1.622 -12.68 -15.445 1 90.44 183 PHE B O 1
ATOM 5988 N N . GLN B 1 184 ? -0.317 -11.82 -16.312 1 86.44 184 GLN B N 1
ATOM 5989 C CA . GLN B 1 184 ? -0.344 -12.812 -17.391 1 86.44 184 GLN B CA 1
ATOM 5990 C C . GLN B 1 184 ? 0.859 -12.648 -18.312 1 86.44 184 GLN B C 1
ATOM 5992 O O . GLN B 1 184 ? 1.312 -13.617 -18.922 1 86.44 184 GLN B O 1
ATOM 5997 N N . MET B 1 185 ? 1.348 -11.453 -18.344 1 83.94 185 MET B N 1
ATOM 5998 C CA . MET B 1 185 ? 2.516 -11.18 -19.172 1 83.94 185 MET B CA 1
ATOM 5999 C C . MET B 1 185 ? 3.805 -11.461 -18.406 1 83.94 185 MET B C 1
ATOM 6001 O O . MET B 1 185 ? 4.891 -11.109 -18.875 1 83.94 185 MET B O 1
ATOM 6005 N N . ASP B 1 186 ? 3.65 -11.938 -17.234 1 80.25 186 ASP B N 1
ATOM 6006 C CA . ASP B 1 186 ? 4.766 -12.32 -16.359 1 80.25 186 ASP B CA 1
ATOM 6007 C C . ASP B 1 186 ? 5.484 -11.086 -15.82 1 80.25 186 ASP B C 1
ATOM 6009 O O . ASP B 1 186 ? 6.699 -11.109 -15.609 1 80.25 186 ASP B O 1
ATOM 6013 N N . GLU B 1 187 ? 4.801 -10.031 -15.766 1 86.62 187 GLU B N 1
ATOM 6014 C CA . GLU B 1 187 ? 5.266 -8.836 -15.062 1 86.62 187 GLU B CA 1
ATOM 6015 C C . GLU B 1 187 ? 4.703 -8.781 -13.648 1 86.62 187 GLU B C 1
ATOM 6017 O O . GLU B 1 187 ? 3.889 -7.914 -13.328 1 86.62 187 GLU B O 1
ATOM 6022 N N . GLU B 1 188 ? 5.246 -9.633 -12.859 1 87.31 188 GLU B N 1
ATOM 6023 C CA . GLU B 1 188 ? 4.672 -9.859 -11.531 1 87.31 188 GLU B CA 1
ATOM 6024 C C . GLU B 1 188 ? 4.828 -8.625 -10.648 1 87.31 188 GLU B C 1
ATOM 6026 O O . GLU B 1 188 ? 3.932 -8.297 -9.875 1 87.31 188 GLU B O 1
ATOM 6031 N N . ILE B 1 189 ? 5.988 -7.965 -10.789 1 90.94 189 ILE B N 1
ATOM 6032 C CA . ILE B 1 189 ? 6.258 -6.809 -9.938 1 90.94 189 ILE B CA 1
ATOM 6033 C C . ILE B 1 189 ? 5.309 -5.668 -10.297 1 90.94 189 ILE B C 1
ATOM 6035 O O . ILE B 1 189 ? 4.746 -5.02 -9.414 1 90.94 189 ILE B O 1
ATOM 6039 N N . LEU B 1 190 ? 5.152 -5.461 -11.602 1 93.31 190 LEU B N 1
ATOM 6040 C CA . LEU B 1 190 ? 4.234 -4.414 -12.039 1 93.31 190 LEU B CA 1
ATOM 6041 C C . LEU B 1 190 ? 2.801 -4.758 -11.656 1 93.31 190 LEU B C 1
ATOM 6043 O O . LEU B 1 190 ? 2.012 -3.869 -11.328 1 93.31 190 LEU B O 1
ATOM 6047 N N . ALA B 1 191 ? 2.428 -6.062 -11.789 1 95 191 ALA B N 1
ATOM 6048 C CA . ALA B 1 191 ? 1.111 -6.504 -11.336 1 95 191 ALA B CA 1
ATOM 6049 C C . ALA B 1 191 ? 0.914 -6.211 -9.852 1 95 191 ALA B C 1
ATOM 6051 O O . ALA B 1 191 ? -0.129 -5.691 -9.453 1 95 191 ALA B O 1
ATOM 6052 N N . TRP B 1 192 ? 1.953 -6.508 -9.07 1 96.06 192 TRP B N 1
ATOM 6053 C CA . TRP B 1 192 ? 1.928 -6.293 -7.625 1 96.06 192 TRP B CA 1
ATOM 6054 C C . TRP B 1 192 ? 1.797 -4.812 -7.297 1 96.06 192 TRP B C 1
ATOM 6056 O O . TRP B 1 192 ? 0.993 -4.426 -6.445 1 96.06 192 TRP B O 1
ATOM 6066 N N . ARG B 1 193 ? 2.57 -3.93 -7.945 1 96.81 193 ARG B N 1
ATOM 6067 C CA . ARG B 1 193 ? 2.49 -2.488 -7.719 1 96.81 193 ARG B CA 1
ATOM 6068 C C . ARG B 1 193 ? 1.105 -1.957 -8.078 1 96.81 193 ARG B C 1
ATOM 6070 O O . ARG B 1 193 ? 0.534 -1.154 -7.332 1 96.81 193 ARG B O 1
ATOM 6077 N N . THR B 1 194 ? 0.545 -2.443 -9.227 1 97.56 194 THR B N 1
ATOM 6078 C CA . THR B 1 194 ? -0.736 -1.961 -9.727 1 97.56 194 THR B CA 1
ATOM 6079 C C . THR B 1 194 ? -1.872 -2.367 -8.797 1 97.56 194 THR B C 1
ATOM 6081 O O . THR B 1 194 ? -2.768 -1.566 -8.516 1 97.56 194 THR B O 1
ATOM 6084 N N . VAL B 1 195 ? -1.822 -3.596 -8.344 1 98 195 VAL B N 1
ATOM 6085 C CA . VAL B 1 195 ? -2.902 -4.047 -7.469 1 98 195 VAL B CA 1
ATOM 6086 C C . VAL B 1 195 ? -2.871 -3.262 -6.16 1 98 195 VAL B C 1
ATOM 6088 O O . VAL B 1 195 ? -3.912 -3.049 -5.531 1 98 195 VAL B O 1
ATOM 6091 N N . GLY B 1 196 ? -1.685 -2.816 -5.746 1 97 196 GLY B N 1
ATOM 6092 C CA . GLY B 1 196 ? -1.591 -1.945 -4.586 1 97 196 GLY B CA 1
ATOM 6093 C C . GLY B 1 196 ? -2.338 -0.637 -4.762 1 97 196 GLY B C 1
ATOM 6094 O O . GLY B 1 196 ? -2.971 -0.146 -3.824 1 97 196 GLY B O 1
ATOM 6095 N N . ILE B 1 197 ? -2.225 -0.067 -5.969 1 97.44 197 ILE B N 1
ATOM 6096 C CA . ILE B 1 197 ? -2.951 1.162 -6.273 1 97.44 197 ILE B CA 1
ATOM 6097 C C . ILE B 1 197 ? -4.453 0.91 -6.176 1 97.44 197 ILE B C 1
ATOM 6099 O O . ILE B 1 197 ? -5.184 1.694 -5.566 1 97.44 197 ILE B O 1
ATOM 6103 N N . VAL B 1 198 ? -4.852 -0.211 -6.73 1 97.75 198 VAL B N 1
ATOM 6104 C CA . VAL B 1 198 ? -6.266 -0.565 -6.781 1 97.75 198 VAL B CA 1
ATOM 6105 C C . VAL B 1 198 ? -6.793 -0.798 -5.367 1 97.75 198 VAL B C 1
ATOM 6107 O O . VAL B 1 198 ? -7.918 -0.408 -5.043 1 97.75 198 VAL B O 1
ATOM 6110 N N . GLU B 1 199 ? -6.035 -1.456 -4.617 1 97.25 199 GLU B N 1
ATOM 6111 C CA . GLU B 1 199 ? -6.426 -1.714 -3.236 1 97.25 199 GLU B CA 1
ATOM 6112 C C . GLU B 1 199 ? -6.648 -0.41 -2.475 1 97.25 199 GLU B C 1
ATOM 6114 O O . GLU B 1 199 ? -7.605 -0.29 -1.705 1 97.25 199 GLU B O 1
ATOM 6119 N N . ARG B 1 200 ? -5.797 0.587 -2.617 1 96.69 200 ARG B N 1
ATOM 6120 C CA . ARG B 1 200 ? -5.965 1.881 -1.964 1 96.69 200 ARG B CA 1
ATOM 6121 C C . ARG B 1 200 ? -7.203 2.6 -2.49 1 96.69 200 ARG B C 1
ATOM 6123 O O . ARG B 1 200 ? -7.883 3.309 -1.743 1 96.69 200 ARG B O 1
ATOM 6130 N N . MET B 1 201 ? -7.477 2.41 -3.779 1 96.81 201 MET B N 1
ATOM 6131 C CA . MET B 1 201 ? -8.703 2.98 -4.328 1 96.81 201 MET B CA 1
ATOM 6132 C C . MET B 1 201 ? -9.93 2.363 -3.666 1 96.81 201 MET B C 1
ATOM 6134 O O . MET B 1 201 ? -10.922 3.055 -3.418 1 96.81 201 MET B O 1
ATOM 6138 N N . CYS B 1 202 ? -9.891 1.062 -3.357 1 96.56 202 CYS B N 1
ATOM 6139 C CA . CYS B 1 202 ? -10.977 0.412 -2.637 1 96.56 202 CYS B CA 1
ATOM 6140 C C . CYS B 1 202 ? -11.148 1.016 -1.247 1 96.56 202 CYS B C 1
ATOM 6142 O O . CYS B 1 202 ? -12.273 1.216 -0.787 1 96.56 202 CYS B O 1
ATOM 6144 N N . LEU B 1 203 ? -10.047 1.271 -0.613 1 95.75 203 LEU B N 1
ATOM 6145 C CA . LEU B 1 203 ? -10.086 1.85 0.726 1 95.75 203 LEU B CA 1
ATOM 6146 C C . LEU B 1 203 ? -10.68 3.254 0.697 1 95.75 203 LEU B C 1
ATOM 6148 O O . LEU B 1 203 ? -11.43 3.633 1.598 1 95.75 203 LEU B O 1
ATOM 6152 N N . GLU B 1 204 ? -10.312 3.977 -0.383 1 94.12 204 GLU B N 1
ATOM 6153 C CA . GLU B 1 204 ? -10.867 5.316 -0.546 1 94.12 204 GLU B CA 1
ATOM 6154 C C . GLU B 1 204 ? -12.391 5.273 -0.62 1 94.12 204 GLU B C 1
ATOM 6156 O O . GLU B 1 204 ? -13.07 6.184 -0.132 1 94.12 204 GLU B O 1
ATOM 6161 N N . LYS B 1 205 ? -12.891 4.195 -1.209 1 93.5 205 LYS B N 1
ATOM 6162 C CA . LYS B 1 205 ? -14.336 4.043 -1.347 1 93.5 205 LYS B CA 1
ATOM 6163 C C . LYS B 1 205 ? -14.938 3.4 -0.102 1 93.5 205 LYS B C 1
ATOM 6165 O O . LYS B 1 205 ? -16.156 3.365 0.052 1 93.5 205 LYS B O 1
ATOM 6170 N N . GLY B 1 206 ? -14.133 2.953 0.785 1 93.88 206 GLY B N 1
ATOM 6171 C CA . GLY B 1 206 ? -14.594 2.346 2.023 1 93.88 206 GLY B CA 1
ATOM 6172 C C . GLY B 1 206 ? -15.125 0.935 1.835 1 93.88 206 GLY B C 1
ATOM 6173 O O . GLY B 1 206 ? -15.945 0.465 2.619 1 93.88 206 GLY B O 1
ATOM 6174 N N . LEU B 1 207 ? -14.633 0.191 0.838 1 95.5 207 LEU B N 1
ATOM 6175 C CA . LEU B 1 207 ? -15.188 -1.116 0.508 1 95.5 207 LEU B CA 1
ATOM 6176 C C . LEU B 1 207 ? -14.766 -2.162 1.536 1 95.5 207 LEU B C 1
ATOM 6178 O O . LEU B 1 207 ? -15.312 -3.268 1.56 1 95.5 207 LEU B O 1
ATOM 6182 N N . HIS B 1 208 ? -13.82 -1.864 2.402 1 94.69 208 HIS B N 1
ATOM 6183 C CA . HIS B 1 208 ? -13.352 -2.785 3.434 1 94.69 208 HIS B CA 1
ATOM 6184 C C . HIS B 1 208 ? -14.227 -2.711 4.68 1 94.69 208 HIS B C 1
ATOM 6186 O O . HIS B 1 208 ? -13.977 -3.414 5.66 1 94.69 208 HIS B O 1
ATOM 6192 N N . ARG B 1 209 ? -15.172 -1.831 4.625 1 93.75 209 ARG B N 1
ATOM 6193 C CA . ARG B 1 209 ? -16.062 -1.621 5.758 1 93.75 209 ARG B CA 1
ATOM 6194 C C . ARG B 1 209 ? -17.5 -1.987 5.395 1 93.75 209 ARG B C 1
ATOM 6196 O O . ARG B 1 209 ? -17.984 -1.654 4.309 1 93.75 209 ARG B O 1
ATOM 6203 N N . ARG B 1 210 ? -18.281 -2.543 6.301 1 91.75 210 ARG B N 1
ATOM 6204 C CA . ARG B 1 210 ? -19.656 -2.959 6.059 1 91.75 210 ARG B CA 1
ATOM 6205 C C . ARG B 1 210 ? -20.578 -1.754 5.949 1 91.75 210 ARG B C 1
ATOM 6207 O O . ARG B 1 210 ? -21.578 -1.789 5.211 1 91.75 210 ARG B O 1
ATOM 6214 N N . GLU B 1 211 ? -20.281 -0.669 6.609 1 87.5 211 GLU B N 1
ATOM 6215 C CA . GLU B 1 211 ? -21.141 0.513 6.648 1 87.5 211 GLU B CA 1
ATOM 6216 C C . GLU B 1 211 ? -21.297 1.13 5.262 1 87.5 211 GLU B C 1
ATOM 6218 O O . GLU B 1 211 ? -22.328 1.731 4.953 1 87.5 211 GLU B O 1
ATOM 6223 N N . THR B 1 212 ? -20.297 0.964 4.453 1 90.31 212 THR B N 1
ATOM 6224 C CA . THR B 1 212 ? -20.297 1.572 3.127 1 90.31 212 THR B CA 1
ATOM 6225 C C . THR B 1 212 ? -21.203 0.802 2.178 1 90.31 212 THR B C 1
ATOM 6227 O O . THR B 1 212 ? -21.641 1.338 1.157 1 90.31 212 THR B O 1
ATOM 6230 N N . LEU B 1 213 ? -21.516 -0.413 2.518 1 89.81 213 LEU B N 1
ATOM 6231 C CA . LEU B 1 213 ? -22.312 -1.27 1.638 1 89.81 213 LEU B CA 1
ATOM 6232 C C . LEU B 1 213 ? -23.734 -0.743 1.496 1 89.81 213 LEU B C 1
ATOM 6234 O O . LEU B 1 213 ? -24.438 -1.079 0.537 1 89.81 213 LEU B O 1
ATOM 6238 N N . ASN B 1 214 ? -24.094 0.091 2.396 1 88.38 214 ASN B N 1
ATOM 6239 C CA . ASN B 1 214 ? -25.453 0.593 2.383 1 88.38 214 ASN B CA 1
ATOM 6240 C C . ASN B 1 214 ? -25.547 1.966 1.721 1 88.38 214 ASN B C 1
ATOM 6242 O O . ASN B 1 214 ? -26.625 2.541 1.618 1 88.38 214 ASN B O 1
ATOM 6246 N N . GLN B 1 215 ? -24.5 2.434 1.183 1 87.69 215 GLN B N 1
ATOM 6247 C CA . GLN B 1 215 ? -24.5 3.697 0.454 1 87.69 215 GLN B CA 1
ATOM 6248 C C . GLN B 1 215 ? -25.203 3.551 -0.892 1 87.69 215 GLN B C 1
ATOM 6250 O O . GLN B 1 215 ? -25.094 2.518 -1.552 1 87.69 215 GLN B O 1
ATOM 6255 N N . PRO B 1 216 ? -25.875 4.57 -1.328 1 85.81 216 PRO B N 1
ATOM 6256 C CA . PRO B 1 216 ? -26.672 4.504 -2.559 1 85.81 216 PRO B CA 1
ATOM 6257 C C . PRO B 1 216 ? -25.828 4.156 -3.783 1 85.81 216 PRO B C 1
ATOM 6259 O O . PRO B 1 216 ? -26.266 3.396 -4.648 1 85.81 216 PRO B O 1
ATOM 6262 N N . THR B 1 217 ? -24.641 4.703 -3.84 1 85.12 217 THR B N 1
ATOM 6263 C CA . THR B 1 217 ? -23.781 4.449 -4.996 1 85.12 217 THR B CA 1
ATOM 6264 C C . THR B 1 217 ? -23.391 2.979 -5.062 1 85.12 217 THR B C 1
ATOM 6266 O O . THR B 1 217 ? -23.25 2.414 -6.152 1 85.12 217 THR B O 1
ATOM 6269 N N . ILE B 1 218 ? -23.266 2.352 -3.928 1 89.88 218 ILE B N 1
ATOM 6270 C CA . ILE B 1 218 ? -22.875 0.949 -3.852 1 89.88 218 ILE B CA 1
ATOM 6271 C C . ILE B 1 218 ? -24.094 0.06 -4.129 1 89.88 218 ILE B C 1
ATOM 6273 O O . ILE B 1 218 ? -23.984 -0.948 -4.832 1 89.88 218 ILE B O 1
ATOM 6277 N N . ILE B 1 219 ? -25.188 0.461 -3.646 1 90.25 219 ILE B N 1
ATOM 6278 C CA . ILE B 1 219 ? -26.422 -0.279 -3.873 1 90.25 219 ILE B CA 1
ATOM 6279 C C . ILE B 1 219 ? -26.75 -0.291 -5.367 1 90.25 219 ILE B C 1
ATOM 6281 O O . ILE B 1 219 ? -27.188 -1.308 -5.898 1 90.25 219 ILE B O 1
ATOM 6285 N N . ALA B 1 220 ? -26.484 0.816 -5.988 1 89.56 220 ALA B N 1
ATOM 6286 C CA . ALA B 1 220 ? -26.75 0.929 -7.422 1 89.56 220 ALA B CA 1
ATOM 6287 C C . ALA B 1 220 ? -25.906 -0.063 -8.219 1 89.56 220 ALA B C 1
ATOM 6289 O O . ALA B 1 220 ? -26.375 -0.629 -9.211 1 89.56 220 ALA B O 1
ATOM 6290 N N . VAL B 1 221 ? -24.719 -0.297 -7.805 1 90.75 221 VAL B N 1
ATOM 6291 C CA . VAL B 1 221 ? -23.828 -1.226 -8.484 1 90.75 221 VAL B CA 1
ATOM 6292 C C . VAL B 1 221 ? -24.172 -2.66 -8.078 1 90.75 221 VAL B C 1
ATOM 6294 O O . VAL B 1 221 ? -24.109 -3.572 -8.906 1 90.75 221 VAL B O 1
ATOM 6297 N N . GLY B 1 222 ? -24.562 -2.881 -6.883 1 92.06 222 GLY B N 1
ATOM 6298 C CA . GLY B 1 222 ? -24.828 -4.188 -6.312 1 92.06 222 GLY B CA 1
ATOM 6299 C C . GLY B 1 222 ? -23.859 -4.578 -5.215 1 92.06 222 GLY B C 1
ATOM 6300 O O . GLY B 1 222 ? -22.656 -4.699 -5.461 1 92.06 222 GLY B O 1
ATOM 6301 N N . LYS B 1 223 ? -24.375 -4.852 -4.102 1 93.25 223 LYS B N 1
ATOM 6302 C CA . LYS B 1 223 ? -23.562 -5.168 -2.93 1 93.25 223 LYS B CA 1
ATOM 6303 C C . LYS B 1 223 ? -22.688 -6.391 -3.184 1 93.25 223 LYS B C 1
ATOM 6305 O O . LYS B 1 223 ? -21.484 -6.379 -2.877 1 93.25 223 LYS B O 1
ATOM 6310 N N . ASP B 1 224 ? -23.281 -7.387 -3.764 1 93.81 224 ASP B N 1
ATOM 6311 C CA . ASP B 1 224 ? -22.547 -8.625 -4.004 1 93.81 224 ASP B CA 1
ATOM 6312 C C . ASP B 1 224 ? -21.391 -8.398 -4.98 1 93.81 224 ASP B C 1
ATOM 6314 O O . ASP B 1 224 ? -20.312 -8.953 -4.809 1 93.81 224 ASP B O 1
ATOM 6318 N N . ARG B 1 225 ? -21.594 -7.625 -5.965 1 93.56 225 ARG B N 1
ATOM 6319 C CA . ARG B 1 225 ? -20.562 -7.312 -6.953 1 93.56 225 ARG B CA 1
ATOM 6320 C C . ARG B 1 225 ? -19.391 -6.594 -6.305 1 93.56 225 ARG B C 1
ATOM 6322 O O . ARG B 1 225 ? -18.234 -6.898 -6.598 1 93.56 225 ARG B O 1
ATOM 6329 N N . VAL B 1 226 ? -19.734 -5.664 -5.473 1 95.62 226 VAL B N 1
ATOM 6330 C CA . VAL B 1 226 ? -18.703 -4.875 -4.805 1 95.62 226 VAL B CA 1
ATOM 6331 C C . VAL B 1 226 ? -17.906 -5.762 -3.854 1 95.62 226 VAL B C 1
ATOM 6333 O O . VAL B 1 226 ? -16.688 -5.629 -3.748 1 95.62 226 VAL B O 1
ATOM 6336 N N . LEU B 1 227 ? -18.578 -6.66 -3.18 1 96.5 227 LEU B N 1
ATOM 6337 C CA . LEU B 1 227 ? -17.906 -7.578 -2.266 1 96.5 227 LEU B CA 1
ATOM 6338 C C . LEU B 1 227 ? -16.969 -8.508 -3.023 1 96.5 227 LEU B C 1
ATOM 6340 O O . LEU B 1 227 ? -15.828 -8.727 -2.596 1 96.5 227 LEU B O 1
ATOM 6344 N N . ARG B 1 228 ? -17.406 -9.047 -4.129 1 97 228 ARG B N 1
ATOM 6345 C CA . ARG B 1 228 ? -16.547 -9.891 -4.957 1 97 228 ARG B CA 1
ATOM 6346 C C . ARG B 1 228 ? -15.328 -9.117 -5.441 1 97 228 ARG B C 1
ATOM 6348 O O . ARG B 1 228 ? -14.219 -9.656 -5.469 1 97 228 ARG B O 1
ATOM 6355 N N . LEU B 1 229 ? -15.586 -7.887 -5.848 1 97.25 229 LEU B N 1
ATOM 6356 C CA . LEU B 1 229 ? -14.508 -7.027 -6.324 1 97.25 229 LEU B CA 1
ATOM 6357 C C . LEU B 1 229 ? -13.461 -6.816 -5.234 1 97.25 229 LEU B C 1
ATOM 6359 O O . LEU B 1 229 ? -12.273 -7.051 -5.453 1 97.25 229 LEU B O 1
ATOM 6363 N N . PHE B 1 230 ? -13.891 -6.422 -4 1 97.75 230 PHE B N 1
ATOM 6364 C CA . PHE B 1 230 ? -12.984 -6.125 -2.9 1 97.75 230 PHE B CA 1
ATOM 6365 C C . PHE B 1 230 ? -12.172 -7.359 -2.516 1 97.75 230 PHE B C 1
ATOM 6367 O O . PHE B 1 230 ? -10.953 -7.293 -2.387 1 97.75 230 PHE B O 1
ATOM 6374 N N . TRP B 1 231 ? -12.812 -8.461 -2.352 1 97.81 231 TRP B N 1
ATOM 6375 C CA . TRP B 1 231 ? -12.133 -9.664 -1.891 1 97.81 231 TRP B CA 1
ATOM 6376 C C . TRP B 1 231 ? -11.195 -10.203 -2.967 1 97.81 231 TRP B C 1
ATOM 6378 O O . TRP B 1 231 ? -10.141 -10.758 -2.656 1 97.81 231 TRP B O 1
ATOM 6388 N N . SER B 1 232 ? -11.609 -10.109 -4.27 1 98.31 232 SER B N 1
ATOM 6389 C CA . SER B 1 232 ? -10.695 -10.508 -5.34 1 98.31 232 SER B CA 1
ATOM 6390 C C . SER B 1 232 ? -9.398 -9.711 -5.277 1 98.31 232 SER B C 1
ATOM 6392 O O . SER B 1 232 ? -8.312 -10.281 -5.406 1 98.31 232 SER B O 1
ATOM 6394 N N . ILE B 1 233 ? -9.492 -8.422 -5.066 1 98.19 233 ILE B N 1
ATOM 6395 C CA . ILE B 1 233 ? -8.328 -7.539 -5.016 1 98.19 233 ILE B CA 1
ATOM 6396 C C . ILE B 1 233 ? -7.477 -7.879 -3.793 1 98.19 233 ILE B C 1
ATOM 6398 O O . ILE B 1 233 ? -6.25 -7.938 -3.881 1 98.19 233 ILE B O 1
ATOM 6402 N N . TYR B 1 234 ? -8.141 -8.102 -2.686 1 97.44 234 TYR B N 1
ATOM 6403 C CA . TYR B 1 234 ? -7.461 -8.492 -1.458 1 97.44 234 TYR B CA 1
ATOM 6404 C C . TYR B 1 234 ? -6.637 -9.766 -1.67 1 97.44 234 TYR B C 1
ATOM 6406 O O . TYR B 1 234 ? -5.473 -9.828 -1.274 1 97.44 234 TYR B O 1
ATOM 6414 N N . ILE B 1 235 ? -7.203 -10.75 -2.33 1 97.62 235 ILE B N 1
ATOM 6415 C CA . ILE B 1 235 ? -6.559 -12.047 -2.557 1 97.62 235 ILE B CA 1
ATOM 6416 C C . ILE B 1 235 ? -5.406 -11.883 -3.543 1 97.62 235 ILE B C 1
ATOM 6418 O O . ILE B 1 235 ? -4.336 -12.461 -3.357 1 97.62 235 ILE B O 1
ATOM 6422 N N . LEU B 1 236 ? -5.652 -11.141 -4.594 1 97.81 236 LEU B N 1
ATOM 6423 C CA . LEU B 1 236 ? -4.613 -10.938 -5.598 1 97.81 236 LEU B CA 1
ATOM 6424 C C . LEU B 1 236 ? -3.393 -10.258 -4.984 1 97.81 236 LEU B C 1
ATOM 6426 O O . LEU B 1 236 ? -2.256 -10.625 -5.289 1 97.81 236 LEU B O 1
ATOM 6430 N N . ASP B 1 237 ? -3.607 -9.25 -4.172 1 97.31 237 ASP B N 1
ATOM 6431 C CA . ASP B 1 237 ? -2.486 -8.586 -3.506 1 97.31 237 ASP B CA 1
ATOM 6432 C C . ASP B 1 237 ? -1.69 -9.578 -2.658 1 97.31 237 ASP B C 1
ATOM 6434 O O . ASP B 1 237 ? -0.458 -9.562 -2.676 1 97.31 237 ASP B O 1
ATOM 6438 N N . MET B 1 238 ? -2.373 -10.43 -1.937 1 96.12 238 MET B N 1
ATOM 6439 C CA . MET B 1 238 ? -1.728 -11.43 -1.092 1 96.12 238 MET B CA 1
ATOM 6440 C C . MET B 1 238 ? -0.917 -12.406 -1.932 1 96.12 238 MET B C 1
ATOM 6442 O O . MET B 1 238 ? 0.246 -12.68 -1.628 1 96.12 238 MET B O 1
ATOM 6446 N N . ARG B 1 239 ? -1.566 -12.898 -2.898 1 94.81 239 ARG B N 1
ATOM 6447 C CA . ARG B 1 239 ? -0.919 -13.891 -3.756 1 94.81 239 ARG B CA 1
ATOM 6448 C C . ARG B 1 239 ? 0.351 -13.32 -4.379 1 94.81 239 ARG B C 1
ATOM 6450 O O . ARG B 1 239 ? 1.401 -13.969 -4.355 1 94.81 239 ARG B O 1
ATOM 6457 N N . TRP B 1 240 ? 0.251 -12.188 -4.934 1 94.38 240 TRP B N 1
ATOM 6458 C CA . TRP B 1 240 ? 1.379 -11.617 -5.664 1 94.38 240 TRP B CA 1
ATOM 6459 C C . TRP B 1 240 ? 2.445 -11.102 -4.707 1 94.38 240 TRP B C 1
ATOM 6461 O O . TRP B 1 240 ? 3.619 -11 -5.066 1 94.38 240 TRP B O 1
ATOM 6471 N N . SER B 1 241 ? 2.062 -10.719 -3.482 1 94.62 241 SER B N 1
ATOM 6472 C CA . SER B 1 241 ? 3.057 -10.398 -2.463 1 94.62 241 SER B CA 1
ATOM 6473 C C . SER B 1 241 ? 3.932 -11.609 -2.146 1 94.62 241 SER B C 1
ATOM 6475 O O . SER B 1 241 ? 5.156 -11.492 -2.086 1 94.62 241 SER B O 1
ATOM 6477 N N . PHE B 1 242 ? 3.332 -12.773 -2.037 1 92.56 242 PHE B N 1
ATOM 6478 C CA . PHE B 1 242 ? 4.098 -14 -1.809 1 92.56 242 PHE B CA 1
ATOM 6479 C C . PHE B 1 242 ? 4.988 -14.312 -3.006 1 92.56 242 PHE B C 1
ATOM 6481 O O . PHE B 1 242 ? 6.105 -14.805 -2.844 1 92.56 242 PHE B O 1
ATOM 6488 N N . GLY B 1 243 ? 4.398 -14.016 -4.168 1 89 243 GLY B N 1
ATOM 6489 C CA . GLY B 1 243 ? 5.156 -14.297 -5.379 1 89 243 GLY B CA 1
ATOM 6490 C C . GLY B 1 243 ? 6.371 -13.398 -5.535 1 89 243 GLY B C 1
ATOM 6491 O O . GLY B 1 243 ? 7.426 -13.844 -5.992 1 89 243 GLY B O 1
ATOM 6492 N N . THR B 1 244 ? 6.281 -12.164 -5.168 1 88.25 244 THR B N 1
ATOM 6493 C CA . THR B 1 244 ? 7.359 -11.203 -5.344 1 88.25 244 THR B CA 1
ATOM 6494 C C . THR B 1 244 ? 8.227 -11.125 -4.09 1 88.25 244 THR B C 1
ATOM 6496 O O . THR B 1 244 ? 9.352 -10.617 -4.133 1 88.25 244 THR B O 1
ATOM 6499 N N . GLY B 1 245 ? 7.691 -11.641 -2.965 1 91 245 GLY B N 1
ATOM 6500 C CA . GLY B 1 245 ? 8.406 -11.562 -1.7 1 91 245 GLY B CA 1
ATOM 6501 C C . GLY B 1 245 ? 8.32 -10.195 -1.048 1 91 245 GLY B C 1
ATOM 6502 O O . GLY B 1 245 ? 9.133 -9.867 -0.178 1 91 245 GLY B O 1
ATOM 6503 N N . MET B 1 246 ? 7.426 -9.367 -1.536 1 93.69 246 MET B N 1
ATOM 6504 C CA . MET B 1 246 ? 7.203 -8.039 -0.969 1 93.69 246 MET B CA 1
ATOM 6505 C C . MET B 1 246 ? 5.91 -8 -0.161 1 93.69 246 MET B C 1
ATOM 6507 O O . MET B 1 246 ? 4.984 -8.766 -0.429 1 93.69 246 MET B O 1
ATOM 6511 N N . PRO B 1 247 ? 5.836 -7.133 0.792 1 93.5 247 PRO B N 1
ATOM 6512 C CA . PRO B 1 247 ? 4.719 -7.172 1.736 1 93.5 247 PRO B CA 1
ATOM 6513 C C . PRO B 1 247 ? 3.389 -6.793 1.091 1 93.5 247 PRO B C 1
ATOM 6515 O O . PRO B 1 247 ? 3.365 -6.066 0.093 1 93.5 247 PRO B O 1
ATOM 6518 N N . PHE B 1 248 ? 2.32 -7.355 1.648 1 92.81 248 PHE B N 1
ATOM 6519 C CA . PHE B 1 248 ? 0.975 -6.969 1.244 1 92.81 248 PHE B CA 1
ATOM 6520 C C . PHE B 1 248 ? 0.521 -5.723 1.994 1 92.81 248 PHE B C 1
ATOM 6522 O O . PHE B 1 248 ? 1.101 -5.363 3.023 1 92.81 248 PHE B O 1
ATOM 6529 N N . ALA B 1 249 ? -0.477 -5.129 1.495 1 87.69 249 ALA B N 1
ATOM 6530 C CA . ALA B 1 249 ? -0.786 -3.771 1.936 1 87.69 249 ALA B CA 1
ATOM 6531 C C . ALA B 1 249 ? -1.854 -3.777 3.025 1 87.69 249 ALA B C 1
ATOM 6533 O O . ALA B 1 249 ? -1.931 -2.848 3.834 1 87.69 249 ALA B O 1
ATOM 6534 N N . LEU B 1 250 ? -2.725 -4.699 3.041 1 92.5 250 LEU B N 1
ATOM 6535 C CA . LEU B 1 250 ? -3.906 -4.57 3.887 1 92.5 250 LEU B CA 1
ATOM 6536 C C . LEU B 1 250 ? -3.914 -5.641 4.977 1 92.5 250 LEU B C 1
ATOM 6538 O O . LEU B 1 250 ? -3.951 -6.836 4.676 1 92.5 250 LEU B O 1
ATOM 6542 N N . GLU B 1 251 ? -3.912 -5.16 6.199 1 91.19 251 GLU B N 1
ATOM 6543 C CA . GLU B 1 251 ? -3.971 -6.047 7.359 1 91.19 251 GLU B CA 1
ATOM 6544 C C . GLU B 1 251 ? -5.406 -6.461 7.664 1 91.19 251 GLU B C 1
ATOM 6546 O O . GLU B 1 251 ? -6.348 -5.719 7.379 1 91.19 251 GLU B O 1
ATOM 6551 N N . ASP B 1 252 ? -5.5 -7.598 8.297 1 88.06 252 ASP B N 1
ATOM 6552 C CA . ASP B 1 252 ? -6.82 -8.109 8.664 1 88.06 252 ASP B CA 1
ATOM 6553 C C . ASP B 1 252 ? -7.527 -7.172 9.633 1 88.06 252 ASP B C 1
ATOM 6555 O O . ASP B 1 252 ? -8.75 -7.047 9.609 1 88.06 252 ASP B O 1
ATOM 6559 N N . THR B 1 253 ? -6.77 -6.543 10.477 1 88.81 253 THR B N 1
ATOM 6560 C CA . THR B 1 253 ? -7.344 -5.656 11.477 1 88.81 253 THR B CA 1
ATOM 6561 C C . THR B 1 253 ? -7.969 -4.43 10.82 1 88.81 253 THR B C 1
ATOM 6563 O O . THR B 1 253 ? -8.805 -3.748 11.43 1 88.81 253 THR B O 1
ATOM 6566 N N . ASP B 1 254 ? -7.602 -4.148 9.609 1 92.56 254 ASP B N 1
ATOM 6567 C CA . ASP B 1 254 ? -8.117 -2.979 8.906 1 92.56 254 ASP B CA 1
ATOM 6568 C C . ASP B 1 254 ? -9.398 -3.312 8.156 1 92.56 254 ASP B C 1
ATOM 6570 O O . ASP B 1 254 ? -10.078 -2.42 7.637 1 92.56 254 ASP B O 1
ATOM 6574 N N . ILE B 1 255 ? -9.734 -4.578 8.062 1 94.25 255 ILE B N 1
ATOM 6575 C CA . ILE B 1 255 ? -10.961 -5.023 7.414 1 94.25 255 ILE B CA 1
ATOM 6576 C C . ILE B 1 255 ? -12.039 -5.277 8.469 1 94.25 255 ILE B C 1
ATOM 6578 O O . ILE B 1 255 ? -11.789 -5.93 9.484 1 94.25 255 ILE B O 1
ATOM 6582 N N . ASP B 1 256 ? -13.211 -4.781 8.242 1 94.06 256 ASP B N 1
ATOM 6583 C CA . ASP B 1 256 ? -14.344 -5.043 9.133 1 94.06 256 ASP B CA 1
ATOM 6584 C C . ASP B 1 256 ? -14.555 -6.543 9.32 1 94.06 256 ASP B C 1
ATOM 6586 O O . ASP B 1 256 ? -14.781 -7.273 8.352 1 94.06 256 ASP B O 1
ATOM 6590 N N . PRO B 1 257 ? -14.422 -7.023 10.539 1 91.5 257 PRO B N 1
ATOM 6591 C CA . PRO B 1 257 ? -14.594 -8.453 10.781 1 91.5 257 PRO B CA 1
ATOM 6592 C C . PRO B 1 257 ? -15.977 -8.961 10.375 1 91.5 257 PRO B C 1
ATOM 6594 O O . PRO B 1 257 ? -16.156 -10.156 10.133 1 91.5 257 PRO B O 1
ATOM 6597 N N . TRP B 1 258 ? -16.875 -8.062 10.227 1 92.12 258 TRP B N 1
ATOM 6598 C CA . TRP B 1 258 ? -18.234 -8.461 9.898 1 92.12 258 TRP B CA 1
ATOM 6599 C C . TRP B 1 258 ? -18.547 -8.172 8.43 1 92.12 258 TRP B C 1
ATOM 6601 O O . TRP B 1 258 ? -19.719 -8.211 8.016 1 92.12 258 TRP B O 1
ATOM 6611 N N . LEU B 1 259 ? -17.547 -7.805 7.746 1 94.12 259 LEU B N 1
ATOM 6612 C CA . LEU B 1 259 ? -17.75 -7.641 6.312 1 94.12 259 LEU B CA 1
ATOM 6613 C C . LEU B 1 259 ? -18.203 -8.953 5.676 1 94.12 259 LEU B C 1
ATOM 6615 O O . LEU B 1 259 ? -17.516 -9.969 5.781 1 94.12 259 LEU B O 1
ATOM 6619 N N . PRO B 1 260 ? -19.281 -8.938 5.055 1 92 260 PRO B N 1
ATOM 6620 C CA . PRO B 1 260 ? -19.812 -10.195 4.504 1 92 260 PRO B CA 1
ATOM 6621 C C . PRO B 1 260 ? -18.891 -10.789 3.432 1 92 260 PRO B C 1
ATOM 6623 O O . PRO B 1 260 ? -18.234 -10.055 2.695 1 92 260 PRO B O 1
ATOM 6626 N N . GLU B 1 261 ? -18.828 -12.078 3.441 1 90.75 261 GLU B N 1
ATOM 6627 C CA . GLU B 1 261 ? -18.203 -12.773 2.322 1 90.75 261 GLU B CA 1
ATOM 6628 C C . GLU B 1 261 ? -19.141 -12.836 1.117 1 90.75 261 GLU B C 1
ATOM 6630 O O . GLU B 1 261 ? -20.359 -12.672 1.258 1 90.75 261 GLU B O 1
ATOM 6635 N N . PRO B 1 262 ? -18.484 -12.953 -0.039 1 90.06 262 PRO B N 1
ATOM 6636 C CA . PRO B 1 262 ? -19.344 -13.016 -1.228 1 90.06 262 PRO B CA 1
ATOM 6637 C C . PRO B 1 262 ? -20.297 -14.203 -1.198 1 90.06 262 PRO B C 1
ATOM 6639 O O . PRO B 1 262 ? -20.141 -15.117 -0.39 1 90.06 262 PRO B O 1
ATOM 6642 N N . THR B 1 263 ? -21.328 -14.203 -2.027 1 82.5 263 THR B N 1
ATOM 6643 C CA . THR B 1 263 ? -22.422 -15.172 -2.061 1 82.5 263 THR B CA 1
ATOM 6644 C C . THR B 1 263 ? -21.875 -16.578 -2.369 1 82.5 263 THR B C 1
ATOM 6646 O O . THR B 1 263 ? -20.719 -16.719 -2.76 1 82.5 263 THR B O 1
ATOM 6649 N N . GLU B 1 264 ? -22.75 -17.453 -2.293 1 76.25 264 GLU B N 1
ATOM 6650 C CA . GLU B 1 264 ? -22.422 -18.875 -2.373 1 76.25 264 GLU B CA 1
ATOM 6651 C C . GLU B 1 264 ? -22.078 -19.281 -3.803 1 76.25 264 GLU B C 1
ATOM 6653 O O . GLU B 1 264 ? -21.422 -20.297 -4.027 1 76.25 264 GLU B O 1
ATOM 6658 N N . ASN B 1 265 ? -22.297 -18.422 -4.695 1 82.56 265 ASN B N 1
ATOM 6659 C CA . ASN B 1 265 ? -22.047 -18.781 -6.086 1 82.56 265 ASN B CA 1
ATOM 6660 C C . ASN B 1 265 ? -20.578 -18.562 -6.461 1 82.56 265 ASN B C 1
ATOM 6662 O O . ASN B 1 265 ? -20.188 -18.812 -7.605 1 82.56 265 ASN B O 1
ATOM 6666 N N . THR B 1 266 ? -19.781 -18.203 -5.547 1 89.81 266 THR B N 1
ATOM 6667 C CA . THR B 1 266 ? -18.344 -18.047 -5.785 1 89.81 266 THR B CA 1
ATOM 6668 C C . THR B 1 266 ? -17.531 -18.844 -4.766 1 89.81 266 THR B C 1
ATOM 6670 O O . THR B 1 266 ? -16.781 -18.266 -3.975 1 89.81 266 THR B O 1
ATOM 6673 N N . PRO B 1 267 ? -17.578 -20.109 -4.863 1 91.38 267 PRO B N 1
ATOM 6674 C CA . PRO B 1 267 ? -16.969 -20.938 -3.82 1 91.38 267 PRO B CA 1
ATOM 6675 C C . PRO B 1 267 ? -15.453 -20.812 -3.758 1 91.38 267 PRO B C 1
ATOM 6677 O O . PRO B 1 267 ? -14.875 -20.781 -2.668 1 91.38 267 PRO B O 1
ATOM 6680 N N . TYR B 1 268 ? -14.859 -20.75 -4.914 1 95.44 268 TYR B N 1
ATOM 6681 C CA . TYR B 1 268 ? -13.406 -20.625 -4.918 1 95.44 268 TYR B CA 1
ATOM 6682 C C . TYR B 1 268 ? -12.961 -19.359 -4.188 1 95.44 268 TYR B C 1
ATOM 6684 O O . TYR B 1 268 ? -12.016 -19.406 -3.393 1 95.44 268 TYR B O 1
ATOM 6692 N N . LEU B 1 269 ? -13.641 -18.266 -4.473 1 96.19 269 LEU B N 1
ATOM 6693 C CA . LEU B 1 269 ? -13.312 -17 -3.84 1 96.19 269 LEU B CA 1
ATOM 6694 C C . LEU B 1 269 ? -13.438 -17.094 -2.324 1 96.19 269 LEU B C 1
ATOM 6696 O O . LEU B 1 269 ? -12.586 -16.594 -1.591 1 96.19 269 LEU B O 1
ATOM 6700 N N . ARG B 1 270 ? -14.414 -17.703 -1.824 1 95.12 270 ARG B N 1
ATOM 6701 C CA . ARG B 1 270 ? -14.641 -17.859 -0.391 1 95.12 270 ARG B CA 1
ATOM 6702 C C . ARG B 1 270 ? -13.531 -18.688 0.255 1 95.12 270 ARG B C 1
ATOM 6704 O O . ARG B 1 270 ? -13.047 -18.344 1.335 1 95.12 270 ARG B O 1
ATOM 6711 N N . VAL B 1 271 ? -13.203 -19.75 -0.436 1 96.56 271 VAL B N 1
ATOM 6712 C CA . VAL B 1 271 ? -12.133 -20.609 0.052 1 96.56 271 VAL B CA 1
ATOM 6713 C C . VAL B 1 271 ? -10.828 -19.828 0.12 1 96.56 271 VAL B C 1
ATOM 6715 O O . VAL B 1 271 ? -10.062 -19.953 1.081 1 96.56 271 VAL B O 1
ATOM 6718 N N . MET B 1 272 ? -10.641 -18.969 -0.864 1 97.44 272 MET B N 1
ATOM 6719 C CA . MET B 1 272 ? -9.391 -18.219 -0.961 1 97.44 272 MET B CA 1
ATOM 6720 C C . MET B 1 272 ? -9.352 -17.094 0.064 1 97.44 272 MET B C 1
ATOM 6722 O O . MET B 1 272 ? -8.273 -16.641 0.457 1 97.44 272 MET B O 1
ATOM 6726 N N . ILE B 1 273 ? -10.484 -16.547 0.478 1 96.44 273 ILE B N 1
ATOM 6727 C CA . ILE B 1 273 ? -10.508 -15.562 1.547 1 96.44 273 ILE B CA 1
ATOM 6728 C C . ILE B 1 273 ? -9.914 -16.156 2.818 1 96.44 273 ILE B C 1
ATOM 6730 O O . ILE B 1 273 ? -9.039 -15.555 3.447 1 96.44 273 ILE B O 1
ATOM 6734 N N . ARG B 1 274 ? -10.312 -17.359 3.162 1 95.81 274 ARG B N 1
ATOM 6735 C CA . ARG B 1 274 ? -9.797 -18.031 4.344 1 95.81 274 ARG B CA 1
ATOM 6736 C C . ARG B 1 274 ? -8.32 -18.359 4.184 1 95.81 274 ARG B C 1
ATOM 6738 O O . ARG B 1 274 ? -7.539 -18.234 5.129 1 95.81 274 ARG B O 1
ATOM 6745 N N . TYR B 1 275 ? -8.039 -18.844 2.992 1 97.56 275 TYR B N 1
ATOM 6746 C CA . TYR B 1 275 ? -6.633 -19.109 2.68 1 97.56 275 TYR B CA 1
ATOM 6747 C C . TYR B 1 275 ? -5.781 -17.859 2.939 1 97.56 275 TYR B C 1
ATOM 6749 O O . TYR B 1 275 ? -4.711 -17.953 3.545 1 97.56 275 TYR B O 1
ATOM 6757 N N . SER B 1 276 ? -6.234 -16.719 2.471 1 96.69 276 SER B N 1
ATOM 6758 C CA . SER B 1 276 ? -5.469 -15.469 2.547 1 96.69 276 SER B CA 1
ATOM 6759 C C . SER B 1 276 ? -5.293 -15.016 3.992 1 96.69 276 SER B C 1
ATOM 6761 O O . SER B 1 276 ? -4.27 -14.43 4.344 1 96.69 276 SER B O 1
ATOM 6763 N N . ARG B 1 277 ? -6.219 -15.281 4.824 1 95.62 277 ARG B N 1
ATOM 6764 C CA . ARG B 1 277 ? -6.094 -14.945 6.242 1 95.62 277 ARG B CA 1
ATOM 6765 C C . ARG B 1 277 ? -4.98 -15.758 6.898 1 95.62 277 ARG B C 1
ATOM 6767 O O . ARG B 1 277 ? -4.215 -15.227 7.707 1 95.62 277 ARG B O 1
ATOM 6774 N N . ILE B 1 278 ? -4.875 -17.031 6.586 1 97.38 278 ILE B N 1
ATOM 6775 C CA . ILE B 1 278 ? -3.799 -17.875 7.094 1 97.38 278 ILE B CA 1
ATOM 6776 C C . ILE B 1 278 ? -2.465 -17.422 6.504 1 97.38 278 ILE B C 1
ATOM 6778 O O . ILE B 1 278 ? -1.453 -17.375 7.211 1 97.38 278 ILE B O 1
ATOM 6782 N N . ALA B 1 279 ? -2.559 -17.156 5.184 1 97.5 279 ALA B N 1
ATOM 6783 C CA . ALA B 1 279 ? -1.354 -16.703 4.492 1 97.5 279 ALA B CA 1
ATOM 6784 C C . ALA B 1 279 ? -0.782 -15.453 5.148 1 97.5 279 ALA B C 1
ATOM 6786 O O . ALA B 1 279 ? 0.438 -15.281 5.227 1 97.5 279 ALA B O 1
ATOM 6787 N N . ALA B 1 280 ? -1.619 -14.555 5.574 1 96 280 ALA B N 1
ATOM 6788 C CA . ALA B 1 280 ? -1.169 -13.344 6.25 1 96 280 ALA B CA 1
ATOM 6789 C C . ALA B 1 280 ? -0.399 -13.68 7.523 1 96 280 ALA B C 1
ATOM 6791 O O . ALA B 1 280 ? 0.621 -13.055 7.824 1 96 280 ALA B O 1
ATOM 6792 N N . LYS B 1 281 ? -0.844 -14.609 8.281 1 96.25 281 LYS B N 1
ATOM 6793 C CA . LYS B 1 281 ? -0.147 -15.055 9.484 1 96.25 281 LYS B CA 1
ATOM 6794 C C . LYS B 1 281 ? 1.199 -15.688 9.141 1 96.25 281 LYS B C 1
ATOM 6796 O O . LYS B 1 281 ? 2.186 -15.477 9.852 1 96.25 281 LYS B O 1
ATOM 6801 N N . VAL B 1 282 ? 1.157 -16.484 8.117 1 96.88 282 VAL B N 1
ATOM 6802 C CA . VAL B 1 282 ? 2.389 -17.125 7.672 1 96.88 282 VAL B CA 1
ATOM 6803 C C . VAL B 1 282 ? 3.41 -16.062 7.262 1 96.88 282 VAL B C 1
ATOM 6805 O O . VAL B 1 282 ? 4.602 -16.188 7.555 1 96.88 282 VAL B O 1
ATOM 6808 N N . TRP B 1 283 ? 2.936 -15.047 6.57 1 95.81 283 TRP B N 1
ATOM 6809 C CA . TRP B 1 283 ? 3.818 -13.953 6.18 1 95.81 283 TRP B CA 1
ATOM 6810 C C . TRP B 1 283 ? 4.5 -13.336 7.398 1 95.81 283 TRP B C 1
ATOM 6812 O O . TRP B 1 283 ? 5.707 -13.094 7.383 1 95.81 283 TRP B O 1
ATOM 6822 N N . LYS B 1 284 ? 3.754 -13.055 8.414 1 93.94 284 LYS B N 1
ATOM 6823 C CA . LYS B 1 284 ? 4.305 -12.461 9.633 1 93.94 284 LYS B CA 1
ATOM 6824 C C . LYS B 1 284 ? 5.32 -13.383 10.289 1 93.94 284 LYS B C 1
ATOM 6826 O O . LYS B 1 284 ? 6.332 -12.93 10.82 1 93.94 284 LYS B O 1
ATOM 6831 N N . PHE B 1 285 ? 5.027 -14.664 10.242 1 95.5 285 PHE B N 1
ATOM 6832 C CA . PHE B 1 285 ? 5.941 -15.664 10.781 1 95.5 285 PHE B CA 1
ATOM 6833 C C . PHE B 1 285 ? 7.27 -15.641 10.039 1 95.5 285 PHE B C 1
ATOM 6835 O O . PHE B 1 285 ? 8.336 -15.625 10.656 1 95.5 285 PHE B O 1
ATOM 6842 N N . ILE B 1 286 ? 7.18 -15.594 8.758 1 93.75 286 ILE B N 1
ATOM 6843 C CA . ILE B 1 286 ? 8.375 -15.609 7.922 1 93.75 286 ILE B CA 1
ATOM 6844 C C . ILE B 1 286 ? 9.156 -14.312 8.125 1 93.75 286 ILE B C 1
ATOM 6846 O O . ILE B 1 286 ? 10.383 -14.328 8.242 1 93.75 286 ILE B O 1
ATOM 6850 N N . ALA B 1 287 ? 8.445 -13.227 8.148 1 90.75 287 ALA B N 1
ATOM 6851 C CA . ALA B 1 287 ? 9.086 -11.93 8.352 1 90.75 287 ALA B CA 1
ATOM 6852 C C . ALA B 1 287 ? 9.805 -11.875 9.703 1 90.75 287 ALA B C 1
ATOM 6854 O O . ALA B 1 287 ? 10.914 -11.352 9.805 1 90.75 287 ALA B O 1
ATOM 6855 N N . ALA B 1 288 ? 9.156 -12.383 10.711 1 90.44 288 ALA B N 1
ATOM 6856 C CA . ALA B 1 288 ? 9.75 -12.406 12.039 1 90.44 288 ALA B CA 1
ATOM 6857 C C . ALA B 1 288 ? 11.031 -13.234 12.047 1 90.44 288 ALA B C 1
ATOM 6859 O O . ALA B 1 288 ? 12.031 -12.844 12.648 1 90.44 288 ALA B O 1
ATOM 6860 N N . PHE B 1 289 ? 11.016 -14.328 11.391 1 90.56 289 PHE B N 1
ATOM 6861 C CA . PHE B 1 289 ? 12.195 -15.18 11.289 1 90.56 289 PHE B CA 1
ATOM 6862 C C . PHE B 1 289 ? 13.32 -14.461 10.562 1 90.56 289 PHE B C 1
ATOM 6864 O O . PHE B 1 289 ? 14.477 -14.516 10.992 1 90.56 289 PHE B O 1
ATOM 6871 N N . ASN B 1 290 ? 12.961 -13.836 9.5 1 87.19 290 ASN B N 1
ATOM 6872 C CA . ASN B 1 290 ? 13.969 -13.133 8.719 1 87.19 290 ASN B CA 1
ATOM 6873 C C . ASN B 1 290 ? 14.617 -12.008 9.516 1 87.19 290 ASN B C 1
ATOM 6875 O O . ASN B 1 290 ? 15.781 -11.664 9.289 1 87.19 290 ASN B O 1
ATOM 6879 N N . ASN B 1 291 ? 13.875 -11.477 10.422 1 87.94 291 ASN B N 1
ATOM 6880 C CA . ASN B 1 291 ? 14.375 -10.375 11.234 1 87.94 291 ASN B CA 1
ATOM 6881 C C . ASN B 1 291 ? 15.227 -10.875 12.391 1 87.94 291 ASN B C 1
ATOM 6883 O O . ASN B 1 291 ? 16.219 -10.234 12.766 1 87.94 291 ASN B O 1
ATOM 6887 N N . THR B 1 292 ? 14.922 -12.039 12.984 1 88.12 292 THR B N 1
ATOM 6888 C CA . THR B 1 292 ? 15.562 -12.461 14.227 1 88.12 292 THR B CA 1
ATOM 6889 C C . THR B 1 292 ? 16.438 -13.695 13.992 1 88.12 292 THR B C 1
ATOM 6891 O O . THR B 1 292 ? 17.281 -14.031 14.82 1 88.12 292 THR B O 1
ATOM 6894 N N . ASN B 1 293 ? 16.156 -14.445 12.93 1 85.56 293 ASN B N 1
ATOM 6895 C CA . ASN B 1 293 ? 16.812 -15.703 12.625 1 85.56 293 ASN B CA 1
ATOM 6896 C C . ASN B 1 293 ? 16.531 -16.766 13.695 1 85.56 293 ASN B C 1
ATOM 6898 O O . ASN B 1 293 ? 17.359 -17.641 13.938 1 85.56 293 ASN B O 1
ATOM 6902 N N . GLU B 1 294 ? 15.406 -16.547 14.359 1 89.38 294 GLU B N 1
ATOM 6903 C CA . GLU B 1 294 ? 14.969 -17.5 15.367 1 89.38 294 GLU B CA 1
ATOM 6904 C C . GLU B 1 294 ? 13.742 -18.281 14.898 1 89.38 294 GLU B C 1
ATOM 6906 O O . GLU B 1 294 ? 12.734 -17.688 14.523 1 89.38 294 GLU B O 1
ATOM 6911 N N . ILE B 1 295 ? 13.93 -19.609 14.922 1 91.31 295 ILE B N 1
ATOM 6912 C CA . ILE B 1 295 ? 12.812 -20.453 14.5 1 91.31 295 ILE B CA 1
ATOM 6913 C C . ILE B 1 295 ? 11.953 -20.812 15.703 1 91.31 295 ILE B C 1
ATOM 6915 O O . ILE B 1 295 ? 12.422 -21.438 16.656 1 91.31 295 ILE B O 1
ATOM 6919 N N . LYS B 1 296 ? 10.781 -20.359 15.711 1 94.19 296 LYS B N 1
ATOM 6920 C CA . LYS B 1 296 ? 9.797 -20.766 16.703 1 94.19 296 LYS B CA 1
ATOM 6921 C C . LYS B 1 296 ? 9.047 -22.016 16.266 1 94.19 296 LYS B C 1
ATOM 6923 O O . LYS B 1 296 ? 7.984 -21.922 15.648 1 94.19 296 LYS B O 1
ATOM 6928 N N . LYS B 1 297 ? 9.469 -23.156 16.703 1 94 297 LYS B N 1
ATOM 6929 C CA . LYS B 1 297 ? 8.992 -24.453 16.234 1 94 297 LYS B CA 1
ATOM 6930 C C . LYS B 1 297 ? 7.5 -24.625 16.5 1 94 297 LYS B C 1
ATOM 6932 O O . LYS B 1 297 ? 6.762 -25.125 15.656 1 94 297 LYS B O 1
ATOM 6937 N N . GLU B 1 298 ? 7.055 -24.172 17.672 1 95 298 GLU B N 1
ATOM 6938 C CA . GLU B 1 298 ? 5.648 -24.344 18.047 1 95 298 GLU B CA 1
ATOM 6939 C C . GLU B 1 298 ? 4.742 -23.531 17.125 1 95 298 GLU B C 1
ATOM 6941 O O . GLU B 1 298 ? 3.695 -24.016 16.688 1 95 298 GLU B O 1
ATOM 6946 N N . GLU B 1 299 ? 5.176 -22.359 16.875 1 96.25 299 GLU B N 1
ATOM 6947 C CA . GLU B 1 299 ? 4.406 -21.516 15.961 1 96.25 299 GLU B CA 1
ATOM 6948 C C . GLU B 1 299 ? 4.418 -22.078 14.539 1 96.25 299 GLU B C 1
ATOM 6950 O O . GLU B 1 299 ? 3.408 -22.016 13.836 1 96.25 299 GLU B O 1
ATOM 6955 N N . MET B 1 300 ? 5.562 -22.594 14.102 1 96.62 300 MET B N 1
ATOM 6956 C CA . MET B 1 300 ? 5.707 -23.219 12.789 1 96.62 300 MET B CA 1
ATOM 6957 C C . MET B 1 300 ? 4.723 -24.375 12.625 1 96.62 300 MET B C 1
ATOM 6959 O O . MET B 1 300 ? 3.994 -24.438 11.633 1 96.62 300 MET B O 1
ATOM 6963 N N . ASN B 1 301 ? 4.707 -25.219 13.594 1 96.12 301 ASN B N 1
ATOM 6964 C CA . ASN B 1 301 ? 3.832 -26.375 13.531 1 96.12 301 ASN B CA 1
ATOM 6965 C C . ASN B 1 301 ? 2.361 -25.984 13.648 1 96.12 301 ASN B C 1
ATOM 6967 O O . ASN B 1 301 ? 1.496 -26.625 13.047 1 96.12 301 ASN B O 1
ATOM 6971 N N . TYR B 1 302 ? 2.119 -25.016 14.445 1 97.5 302 TYR B N 1
ATOM 6972 C CA . TYR B 1 302 ? 0.75 -24.531 14.578 1 97.5 302 TYR B CA 1
ATOM 6973 C C . TYR B 1 302 ? 0.238 -23.984 13.242 1 97.5 302 TYR B C 1
ATOM 6975 O O . TYR B 1 302 ? -0.906 -24.234 12.859 1 97.5 302 TYR B O 1
ATOM 6983 N N . LEU B 1 303 ? 1.02 -23.188 12.555 1 97.81 303 LEU B N 1
ATOM 6984 C CA . LEU B 1 303 ? 0.636 -22.641 11.258 1 97.81 303 LEU B CA 1
ATOM 6985 C C . LEU B 1 303 ? 0.437 -23.766 10.234 1 97.81 303 LEU B C 1
ATOM 6987 O O . LEU B 1 303 ? -0.491 -23.703 9.422 1 97.81 303 LEU B O 1
ATOM 6991 N N . ASP B 1 304 ? 1.357 -24.734 10.242 1 97.69 304 ASP B N 1
ATOM 6992 C CA . ASP B 1 304 ? 1.195 -25.891 9.359 1 97.69 304 ASP B CA 1
ATOM 6993 C C . ASP B 1 304 ? -0.133 -26.594 9.617 1 97.69 304 ASP B C 1
ATOM 6995 O O . ASP B 1 304 ? -0.828 -26.984 8.672 1 97.69 304 ASP B O 1
ATOM 6999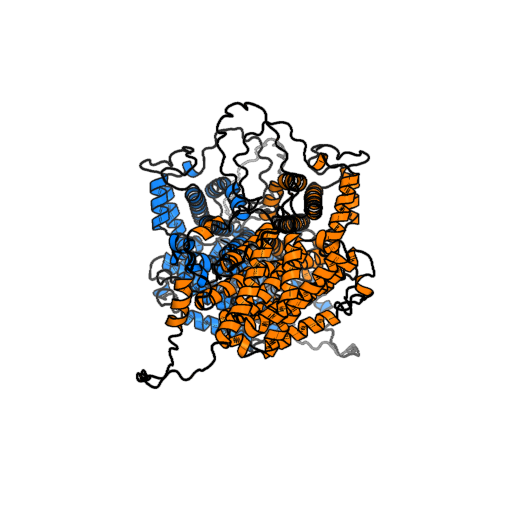 N N . TRP B 1 305 ? -0.4 -26.75 10.867 1 97.56 305 TRP B N 1
ATOM 7000 C CA . TRP B 1 305 ? -1.667 -27.359 11.258 1 97.56 305 TRP B CA 1
ATOM 7001 C C . TRP B 1 305 ? -2.846 -26.531 10.742 1 97.56 305 TRP B C 1
ATOM 7003 O O . TRP B 1 305 ? -3.852 -27.094 10.297 1 97.56 305 TRP B O 1
ATOM 7013 N N . GLN B 1 306 ? -2.816 -25.234 10.82 1 98.06 306 GLN B N 1
ATOM 7014 C CA . GLN B 1 306 ? -3.881 -24.375 10.328 1 98.06 306 GLN B CA 1
ATOM 7015 C C . GLN B 1 306 ? -4.105 -24.562 8.828 1 98.06 306 GLN B C 1
ATOM 7017 O O . GLN B 1 306 ? -5.242 -24.531 8.359 1 98.06 306 GLN B O 1
ATOM 7022 N N . VAL B 1 307 ? -3.033 -24.734 8.078 1 97.88 307 VAL B N 1
ATOM 7023 C CA . VAL B 1 307 ? -3.148 -24.953 6.641 1 97.88 307 VAL B CA 1
ATOM 7024 C C . VAL B 1 307 ? -3.85 -26.297 6.383 1 97.88 307 VAL B C 1
ATOM 7026 O O . VAL B 1 307 ? -4.73 -26.375 5.523 1 97.88 307 VAL B O 1
ATOM 7029 N N . LEU B 1 308 ? -3.432 -27.312 7.125 1 96.69 308 LEU B N 1
ATOM 7030 C CA . LEU B 1 308 ? -4.043 -28.625 6.941 1 96.69 308 LEU B CA 1
ATOM 7031 C C . LEU B 1 308 ? -5.516 -28.594 7.332 1 96.69 308 LEU B C 1
ATOM 7033 O O . LEU B 1 308 ? -6.344 -29.25 6.691 1 96.69 308 LEU B O 1
ATOM 7037 N N . ARG B 1 309 ? -5.824 -27.859 8.352 1 96.88 309 ARG B N 1
ATOM 7038 C CA . ARG B 1 309 ? -7.219 -27.688 8.742 1 96.88 309 ARG B CA 1
ATOM 7039 C C . ARG B 1 309 ? -8.016 -26.984 7.648 1 96.88 309 ARG B C 1
ATOM 7041 O O . ARG B 1 309 ? -9.172 -27.328 7.391 1 96.88 309 ARG B O 1
ATOM 7048 N N . TRP B 1 310 ? -7.438 -25.969 7.082 1 97.19 310 TRP B N 1
ATOM 7049 C CA . TRP B 1 310 ? -8.055 -25.266 5.965 1 97.19 310 TRP B CA 1
ATOM 7050 C C . TRP B 1 310 ? -8.328 -26.203 4.801 1 97.19 310 TRP B C 1
ATOM 7052 O O . TRP B 1 310 ? -9.391 -26.156 4.184 1 97.19 310 TRP B O 1
ATOM 7062 N N . VAL B 1 311 ? -7.422 -27.125 4.457 1 96 311 VAL B N 1
ATOM 7063 C CA . VAL B 1 311 ? -7.586 -28.094 3.375 1 96 311 VAL B CA 1
ATOM 7064 C C . VAL B 1 311 ? -8.789 -28.984 3.662 1 96 311 VAL B C 1
ATOM 7066 O O . VAL B 1 311 ? -9.586 -29.266 2.766 1 96 311 VAL B O 1
ATOM 7069 N N . HIS B 1 312 ? -8.898 -29.312 4.883 1 94.31 312 HIS B N 1
ATOM 7070 C CA . HIS B 1 312 ? -9.992 -30.203 5.266 1 94.31 312 HIS B CA 1
ATOM 7071 C C . HIS B 1 312 ? -11.336 -29.484 5.23 1 94.31 312 HIS B C 1
ATOM 7073 O O . HIS B 1 312 ? -12.383 -30.109 5.07 1 94.31 312 HIS B O 1
ATOM 7079 N N . ALA B 1 313 ? -11.297 -28.203 5.344 1 94.25 313 ALA B N 1
ATOM 7080 C CA . ALA B 1 313 ? -12.531 -27.406 5.387 1 94.25 313 ALA B CA 1
ATOM 7081 C C . ALA B 1 313 ? -12.977 -27.016 3.982 1 94.25 313 ALA B C 1
ATOM 7083 O O . ALA B 1 313 ? -14.078 -26.484 3.803 1 94.25 313 ALA B O 1
ATOM 7084 N N . ILE B 1 314 ? -12.156 -27.328 2.982 1 95.19 314 ILE B N 1
ATOM 7085 C CA . ILE B 1 314 ? -12.531 -27.031 1.604 1 95.19 314 ILE B CA 1
ATOM 7086 C C . ILE B 1 314 ? -13.758 -27.844 1.215 1 95.19 314 ILE B C 1
ATOM 7088 O O . ILE B 1 314 ? -13.828 -29.047 1.498 1 95.19 314 ILE B O 1
ATOM 7092 N N . PRO B 1 315 ? -14.766 -27.188 0.592 1 92.38 315 PRO B N 1
ATOM 7093 C CA . PRO B 1 315 ? -15.938 -27.938 0.14 1 92.38 315 PRO B CA 1
ATOM 7094 C C . PRO B 1 315 ? -15.57 -29.125 -0.742 1 92.38 315 PRO B C 1
ATOM 7096 O O . PRO B 1 315 ? -14.602 -29.062 -1.509 1 92.38 315 PRO B O 1
ATOM 7099 N N . ASP B 1 316 ? -16.391 -30.109 -0.82 1 89.06 316 ASP B N 1
ATOM 7100 C CA . ASP B 1 316 ? -16.125 -31.375 -1.508 1 89.06 316 ASP B CA 1
ATOM 7101 C C . ASP B 1 316 ? -15.945 -31.156 -3.008 1 89.06 316 ASP B C 1
ATOM 7103 O O . ASP B 1 316 ? -15.141 -31.828 -3.648 1 89.06 316 ASP B O 1
ATOM 7107 N N . SER B 1 317 ? -16.672 -30.281 -3.443 1 87.81 317 SER B N 1
ATOM 7108 C CA . SER B 1 317 ? -16.625 -30.031 -4.883 1 87.81 317 SER B CA 1
ATOM 7109 C C . SER B 1 317 ? -15.266 -29.484 -5.297 1 87.81 317 SER B C 1
ATOM 7111 O O . SER B 1 317 ? -14.844 -29.641 -6.449 1 87.81 317 SER B O 1
ATOM 7113 N N . LEU B 1 318 ? -14.508 -28.875 -4.336 1 91.88 318 LEU B N 1
ATOM 7114 C CA . LEU B 1 318 ? -13.25 -28.203 -4.664 1 91.88 318 LEU B CA 1
ATOM 7115 C C . LEU B 1 318 ? -12.07 -28.922 -4.008 1 91.88 318 LEU B C 1
ATOM 7117 O O . LEU B 1 318 ? -10.914 -28.578 -4.258 1 91.88 318 LEU B O 1
ATOM 7121 N N . ARG B 1 319 ? -12.336 -29.891 -3.256 1 89.94 319 ARG B N 1
ATOM 7122 C CA . ARG B 1 319 ? -11.273 -30.578 -2.531 1 89.94 319 ARG B CA 1
ATOM 7123 C C . ARG B 1 319 ? -10.695 -31.734 -3.352 1 89.94 319 ARG B C 1
ATOM 7125 O O . ARG B 1 319 ? -11.438 -32.438 -4.016 1 89.94 319 ARG B O 1
ATOM 7132 N N . LEU B 1 320 ? -9.391 -31.766 -3.396 1 84.31 320 LEU B N 1
ATOM 7133 C CA . LEU B 1 320 ? -8.734 -32.906 -4.031 1 84.31 320 LEU B CA 1
ATOM 7134 C C . LEU B 1 320 ? -8.445 -34 -3.016 1 84.31 320 LEU B C 1
ATOM 7136 O O . LEU B 1 320 ? -7.684 -33.812 -2.068 1 84.31 320 LEU B O 1
ATOM 7140 N N . ASP B 1 321 ? -9.211 -35.031 -3.086 1 71.25 321 ASP B N 1
ATOM 7141 C CA . ASP B 1 321 ? -9.023 -36.125 -2.166 1 71.25 321 ASP B CA 1
ATOM 7142 C C . ASP B 1 321 ? -7.934 -37.094 -2.664 1 71.25 321 ASP B C 1
ATOM 7144 O O . ASP B 1 321 ? -7.926 -37.469 -3.836 1 71.25 321 ASP B O 1
ATOM 7148 N N . ASN B 1 322 ? -6.988 -37.469 -1.953 1 64.31 322 ASN B N 1
ATOM 7149 C CA . ASN B 1 322 ? -5.941 -38.469 -2.156 1 64.31 322 ASN B CA 1
ATOM 7150 C C . ASN B 1 322 ? -5.102 -38.156 -3.389 1 64.31 322 ASN B C 1
ATOM 7152 O O . ASN B 1 322 ? -5.113 -38.906 -4.363 1 64.31 322 ASN B O 1
ATOM 7156 N N . PRO B 1 323 ? -4.465 -36.938 -3.516 1 61.75 323 PRO B N 1
ATOM 7157 C CA . PRO B 1 323 ? -3.771 -36.5 -4.719 1 61.75 323 PRO B CA 1
ATOM 7158 C C . PRO B 1 323 ? -2.707 -37.469 -5.203 1 61.75 323 PRO B C 1
ATOM 7160 O O . PRO B 1 323 ? -2.363 -37.469 -6.387 1 61.75 323 PRO B O 1
ATOM 7163 N N . SER B 1 324 ? -2.02 -38.219 -4.281 1 55.03 324 SER B N 1
ATOM 7164 C CA . SER B 1 324 ? -0.941 -39.125 -4.637 1 55.03 324 SER B CA 1
ATOM 7165 C C . SER B 1 324 ? -1.474 -40.344 -5.395 1 55.03 324 SER B C 1
ATOM 7167 O O . SER B 1 324 ? -0.707 -41.062 -6.023 1 55.03 324 SER B O 1
ATOM 7169 N N . SER B 1 325 ? -2.748 -40.656 -5.219 1 49.84 325 SER B N 1
ATOM 7170 C CA . SER B 1 325 ? -3.191 -41.906 -5.852 1 49.84 325 SER B CA 1
ATOM 7171 C C . SER B 1 325 ? -3.654 -41.656 -7.281 1 49.84 325 SER B C 1
ATOM 7173 O O . SER B 1 325 ? -4.375 -40.688 -7.551 1 49.84 325 SER B O 1
ATOM 7175 N N . ALA B 1 326 ? -2.807 -42.031 -8.266 1 48.47 326 ALA B N 1
ATOM 7176 C CA . ALA B 1 326 ? -3.078 -42.062 -9.703 1 48.47 326 ALA B CA 1
ATOM 7177 C C . ALA B 1 326 ? -4.578 -42.031 -9.977 1 48.47 326 ALA B C 1
ATOM 7179 O O . ALA B 1 326 ? -5.027 -41.5 -10.992 1 48.47 326 ALA B O 1
ATOM 7180 N N . GLU B 1 327 ? -5.281 -42.781 -9.234 1 45.94 327 GLU B N 1
ATOM 7181 C CA . GLU B 1 327 ? -6.676 -43.156 -9.391 1 45.94 327 GLU B CA 1
ATOM 7182 C C . GLU B 1 327 ? -7.613 -42.188 -8.711 1 45.94 327 GLU B C 1
ATOM 7184 O O . GLU B 1 327 ? -8.789 -42.469 -8.484 1 45.94 327 GLU B O 1
ATOM 7189 N N . SER B 1 328 ? -7.062 -41.125 -8.234 1 52.66 328 SER B N 1
ATOM 7190 C CA . SER B 1 328 ? -8.047 -40.344 -7.484 1 52.66 328 SER B CA 1
ATOM 7191 C C . SER B 1 328 ? -9.18 -39.875 -8.391 1 52.66 328 SER B C 1
ATOM 7193 O O . SER B 1 328 ? -8.938 -39.156 -9.359 1 52.66 328 SER B O 1
ATOM 7195 N N . GLY B 1 329 ? -10.078 -40.656 -8.461 1 52.91 329 GLY B N 1
ATOM 7196 C CA . GLY B 1 329 ? -11.305 -40.406 -9.203 1 52.91 329 GLY B CA 1
ATOM 7197 C C . GLY B 1 329 ? -11.711 -38.969 -9.227 1 52.91 329 GLY B C 1
ATOM 7198 O O . GLY B 1 329 ? -12.188 -38.438 -10.242 1 52.91 329 GLY B O 1
ATOM 7199 N N . THR B 1 330 ? -11.352 -38.281 -8.18 1 53.56 330 THR B N 1
ATOM 7200 C CA . THR B 1 330 ? -11.797 -36.906 -8.086 1 53.56 330 THR B CA 1
ATOM 7201 C C . THR B 1 330 ? -10.922 -35.969 -8.945 1 53.56 330 THR B C 1
ATOM 7203 O O . THR B 1 330 ? -11.367 -34.906 -9.391 1 53.56 330 THR B O 1
ATOM 7206 N N . ALA B 1 331 ? -9.727 -36.406 -9.133 1 56.62 331 ALA B N 1
ATOM 7207 C CA . ALA B 1 331 ? -8.828 -35.594 -9.953 1 56.62 331 ALA B CA 1
ATOM 7208 C C . ALA B 1 331 ? -9.266 -35.594 -11.414 1 56.62 331 ALA B C 1
ATOM 7210 O O . ALA B 1 331 ? -9 -34.625 -12.141 1 56.62 331 ALA B O 1
ATOM 7211 N N . VAL B 1 332 ? -10 -36.562 -11.68 1 61.97 332 VAL B N 1
ATOM 7212 C CA . VAL B 1 332 ? -10.359 -36.688 -13.086 1 61.97 332 VAL B CA 1
ATOM 7213 C C . VAL B 1 332 ? -11.844 -36.406 -13.273 1 61.97 332 VAL B C 1
ATOM 7215 O O . VAL B 1 332 ? -12.297 -36.125 -14.391 1 61.97 332 VAL B O 1
ATOM 7218 N N . GLU B 1 333 ? -12.5 -36.219 -12.172 1 71.75 333 GLU B N 1
ATOM 7219 C CA . GLU B 1 333 ? -13.938 -36 -12.289 1 71.75 333 GLU B CA 1
ATOM 7220 C C . GLU B 1 333 ? -14.258 -34.5 -12.375 1 71.75 333 GLU B C 1
ATOM 7222 O O . GLU B 1 333 ? -13.609 -33.688 -11.711 1 71.75 333 GLU B O 1
ATOM 7227 N N . GLY B 1 334 ? -15.164 -34.25 -13.219 1 77.5 334 GLY B N 1
ATOM 7228 C CA . GLY B 1 334 ? -15.672 -32.906 -13.297 1 77.5 334 GLY B CA 1
ATOM 7229 C C . GLY B 1 334 ? -15.195 -32.156 -14.539 1 77.5 334 GLY B C 1
ATOM 7230 O O . GLY B 1 334 ? -14.5 -32.719 -15.375 1 77.5 334 GLY B O 1
ATOM 7231 N N . THR B 1 335 ? -15.664 -30.922 -14.641 1 84.69 335 THR B N 1
ATOM 7232 C CA . THR B 1 335 ? -15.273 -30.078 -15.766 1 84.69 335 THR B CA 1
ATOM 7233 C C . THR B 1 335 ? -13.805 -29.688 -15.68 1 84.69 335 THR B C 1
ATOM 7235 O O . THR B 1 335 ? -13.195 -29.797 -14.609 1 84.69 335 THR B O 1
ATOM 7238 N N . ARG B 1 336 ? -13.195 -29.391 -16.719 1 86.81 336 ARG B N 1
ATOM 7239 C CA . ARG B 1 336 ? -11.797 -28.969 -16.766 1 86.81 336 ARG B CA 1
ATOM 7240 C C . ARG B 1 336 ? -11.531 -27.828 -15.789 1 86.81 336 ARG B C 1
ATOM 7242 O O . ARG B 1 336 ? -10.508 -27.812 -15.102 1 86.81 336 ARG B O 1
ATOM 7249 N N . SER B 1 337 ? -12.469 -26.922 -15.789 1 87.31 337 SER B N 1
ATOM 7250 C CA . SER B 1 337 ? -12.336 -25.766 -14.906 1 87.31 337 SER B CA 1
ATOM 7251 C C . SER B 1 337 ? -12.305 -26.203 -13.445 1 87.31 337 SER B C 1
ATOM 7253 O O . SER B 1 337 ? -11.523 -25.656 -12.648 1 87.31 337 SER B O 1
ATOM 7255 N N . LEU B 1 338 ? -13.078 -27.109 -13.125 1 89.62 338 LEU B N 1
ATOM 7256 C CA . LEU B 1 338 ? -13.141 -27.594 -11.75 1 89.62 338 LEU B CA 1
ATOM 7257 C C . LEU B 1 338 ? -11.867 -28.328 -11.375 1 89.62 338 LEU B C 1
ATOM 7259 O O . LEU B 1 338 ? -11.359 -28.172 -10.258 1 89.62 338 LEU B O 1
ATOM 7263 N N . ARG B 1 339 ? -11.391 -29.156 -12.266 1 89.44 339 ARG B N 1
ATOM 7264 C CA . ARG B 1 339 ? -10.148 -29.875 -12.023 1 89.44 339 ARG B CA 1
ATOM 7265 C C . ARG B 1 339 ? -8.977 -28.922 -11.836 1 89.44 339 ARG B C 1
ATOM 7267 O O . ARG B 1 339 ? -8.117 -29.156 -10.984 1 89.44 339 ARG B O 1
ATOM 7274 N N . ARG B 1 340 ? -9.016 -27.922 -12.609 1 91.12 340 ARG B N 1
ATOM 7275 C CA . ARG B 1 340 ? -7.977 -26.906 -12.492 1 91.12 340 ARG B CA 1
ATOM 7276 C C . ARG B 1 340 ? -8.031 -26.219 -11.133 1 91.12 340 ARG B C 1
ATOM 7278 O O . ARG B 1 340 ? -6.996 -26 -10.5 1 91.12 340 ARG B O 1
ATOM 7285 N N . LEU B 1 341 ? -9.227 -25.859 -10.711 1 92.88 341 LEU B N 1
ATOM 7286 C CA . LEU B 1 341 ? -9.391 -25.188 -9.422 1 92.88 341 LEU B CA 1
ATOM 7287 C C . LEU B 1 341 ? -8.938 -26.094 -8.281 1 92.88 341 LEU B C 1
ATOM 7289 O O . LEU B 1 341 ? -8.289 -25.641 -7.34 1 92.88 341 LEU B O 1
ATOM 7293 N N . ARG B 1 342 ? -9.234 -27.375 -8.406 1 92.81 342 ARG B N 1
ATOM 7294 C CA . ARG B 1 342 ? -8.812 -28.328 -7.395 1 92.81 342 ARG B CA 1
ATOM 7295 C C . ARG B 1 342 ? -7.293 -28.438 -7.336 1 92.81 342 ARG B C 1
ATOM 7297 O O . ARG B 1 342 ? -6.711 -28.469 -6.25 1 92.81 342 ARG B O 1
ATOM 7304 N N . ALA B 1 343 ? -6.723 -28.484 -8.516 1 92.5 343 ALA B N 1
ATOM 7305 C CA . ALA B 1 343 ? -5.27 -28.562 -8.602 1 92.5 343 ALA B CA 1
ATOM 7306 C C . ALA B 1 343 ? -4.609 -27.344 -7.984 1 92.5 343 ALA B C 1
ATOM 7308 O O . ALA B 1 343 ? -3.631 -27.453 -7.246 1 92.5 343 ALA B O 1
ATOM 7309 N N . LEU B 1 344 ? -5.18 -26.188 -8.258 1 93.44 344 LEU B N 1
ATOM 7310 C CA . LEU B 1 344 ? -4.629 -24.922 -7.75 1 93.44 344 LEU B CA 1
ATOM 7311 C C . LEU B 1 344 ? -4.707 -24.875 -6.227 1 93.44 344 LEU B C 1
ATOM 7313 O O . LEU B 1 344 ? -3.752 -24.469 -5.562 1 93.44 344 LEU B O 1
ATOM 7317 N N . LEU B 1 345 ? -5.82 -25.25 -5.668 1 95.81 345 LEU B N 1
ATOM 7318 C CA . LEU B 1 345 ? -6 -25.203 -4.223 1 95.81 345 LEU B CA 1
ATOM 7319 C C . LEU B 1 345 ? -5.059 -26.172 -3.523 1 95.81 345 LEU B C 1
ATOM 7321 O O . LEU B 1 345 ? -4.5 -25.859 -2.471 1 95.81 345 LEU B O 1
ATOM 7325 N N . TYR B 1 346 ? -4.891 -27.328 -4.156 1 94.94 346 TYR B N 1
ATOM 7326 C CA . TYR B 1 346 ? -3.965 -28.312 -3.607 1 94.94 346 TYR B CA 1
ATOM 7327 C C . TYR B 1 346 ? -2.541 -27.766 -3.592 1 94.94 346 TYR B C 1
ATOM 7329 O O . TYR B 1 346 ? -1.836 -27.891 -2.586 1 94.94 346 TYR B O 1
ATOM 7337 N N . LEU B 1 347 ? -2.16 -27.219 -4.699 1 95.44 347 LEU B N 1
ATOM 7338 C CA . LEU B 1 347 ? -0.802 -26.703 -4.828 1 95.44 347 LEU B CA 1
ATOM 7339 C C . LEU B 1 347 ? -0.594 -25.5 -3.918 1 95.44 347 LEU B C 1
ATOM 7341 O O . LEU B 1 347 ? 0.505 -25.281 -3.398 1 95.44 347 LEU B O 1
ATOM 7345 N N . ARG B 1 348 ? -1.607 -24.703 -3.748 1 96.25 348 ARG B N 1
ATOM 7346 C CA . ARG B 1 348 ? -1.509 -23.562 -2.848 1 96.25 348 ARG B CA 1
ATOM 7347 C C . ARG B 1 348 ? -1.291 -24.016 -1.407 1 96.25 348 ARG B C 1
ATOM 7349 O O . ARG B 1 348 ? -0.539 -23.391 -0.66 1 96.25 348 ARG B O 1
ATOM 7356 N N . ALA B 1 349 ? -1.969 -25.031 -0.998 1 96.81 349 ALA B N 1
ATOM 7357 C CA . ALA B 1 349 ? -1.74 -25.609 0.328 1 96.81 349 ALA B CA 1
ATOM 7358 C C . ALA B 1 349 ? -0.287 -26.031 0.497 1 96.81 349 ALA B C 1
ATOM 7360 O O . ALA B 1 349 ? 0.348 -25.719 1.506 1 96.81 349 ALA B O 1
ATOM 7361 N N . ASN B 1 350 ? 0.202 -26.75 -0.502 1 96.44 350 ASN B N 1
ATOM 7362 C CA . ASN B 1 350 ? 1.584 -27.219 -0.457 1 96.44 350 ASN B CA 1
ATOM 7363 C C . ASN B 1 350 ? 2.566 -26.047 -0.4 1 96.44 350 ASN B C 1
ATOM 7365 O O . ASN B 1 350 ? 3.562 -26.109 0.324 1 96.44 350 ASN B O 1
ATOM 7369 N N . GLN B 1 351 ? 2.246 -25.094 -1.201 1 95.88 351 GLN B N 1
ATOM 7370 C CA . GLN B 1 351 ? 3.125 -23.938 -1.256 1 95.88 351 GLN B CA 1
ATOM 7371 C C . GLN B 1 351 ? 3.227 -23.25 0.107 1 95.88 351 GLN B C 1
ATOM 7373 O O . GLN B 1 351 ? 4.32 -22.906 0.551 1 95.88 351 GLN B O 1
ATOM 7378 N N . LEU B 1 352 ? 2.129 -23.047 0.762 1 97.31 352 LEU B N 1
ATOM 7379 C CA . LEU B 1 352 ? 2.125 -22.391 2.064 1 97.31 352 LEU B CA 1
ATOM 7380 C C . LEU B 1 352 ? 2.871 -23.219 3.098 1 97.31 352 LEU B C 1
ATOM 7382 O O . LEU B 1 352 ? 3.631 -22.688 3.908 1 97.31 352 LEU B O 1
ATOM 7386 N N . ARG B 1 353 ? 2.635 -24.484 3.057 1 97.62 353 ARG B N 1
ATOM 7387 C CA . ARG B 1 353 ? 3.32 -25.375 3.986 1 97.62 353 ARG B CA 1
ATOM 7388 C C . ARG B 1 353 ? 4.824 -25.375 3.734 1 97.62 353 ARG B C 1
ATOM 7390 O O . ARG B 1 353 ? 5.617 -25.406 4.676 1 97.62 353 ARG B O 1
ATOM 7397 N N . MET B 1 354 ? 5.219 -25.391 2.502 1 96.62 354 MET B N 1
ATOM 7398 C CA . MET B 1 354 ? 6.637 -25.328 2.15 1 96.62 354 MET B CA 1
ATOM 7399 C C . MET B 1 354 ? 7.273 -24.062 2.695 1 96.62 354 MET B C 1
ATOM 7401 O O . MET B 1 354 ? 8.375 -24.094 3.24 1 96.62 354 MET B O 1
ATOM 7405 N N . LEU B 1 355 ? 6.586 -22.953 2.562 1 95.81 355 LEU B N 1
ATOM 7406 C CA . LEU B 1 355 ? 7.105 -21.672 3.016 1 95.81 355 LEU B CA 1
ATOM 7407 C C . LEU B 1 355 ? 7.211 -21.641 4.535 1 95.81 355 LEU B C 1
ATOM 7409 O O . LEU B 1 355 ? 8.133 -21.031 5.082 1 95.81 355 LEU B O 1
ATOM 7413 N N . ILE B 1 356 ? 6.266 -22.266 5.234 1 97.31 356 ILE B N 1
ATOM 7414 C CA . ILE B 1 356 ? 6.266 -22.312 6.691 1 97.31 356 ILE B CA 1
ATOM 7415 C C . ILE B 1 356 ? 7.512 -23.047 7.184 1 97.31 356 ILE B C 1
ATOM 7417 O O . ILE B 1 356 ? 8.172 -22.609 8.125 1 97.31 356 ILE B O 1
ATOM 7421 N N . HIS B 1 357 ? 7.926 -24.094 6.469 1 96.5 357 HIS B N 1
ATOM 7422 C CA . HIS B 1 357 ? 8.992 -24.953 6.949 1 96.5 357 HIS B CA 1
ATOM 7423 C C . HIS B 1 357 ? 10.336 -24.578 6.324 1 96.5 357 HIS B C 1
ATOM 7425 O O . HIS B 1 357 ? 11.383 -25.031 6.785 1 96.5 357 HIS B O 1
ATOM 7431 N N . ARG B 1 358 ? 10.352 -23.766 5.41 1 93.38 358 ARG B N 1
ATOM 7432 C CA . ARG B 1 358 ? 11.539 -23.438 4.621 1 93.38 358 ARG B CA 1
ATOM 7433 C C . ARG B 1 358 ? 12.656 -22.891 5.5 1 93.38 358 ARG B C 1
ATOM 7435 O O . ARG B 1 358 ? 13.836 -23.141 5.25 1 93.38 358 ARG B O 1
ATOM 7442 N N . PRO B 1 359 ? 12.352 -22.125 6.531 1 92.25 359 PRO B N 1
ATOM 7443 C CA . PRO B 1 359 ? 13.414 -21.562 7.367 1 92.25 359 PRO B CA 1
ATOM 7444 C C . PRO B 1 359 ? 14.359 -22.625 7.926 1 92.25 359 PRO B C 1
ATOM 7446 O O . PRO B 1 359 ? 15.539 -22.359 8.148 1 92.25 359 PRO B O 1
ATOM 7449 N N . VAL B 1 360 ? 13.969 -23.828 8.039 1 94.81 360 VAL B N 1
ATOM 7450 C CA . VAL B 1 360 ? 14.789 -24.891 8.609 1 94.81 360 VAL B CA 1
ATOM 7451 C C . VAL B 1 360 ? 15.875 -25.297 7.617 1 94.81 360 VAL B C 1
ATOM 7453 O O . VAL B 1 360 ? 16.859 -25.922 7.996 1 94.81 360 VAL B O 1
ATOM 7456 N N . LEU B 1 361 ? 15.68 -24.875 6.371 1 92.88 361 LEU B N 1
ATOM 7457 C CA . LEU B 1 361 ? 16.641 -25.234 5.332 1 92.88 361 LEU B CA 1
ATOM 7458 C C . LEU B 1 361 ? 17.641 -24.125 5.102 1 92.88 361 LEU B C 1
ATOM 7460 O O . LEU B 1 361 ? 18.516 -24.234 4.23 1 92.88 361 LEU B O 1
ATOM 7464 N N . HIS B 1 362 ? 17.641 -23.062 5.824 1 89.44 362 HIS B N 1
ATOM 7465 C CA . HIS B 1 362 ? 18.438 -21.891 5.523 1 89.44 362 HIS B CA 1
ATOM 7466 C C . HIS B 1 362 ? 19.922 -22.141 5.812 1 89.44 362 HIS B C 1
ATOM 7468 O O . HIS B 1 362 ? 20.781 -21.547 5.164 1 89.44 362 HIS B O 1
ATOM 7474 N N . THR B 1 363 ? 20.172 -22.953 6.828 1 88.12 363 THR B N 1
ATOM 7475 C CA . THR B 1 363 ? 21.547 -23.297 7.164 1 88.12 363 THR B CA 1
ATOM 7476 C C . THR B 1 363 ? 21.688 -24.781 7.457 1 88.12 363 THR B C 1
ATOM 7478 O O . THR B 1 363 ? 20.688 -25.453 7.77 1 88.12 363 THR B O 1
ATOM 7481 N N . SER B 1 364 ? 22.891 -25.25 7.309 1 88.25 364 SER B N 1
ATOM 7482 C CA . SER B 1 364 ? 23.141 -26.656 7.629 1 88.25 364 SER B CA 1
ATOM 7483 C C . SER B 1 364 ? 22.875 -26.938 9.102 1 88.25 364 SER B C 1
ATOM 7485 O O . SER B 1 364 ? 22.438 -28.031 9.461 1 88.25 364 SER B O 1
ATOM 7487 N N . ALA B 1 365 ? 23.109 -25.953 9.93 1 90.31 365 ALA B N 1
ATOM 7488 C CA . ALA B 1 365 ? 22.875 -26.078 11.367 1 90.31 365 ALA B CA 1
ATOM 7489 C C . ALA B 1 365 ? 21.391 -26.281 11.664 1 90.31 365 ALA B C 1
ATOM 7491 O O . ALA B 1 365 ? 21.031 -27.094 12.516 1 90.31 365 ALA B O 1
ATOM 7492 N N . HIS B 1 366 ? 20.562 -25.594 10.961 1 92.44 366 HIS B N 1
ATOM 7493 C CA . HIS B 1 366 ? 19.109 -25.719 11.148 1 92.44 366 HIS B CA 1
ATOM 7494 C C . HIS B 1 366 ? 18.609 -27.078 10.695 1 92.44 366 HIS B C 1
ATOM 7496 O O . HIS B 1 366 ? 17.719 -27.656 11.336 1 92.44 366 HIS B O 1
ATOM 7502 N N . VAL B 1 367 ? 19.141 -27.562 9.617 1 92.88 367 VAL B N 1
ATOM 7503 C CA . VAL B 1 367 ? 18.719 -28.859 9.086 1 92.88 367 VAL B CA 1
ATOM 7504 C C . VAL B 1 367 ? 19 -29.953 10.117 1 92.88 367 VAL B C 1
ATOM 7506 O O . VAL B 1 367 ? 18.172 -30.844 10.312 1 92.88 367 VAL B O 1
ATOM 7509 N N . ASN B 1 368 ? 20.141 -29.797 10.742 1 92.44 368 ASN B N 1
ATOM 7510 C CA . ASN B 1 368 ? 20.531 -30.797 11.742 1 92.44 368 ASN B CA 1
ATOM 7511 C C . ASN B 1 368 ? 19.703 -30.656 13.016 1 92.44 368 ASN B C 1
ATOM 7513 O O . ASN B 1 368 ? 19.406 -31.656 13.68 1 92.44 368 ASN B O 1
ATOM 7517 N N . GLN B 1 369 ? 19.359 -29.469 13.359 1 93.62 369 GLN B N 1
ATOM 7518 C CA . GLN B 1 369 ? 18.609 -29.203 14.586 1 93.62 369 GLN B CA 1
ATOM 7519 C C . GLN B 1 369 ? 17.141 -29.609 14.445 1 93.62 369 GLN B C 1
ATOM 7521 O O . GLN B 1 369 ? 16.5 -29.969 15.422 1 93.62 369 GLN B O 1
ATOM 7526 N N . TYR B 1 370 ? 16.641 -29.547 13.211 1 94.62 370 TYR B N 1
ATOM 7527 C CA . TYR B 1 370 ? 15.227 -29.828 12.953 1 94.62 370 TYR B CA 1
ATOM 7528 C C . TYR B 1 370 ? 15.07 -30.875 11.859 1 94.62 370 TYR B C 1
ATOM 7530 O O . TYR B 1 370 ? 14.469 -30.609 10.82 1 94.62 370 TYR B O 1
ATOM 7538 N N . PRO B 1 371 ? 15.461 -32.062 12.039 1 94.12 371 PRO B N 1
ATOM 7539 C CA . PRO B 1 371 ? 15.453 -33.094 10.984 1 94.12 371 PRO B CA 1
ATOM 7540 C C . PRO B 1 371 ? 14.039 -33.438 10.523 1 94.12 371 PRO B C 1
ATOM 7542 O O . PRO B 1 371 ? 13.812 -33.656 9.328 1 94.12 371 PRO B O 1
ATOM 7545 N N . GLY B 1 372 ? 13.078 -33.5 11.508 1 94.75 372 GLY B N 1
ATOM 7546 C CA . GLY B 1 372 ? 11.703 -33.812 11.141 1 94.75 372 GLY B CA 1
ATOM 7547 C C . GLY B 1 372 ? 11.086 -32.781 10.227 1 94.75 372 GLY B C 1
ATOM 7548 O O . GLY B 1 372 ? 10.484 -33.125 9.203 1 94.75 372 GLY B O 1
ATOM 7549 N N . GLU B 1 373 ? 11.234 -31.562 10.586 1 95.44 373 GLU B N 1
ATOM 7550 C CA . GLU B 1 373 ? 10.688 -30.469 9.789 1 95.44 373 GLU B CA 1
ATOM 7551 C C . GLU B 1 373 ? 11.391 -30.344 8.438 1 95.44 373 GLU B C 1
ATOM 7553 O O . GLU B 1 373 ? 10.766 -30 7.438 1 95.44 373 GLU B O 1
ATOM 7558 N N . SER B 1 374 ? 12.68 -30.641 8.398 1 95.5 374 SER B N 1
ATOM 7559 C CA . SER B 1 374 ? 13.43 -30.609 7.145 1 95.5 374 SER B CA 1
ATOM 7560 C C . SER B 1 374 ? 12.93 -31.672 6.176 1 95.5 374 SER B C 1
ATOM 7562 O O . SER B 1 374 ? 12.805 -31.422 4.977 1 95.5 374 SER B O 1
ATOM 7564 N N . GLU B 1 375 ? 12.641 -32.781 6.676 1 95.75 375 GLU B N 1
ATOM 7565 C CA . GLU B 1 375 ? 12.086 -33.844 5.84 1 95.75 375 GLU B CA 1
ATOM 7566 C C . GLU B 1 375 ? 10.695 -33.469 5.332 1 95.75 375 GLU B C 1
ATOM 7568 O O . GLU B 1 375 ? 10.328 -33.812 4.207 1 95.75 375 GLU B O 1
ATOM 7573 N N . THR B 1 376 ? 9.977 -32.844 6.207 1 96.38 376 THR B N 1
ATOM 7574 C CA . THR B 1 376 ? 8.625 -32.469 5.844 1 96.38 376 THR B CA 1
ATOM 7575 C C . THR B 1 376 ? 8.641 -31.516 4.648 1 96.38 376 THR B C 1
ATOM 7577 O O . THR B 1 376 ? 7.887 -31.703 3.691 1 96.38 376 THR B O 1
ATOM 7580 N N . VAL B 1 377 ? 9.461 -30.484 4.691 1 96.56 377 VAL B N 1
ATOM 7581 C CA . VAL B 1 377 ? 9.508 -29.5 3.613 1 96.56 377 VAL B CA 1
ATOM 7582 C C . VAL B 1 377 ? 9.969 -30.172 2.322 1 96.56 377 VAL B C 1
ATOM 7584 O O . VAL B 1 377 ? 9.438 -29.891 1.245 1 96.56 377 VAL B O 1
ATOM 7587 N N . VAL B 1 378 ? 10.906 -31.078 2.369 1 96.19 378 VAL B N 1
ATOM 7588 C CA . VAL B 1 378 ? 11.414 -31.766 1.192 1 96.19 378 VAL B CA 1
ATOM 7589 C C . VAL B 1 378 ? 10.32 -32.656 0.614 1 96.19 378 VAL B C 1
ATOM 7591 O O . VAL B 1 378 ? 10.125 -32.719 -0.603 1 96.19 378 VAL B O 1
ATOM 7594 N N . GLU B 1 379 ? 9.609 -33.312 1.468 1 96.69 379 GLU B N 1
ATOM 7595 C CA . GLU B 1 379 ? 8.547 -34.188 1.005 1 96.69 379 GLU B CA 1
ATOM 7596 C C . GLU B 1 379 ? 7.43 -33.406 0.33 1 96.69 379 GLU B C 1
ATOM 7598 O O . GLU B 1 379 ? 6.832 -33.875 -0.641 1 96.69 379 GLU B O 1
ATOM 7603 N N . ILE B 1 380 ? 7.098 -32.312 0.859 1 96.75 380 ILE B N 1
ATOM 7604 C CA . ILE B 1 380 ? 6.074 -31.469 0.254 1 96.75 380 ILE B CA 1
ATOM 7605 C C . ILE B 1 380 ? 6.535 -31.016 -1.126 1 96.75 380 ILE B C 1
ATOM 7607 O O . ILE B 1 380 ? 5.746 -30.984 -2.074 1 96.75 380 ILE B O 1
ATOM 7611 N N . ALA B 1 381 ? 7.781 -30.578 -1.206 1 96.06 381 ALA B N 1
ATOM 7612 C CA . ALA B 1 381 ? 8.336 -30.156 -2.488 1 96.06 381 ALA B CA 1
ATOM 7613 C C . ALA B 1 381 ? 8.281 -31.281 -3.512 1 96.06 381 ALA B C 1
ATOM 7615 O O . ALA B 1 381 ? 7.887 -31.078 -4.66 1 96.06 381 ALA B O 1
ATOM 7616 N N . LYS B 1 382 ? 8.703 -32.469 -3.09 1 95.75 382 LYS B N 1
ATOM 7617 C CA . LYS B 1 382 ? 8.641 -33.625 -3.961 1 95.75 382 LYS B CA 1
ATOM 7618 C C . LYS B 1 382 ? 7.207 -33.906 -4.422 1 95.75 382 LYS B C 1
ATOM 7620 O O . LYS B 1 382 ? 6.965 -34.156 -5.605 1 95.75 382 LYS B O 1
ATOM 7625 N N . ASP B 1 383 ? 6.32 -33.875 -3.455 1 95.56 383 ASP B N 1
ATOM 7626 C CA . ASP B 1 383 ? 4.914 -34.125 -3.754 1 95.56 383 ASP B CA 1
ATOM 7627 C C . ASP B 1 383 ? 4.387 -33.125 -4.77 1 95.56 383 ASP B C 1
ATOM 7629 O O . ASP B 1 383 ? 3.602 -33.469 -5.652 1 95.56 383 ASP B O 1
ATOM 7633 N N . THR B 1 384 ? 4.707 -31.859 -4.645 1 95.5 384 THR B N 1
ATOM 7634 C CA . THR B 1 384 ? 4.297 -30.812 -5.57 1 95.5 384 THR B CA 1
ATOM 7635 C C . THR B 1 384 ? 4.781 -31.125 -6.984 1 95.5 384 THR B C 1
ATOM 7637 O O . THR B 1 384 ? 4.016 -31.016 -7.945 1 95.5 384 THR B O 1
ATOM 7640 N N . ILE B 1 385 ? 6.02 -31.547 -7.105 1 93.88 385 ILE B N 1
ATOM 7641 C CA . ILE B 1 385 ? 6.605 -31.859 -8.406 1 93.88 385 ILE B CA 1
ATOM 7642 C C . ILE B 1 385 ? 5.922 -33.094 -9 1 93.88 385 ILE B C 1
ATOM 7644 O O . ILE B 1 385 ? 5.574 -33.094 -10.18 1 93.88 385 ILE B O 1
ATOM 7648 N N . ARG B 1 386 ? 5.742 -34.094 -8.172 1 94.38 386 ARG B N 1
ATOM 7649 C CA . ARG B 1 386 ? 5.062 -35.312 -8.633 1 94.38 386 ARG B CA 1
ATOM 7650 C C . ARG B 1 386 ? 3.66 -34.969 -9.141 1 94.38 386 ARG B C 1
ATOM 7652 O O . ARG B 1 386 ? 3.244 -35.469 -10.188 1 94.38 386 ARG B O 1
ATOM 7659 N N . PHE B 1 387 ? 2.998 -34.219 -8.406 1 93.56 387 PHE B N 1
ATOM 7660 C CA . PHE B 1 387 ? 1.629 -33.844 -8.758 1 93.56 387 PHE B CA 1
ATOM 7661 C C . PHE B 1 387 ? 1.59 -33.094 -10.078 1 93.56 387 PHE B C 1
ATOM 7663 O O . PHE B 1 387 ? 0.77 -33.375 -10.945 1 93.56 387 PHE B O 1
ATOM 7670 N N . ILE B 1 388 ? 2.412 -32.062 -10.227 1 92.19 388 ILE B N 1
ATOM 7671 C CA . ILE B 1 388 ? 2.42 -31.25 -11.445 1 92.19 388 ILE B CA 1
ATOM 7672 C C . ILE B 1 388 ? 2.807 -32.125 -12.641 1 92.19 388 ILE B C 1
ATOM 7674 O O . ILE B 1 388 ? 2.27 -31.953 -13.734 1 92.19 388 ILE B O 1
ATOM 7678 N N . THR B 1 389 ? 3.762 -33.031 -12.438 1 90.94 389 THR B N 1
ATOM 7679 C CA . THR B 1 389 ? 4.168 -33.938 -13.5 1 90.94 389 THR B CA 1
ATOM 7680 C C . THR B 1 389 ? 3 -34.812 -13.938 1 90.94 389 THR B C 1
ATOM 7682 O O . THR B 1 389 ? 2.76 -35 -15.133 1 90.94 389 THR B O 1
ATOM 7685 N N . ARG B 1 390 ? 2.354 -35.312 -12.953 1 90.19 390 ARG B N 1
ATOM 7686 C CA . ARG B 1 390 ? 1.184 -36.156 -13.258 1 90.19 390 ARG B CA 1
ATOM 7687 C C . ARG B 1 390 ? 0.11 -35.312 -13.961 1 90.19 390 ARG B C 1
ATOM 7689 O O . ARG B 1 390 ? -0.538 -35.812 -14.898 1 90.19 390 ARG B O 1
ATOM 7696 N N . LEU B 1 391 ? -0.135 -34.156 -13.492 1 89 391 LEU B N 1
ATOM 7697 C CA . LEU B 1 391 ? -1.104 -33.281 -14.109 1 89 391 LEU B CA 1
ATOM 7698 C C . LEU B 1 391 ? -0.742 -33 -15.57 1 89 391 LEU B C 1
ATOM 7700 O O . LEU B 1 391 ? -1.621 -32.969 -16.438 1 89 391 LEU B O 1
ATOM 7704 N N . ASN B 1 392 ? 0.466 -32.75 -15.82 1 86.94 392 ASN B N 1
ATOM 7705 C CA . ASN B 1 392 ? 0.947 -32.5 -17.172 1 86.94 392 ASN B CA 1
ATOM 7706 C C . ASN B 1 392 ? 0.76 -33.719 -18.062 1 86.94 392 ASN B C 1
ATOM 7708 O O . ASN B 1 392 ? 0.464 -33.594 -19.25 1 86.94 392 ASN B O 1
ATOM 7712 N N . ASP B 1 393 ? 0.921 -34.875 -17.516 1 86.44 393 ASP B N 1
ATOM 7713 C CA . ASP B 1 393 ? 0.849 -36.125 -18.281 1 86.44 393 ASP B CA 1
ATOM 7714 C C . ASP B 1 393 ? -0.602 -36.5 -18.562 1 86.44 393 ASP B C 1
ATOM 7716 O O . ASP B 1 393 ? -0.895 -37.125 -19.578 1 86.44 393 ASP B O 1
ATOM 7720 N N . THR B 1 394 ? -1.457 -36.125 -17.688 1 85.5 394 THR B N 1
ATOM 7721 C CA . THR B 1 394 ? -2.814 -36.656 -17.766 1 85.5 394 THR B CA 1
ATOM 7722 C C . THR B 1 394 ? -3.773 -35.594 -18.312 1 85.5 394 THR B C 1
ATOM 7724 O O . THR B 1 394 ? -4.906 -35.906 -18.672 1 85.5 394 THR B O 1
ATOM 7727 N N . SER B 1 395 ? -3.309 -34.406 -18.281 1 85.19 395 SER B N 1
ATOM 7728 C CA . SER B 1 395 ? -4.219 -33.344 -18.734 1 85.19 395 SER B CA 1
ATOM 7729 C C . SER B 1 395 ? -3.463 -32.219 -19.422 1 85.19 395 SER B C 1
ATOM 7731 O O . SER B 1 395 ? -2.232 -32.219 -19.469 1 85.19 395 SER B O 1
ATOM 7733 N N . ASP B 1 396 ? -4.246 -31.297 -19.984 1 82.38 396 ASP B N 1
ATOM 7734 C CA . ASP B 1 396 ? -3.646 -30.141 -20.641 1 82.38 396 ASP B CA 1
ATOM 7735 C C . ASP B 1 396 ? -3.676 -28.906 -19.734 1 82.38 396 ASP B C 1
ATOM 7737 O O . ASP B 1 396 ? -3.404 -27.797 -20.172 1 82.38 396 ASP B O 1
ATOM 7741 N N . ILE B 1 397 ? -3.957 -29.125 -18.516 1 83.38 397 ILE B N 1
ATOM 7742 C CA . ILE B 1 397 ? -4.137 -28.016 -17.578 1 83.38 397 ILE B CA 1
ATOM 7743 C C . ILE B 1 397 ? -2.803 -27.312 -17.359 1 83.38 397 ILE B C 1
ATOM 7745 O O . ILE B 1 397 ? -2.725 -26.078 -17.484 1 83.38 397 ILE B O 1
ATOM 7749 N N . TYR B 1 398 ? -1.83 -28.047 -17.078 1 82.56 398 TYR B N 1
ATOM 7750 C CA . TYR B 1 398 ? -0.525 -27.453 -16.812 1 82.56 398 TYR B CA 1
ATOM 7751 C C . TYR B 1 398 ? 0.011 -26.734 -18.047 1 82.56 398 TYR B C 1
ATOM 7753 O O . TYR B 1 398 ? 0.493 -25.594 -17.953 1 82.56 398 TYR B O 1
ATOM 7761 N N . HIS B 1 399 ? -0.155 -27.297 -19.172 1 74.69 399 HIS B N 1
ATOM 7762 C CA . HIS B 1 399 ? 0.391 -26.734 -20.406 1 74.69 399 HIS B CA 1
ATOM 7763 C C . HIS B 1 399 ? -0.3 -25.438 -20.781 1 74.69 399 HIS B C 1
ATOM 7765 O O . HIS B 1 399 ? 0.332 -24.516 -21.328 1 74.69 399 HIS B O 1
ATOM 7771 N N . LEU B 1 400 ? -1.505 -25.344 -20.453 1 70.81 400 LEU B N 1
ATOM 7772 C CA . LEU B 1 400 ? -2.283 -24.172 -20.844 1 70.81 400 LEU B CA 1
ATOM 7773 C C . LEU B 1 400 ? -2.117 -23.047 -19.828 1 70.81 400 LEU B C 1
ATOM 7775 O O . LEU B 1 400 ? -2.322 -21.875 -20.156 1 70.81 400 LEU B O 1
ATOM 7779 N N . GLN B 1 401 ? -1.8 -23.375 -18.641 1 76.19 401 GLN B N 1
ATOM 7780 C CA . GLN B 1 401 ? -1.661 -22.375 -17.609 1 76.19 401 GLN B CA 1
ATOM 7781 C C . GLN B 1 401 ? -0.282 -22.438 -16.953 1 76.19 401 GLN B C 1
ATOM 7783 O O . GLN B 1 401 ? -0.169 -22.484 -15.727 1 76.19 401 GLN B O 1
ATOM 7788 N N . GLN B 1 402 ? 0.642 -22.188 -17.688 1 71.75 402 GLN B N 1
ATOM 7789 C CA . GLN B 1 402 ? 2.018 -22.391 -17.25 1 71.75 402 GLN B CA 1
ATOM 7790 C C . GLN B 1 402 ? 2.447 -21.281 -16.281 1 71.75 402 GLN B C 1
ATOM 7792 O O . GLN B 1 402 ? 3.193 -21.531 -15.336 1 71.75 402 GLN B O 1
ATOM 7797 N N . VAL B 1 403 ? 1.886 -20.094 -16.484 1 72.25 403 VAL B N 1
ATOM 7798 C CA . VAL B 1 403 ? 2.342 -18.984 -15.656 1 72.25 403 VAL B CA 1
ATOM 7799 C C . VAL B 1 403 ? 1.946 -19.219 -14.203 1 72.25 403 VAL B C 1
ATOM 7801 O O . VAL B 1 403 ? 2.744 -18.984 -13.289 1 72.25 403 VAL B O 1
ATOM 7804 N N . ALA B 1 404 ? 0.816 -19.656 -13.977 1 75.44 404 ALA B N 1
ATOM 7805 C CA . ALA B 1 404 ? 0.333 -19.891 -12.617 1 75.44 404 ALA B CA 1
ATOM 7806 C C . ALA B 1 404 ? 1.006 -21.109 -11.992 1 75.44 404 ALA B C 1
ATOM 7808 O O . ALA B 1 404 ? 1.448 -21.062 -10.844 1 75.44 404 ALA B O 1
ATOM 7809 N N . PHE B 1 405 ? 1.167 -22.188 -12.75 1 82.56 405 PHE B N 1
ATOM 7810 C CA . PHE B 1 405 ? 1.644 -23.453 -12.18 1 82.56 405 PHE B CA 1
ATOM 7811 C C . PHE B 1 405 ? 3.162 -23.453 -12.062 1 82.56 405 PHE B C 1
ATOM 7813 O O . PHE B 1 405 ? 3.725 -24.125 -11.203 1 82.56 405 PHE B O 1
ATOM 7820 N N . ASN B 1 406 ? 3.779 -22.656 -12.828 1 80.06 406 ASN B N 1
ATOM 7821 C CA . ASN B 1 406 ? 5.234 -22.578 -12.758 1 80.06 406 ASN B CA 1
ATOM 7822 C C . ASN B 1 406 ? 5.707 -22 -11.43 1 80.06 406 ASN B C 1
ATOM 7824 O O . ASN B 1 406 ? 6.793 -22.312 -10.953 1 80.06 406 ASN B O 1
ATOM 7828 N N . TRP B 1 407 ? 4.938 -21.188 -10.977 1 82.94 407 TRP B N 1
ATOM 7829 C CA . TRP B 1 407 ? 5.285 -20.625 -9.672 1 82.94 407 TRP B CA 1
ATOM 7830 C C . TRP B 1 407 ? 5.449 -21.719 -8.633 1 82.94 407 TRP B C 1
ATOM 7832 O O . TRP B 1 407 ? 6.391 -21.703 -7.836 1 82.94 407 TRP B O 1
ATOM 7842 N N . PHE B 1 408 ? 4.574 -22.641 -8.672 1 90.69 408 PHE B N 1
ATOM 7843 C CA . PHE B 1 408 ? 4.629 -23.75 -7.723 1 90.69 408 PHE B CA 1
ATOM 7844 C C . PHE B 1 408 ? 5.809 -24.656 -8.023 1 90.69 408 PHE B C 1
ATOM 7846 O O . PHE B 1 408 ? 6.496 -25.109 -7.102 1 90.69 408 PHE B O 1
ATOM 7853 N N . LEU B 1 409 ? 5.996 -24.875 -9.297 1 88.19 409 LEU B N 1
ATOM 7854 C CA . LEU B 1 409 ? 7.07 -25.766 -9.719 1 88.19 409 LEU B CA 1
ATOM 7855 C C . LEU B 1 409 ? 8.43 -25.203 -9.328 1 88.19 409 LEU B C 1
ATOM 7857 O O . LEU B 1 409 ? 9.25 -25.906 -8.742 1 88.19 409 LEU B O 1
ATOM 7861 N N . VAL B 1 410 ? 8.641 -23.969 -9.57 1 83.44 410 VAL B N 1
ATOM 7862 C CA . VAL B 1 410 ? 9.922 -23.328 -9.297 1 83.44 410 VAL B CA 1
ATOM 7863 C C . VAL B 1 410 ? 10.141 -23.234 -7.793 1 83.44 410 VAL B C 1
ATOM 7865 O O . VAL B 1 410 ? 11.273 -23.375 -7.312 1 83.44 410 VAL B O 1
ATOM 7868 N N . SER B 1 411 ? 9.125 -22.938 -7.105 1 88.5 411 SER B N 1
ATOM 7869 C CA . SER B 1 411 ? 9.234 -22.875 -5.652 1 88.5 411 SER B CA 1
ATOM 7870 C C . SER B 1 411 ? 9.641 -24.219 -5.07 1 88.5 411 SER B C 1
ATOM 7872 O O . SER B 1 411 ? 10.461 -24.281 -4.152 1 88.5 411 SER B O 1
ATOM 7874 N N . ALA B 1 412 ? 9.016 -25.25 -5.602 1 91.75 412 ALA B N 1
ATOM 7875 C CA . ALA B 1 412 ? 9.359 -26.594 -5.137 1 91.75 412 ALA B CA 1
ATOM 7876 C C . ALA B 1 412 ? 10.797 -26.953 -5.504 1 91.75 412 ALA B C 1
ATOM 7878 O O . ALA B 1 412 ? 11.531 -27.531 -4.695 1 91.75 412 ALA B O 1
ATOM 7879 N N . LEU B 1 413 ? 11.164 -26.609 -6.637 1 86.38 413 LEU B N 1
ATOM 7880 C CA . LEU B 1 413 ? 12.523 -26.859 -7.094 1 86.38 413 LEU B CA 1
ATOM 7881 C C . LEU B 1 413 ? 13.539 -26.109 -6.238 1 86.38 413 LEU B C 1
ATOM 7883 O O . LEU B 1 413 ? 14.594 -26.641 -5.891 1 86.38 413 LEU B O 1
ATOM 7887 N N . ALA B 1 414 ? 13.242 -24.891 -5.973 1 84.75 414 ALA B N 1
ATOM 7888 C CA . ALA B 1 414 ? 14.125 -24.078 -5.145 1 84.75 414 ALA B CA 1
ATOM 7889 C C . ALA B 1 414 ? 14.289 -24.688 -3.754 1 84.75 414 ALA B C 1
ATOM 7891 O O . ALA B 1 414 ? 15.383 -24.656 -3.18 1 84.75 414 ALA B O 1
ATOM 7892 N N . ALA B 1 415 ? 13.211 -25.172 -3.229 1 90.06 415 ALA B N 1
ATOM 7893 C CA . ALA B 1 415 ? 13.273 -25.812 -1.917 1 90.06 415 ALA B CA 1
ATOM 7894 C C . ALA B 1 415 ? 14.164 -27.047 -1.955 1 90.06 415 ALA B C 1
ATOM 7896 O O . ALA B 1 415 ? 14.945 -27.281 -1.033 1 90.06 415 ALA B O 1
ATOM 7897 N N . LEU B 1 416 ? 14.047 -27.859 -2.994 1 89.38 416 LEU B N 1
ATOM 7898 C CA . LEU B 1 416 ? 14.883 -29.047 -3.137 1 89.38 416 LEU B CA 1
ATOM 7899 C C . LEU B 1 416 ? 16.359 -28.672 -3.287 1 89.38 416 LEU B C 1
ATOM 7901 O O . LEU B 1 416 ? 17.234 -29.281 -2.676 1 89.38 416 LEU B O 1
ATOM 7905 N N . PHE B 1 417 ? 16.547 -27.703 -4.02 1 82.44 417 PHE B N 1
ATOM 7906 C CA . PHE B 1 417 ? 17.906 -27.219 -4.215 1 82.44 417 PHE B CA 1
ATOM 7907 C C . PHE B 1 417 ? 18.516 -26.75 -2.898 1 82.44 417 PHE B C 1
ATOM 7909 O O . PHE B 1 417 ? 19.688 -27.016 -2.613 1 82.44 417 PHE B O 1
ATOM 7916 N N . LEU B 1 418 ? 17.734 -25.984 -2.211 1 86 418 LEU B N 1
ATOM 7917 C CA . LEU B 1 418 ? 18.188 -25.484 -0.92 1 86 418 LEU B CA 1
ATOM 7918 C C . LEU B 1 418 ? 18.5 -26.625 0.035 1 86 418 LEU B C 1
ATOM 7920 O O . LEU B 1 418 ? 19.5 -26.609 0.74 1 86 418 LEU B O 1
ATOM 7924 N N . ALA B 1 419 ? 17.672 -27.625 0.033 1 90 419 ALA B N 1
ATOM 7925 C CA . ALA B 1 419 ? 17.875 -28.797 0.891 1 90 419 ALA B CA 1
ATOM 7926 C C . ALA B 1 419 ? 19.156 -29.547 0.518 1 90 419 ALA B C 1
ATOM 7928 O O . ALA B 1 419 ? 19.938 -29.906 1.393 1 90 419 ALA B O 1
ATOM 7929 N N . VAL B 1 420 ? 19.391 -29.688 -0.71 1 83.5 420 VAL B N 1
ATOM 7930 C CA . VAL B 1 420 ? 20.547 -30.422 -1.193 1 83.5 420 VAL B CA 1
ATOM 7931 C C . VAL B 1 420 ? 21.812 -29.609 -0.942 1 83.5 420 VAL B C 1
ATOM 7933 O O . VAL B 1 420 ? 22.859 -30.156 -0.604 1 83.5 420 VAL B O 1
ATOM 7936 N N . ALA B 1 421 ? 21.703 -28.297 -1.108 1 78.81 421 ALA B N 1
ATOM 7937 C CA . ALA B 1 421 ? 22.859 -27.422 -0.871 1 78.81 421 ALA B CA 1
ATOM 7938 C C . ALA B 1 421 ? 23.266 -27.453 0.599 1 78.81 421 ALA B C 1
ATOM 7940 O O . ALA B 1 421 ? 24.453 -27.391 0.919 1 78.81 421 ALA B O 1
ATOM 7941 N N . GLN B 1 422 ? 22.328 -27.562 1.504 1 85.5 422 GLN B N 1
ATOM 7942 C CA . GLN B 1 422 ? 22.594 -27.5 2.936 1 85.5 422 GLN B CA 1
ATOM 7943 C C . GLN B 1 422 ? 22.938 -28.875 3.498 1 85.5 422 GLN B C 1
ATOM 7945 O O . GLN B 1 422 ? 23.734 -28.984 4.438 1 85.5 422 GLN B O 1
ATOM 7950 N N . ALA B 1 423 ? 22.297 -29.891 2.941 1 87.44 423 ALA B N 1
ATOM 7951 C CA . ALA B 1 423 ? 22.516 -31.266 3.414 1 87.44 423 ALA B CA 1
ATOM 7952 C C . ALA B 1 423 ? 22.547 -32.25 2.25 1 87.44 423 ALA B C 1
ATOM 7954 O O . ALA B 1 423 ? 21.641 -33.094 2.125 1 87.44 423 ALA B O 1
ATOM 7955 N N . PRO B 1 424 ? 23.547 -32.25 1.523 1 81.62 424 PRO B N 1
ATOM 7956 C CA . PRO B 1 424 ? 23.625 -33.062 0.315 1 81.62 424 PRO B CA 1
ATOM 7957 C C . PRO B 1 424 ? 23.562 -34.562 0.617 1 81.62 424 PRO B C 1
ATOM 7959 O O . PRO B 1 424 ? 22.922 -35.344 -0.127 1 81.62 424 PRO B O 1
ATOM 7962 N N . THR B 1 425 ? 24.203 -34.969 1.672 1 80 425 THR B N 1
ATOM 7963 C CA . THR B 1 425 ? 24.25 -36.406 2.006 1 80 425 THR B CA 1
ATOM 7964 C C . THR B 1 425 ? 22.844 -36.906 2.32 1 80 425 THR B C 1
ATOM 7966 O O . THR B 1 425 ? 22.531 -38.062 1.987 1 80 425 THR B O 1
ATOM 7969 N N . GLN B 1 426 ? 22.141 -36.094 2.807 1 86.88 426 GLN B N 1
ATOM 7970 C CA . GLN B 1 426 ? 20.812 -36.531 3.24 1 86.88 426 GLN B CA 1
ATOM 7971 C C . GLN B 1 426 ? 19.812 -36.469 2.09 1 86.88 426 GLN B C 1
ATOM 7973 O O . GLN B 1 426 ? 18.953 -37.344 1.966 1 86.88 426 GLN B O 1
ATOM 7978 N N . PHE B 1 427 ? 19.906 -35.469 1.252 1 89.31 427 PHE B N 1
ATOM 7979 C CA . PHE B 1 427 ? 18.766 -35.188 0.397 1 89.31 427 PHE B CA 1
ATOM 7980 C C . PHE B 1 427 ? 19.109 -35.375 -1.071 1 89.31 427 PHE B C 1
ATOM 7982 O O . PHE B 1 427 ? 18.234 -35.5 -1.923 1 89.31 427 PHE B O 1
ATOM 7989 N N . SER B 1 428 ? 20.328 -35.469 -1.458 1 80.06 428 SER B N 1
ATOM 7990 C CA . SER B 1 428 ? 20.703 -35.594 -2.863 1 80.06 428 SER B CA 1
ATOM 7991 C C . SER B 1 428 ? 20.125 -36.844 -3.498 1 80.06 428 SER B C 1
ATOM 7993 O O . SER B 1 428 ? 19.562 -36.781 -4.594 1 80.06 428 SER B O 1
ATOM 7995 N N . GLY B 1 429 ? 20.234 -37.938 -2.84 1 81.44 429 GLY B N 1
ATOM 7996 C CA . GLY B 1 429 ? 19.734 -39.188 -3.361 1 81.44 429 GLY B CA 1
ATOM 7997 C C . GLY B 1 429 ? 18.219 -39.281 -3.312 1 81.44 429 GLY B C 1
ATOM 7998 O O . GLY B 1 429 ? 17.594 -39.781 -4.254 1 81.44 429 GLY B O 1
ATOM 7999 N N . SER B 1 430 ? 17.672 -38.812 -2.336 1 88.12 430 SER B N 1
ATOM 8000 C CA . SER B 1 430 ? 16.234 -38.969 -2.102 1 88.12 430 SER B CA 1
ATOM 8001 C C . SER B 1 430 ? 15.422 -38.094 -3.037 1 88.12 430 SER B C 1
ATOM 8003 O O . SER B 1 430 ? 14.25 -38.375 -3.297 1 88.12 430 SER B O 1
ATOM 8005 N N . CYS B 1 431 ? 16 -37 -3.506 1 89.12 431 CYS B N 1
ATOM 8006 C CA . CYS B 1 431 ? 15.211 -36.062 -4.281 1 89.12 431 CYS B CA 1
ATOM 8007 C C . CYS B 1 431 ? 15.602 -36.094 -5.754 1 89.12 431 CYS B C 1
ATOM 8009 O O . CYS B 1 431 ? 15.086 -35.312 -6.559 1 89.12 431 CYS B O 1
ATOM 8011 N N . LYS B 1 432 ? 16.344 -36.969 -6.18 1 83.94 432 LYS B N 1
ATOM 8012 C CA . LYS B 1 432 ? 16.922 -37.031 -7.523 1 83.94 432 LYS B CA 1
ATOM 8013 C C . LYS B 1 432 ? 15.82 -37.156 -8.578 1 83.94 432 LYS B C 1
ATOM 8015 O O . LYS B 1 432 ? 15.812 -36.438 -9.57 1 83.94 432 LYS B O 1
ATOM 8020 N N . GLU B 1 433 ? 14.961 -38.094 -8.383 1 88.56 433 GLU B N 1
ATOM 8021 C CA . GLU B 1 433 ? 13.922 -38.375 -9.375 1 88.56 433 GLU B CA 1
ATOM 8022 C C . GLU B 1 433 ? 13.039 -37.156 -9.578 1 88.56 433 GLU B C 1
ATOM 8024 O O . GLU B 1 433 ? 12.766 -36.75 -10.719 1 88.56 433 GLU B O 1
ATOM 8029 N N . GLU B 1 434 ? 12.562 -36.625 -8.523 1 91.25 434 GLU B N 1
ATOM 8030 C CA . GLU B 1 434 ? 11.688 -35.469 -8.609 1 91.25 434 GLU B CA 1
ATOM 8031 C C . GLU B 1 434 ? 12.422 -34.25 -9.219 1 91.25 434 GLU B C 1
ATOM 8033 O O . GLU B 1 434 ? 11.82 -33.469 -9.953 1 91.25 434 GLU B O 1
ATOM 8038 N N . PHE B 1 435 ? 13.609 -34.188 -8.875 1 83.94 435 PHE B N 1
ATOM 8039 C CA . PHE B 1 435 ? 14.422 -33.125 -9.461 1 83.94 435 PHE B CA 1
ATOM 8040 C C . PHE B 1 435 ? 14.461 -33.25 -10.977 1 83.94 435 PHE B C 1
ATOM 8042 O O . PHE B 1 435 ? 14.273 -32.25 -11.688 1 83.94 435 PHE B O 1
ATOM 8049 N N . TYR B 1 436 ? 14.617 -34.438 -11.477 1 80.94 436 TYR B N 1
ATOM 8050 C CA . TYR B 1 436 ? 14.664 -34.688 -12.914 1 80.94 436 TYR B CA 1
ATOM 8051 C C . TYR B 1 436 ? 13.312 -34.406 -13.555 1 80.94 436 TYR B C 1
ATOM 8053 O O . TYR B 1 436 ? 13.25 -33.844 -14.664 1 80.94 436 TYR B O 1
ATOM 8061 N N . TRP B 1 437 ? 12.289 -34.812 -12.891 1 87.25 437 TRP B N 1
ATOM 8062 C CA . TRP B 1 437 ? 10.953 -34.531 -13.398 1 87.25 437 TRP B CA 1
ATOM 8063 C C . TRP B 1 437 ? 10.719 -33.031 -13.539 1 87.25 437 TRP B C 1
ATOM 8065 O O . TRP B 1 437 ? 10.141 -32.562 -14.531 1 87.25 437 TRP B O 1
ATOM 8075 N N . ALA B 1 438 ? 11.117 -32.312 -12.539 1 86 438 ALA B N 1
ATOM 8076 C CA . ALA B 1 438 ? 10.938 -30.875 -12.547 1 86 438 ALA B CA 1
ATOM 8077 C C . ALA B 1 438 ? 11.703 -30.234 -13.703 1 86 438 ALA B C 1
ATOM 8079 O O . ALA B 1 438 ? 11.203 -29.328 -14.359 1 86 438 ALA B O 1
ATOM 8080 N N . LEU B 1 439 ? 12.867 -30.703 -13.992 1 77 439 LEU B N 1
ATOM 8081 C CA . LEU B 1 439 ? 13.688 -30.156 -15.07 1 77 439 LEU B CA 1
ATOM 8082 C C . LEU B 1 439 ? 13.062 -30.469 -16.438 1 77 439 LEU B C 1
ATOM 8084 O O . LEU B 1 439 ? 13.125 -29.641 -17.344 1 77 439 LEU B O 1
ATOM 8088 N N . GLU B 1 440 ? 12.516 -31.625 -16.5 1 80.88 440 GLU B N 1
ATOM 8089 C CA . GLU B 1 440 ? 11.844 -31.984 -17.75 1 80.88 440 GLU B CA 1
ATOM 8090 C C . GLU B 1 440 ? 10.641 -31.094 -18.016 1 80.88 440 GLU B C 1
ATOM 8092 O O . GLU B 1 440 ? 10.359 -30.734 -19.156 1 80.88 440 GLU B O 1
ATOM 8097 N N . LEU B 1 441 ? 9.945 -30.781 -16.984 1 82.44 441 LEU B N 1
ATOM 8098 C CA . LEU B 1 441 ? 8.789 -29.891 -17.109 1 82.44 441 LEU B CA 1
ATOM 8099 C C . LEU B 1 441 ? 9.227 -28.5 -17.531 1 82.44 441 LEU B C 1
ATOM 8101 O O . LEU B 1 441 ? 8.562 -27.859 -18.359 1 82.44 441 LEU B O 1
ATOM 8105 N N . VAL B 1 442 ? 10.273 -28.062 -17 1 73.81 442 VAL B N 1
ATOM 8106 C CA . VAL B 1 442 ? 10.773 -26.719 -17.297 1 73.81 442 VAL B CA 1
ATOM 8107 C C . VAL B 1 442 ? 11.258 -26.656 -18.734 1 73.81 442 VAL B C 1
ATOM 8109 O O . VAL B 1 442 ? 11.109 -25.625 -19.406 1 73.81 442 VAL B O 1
ATOM 8112 N N . LYS B 1 443 ? 11.836 -27.766 -19.188 1 68.25 443 LYS B N 1
ATOM 8113 C CA . LYS B 1 443 ? 12.305 -27.844 -20.578 1 68.25 443 LYS B CA 1
ATOM 8114 C C . LYS B 1 443 ? 11.148 -27.672 -21.562 1 68.25 443 LYS B C 1
ATOM 8116 O O . LYS B 1 443 ? 11.312 -27.094 -22.625 1 68.25 443 LYS B O 1
ATOM 8121 N N . GLY B 1 444 ? 10.047 -28.219 -21.219 1 63.5 444 GLY B N 1
ATOM 8122 C CA . GLY B 1 444 ? 8.883 -28.156 -22.094 1 63.5 444 GLY B CA 1
ATOM 8123 C C . GLY B 1 444 ? 8.266 -26.781 -22.156 1 63.5 444 GLY B C 1
ATOM 8124 O O . GLY B 1 444 ? 7.426 -26.5 -23.016 1 63.5 444 GLY B O 1
ATOM 8125 N N . VAL B 1 445 ? 8.633 -25.969 -21.188 1 60.94 445 VAL B N 1
ATOM 8126 C CA . VAL B 1 445 ? 8.047 -24.625 -21.188 1 60.94 445 VAL B CA 1
ATOM 8127 C C . VAL B 1 445 ? 8.719 -23.766 -22.266 1 60.94 445 VAL B C 1
ATOM 8129 O O . VAL B 1 445 ? 9.938 -23.844 -22.453 1 60.94 445 VAL B O 1
ATOM 8132 N N . SER B 1 446 ? 7.906 -23.297 -23.219 1 54.72 446 SER B N 1
ATOM 8133 C CA . SER B 1 446 ? 8.391 -22.531 -24.375 1 54.72 446 SER B CA 1
ATOM 8134 C C . SER B 1 446 ? 9.438 -21.5 -23.938 1 54.72 446 SER B C 1
ATOM 8136 O O . SER B 1 446 ? 9.227 -20.766 -22.984 1 54.72 446 SER B O 1
ATOM 8138 N N . ALA B 1 447 ? 10.688 -21.688 -24.422 1 51.12 447 ALA B N 1
ATOM 8139 C CA . ALA B 1 447 ? 11.812 -20.781 -24.234 1 51.12 447 ALA B CA 1
ATOM 8140 C C . ALA B 1 447 ? 11.398 -19.328 -24.469 1 51.12 447 ALA B C 1
ATOM 8142 O O . ALA B 1 447 ? 12.078 -18.406 -24.031 1 51.12 447 ALA B O 1
ATOM 8143 N N . GLN B 1 448 ? 10.367 -19.266 -25.172 1 49.84 448 GLN B N 1
ATOM 8144 C CA . GLN B 1 448 ? 9.945 -17.922 -25.578 1 49.84 448 GLN B CA 1
ATOM 8145 C C . GLN B 1 448 ? 9.094 -17.281 -24.484 1 49.84 448 GLN B C 1
ATOM 8147 O O . GLN B 1 448 ? 8.82 -16.078 -24.547 1 49.84 448 GLN B O 1
ATOM 8152 N N . SER B 1 449 ? 8.719 -18.141 -23.625 1 53.25 449 SER B N 1
ATOM 8153 C CA . SER B 1 449 ? 7.867 -17.547 -22.594 1 53.25 449 SER B CA 1
ATOM 8154 C C . SER B 1 449 ? 8.688 -16.734 -21.609 1 53.25 449 SER B C 1
ATOM 8156 O O . SER B 1 449 ? 9.844 -17.078 -21.312 1 53.25 449 SER B O 1
ATOM 8158 N N . TYR B 1 450 ? 8.383 -15.516 -21.469 1 51.94 450 TYR B N 1
ATOM 8159 C CA . TYR B 1 450 ? 9.031 -14.641 -20.516 1 51.94 450 TYR B CA 1
ATOM 8160 C C . TYR B 1 450 ? 9.234 -15.344 -19.172 1 51.94 450 TYR B C 1
ATOM 8162 O O . TYR B 1 450 ? 10.281 -15.195 -18.547 1 51.94 450 TYR B O 1
ATOM 8170 N N . ILE B 1 451 ? 8.336 -16.266 -18.859 1 53.75 451 ILE B N 1
ATOM 8171 C CA . ILE B 1 451 ? 8.383 -17.016 -17.625 1 53.75 451 ILE B CA 1
ATOM 8172 C C . ILE B 1 451 ? 9.555 -18 -17.656 1 53.75 451 ILE B C 1
ATOM 8174 O O . ILE B 1 451 ? 10.273 -18.141 -16.656 1 53.75 451 ILE B O 1
ATOM 8178 N N . SER B 1 452 ? 9.555 -18.562 -18.812 1 56.81 452 SER B N 1
ATOM 8179 C CA . SER B 1 452 ? 10.625 -19.547 -18.953 1 56.81 452 SER B CA 1
ATOM 8180 C C . SER B 1 452 ? 12 -18.891 -18.844 1 56.81 452 SER B C 1
ATOM 8182 O O . SER B 1 452 ? 12.906 -19.422 -18.219 1 56.81 452 SER B O 1
ATOM 8184 N N . ARG B 1 453 ? 11.961 -17.719 -19.297 1 58.69 453 ARG B N 1
ATOM 8185 C CA . ARG B 1 453 ? 13.234 -17.016 -19.266 1 58.69 453 ARG B CA 1
ATOM 8186 C C . ARG B 1 453 ? 13.625 -16.672 -17.828 1 58.69 453 ARG B C 1
ATOM 8188 O O . ARG B 1 453 ? 14.789 -16.844 -17.438 1 58.69 453 ARG B O 1
ATOM 8195 N N . ARG B 1 454 ? 12.688 -16.344 -17.141 1 58.06 454 ARG B N 1
ATOM 8196 C CA . ARG B 1 454 ? 12.961 -15.984 -15.758 1 58.06 454 ARG B CA 1
ATOM 8197 C C . ARG B 1 454 ? 13.336 -17.219 -14.938 1 58.06 454 ARG B C 1
ATOM 8199 O O . ARG B 1 454 ? 14.242 -17.156 -14.102 1 58.06 454 ARG B O 1
ATOM 8206 N N . LEU B 1 455 ? 12.539 -18.188 -15.242 1 60.19 455 LEU B N 1
ATOM 8207 C CA . LEU B 1 455 ? 12.844 -19.438 -14.562 1 60.19 455 LEU B CA 1
ATOM 8208 C C . LEU B 1 455 ? 14.25 -19.906 -14.898 1 60.19 455 LEU B C 1
ATOM 8210 O O . LEU B 1 455 ? 15.008 -20.312 -14.008 1 60.19 455 LEU B O 1
ATOM 8214 N N . TRP B 1 456 ? 14.516 -19.703 -16.062 1 60.88 456 TRP B N 1
ATOM 8215 C CA . TRP B 1 456 ? 15.82 -20.156 -16.531 1 60.88 456 TRP B CA 1
ATOM 8216 C C . TRP B 1 456 ? 16.938 -19.266 -15.961 1 60.88 456 TRP B C 1
ATOM 8218 O O . TRP B 1 456 ? 18 -19.766 -15.578 1 60.88 456 TRP B O 1
ATOM 8228 N N . LYS B 1 457 ? 16.578 -18.125 -15.883 1 58.62 457 LYS B N 1
ATOM 8229 C CA . LYS B 1 457 ? 17.562 -17.203 -15.289 1 58.62 457 LYS B CA 1
ATOM 8230 C C . LYS B 1 457 ? 17.859 -17.578 -13.844 1 58.62 457 LYS B C 1
ATOM 8232 O O . LYS B 1 457 ? 19 -17.547 -13.406 1 58.62 457 LYS B O 1
ATOM 8237 N N . SER B 1 458 ? 16.844 -17.891 -13.227 1 56.16 458 SER B N 1
ATOM 8238 C CA . SER B 1 458 ? 17 -18.281 -11.836 1 56.16 458 SER B CA 1
ATOM 8239 C C . SER B 1 458 ? 17.797 -19.578 -11.719 1 56.16 458 SER B C 1
ATOM 8241 O O . SER B 1 458 ? 18.656 -19.719 -10.852 1 56.16 458 SER B O 1
ATOM 8243 N N . ILE B 1 459 ? 17.531 -20.422 -12.656 1 59.09 459 ILE B N 1
ATOM 8244 C CA . ILE B 1 459 ? 18.156 -21.734 -12.625 1 59.09 459 ILE B CA 1
ATOM 8245 C C . ILE B 1 459 ? 19.594 -21.641 -13.148 1 59.09 459 ILE B C 1
ATOM 8247 O O . ILE B 1 459 ? 20.5 -22.297 -12.633 1 59.09 459 ILE B O 1
ATOM 8251 N N . ARG B 1 460 ? 19.781 -20.781 -14.125 1 56.5 460 ARG B N 1
ATOM 8252 C CA . ARG B 1 460 ? 21.125 -20.578 -14.688 1 56.5 460 ARG B CA 1
ATOM 8253 C C . ARG B 1 460 ? 22.094 -20.078 -13.617 1 56.5 460 ARG B C 1
ATOM 8255 O O . ARG B 1 460 ? 23.266 -20.453 -13.625 1 56.5 460 ARG B O 1
ATOM 8262 N N . SER B 1 461 ? 21.578 -19.203 -12.906 1 51.41 461 SER B N 1
ATOM 8263 C CA . SER B 1 461 ? 22.438 -18.734 -11.82 1 51.41 461 SER B CA 1
ATOM 8264 C C . SER B 1 461 ? 22.938 -19.906 -10.969 1 51.41 461 SER B C 1
ATOM 8266 O O . SER B 1 461 ? 24 -19.828 -10.352 1 51.41 461 SER B O 1
ATOM 8268 N N . LEU B 1 462 ? 22.172 -20.953 -11.102 1 51.19 462 LEU B N 1
ATOM 8269 C CA . LEU B 1 462 ? 22.562 -22.188 -10.414 1 51.19 462 LEU B CA 1
ATOM 8270 C C . LEU B 1 462 ? 23.547 -23 -11.234 1 51.19 462 LEU B C 1
ATOM 8272 O O . LEU B 1 462 ? 24.375 -23.719 -10.68 1 51.19 462 LEU B O 1
ATOM 8276 N N . ARG B 1 463 ? 23.406 -22.891 -12.594 1 50.28 463 ARG B N 1
ATOM 8277 C CA . ARG B 1 463 ? 24.266 -23.578 -13.555 1 50.28 463 ARG B CA 1
ATOM 8278 C C . ARG B 1 463 ? 25.734 -23.234 -13.336 1 50.28 463 ARG B C 1
ATOM 8280 O O . ARG B 1 463 ? 26.609 -24.094 -13.469 1 50.28 463 ARG B O 1
ATOM 8287 N N . LYS B 1 464 ? 25.891 -22 -13.312 1 46.19 464 LYS B N 1
ATOM 8288 C CA . LYS B 1 464 ? 27.281 -21.578 -13.148 1 46.19 464 LYS B CA 1
ATOM 8289 C C . LYS B 1 464 ? 27.922 -22.266 -11.945 1 46.19 464 LYS B C 1
ATOM 8291 O O . LYS B 1 464 ? 29.141 -22.234 -11.789 1 46.19 464 LYS B O 1
ATOM 8296 N N . LEU B 1 465 ? 26.984 -22.922 -11.406 1 44.03 465 LEU B N 1
ATOM 8297 C CA . LEU B 1 465 ? 27.484 -23.656 -10.258 1 44.03 465 LEU B CA 1
ATOM 8298 C C . LEU B 1 465 ? 27.906 -25.062 -10.656 1 44.03 465 LEU B C 1
ATOM 8300 O O . LEU B 1 465 ? 28.75 -25.688 -9.992 1 44.03 465 LEU B O 1
ATOM 8304 N N . GLY B 1 466 ? 27.422 -25.703 -11.875 1 38.59 466 GLY B N 1
ATOM 8305 C CA . GLY B 1 466 ? 27.594 -27.078 -12.289 1 38.59 466 GLY B CA 1
ATOM 8306 C C . GLY B 1 466 ? 28.969 -27.359 -12.891 1 38.59 466 GLY B C 1
ATOM 8307 O O . GLY B 1 466 ? 29.656 -28.281 -12.469 1 38.59 466 GLY B O 1
ATOM 8308 N N . PRO B 1 467 ? 29.234 -26.75 -14.18 1 38.03 467 PRO B N 1
ATOM 8309 C CA . PRO B 1 467 ? 30.438 -27.219 -14.883 1 38.03 467 PRO B CA 1
ATOM 8310 C C . PRO B 1 467 ? 31.672 -27.266 -13.984 1 38.03 467 PRO B C 1
ATOM 8312 O O . PRO B 1 467 ? 32.562 -28.094 -14.203 1 38.03 467 PRO B O 1
ATOM 8315 N N . GLN B 1 468 ? 31.766 -26.312 -13.195 1 35.97 468 GLN B N 1
ATOM 8316 C CA . GLN B 1 468 ? 33.062 -26.281 -12.539 1 35.97 468 GLN B CA 1
ATOM 8317 C C . GLN B 1 468 ? 33.219 -27.453 -11.578 1 35.97 468 GLN B C 1
ATOM 8319 O O . GLN B 1 468 ? 34.281 -27.594 -10.93 1 35.97 468 GLN B O 1
ATOM 8324 N N . LEU B 1 469 ? 32.094 -28.094 -11.367 1 32.75 469 LEU B N 1
ATOM 8325 C CA . LEU B 1 469 ? 32.281 -29.234 -10.477 1 32.75 469 LEU B CA 1
ATOM 8326 C C . LEU B 1 469 ? 32.812 -30.438 -11.234 1 32.75 469 LEU B C 1
ATOM 8328 O O . LEU B 1 469 ? 32.156 -30.969 -12.125 1 32.75 469 LEU B O 1
ATOM 8332 N N . GLY B 1 470 ? 34 -30.531 -11.883 1 30.72 470 GLY B N 1
ATOM 8333 C CA . GLY B 1 470 ? 34.969 -31.469 -12.445 1 30.72 470 GLY B CA 1
ATOM 8334 C C . GLY B 1 470 ? 34.312 -32.719 -13.023 1 30.72 470 GLY B C 1
ATOM 8335 O O . GLY B 1 470 ? 34.969 -33.75 -13.148 1 30.72 470 GLY B O 1
ATOM 8336 N N . LEU B 1 471 ? 33 -32.906 -13.086 1 31.08 471 LEU B N 1
ATOM 8337 C CA . LEU B 1 471 ? 32.656 -34.219 -13.602 1 31.08 471 LEU B CA 1
ATOM 8338 C C . LEU B 1 471 ? 33.094 -34.375 -15.055 1 31.08 471 LEU B C 1
ATOM 8340 O O . LEU B 1 471 ? 32.812 -33.5 -15.883 1 31.08 471 LEU B O 1
ATOM 8344 N N . GLY B 1 472 ? 34.188 -34.969 -15.391 1 27.84 472 GLY B N 1
ATOM 8345 C CA . GLY B 1 472 ? 34.688 -35.625 -16.594 1 27.84 472 GLY B CA 1
ATOM 8346 C C . GLY B 1 472 ? 33.594 -36.375 -17.328 1 27.84 472 GLY B C 1
ATOM 8347 O O . GLY B 1 472 ? 33.219 -37.469 -16.906 1 27.84 472 GLY B O 1
ATOM 8348 N N . VAL B 1 473 ? 32.5 -35.875 -17.719 1 29.31 473 VAL B N 1
ATOM 8349 C CA . VAL B 1 473 ? 31.781 -36.625 -18.734 1 29.31 473 VAL B CA 1
ATOM 8350 C C . VAL B 1 473 ? 32.781 -37.125 -19.797 1 29.31 473 VAL B C 1
ATOM 8352 O O . VAL B 1 473 ? 33.438 -36.312 -20.438 1 29.31 473 VAL B O 1
ATOM 8355 N N . GLN B 1 474 ? 33.25 -38.312 -19.766 1 26.58 474 GLN B N 1
ATOM 8356 C CA . GLN B 1 474 ? 33.656 -39.062 -20.938 1 26.58 474 GLN B CA 1
ATOM 8357 C C . GLN B 1 474 ? 32.625 -38.938 -22.047 1 26.58 474 GLN B C 1
ATOM 8359 O O . GLN B 1 474 ? 31.422 -39.219 -21.828 1 26.58 474 GLN B O 1
ATOM 8364 N N . LYS B 1 475 ? 32.781 -38.125 -23.016 1 29.97 475 LYS B N 1
ATOM 8365 C CA . LYS B 1 475 ? 32.25 -38.312 -24.375 1 29.97 475 LYS B CA 1
ATOM 8366 C C . LYS B 1 475 ? 32.25 -39.781 -24.75 1 29.97 475 LYS B C 1
ATOM 8368 O O . LYS B 1 475 ? 33.25 -40.344 -25.172 1 29.97 475 LYS B O 1
ATOM 8373 N N . LYS B 1 476 ? 31.547 -40.656 -24.188 1 28.05 476 LYS B N 1
ATOM 8374 C CA . LYS B 1 476 ? 31.219 -41.75 -25.141 1 28.05 476 LYS B CA 1
ATOM 8375 C C . LYS B 1 476 ? 30.516 -41.188 -26.359 1 28.05 476 LYS B C 1
ATOM 8377 O O . LYS B 1 476 ? 29.469 -40.531 -26.25 1 28.05 476 LYS B O 1
ATOM 8382 N N . ARG B 1 477 ? 31.219 -40.969 -27.547 1 25.73 477 ARG B N 1
ATOM 8383 C CA . ARG B 1 477 ? 30.938 -41.031 -28.969 1 25.73 477 ARG B CA 1
ATOM 8384 C C . ARG B 1 477 ? 29.891 -42.094 -29.297 1 25.73 477 ARG B C 1
ATOM 8386 O O . ARG B 1 477 ? 30.125 -43.281 -29.062 1 25.73 477 ARG B O 1
ATOM 8393 N N . LEU B 1 478 ? 28.594 -41.906 -29.031 1 22.89 478 LEU B N 1
ATOM 8394 C CA . LEU B 1 478 ? 27.75 -42.656 -29.953 1 22.89 478 LEU B CA 1
ATOM 8395 C C . LEU B 1 478 ? 28.219 -42.469 -31.406 1 22.89 478 LEU B C 1
ATOM 8397 O O . LEU B 1 478 ? 28.031 -41.406 -31.984 1 22.89 478 LEU B O 1
ATOM 8401 N N . ASN B 1 479 ? 29.469 -42.781 -31.828 1 22.73 479 ASN B N 1
ATOM 8402 C CA . ASN B 1 479 ? 29.938 -43.25 -33.125 1 22.73 479 ASN B CA 1
ATOM 8403 C C . ASN B 1 479 ? 28.922 -44.219 -33.75 1 22.73 479 ASN B C 1
ATOM 8405 O O . ASN B 1 479 ? 28.984 -45.406 -33.531 1 22.73 479 ASN B O 1
ATOM 8409 N N . ILE B 1 480 ? 27.516 -43.906 -33.781 1 22.14 480 ILE B N 1
ATOM 8410 C CA . ILE B 1 480 ? 26.891 -44.5 -34.969 1 22.14 480 ILE B CA 1
ATOM 8411 C C . ILE B 1 480 ? 27.625 -44.031 -36.219 1 22.14 480 ILE B C 1
ATOM 8413 O O . ILE B 1 480 ? 27.562 -42.844 -36.562 1 22.14 480 ILE B O 1
ATOM 8417 N N . GLU B 1 481 ? 28.938 -44.312 -36.406 1 23.17 481 GLU B N 1
ATOM 8418 C CA . GLU B 1 481 ? 29.719 -44.438 -37.625 1 23.17 481 GLU B CA 1
ATOM 8419 C C . GLU B 1 481 ? 28.844 -44.938 -38.781 1 23.17 481 GLU B C 1
ATOM 8421 O O . GLU B 1 481 ? 28.391 -46.094 -38.812 1 23.17 481 GLU B O 1
ATOM 8426 N N . ALA B 1 482 ? 27.75 -44 -39.25 1 22.45 482 ALA B N 1
ATOM 8427 C CA . ALA B 1 482 ? 27.406 -44.188 -40.656 1 22.45 482 ALA B CA 1
ATOM 8428 C C . ALA B 1 482 ? 28.656 -44.344 -41.5 1 22.45 482 ALA B C 1
ATOM 8430 O O . ALA B 1 482 ? 29.562 -43.5 -41.469 1 22.45 482 ALA B O 1
ATOM 8431 N N . GLY B 1 483 ? 29.266 -45.469 -41.781 1 21.28 483 GLY B N 1
ATOM 8432 C CA . GLY B 1 483 ? 30.172 -46 -42.781 1 21.28 483 GLY B CA 1
ATOM 8433 C C . GLY B 1 483 ? 29.953 -45.438 -44.156 1 21.28 483 GLY B C 1
ATOM 8434 O O . GLY B 1 483 ? 30.609 -45.844 -45.125 1 21.28 483 GLY B O 1
ATOM 8435 N N . VAL B 1 484 ? 28.766 -44.906 -44.625 1 23.5 484 VAL B N 1
ATOM 8436 C CA . VAL B 1 484 ? 28.844 -44.938 -46.094 1 23.5 484 VAL B CA 1
ATOM 8437 C C . VAL B 1 484 ? 29.734 -43.812 -46.594 1 23.5 484 VAL B C 1
ATOM 8439 O O . VAL B 1 484 ? 29.516 -42.656 -46.219 1 23.5 484 VAL B O 1
ATOM 8442 N N . GLU B 1 485 ? 31 -44 -47.031 1 22.31 485 GLU B N 1
ATOM 8443 C CA . GLU B 1 485 ? 32.094 -43.375 -47.781 1 22.31 485 GLU B CA 1
ATOM 8444 C C . GLU B 1 485 ? 31.547 -42.625 -49 1 22.31 485 GLU B C 1
ATOM 8446 O O . GLU B 1 485 ? 32.312 -42.188 -49.844 1 22.31 485 GLU B O 1
ATOM 8451 N N . SER B 1 486 ? 30.25 -42.188 -49.219 1 21.89 486 SER B N 1
ATOM 8452 C CA . SER B 1 486 ? 30.156 -41.875 -50.656 1 21.89 486 SER B CA 1
ATOM 8453 C C . SER B 1 486 ? 31.062 -40.688 -51 1 21.89 486 SER B C 1
ATOM 8455 O O . SER B 1 486 ? 31.25 -39.781 -50.219 1 21.89 486 SER B O 1
ATOM 8457 N N . GLU B 1 487 ? 32 -40.688 -52.031 1 22.03 487 GLU B N 1
ATOM 8458 C CA . GLU B 1 487 ? 33 -40.031 -52.875 1 22.03 487 GLU B CA 1
ATOM 8459 C C . GLU B 1 487 ? 32.438 -38.75 -53.469 1 22.03 487 GLU B C 1
ATOM 8461 O O . GLU B 1 487 ? 33.062 -38.156 -54.344 1 22.03 487 GLU B O 1
ATOM 8466 N N . HIS B 1 488 ? 31.281 -38.094 -53.156 1 21.16 488 HIS B N 1
ATOM 8467 C CA . HIS B 1 488 ? 30.922 -37.25 -54.281 1 21.16 488 HIS B CA 1
ATOM 8468 C C . HIS B 1 488 ? 31.891 -36.094 -54.469 1 21.16 488 HIS B C 1
ATOM 8470 O O . HIS B 1 488 ? 32.406 -35.531 -53.469 1 21.16 488 HIS B O 1
ATOM 8476 N N . SER B 1 489 ? 32.5 -35.688 -55.625 1 21.95 489 SER B N 1
ATOM 8477 C CA . SER B 1 489 ? 33.469 -34.938 -56.406 1 21.95 489 SER B CA 1
ATOM 8478 C C . SER B 1 489 ? 33.25 -33.438 -56.25 1 21.95 489 SER B C 1
ATOM 8480 O O . SER B 1 489 ? 34.219 -32.688 -56.125 1 21.95 489 SER B O 1
ATOM 8482 N N . ASN B 1 490 ? 32.125 -32.781 -56.688 1 21.59 490 ASN B N 1
ATOM 8483 C CA . ASN B 1 490 ? 32.219 -31.797 -57.75 1 21.59 490 ASN B CA 1
ATOM 8484 C C . ASN B 1 490 ? 32.688 -30.438 -57.188 1 21.59 490 ASN B C 1
ATOM 8486 O O . ASN B 1 490 ? 33.781 -29.969 -57.531 1 21.59 490 ASN B O 1
ATOM 8490 N N . ILE B 1 491 ? 31.812 -29.25 -57.25 1 23.53 491 ILE B N 1
ATOM 8491 C CA . ILE B 1 491 ? 31.812 -28.047 -58.094 1 23.53 491 ILE B CA 1
ATOM 8492 C C . ILE B 1 491 ? 32.312 -26.859 -57.25 1 23.53 491 ILE B C 1
ATOM 8494 O O . ILE B 1 491 ? 32.094 -26.812 -56.062 1 23.53 491 ILE B O 1
ATOM 8498 N N . HIS B 1 492 ? 32.875 -25.719 -57.812 1 25.52 492 HIS B N 1
ATOM 8499 C CA . HIS B 1 492 ? 33.75 -24.531 -57.781 1 25.52 492 HIS B CA 1
ATOM 8500 C C . HIS B 1 492 ? 33.094 -23.406 -57 1 25.52 492 HIS B C 1
ATOM 8502 O O . HIS B 1 492 ? 33.531 -22.25 -57.094 1 25.52 492 HIS B O 1
ATOM 8508 N N . GLY B 1 493 ? 32.375 -23.531 -55.812 1 21.67 493 GLY B N 1
ATOM 8509 C CA . GLY B 1 493 ? 31.453 -22.516 -55.375 1 21.67 493 GLY B CA 1
ATOM 8510 C C . GLY B 1 493 ? 32.125 -21.219 -55 1 21.67 493 GLY B C 1
ATOM 8511 O O . GLY B 1 493 ? 33.312 -21.203 -54.625 1 21.67 493 GLY B O 1
ATOM 8512 N N . SER B 1 494 ? 31.656 -20.016 -55.531 1 27.62 494 SER B N 1
ATOM 8513 C CA . SER B 1 494 ? 32.062 -18.609 -55.594 1 27.62 494 SER B CA 1
ATOM 8514 C C . SER B 1 494 ? 32.219 -18 -54.219 1 27.62 494 SER B C 1
ATOM 8516 O O . SER B 1 494 ? 31.562 -18.438 -53.25 1 27.62 494 SER B O 1
ATOM 8518 N N . PRO B 1 495 ? 33.188 -17.031 -53.969 1 27.62 495 PRO B N 1
ATOM 8519 C CA . PRO B 1 495 ? 33.719 -16.422 -52.75 1 27.62 495 PRO B CA 1
ATOM 8520 C C . PRO B 1 495 ? 32.688 -15.641 -51.938 1 27.62 495 PRO B C 1
ATOM 8522 O O . PRO B 1 495 ? 32.188 -14.633 -52.438 1 27.62 495 PRO B O 1
ATOM 8525 N N . GLN B 1 496 ? 31.594 -16.203 -51.406 1 24.05 496 GLN B N 1
ATOM 8526 C CA . GLN B 1 496 ? 30.516 -15.383 -50.844 1 24.05 496 GLN B CA 1
ATOM 8527 C C . GLN B 1 496 ? 31.047 -14.461 -49.75 1 24.05 496 GLN B C 1
ATOM 8529 O O . GLN B 1 496 ? 31.953 -14.844 -49 1 24.05 496 GLN B O 1
ATOM 8534 N N . LEU B 1 497 ? 30.734 -13.109 -49.844 1 28.14 497 LEU B N 1
ATOM 8535 C CA . LEU B 1 497 ? 31.031 -11.875 -49.125 1 28.14 497 LEU B CA 1
ATOM 8536 C C . LEU B 1 497 ? 30.75 -12.039 -47.625 1 28.14 497 LEU B C 1
ATOM 8538 O O . LEU B 1 497 ? 29.781 -12.688 -47.25 1 28.14 497 LEU B O 1
ATOM 8542 N N . PRO B 1 498 ? 31.734 -11.695 -46.719 1 28.42 498 PRO B N 1
ATOM 8543 C CA . PRO B 1 498 ? 31.75 -11.93 -45.281 1 28.42 498 PRO B CA 1
ATOM 8544 C C . PRO B 1 498 ? 30.609 -11.234 -44.531 1 28.42 498 PRO B C 1
ATOM 8546 O O . PRO B 1 498 ? 30.516 -10 -44.562 1 28.42 498 PRO B O 1
ATOM 8549 N N . GLN B 1 499 ? 29.312 -11.57 -44.781 1 25.28 499 GLN B N 1
ATOM 8550 C CA . GLN B 1 499 ? 28.203 -10.867 -44.125 1 25.28 499 GLN B CA 1
ATOM 8551 C C . GLN B 1 499 ? 28.453 -10.695 -42.625 1 25.28 499 GLN B C 1
ATOM 8553 O O . GLN B 1 499 ? 28.891 -11.633 -41.969 1 25.28 499 GLN B O 1
ATOM 8558 N N . SER B 1 500 ? 28.594 -9.398 -42.188 1 29.27 500 SER B N 1
ATOM 8559 C CA . SER B 1 500 ? 28.812 -8.859 -40.844 1 29.27 500 SER B CA 1
ATOM 8560 C C . SER B 1 500 ? 27.938 -9.57 -39.812 1 29.27 500 SER B C 1
ATOM 8562 O O . SER B 1 500 ? 26.703 -9.547 -39.906 1 29.27 500 SER B O 1
ATOM 8564 N N . THR B 1 501 ? 28.344 -10.648 -39.281 1 27.72 501 THR B N 1
ATOM 8565 C CA . THR B 1 501 ? 27.719 -11.523 -38.281 1 27.72 501 THR B CA 1
ATOM 8566 C C . THR B 1 501 ? 27.359 -10.758 -37.031 1 27.72 501 THR B C 1
ATOM 8568 O O . THR B 1 501 ? 28.266 -10.336 -36.281 1 27.72 501 THR B O 1
ATOM 8571 N N . ILE B 1 502 ? 26.422 -9.766 -37.125 1 30.31 502 ILE B N 1
ATOM 8572 C CA . ILE B 1 502 ? 25.859 -9.172 -35.906 1 30.31 502 ILE B CA 1
ATOM 8573 C C . ILE B 1 502 ? 25.75 -10.242 -34.812 1 30.31 502 ILE B C 1
ATOM 8575 O O . ILE B 1 502 ? 25.156 -11.297 -35.031 1 30.31 502 ILE B O 1
ATOM 8579 N N . PRO B 1 503 ? 26.703 -10.133 -33.906 1 29.86 503 PRO B N 1
ATOM 8580 C CA . PRO B 1 503 ? 26.688 -11.148 -32.844 1 29.86 503 PRO B CA 1
ATOM 8581 C C . PRO B 1 503 ? 25.281 -11.422 -32.312 1 29.86 503 PRO B C 1
ATOM 8583 O O . PRO B 1 503 ? 24.594 -10.508 -31.859 1 29.86 503 PRO B O 1
ATOM 8586 N N . GLU B 1 504 ? 24.484 -12.164 -33 1 28.67 504 GLU B N 1
ATOM 8587 C CA . GLU B 1 504 ? 23.203 -12.695 -32.562 1 28.67 504 GLU B CA 1
ATOM 8588 C C . GLU B 1 504 ? 23.234 -13.047 -31.078 1 28.67 504 GLU B C 1
ATOM 8590 O O . GLU B 1 504 ? 24.125 -13.773 -30.625 1 28.67 504 GLU B O 1
ATOM 8595 N N . SER B 1 505 ? 22.906 -12.031 -30.25 1 31.81 505 SER B N 1
ATOM 8596 C CA . SER B 1 505 ? 22.703 -12.234 -28.812 1 31.81 505 SER B CA 1
ATOM 8597 C C . SER B 1 505 ? 22.312 -13.68 -28.516 1 31.81 505 SER B C 1
ATOM 8599 O O . SER B 1 505 ? 21.328 -14.188 -29.047 1 31.81 505 SER B O 1
ATOM 8601 N N . GLN B 1 506 ? 23.281 -14.547 -28.406 1 30.53 506 GLN B N 1
ATOM 8602 C CA . GLN B 1 506 ? 23.141 -15.961 -28.062 1 30.53 506 GLN B CA 1
ATOM 8603 C C . GLN B 1 506 ? 22.031 -16.172 -27.047 1 30.53 506 GLN B C 1
ATOM 8605 O O . GLN B 1 506 ? 22.188 -15.859 -25.859 1 30.53 506 GLN B O 1
ATOM 8610 N N . THR B 1 507 ? 20.812 -15.805 -27.344 1 34.31 507 THR B N 1
ATOM 8611 C CA . THR B 1 507 ? 19.625 -16.344 -26.719 1 34.31 507 THR B CA 1
ATOM 8612 C C . THR B 1 507 ? 19.875 -17.75 -26.172 1 34.31 507 THR B C 1
ATOM 8614 O O . THR B 1 507 ? 20.234 -18.656 -26.938 1 34.31 507 THR B O 1
ATOM 8617 N N . PRO B 1 508 ? 20.531 -17.812 -25.031 1 37.28 508 PRO B N 1
ATOM 8618 C CA . PRO B 1 508 ? 20.906 -19.172 -24.672 1 37.28 508 PRO B CA 1
ATOM 8619 C C . PRO B 1 508 ? 19.938 -20.219 -25.203 1 37.28 508 PRO B C 1
ATOM 8621 O O . PRO B 1 508 ? 18.719 -20.062 -25.062 1 37.28 508 PRO B O 1
ATOM 8624 N N . GLN B 1 509 ? 20.141 -20.984 -26.203 1 39.91 509 GLN B N 1
ATOM 8625 C CA . GLN B 1 509 ? 19.641 -22.172 -26.906 1 39.91 509 GLN B CA 1
ATOM 8626 C C . GLN B 1 509 ? 18.875 -23.094 -25.953 1 39.91 509 GLN B C 1
ATOM 8628 O O . GLN B 1 509 ? 18.875 -22.875 -24.75 1 39.91 509 GLN B O 1
ATOM 8633 N N . ASN B 1 510 ? 19.062 -24.641 -25.766 1 43.94 510 ASN B N 1
ATOM 8634 C CA . ASN B 1 510 ? 18.188 -25.797 -25.609 1 43.94 510 ASN B CA 1
ATOM 8635 C C . ASN B 1 510 ? 17.938 -26.109 -24.141 1 43.94 510 ASN B C 1
ATOM 8637 O O . ASN B 1 510 ? 18.859 -26.062 -23.328 1 43.94 510 ASN B O 1
ATOM 8641 N N . GLY B 1 511 ? 16.656 -25.828 -23.562 1 50.56 511 GLY B N 1
ATOM 8642 C CA . GLY B 1 511 ? 16.109 -26.516 -22.422 1 50.56 511 GLY B CA 1
ATOM 8643 C C . GLY B 1 511 ? 16.828 -27.812 -22.109 1 50.56 511 GLY B C 1
ATOM 8644 O O . GLY B 1 511 ? 17.047 -28.141 -20.938 1 50.56 511 GLY B O 1
ATOM 8645 N N . GLU B 1 512 ? 17.344 -28.344 -23.188 1 52.97 512 GLU B N 1
ATOM 8646 C CA . GLU B 1 512 ? 18.016 -29.625 -23.031 1 52.97 512 GLU B CA 1
ATOM 8647 C C . GLU B 1 512 ? 19.391 -29.453 -22.406 1 52.97 512 GLU B C 1
ATOM 8649 O O . GLU B 1 512 ? 19.781 -30.234 -21.531 1 52.97 512 GLU B O 1
ATOM 8654 N N . GLN B 1 513 ? 20.031 -28.516 -22.875 1 53.97 513 GLN B N 1
ATOM 8655 C CA . GLN B 1 513 ? 21.375 -28.312 -22.344 1 53.97 513 GLN B CA 1
ATOM 8656 C C . GLN B 1 513 ? 21.328 -27.859 -20.891 1 53.97 513 GLN B C 1
ATOM 8658 O O . GLN B 1 513 ? 22.109 -28.328 -20.062 1 53.97 513 GLN B O 1
ATOM 8663 N N . MET B 1 514 ? 20.422 -27.078 -20.594 1 54.41 514 MET B N 1
ATOM 8664 C CA . MET B 1 514 ? 20.281 -26.562 -19.234 1 54.41 514 MET B CA 1
ATOM 8665 C C . MET B 1 514 ? 19.859 -27.672 -18.266 1 54.41 514 MET B C 1
ATOM 8667 O O . MET B 1 514 ? 20.375 -27.75 -17.156 1 54.41 514 MET B O 1
ATOM 8671 N N . THR B 1 515 ? 18.969 -28.469 -18.75 1 57.28 515 THR B N 1
ATOM 8672 C CA . THR B 1 515 ? 18.516 -29.609 -17.953 1 57.28 515 THR B CA 1
ATOM 8673 C C . THR B 1 515 ? 19.688 -30.547 -17.656 1 57.28 515 THR B C 1
ATOM 8675 O O . THR B 1 515 ? 19.828 -31.047 -16.531 1 57.28 515 THR B O 1
ATOM 8678 N N . GLN B 1 516 ? 20.438 -30.672 -18.656 1 57.94 516 GLN B N 1
ATOM 8679 C CA . GLN B 1 516 ? 21.594 -31.562 -18.484 1 57.94 516 GLN B CA 1
ATOM 8680 C C . GLN B 1 516 ? 22.594 -31 -17.484 1 57.94 516 GLN B C 1
ATOM 8682 O O . GLN B 1 516 ? 23.109 -31.734 -16.641 1 57.94 516 GLN B O 1
ATOM 8687 N N . GLU B 1 517 ? 22.75 -29.75 -17.484 1 57.97 517 GLU B N 1
ATOM 8688 C CA . GLU B 1 517 ? 23.703 -29.109 -16.578 1 57.97 517 GLU B CA 1
ATOM 8689 C C . GLU B 1 517 ? 23.203 -29.156 -15.133 1 57.97 517 GLU B C 1
ATOM 8691 O O . GLU B 1 517 ? 23.969 -29.406 -14.203 1 57.97 517 GLU B O 1
ATOM 8696 N N . LEU B 1 518 ? 21.953 -28.953 -14.922 1 61.84 518 LEU B N 1
ATOM 8697 C CA . LEU B 1 518 ? 21.359 -29 -13.586 1 61.84 518 LEU B CA 1
ATOM 8698 C C . LEU B 1 518 ? 21.391 -30.406 -13.023 1 61.84 518 LEU B C 1
ATOM 8700 O O . LEU B 1 518 ? 21.609 -30.609 -11.828 1 61.84 518 LEU B O 1
ATOM 8704 N N . MET B 1 519 ? 21.219 -31.328 -13.977 1 61.62 519 MET B N 1
ATOM 8705 C CA . MET B 1 519 ? 21.281 -32.719 -13.578 1 61.62 519 MET B CA 1
ATOM 8706 C C . MET B 1 519 ? 22.703 -33.094 -13.125 1 61.62 519 MET B C 1
ATOM 8708 O O . MET B 1 519 ? 22.875 -33.781 -12.125 1 61.62 519 MET B O 1
ATOM 8712 N N . GLU B 1 520 ? 23.578 -32.625 -13.844 1 57.72 520 GLU B N 1
ATOM 8713 C CA . GLU B 1 520 ? 24.969 -32.875 -13.516 1 57.72 520 GLU B CA 1
ATOM 8714 C C . GLU B 1 520 ? 25.359 -32.281 -12.18 1 57.72 520 GLU B C 1
ATOM 8716 O O . GLU B 1 520 ? 26.062 -32.875 -11.391 1 57.72 520 GLU B O 1
ATOM 8721 N N . TRP B 1 521 ? 24.828 -31.188 -11.969 1 58.75 521 TRP B N 1
ATOM 8722 C CA . TRP B 1 521 ? 25.078 -30.516 -10.703 1 58.75 521 TRP B CA 1
ATOM 8723 C C . TRP B 1 521 ? 24.484 -31.312 -9.539 1 58.75 521 TRP B C 1
ATOM 8725 O O . TRP B 1 521 ? 25.156 -31.516 -8.523 1 58.75 521 TRP B O 1
ATOM 8735 N N . PHE B 1 522 ? 23.359 -31.625 -9.672 1 59.62 522 PHE B N 1
ATOM 8736 C CA . PHE B 1 522 ? 22.656 -32.375 -8.625 1 59.62 522 PHE B CA 1
ATOM 8737 C C . PHE B 1 522 ? 23.391 -33.656 -8.297 1 59.62 522 PHE B C 1
ATOM 8739 O O . PHE B 1 522 ? 23.547 -34 -7.125 1 59.62 522 PHE B O 1
ATOM 8746 N N . GLU B 1 523 ? 23.859 -34.25 -9.328 1 58.84 523 GLU B N 1
ATOM 8747 C CA . GLU B 1 523 ? 24.594 -35.5 -9.156 1 58.84 523 GLU B CA 1
ATOM 8748 C C . GLU B 1 523 ? 25.969 -35.25 -8.539 1 58.84 523 GLU B C 1
ATOM 8750 O O . GLU B 1 523 ? 26.438 -36.031 -7.707 1 58.84 523 GLU B O 1
ATOM 8755 N N . ALA B 1 524 ? 26.531 -34.094 -8.875 1 57.56 524 ALA B N 1
ATOM 8756 C CA . ALA B 1 524 ? 27.859 -33.75 -8.375 1 57.56 524 ALA B CA 1
ATOM 8757 C C . ALA B 1 524 ? 27.812 -33.438 -6.883 1 57.56 524 ALA B C 1
ATOM 8759 O O . ALA B 1 524 ? 28.672 -33.875 -6.117 1 57.56 524 ALA B O 1
ATOM 8760 N N . VAL B 1 525 ? 26.891 -32.75 -6.504 1 55.09 525 VAL B N 1
ATOM 8761 C CA . VAL B 1 525 ? 26.75 -32.344 -5.105 1 55.09 525 VAL B CA 1
ATOM 8762 C C . VAL B 1 525 ? 26.484 -33.562 -4.246 1 55.09 525 VAL B C 1
ATOM 8764 O O . VAL B 1 525 ? 27.031 -33.688 -3.143 1 55.09 525 VAL B O 1
ATOM 8767 N N . GLY B 1 526 ? 25.734 -34.469 -4.77 1 54.78 526 GLY B N 1
ATOM 8768 C CA . GLY B 1 526 ? 25.469 -35.719 -4.07 1 54.78 526 GLY B CA 1
ATOM 8769 C C . GLY B 1 526 ? 26.688 -36.594 -3.959 1 54.78 526 GLY B C 1
ATOM 8770 O O . GLY B 1 526 ? 26.922 -37.219 -2.916 1 54.78 526 GLY B O 1
ATOM 8771 N N . SER B 1 527 ? 27.5 -36.625 -4.984 1 53.44 527 SER B N 1
ATOM 8772 C CA . SER B 1 527 ? 28.672 -37.469 -5.031 1 53.44 527 SER B CA 1
ATOM 8773 C C . SER B 1 527 ? 29.812 -36.906 -4.199 1 53.44 527 SER B C 1
ATOM 8775 O O . SER B 1 527 ? 30.641 -37.656 -3.676 1 53.44 527 SER B O 1
ATOM 8777 N N . LEU B 1 528 ? 29.922 -35.656 -4.145 1 47.53 528 LEU B N 1
ATOM 8778 C CA . LEU B 1 528 ? 31 -35.031 -3.383 1 47.53 528 LEU B CA 1
ATOM 8779 C C . LEU B 1 528 ? 30.969 -35.5 -1.927 1 47.53 528 LEU B C 1
ATOM 8781 O O . LEU B 1 528 ? 32.031 -35.75 -1.334 1 47.53 528 LEU B O 1
ATOM 8785 N N . GLU B 1 529 ? 29.969 -35.656 -1.368 1 44.22 529 GLU B N 1
ATOM 8786 C CA . GLU B 1 529 ? 29.938 -36.094 0.018 1 44.22 529 GLU B CA 1
ATOM 8787 C C . GLU B 1 529 ? 30.359 -37.562 0.131 1 44.22 529 GLU B C 1
ATOM 8789 O O . GLU B 1 529 ? 31.062 -37.938 1.07 1 44.22 529 GLU B O 1
ATOM 8794 N N . ASP B 1 530 ? 30.094 -38.438 -0.849 1 44.78 530 ASP B N 1
ATOM 8795 C CA . ASP B 1 530 ? 30.531 -39.812 -0.791 1 44.78 530 ASP B CA 1
ATOM 8796 C C . ASP B 1 530 ? 32.062 -39.906 -0.854 1 44.78 530 ASP B C 1
ATOM 8798 O O . ASP B 1 530 ? 32.656 -40.75 -0.182 1 44.78 530 ASP B O 1
ATOM 8802 N N . GLN B 1 531 ? 32.656 -39.094 -1.616 1 40.06 531 GLN B N 1
ATOM 8803 C CA . GLN B 1 531 ? 34.094 -39.156 -1.715 1 40.06 531 GLN B CA 1
ATOM 8804 C C . GLN B 1 531 ? 34.75 -38.562 -0.457 1 40.06 531 GLN B C 1
ATOM 8806 O O . GLN B 1 531 ? 35.812 -39.062 -0.02 1 40.06 531 GLN B O 1
ATOM 8811 N N . ILE B 1 532 ? 34.094 -37.594 0.115 1 37.09 532 ILE B N 1
ATOM 8812 C CA . ILE B 1 532 ? 34.625 -37.062 1.361 1 37.09 532 ILE B CA 1
ATOM 8813 C C . ILE B 1 532 ? 34.469 -38.094 2.477 1 37.09 532 ILE B C 1
ATOM 8815 O O . ILE B 1 532 ? 35.375 -38.312 3.273 1 37.09 532 ILE B O 1
ATOM 8819 N N . MET B 1 533 ? 33.438 -38.812 2.537 1 36.22 533 MET B N 1
ATOM 8820 C CA . MET B 1 533 ? 33.25 -39.812 3.576 1 36.22 533 MET B CA 1
ATOM 8821 C C . MET B 1 533 ? 34.031 -41.094 3.277 1 36.22 533 MET B C 1
ATOM 8823 O O . MET B 1 533 ? 34.219 -41.938 4.156 1 36.22 533 MET B O 1
ATOM 8827 N N . GLY B 1 534 ? 34.344 -41.469 2.055 1 32.78 534 GLY B N 1
ATOM 8828 C CA . GLY B 1 534 ? 35.156 -42.656 1.804 1 32.78 534 GLY B CA 1
ATOM 8829 C C . GLY B 1 534 ? 36.594 -42.5 2.203 1 32.78 534 GLY B C 1
ATOM 8830 O O . GLY B 1 534 ? 37.406 -43.438 2.01 1 32.78 534 GLY B O 1
ATOM 8831 N N . MET B 1 535 ? 37.25 -41.344 2.283 1 32.44 535 MET B N 1
ATOM 8832 C CA . MET B 1 535 ? 38.594 -41.344 2.82 1 32.44 535 MET B CA 1
ATOM 8833 C C . MET B 1 535 ? 38.594 -41.875 4.258 1 32.44 535 MET B C 1
ATOM 8835 O O . MET B 1 535 ? 38.094 -41.188 5.16 1 32.44 535 MET B O 1
ATOM 8839 N N . GLY B 1 536 ? 38.5 -43.094 4.516 1 27.19 536 GLY B N 1
ATOM 8840 C CA . GLY B 1 536 ? 38.75 -43.875 5.715 1 27.19 536 GLY B CA 1
ATOM 8841 C C . GLY B 1 536 ? 39.969 -43.438 6.496 1 27.19 536 GLY B C 1
ATOM 8842 O O . GLY B 1 536 ? 40.844 -42.75 5.949 1 27.19 536 GLY B O 1
ATOM 8843 N N . THR B 1 537 ? 40.031 -43.375 7.82 1 30.3 537 THR B N 1
ATOM 8844 C CA . THR B 1 537 ? 41 -43.25 8.906 1 30.3 537 THR B CA 1
ATOM 8845 C C . THR B 1 537 ? 42.188 -44.156 8.648 1 30.3 537 THR B C 1
ATOM 8847 O O . THR B 1 537 ? 42.281 -45.25 9.195 1 30.3 537 THR B O 1
ATOM 8850 N N . GLY B 1 538 ? 42.75 -44.312 7.559 1 29.02 538 GLY B N 1
ATOM 8851 C CA . GLY B 1 538 ? 44 -45 7.738 1 29.02 538 GLY B CA 1
ATOM 8852 C C . GLY B 1 538 ? 44.969 -44.281 8.656 1 29.02 538 GLY B C 1
ATOM 8853 O O . GLY B 1 538 ? 44.781 -43.062 8.914 1 29.02 538 GLY B O 1
ATOM 8854 N N . PRO B 1 539 ? 45.812 -44.969 9.625 1 28.39 539 PRO B N 1
ATOM 8855 C CA . PRO B 1 539 ? 46.75 -44.469 10.625 1 28.39 539 PRO B CA 1
ATOM 8856 C C . PRO B 1 539 ? 47.688 -43.406 10.055 1 28.39 539 PRO B C 1
ATOM 8858 O O . PRO B 1 539 ? 48.375 -43.688 9.062 1 28.39 539 PRO B O 1
ATOM 8861 N N . VAL B 1 540 ? 47.312 -42.156 9.891 1 29.33 540 VAL B N 1
ATOM 8862 C CA . VAL B 1 540 ? 48.406 -41.219 9.664 1 29.33 540 VAL B CA 1
ATOM 8863 C C . VAL B 1 540 ? 49.531 -41.5 10.656 1 29.33 540 VAL B C 1
ATOM 8865 O O . VAL B 1 540 ? 49.312 -41.656 11.852 1 29.33 540 VAL B O 1
ATOM 8868 N N . PRO B 1 541 ? 50.688 -41.906 10.25 1 28.78 541 PRO B N 1
ATOM 8869 C CA . PRO B 1 541 ? 51.844 -42.062 11.148 1 28.78 541 PRO B CA 1
ATOM 8870 C C . PRO B 1 541 ? 51.969 -40.906 12.141 1 28.78 541 PRO B C 1
ATOM 8872 O O . PRO B 1 541 ? 51.438 -39.844 11.922 1 28.78 541 PRO B O 1
ATOM 8875 N N . ASP B 1 542 ? 52.594 -41.031 13.367 1 26.86 542 ASP B N 1
ATOM 8876 C CA . ASP B 1 542 ? 52.906 -40.438 14.656 1 26.86 542 ASP B CA 1
ATOM 8877 C C . ASP B 1 542 ? 53.375 -39 14.484 1 26.86 542 ASP B C 1
ATOM 8879 O O . ASP B 1 542 ? 53.844 -38.375 15.438 1 26.86 542 ASP B O 1
ATOM 8883 N N . ARG B 1 543 ? 53.969 -38.562 13.289 1 27.59 543 ARG B N 1
ATOM 8884 C CA . ARG B 1 543 ? 54.969 -37.531 13.562 1 27.59 543 ARG B CA 1
ATOM 8885 C C . ARG B 1 543 ? 54.312 -36.281 14.125 1 27.59 543 ARG B C 1
ATOM 8887 O O . ARG B 1 543 ? 54.719 -35.75 15.156 1 27.59 543 ARG B O 1
ATOM 8894 N N . GLY B 1 544 ? 54.188 -35.188 13.391 1 28.78 544 GLY B N 1
ATOM 8895 C CA . GLY B 1 544 ? 54.406 -33.906 14.047 1 28.78 544 GLY B CA 1
ATOM 8896 C C . GLY B 1 544 ? 53.219 -33.438 14.867 1 28.78 544 GLY B C 1
ATOM 8897 O O . GLY B 1 544 ? 52.125 -33.938 14.703 1 28.78 544 GLY B O 1
ATOM 8898 N N . PRO B 1 545 ? 53.438 -32.906 16.109 1 26.91 545 PRO B N 1
ATOM 8899 C CA . PRO B 1 545 ? 52.625 -32.531 17.25 1 26.91 545 PRO B CA 1
ATOM 8900 C C . PRO B 1 545 ? 51.438 -31.625 16.859 1 26.91 545 PRO B C 1
ATOM 8902 O O . PRO B 1 545 ? 51.5 -30.953 15.828 1 26.91 545 PRO B O 1
ATOM 8905 N N . TYR B 1 546 ? 50.188 -32.062 17.203 1 28.09 546 TYR B N 1
ATOM 8906 C CA . TYR B 1 546 ? 48.844 -31.469 17.297 1 28.09 546 TYR B CA 1
ATOM 8907 C C . TYR B 1 546 ? 48.938 -30.078 17.891 1 28.09 546 TYR B C 1
ATOM 8909 O O . TYR B 1 546 ? 49.125 -29.906 19.094 1 28.09 546 TYR B O 1
ATOM 8917 N N . GLN B 1 547 ? 49.688 -29.094 17.328 1 28.27 547 GLN B N 1
ATOM 8918 C CA . GLN B 1 547 ? 49.812 -27.875 18.109 1 28.27 547 GLN B CA 1
ATOM 8919 C C . GLN B 1 547 ? 48.438 -27.328 18.469 1 28.27 547 GLN B C 1
ATOM 8921 O O . GLN B 1 547 ? 47.562 -27.141 17.594 1 28.27 547 GLN B O 1
ATOM 8926 N N . GLN B 1 548 ? 47.906 -27.562 19.656 1 27.17 548 GLN B N 1
ATOM 8927 C CA . GLN B 1 548 ? 46.844 -27.094 20.516 1 27.17 548 GLN B CA 1
ATOM 8928 C C . GLN B 1 548 ? 46.688 -25.578 20.422 1 27.17 548 GLN B C 1
ATOM 8930 O O . GLN B 1 548 ? 47.625 -24.828 20.719 1 27.17 548 GLN B O 1
ATOM 8935 N N . MET B 1 549 ? 46.125 -25.031 19.422 1 30.05 549 MET B N 1
ATOM 8936 C CA . MET B 1 549 ? 46.094 -23.609 19.719 1 30.05 549 MET B CA 1
ATOM 8937 C C . MET B 1 549 ? 45.281 -23.359 21 1 30.05 549 MET B C 1
ATOM 8939 O O . MET B 1 549 ? 44.469 -24.172 21.391 1 30.05 549 MET B O 1
ATOM 8943 N N . PRO B 1 550 ? 45.844 -22.484 21.922 1 31.03 550 PRO B N 1
ATOM 8944 C CA . PRO B 1 550 ? 45.281 -22.297 23.266 1 31.03 550 PRO B CA 1
ATOM 8945 C C . PRO B 1 550 ? 43.75 -22.281 23.266 1 31.03 550 PRO B C 1
ATOM 8947 O O . PRO B 1 550 ? 43.125 -22.922 24.125 1 31.03 550 PRO B O 1
ATOM 8950 N N . ASP B 1 551 ? 43.188 -21.109 22.859 1 30.03 551 ASP B N 1
ATOM 8951 C CA . ASP B 1 551 ? 41.844 -20.766 23.359 1 30.03 551 ASP B CA 1
ATOM 8952 C C . ASP B 1 551 ? 40.781 -21.547 22.609 1 30.03 551 ASP B C 1
ATOM 8954 O O . ASP B 1 551 ? 40.406 -21.188 21.469 1 30.03 551 ASP B O 1
ATOM 8958 N N . GLY B 1 552 ? 40.594 -22.969 22.625 1 28.7 552 GLY B N 1
ATOM 8959 C CA . GLY B 1 552 ? 39.844 -24.188 22.422 1 28.7 552 GLY B CA 1
ATOM 8960 C C . GLY B 1 552 ? 39.312 -24.359 21.016 1 28.7 552 GLY B C 1
ATOM 8961 O O . GLY B 1 552 ? 38.562 -25.266 20.719 1 28.7 552 GLY B O 1
ATOM 8962 N N . GLY B 1 553 ? 39 -23.344 20.203 1 27.58 553 GLY B N 1
ATOM 8963 C CA . GLY B 1 553 ? 38.156 -23.547 19.031 1 27.58 553 GLY B CA 1
ATOM 8964 C C . GLY B 1 553 ? 38.844 -24.266 17.906 1 27.58 553 GLY B C 1
ATOM 8965 O O . GLY B 1 553 ? 40.094 -24.203 17.781 1 27.58 553 GLY B O 1
ATOM 8966 N N . PHE B 1 554 ? 38.562 -25.547 17.625 1 26.83 554 PHE B N 1
ATOM 8967 C CA . PHE B 1 554 ? 39.188 -26.391 16.625 1 26.83 554 PHE B CA 1
ATOM 8968 C C . PHE B 1 554 ? 38.969 -25.844 15.219 1 26.83 554 PHE B C 1
ATOM 8970 O O . PHE B 1 554 ? 37.844 -25.5 14.844 1 26.83 554 PHE B O 1
ATOM 8977 N N . VAL B 1 555 ? 39.938 -25.031 14.703 1 29.22 555 VAL B N 1
ATOM 8978 C CA . VAL B 1 555 ? 39.875 -24.578 13.312 1 29.22 555 VAL B CA 1
ATOM 8979 C C . VAL B 1 555 ? 40.219 -25.75 12.391 1 29.22 555 VAL B C 1
ATOM 8981 O O . VAL B 1 555 ? 41.312 -26.297 12.438 1 29.22 555 VAL B O 1
ATOM 8984 N N . PHE B 1 556 ? 39.344 -26.672 12.164 1 27.73 556 PHE B N 1
ATOM 8985 C CA . PHE B 1 556 ? 39.656 -27.688 11.172 1 27.73 556 PHE B CA 1
ATOM 8986 C C . PHE B 1 556 ? 40.094 -27.062 9.859 1 27.73 556 PHE B C 1
ATOM 8988 O O . PHE B 1 556 ? 39.406 -26.188 9.32 1 27.73 556 PHE B O 1
ATOM 8995 N N . ASP B 1 557 ? 41.438 -26.906 9.719 1 28.58 557 ASP B N 1
ATOM 8996 C CA . ASP B 1 557 ? 42.094 -26.422 8.516 1 28.58 557 ASP B CA 1
ATOM 8997 C C . ASP B 1 557 ? 41.781 -27.297 7.312 1 28.58 557 ASP B C 1
ATOM 8999 O O . ASP B 1 557 ? 42.5 -28.234 6.996 1 28.58 557 ASP B O 1
ATOM 9003 N N . TYR B 1 558 ? 40.5 -27.641 7.195 1 29.2 558 TYR B N 1
ATOM 9004 C CA . TYR B 1 558 ? 40.094 -28.484 6.078 1 29.2 558 TYR B CA 1
ATOM 9005 C C . TYR B 1 558 ? 40.531 -27.875 4.75 1 29.2 558 TYR B C 1
ATOM 9007 O O . TYR B 1 558 ? 40.25 -28.422 3.684 1 29.2 558 TYR B O 1
ATOM 9015 N N . GLY B 1 559 ? 41.219 -26.719 4.781 1 28.88 559 GLY B N 1
ATOM 9016 C CA . GLY B 1 559 ? 41.5 -25.922 3.604 1 28.88 559 GLY B CA 1
ATOM 9017 C C . GLY B 1 559 ? 42.469 -26.594 2.646 1 28.88 559 GLY B C 1
ATOM 9018 O O . GLY B 1 559 ? 42.375 -26.422 1.431 1 28.88 559 GLY B O 1
ATOM 9019 N N . GLU B 1 560 ? 43.469 -27.297 3.215 1 31.23 560 GLU B N 1
ATOM 9020 C CA . GLU B 1 560 ? 44.594 -27.641 2.354 1 31.23 560 GLU B CA 1
ATOM 9021 C C . GLU B 1 560 ? 44.25 -28.75 1.378 1 31.23 560 GLU B C 1
ATOM 9023 O O . GLU B 1 560 ? 44.625 -28.719 0.206 1 31.23 560 GLU B O 1
ATOM 9028 N N . GLU B 1 561 ? 43.75 -29.875 1.967 1 30.88 561 GLU B N 1
ATOM 9029 C CA . GLU B 1 561 ? 43.625 -31.047 1.106 1 30.88 561 GLU B CA 1
ATOM 9030 C C . GLU B 1 561 ? 42.562 -30.828 0.038 1 30.88 561 GLU B C 1
ATOM 9032 O O . GLU B 1 561 ? 42.719 -31.266 -1.105 1 30.88 561 GLU B O 1
ATOM 9037 N N . LEU B 1 562 ? 41.594 -30.141 0.469 1 29.08 562 LEU B N 1
ATOM 9038 C CA . LEU B 1 562 ? 40.594 -29.828 -0.555 1 29.08 562 LEU B CA 1
ATOM 9039 C C . LEU B 1 562 ? 41.188 -28.906 -1.614 1 29.08 562 LEU B C 1
ATOM 9041 O O . LEU B 1 562 ? 40.906 -29.047 -2.803 1 29.08 562 LEU B O 1
ATOM 9045 N N . SER B 1 563 ? 42.188 -28.109 -1.272 1 29.06 563 SER B N 1
ATOM 9046 C CA . SER B 1 563 ? 42.875 -27.234 -2.211 1 29.06 563 SER B CA 1
ATOM 9047 C C . SER B 1 563 ? 43.75 -28.047 -3.174 1 29.06 563 SER B C 1
ATOM 9049 O O . SER B 1 563 ? 43.844 -27.719 -4.355 1 29.06 563 SER B O 1
ATOM 9051 N N . SER B 1 564 ? 44.469 -29.078 -2.742 1 32.47 564 SER B N 1
ATOM 9052 C CA . SER B 1 564 ? 45.375 -29.812 -3.596 1 32.47 564 SER B CA 1
ATOM 9053 C C . SER B 1 564 ? 44.625 -30.578 -4.684 1 32.47 564 SER B C 1
ATOM 9055 O O . SER B 1 564 ? 45.062 -30.609 -5.84 1 32.47 564 SER B O 1
ATOM 9057 N N . VAL B 1 565 ? 43.656 -31.281 -4.312 1 29.41 565 VAL B N 1
ATOM 9058 C CA . VAL B 1 565 ? 42.938 -32.094 -5.293 1 29.41 565 VAL B CA 1
ATOM 9059 C C . VAL B 1 565 ? 42.281 -31.203 -6.336 1 29.41 565 VAL B C 1
ATOM 9061 O O . VAL B 1 565 ? 42.25 -31.531 -7.523 1 29.41 565 VAL B O 1
ATOM 9064 N N . MET B 1 566 ? 41.969 -30.016 -5.906 1 26.8 566 MET B N 1
ATOM 9065 C CA . MET B 1 566 ? 41.344 -29.062 -6.832 1 26.8 566 MET B CA 1
ATOM 9066 C C . MET B 1 566 ? 42.406 -28.469 -7.766 1 26.8 566 MET B C 1
ATOM 9068 O O . MET B 1 566 ? 42.094 -28.125 -8.906 1 26.8 566 MET B O 1
ATOM 9072 N N . LYS B 1 567 ? 43.656 -28.406 -7.402 1 28.81 567 LYS B N 1
ATOM 9073 C CA . LYS B 1 567 ? 44.75 -27.953 -8.266 1 28.81 567 LYS B CA 1
ATOM 9074 C C . LYS B 1 567 ? 44.906 -28.891 -9.469 1 28.81 567 LYS B C 1
ATOM 9076 O O . LYS B 1 567 ? 45.188 -28.438 -10.57 1 28.81 567 LYS B O 1
ATOM 9081 N N . ASP B 1 568 ? 44.938 -30.188 -9.156 1 28.55 568 ASP B N 1
ATOM 9082 C CA . ASP B 1 568 ? 45.219 -31.094 -10.258 1 28.55 568 ASP B CA 1
ATOM 9083 C C . ASP B 1 568 ? 44.125 -31.094 -11.305 1 28.55 568 ASP B C 1
ATOM 9085 O O . ASP B 1 568 ? 44.344 -31.5 -12.445 1 28.55 568 ASP B O 1
ATOM 9089 N N . PHE B 1 569 ? 42.969 -30.859 -10.859 1 24.55 569 PHE B N 1
ATOM 9090 C CA . PHE B 1 569 ? 41.906 -30.953 -11.836 1 24.55 569 PHE B CA 1
ATOM 9091 C C . PHE B 1 569 ? 41.781 -29.656 -12.641 1 24.55 569 PHE B C 1
ATOM 9093 O O . PHE B 1 569 ? 41.188 -29.641 -13.711 1 24.55 569 PHE B O 1
ATOM 9100 N N . PHE B 1 570 ? 42.125 -28.391 -12.031 1 23.25 570 PHE B N 1
ATOM 9101 C CA . PHE B 1 570 ? 42.188 -27.219 -12.891 1 23.25 570 PHE B CA 1
ATOM 9102 C C . PHE B 1 570 ? 43.625 -26.938 -13.328 1 23.25 570 PHE B C 1
ATOM 9104 O O . PHE B 1 570 ? 44.531 -26.875 -12.5 1 23.25 570 PHE B O 1
#

InterPro domains:
  IPR007219 Xylanolytic transcriptional activator, regulatory domain [PF04082] (166-263)
  IPR007219 Xylanolytic transcriptional activator, regulatory domain [SM00906] (191-266)
  IPR051127 Fungal secondary metabolite regulators [PTHR47424] (3-523)